Protein AF-0000000065812603 (afdb_homodimer)

Organism: Streptomyces sp. (NCBI:txid1931)

Secondary structure (DSSP, 8-state):
---------B-TTT-PBPP-GGGGT---BEEES-SBGGGTB-PPPHHHHHHHHHHHTSB--HHHHHHHHHHHHHHHHT-SEEEEES-HHHHHHHHHHHHHHTT-HHHHHHTT--TTS--EEEEEGGG--EETTEEHHHHHHHTT-EEEEES-SS---HHHHHHH--TTEEEEEEE--TTTS--TTS--HHHHHHHHHHHT--EEEE-TT---TTHHHHTT-SEEEEETTTTT--SS-EEEEE-HHHHHHHHHGGGTTTGGG---HHHHHHHHHHHHHHHHS-HHHHHHHHHHHHHHHHHHHTTSTTEEEEEEE-TTS-S-EEEEEEE-HHHHSS-HHHHHHHHHHSSS-EEEB-TTGGGTEEEE-STT--HHHHHHHHHHHHHHHH-------------/---------B-TTT-PBPP-GGGGT---BEEES--BGGGTB-PPPHHHHHHHHHHHTSB--HHHHHHHHHHHHHHHHT-SEEEEES-HHHHHHHHHHHHHHTT-HHHHHHTT--TTS--EEEEEGGG--EETTEEHHHHHHHTT-EEEEESBTTB--HHHHHHH--TTEEEEEEE--TTTS--TTS--HHHHHHHHHHHT--EEEE-TT---TTHHHHTT-SEEEEEIIIII--SS-EEEEE-HHHHHHHHHGGGTTTGGG---HHHHHHHHHHHHHHHHS-HHHHHHHHHHHHHHHHHHHTTSTTEEEEEEE-TTS-S-EEEEEEE-HHHHSS-HHHHHHHHHHSSS-EEEB-TTGGGTEEEE-STT--HHHHHHHHHHHHHHHH-------------

Nearest PDB structures (foldseek):
  8t7j-assembly1_A-2  TM=9.972E-01  e=2.054E-66  Streptomyces sp. SANK 62799
  8t7j-assembly1_B-2  TM=9.960E-01  e=4.508E-65  Streptomyces sp. SANK 62799
  8t7j-assembly1_D-2  TM=9.961E-01  e=3.421E-65  Streptomyces sp. SANK 62799
  8t7j-assembly1_C-2  TM=9.946E-01  e=1.321E-62  Streptomyces sp. SANK 62799
  7lc0-assembly1_F  TM=9.512E-01  e=5.623E-41  Salmonella enterica subsp. enterica serovar Typhimurium str. LT2

Foldseek 3Di:
DPPPPPPQDQDPPVSDTDDDCVVVVHAQFFEQAAADVVNQQFAADPLLQVLLVVLVVDDDDVVVVQQVLQVLLCVLQVAPTKGKWLALLLVLLLLLLCLQQFQDLVCLAPPLASPPTQAEEEEEPQQQFADVNHTSQVSSSRSNHGYDYWDDNQAGDLVRRLVPDDRSYSAYEAEPDVLTGRPHNYDDPLSRLVSCVVRVHAYEYEQAQDDPSHVVLVSNHQKYKYAQSGLLRAHRMIMIGHHPSSNSSSVSSCSHSRVVTDDDSSRSSSSSSSSVVNSVADQVRVLVVQQVVQQVLQVLQCPFWQWHWDWDADPVPRSFIKIKIAGRCVGQVHFLVVLQVQCCPDVNGYHWNCSCSVVSITIGGCNRGDPVSSVSVSVSSCCSRVPPPDPPPDDDPPD/DPPPPPPQPQDPPVSDTPDDCVVVVHAQFFEQAAADVVNQQFAADPLLQVLLVVLVVDDDDVVVVQQVLQVLLCVLQVAPTKGKWLALLLVLLLLLLCLQQFQDLVCLAPPLASPPTQAEEEEEPQQQFADVNHTSQVSSSRSNHGYDYWDDNQAGDLVRRLVPDDRSYRAYEAEPDPLTGRPHNYDDPLSRLVSCVVRVHAYEYEQAQDDPSHVVLVSNHQKYKYAQSGLLRAHRMIMIGHHPSSNSSSVSSCSHSRVVTDDDSSRSSSSSSSSVVNSVADQVRVLVVQQVVQQVLQVLQCPFWQWHWDWDADPVPGSFIKIKIAGRCVGQVHFLVVLQVQCCPDVNGYHWNCSCSVVSITIGGCNRGDPVSSVSVSVSSCCSRVVPPDDPDDPDPPD

Structure (mmCIF, N/CA/C/O backbone):
data_AF-0000000065812603-model_v1
#
loop_
_entity.id
_entity.type
_entity.pdbx_description
1 polymer "5'-C-glycyluridine monooxygenase-decarboxylase"
#
loop_
_atom_site.group_PDB
_atom_site.id
_atom_site.type_symbol
_atom_site.label_atom_id
_atom_site.label_alt_id
_atom_site.label_comp_id
_atom_site.label_asym_id
_atom_site.label_entity_id
_atom_site.label_seq_id
_atom_site.pdbx_PDB_ins_code
_atom_site.Cartn_x
_atom_site.Cartn_y
_atom_site.Cartn_z
_atom_site.occupancy
_atom_site.B_iso_or_equiv
_atom_site.auth_seq_id
_atom_site.auth_comp_id
_atom_site.auth_asym_id
_atom_site.auth_atom_id
_atom_site.pdbx_PDB_model_num
ATOM 1 N N . MET A 1 1 ? -11.492 -34.25 18.234 1 21.81 1 MET A N 1
ATOM 2 C CA . MET A 1 1 ? -12.133 -32.938 18.094 1 21.81 1 MET A CA 1
ATOM 3 C C . MET A 1 1 ? -11.25 -31.828 18.672 1 21.81 1 MET A C 1
ATOM 5 O O . MET A 1 1 ? -11.281 -31.562 19.875 1 21.81 1 MET A O 1
ATOM 9 N N . ASN A 1 2 ? -10.016 -31.812 18.375 1 23.2 2 ASN A N 1
ATOM 10 C CA . ASN A 1 2 ? -8.922 -31.031 18.938 1 23.2 2 ASN A CA 1
ATOM 11 C C . ASN A 1 2 ? -9.195 -29.531 18.828 1 23.2 2 ASN A C 1
ATOM 13 O O . ASN A 1 2 ? -9.281 -28.984 17.734 1 23.2 2 ASN A O 1
ATOM 17 N N . GLU A 1 3 ? -9.875 -29 19.844 1 25.81 3 GLU A N 1
ATOM 18 C CA . GLU A 1 3 ? -10.234 -27.625 20.156 1 25.81 3 GLU A CA 1
ATOM 19 C C . GLU A 1 3 ? -9.016 -26.719 20.141 1 25.81 3 GLU A C 1
ATOM 21 O O . GLU A 1 3 ? -8.086 -26.891 20.938 1 25.81 3 GLU A O 1
ATOM 26 N N . LEU A 1 4 ? -8.555 -26.406 19.016 1 30.19 4 LEU A N 1
ATOM 27 C CA . LEU A 1 4 ? -7.598 -25.297 19.016 1 30.19 4 LEU A CA 1
ATOM 28 C C . LEU A 1 4 ? -8.047 -24.188 19.953 1 30.19 4 LEU A C 1
ATOM 30 O O . LEU A 1 4 ? -9.07 -23.547 19.719 1 30.19 4 LEU A O 1
ATOM 34 N N . GLU A 1 5 ? -7.855 -24.422 21.203 1 29.09 5 GLU A N 1
ATOM 35 C CA . GLU A 1 5 ? -8.164 -23.5 22.312 1 29.09 5 GLU A CA 1
ATOM 36 C C . GLU A 1 5 ? -7.621 -22.109 22.016 1 29.09 5 GLU A C 1
ATOM 38 O O . GLU A 1 5 ? -6.406 -21.891 22 1 29.09 5 GLU A O 1
ATOM 43 N N . PHE A 1 6 ? -8.328 -21.453 21.203 1 32.44 6 PHE A N 1
ATOM 44 C CA . PHE A 1 6 ? -8.141 -20.031 20.953 1 32.44 6 PHE A CA 1
ATOM 45 C C . PHE A 1 6 ? -8.312 -19.219 22.234 1 32.44 6 PHE A C 1
ATOM 47 O O . PHE A 1 6 ? -9.398 -19.188 22.812 1 32.44 6 PHE A O 1
ATOM 54 N N . HIS A 1 7 ? -7.32 -19.156 23.031 1 31.78 7 HIS A N 1
ATOM 55 C CA . HIS A 1 7 ? -7.441 -18.328 24.219 1 31.78 7 HIS A CA 1
ATOM 56 C C . HIS A 1 7 ? -7.52 -16.844 23.859 1 31.78 7 HIS A C 1
ATOM 58 O O . HIS A 1 7 ? -6.617 -16.312 23.203 1 31.78 7 HIS A O 1
ATOM 64 N N . PRO A 1 8 ? -8.664 -16.328 23.875 1 35.25 8 PRO A N 1
ATOM 65 C CA . PRO A 1 8 ? -8.844 -14.898 23.656 1 35.25 8 PRO A CA 1
ATOM 66 C C . PRO A 1 8 ? -7.992 -14.047 24.594 1 35.25 8 PRO A C 1
ATOM 68 O O . PRO A 1 8 ? -8.008 -14.258 25.812 1 35.25 8 PRO A O 1
ATOM 71 N N . HIS A 1 9 ? -6.91 -13.648 24.281 1 34.62 9 HIS A N 1
ATOM 72 C CA . HIS A 1 9 ? -6.145 -12.773 25.156 1 34.62 9 HIS A CA 1
ATOM 73 C C . HIS A 1 9 ? -6.785 -11.391 25.25 1 34.62 9 HIS A C 1
ATOM 75 O O . HIS A 1 9 ? -6.992 -10.727 24.234 1 34.62 9 HIS A O 1
ATOM 81 N N . ALA A 1 10 ? -7.559 -11.117 26.297 1 35.88 10 ALA A N 1
ATOM 82 C CA . ALA A 1 10 ? -8.156 -9.828 26.625 1 35.88 10 ALA A CA 1
ATOM 83 C C . ALA A 1 10 ? -7.09 -8.797 26.953 1 35.88 10 ALA A C 1
ATOM 85 O O . ALA A 1 10 ? -6.164 -9.078 27.719 1 35.88 10 ALA A O 1
ATOM 86 N N . ASP A 1 11 ? -6.941 -7.801 26.188 1 38.25 11 ASP A N 1
ATOM 87 C CA . ASP A 1 11 ? -6.078 -6.695 26.594 1 38.25 11 ASP A CA 1
ATOM 88 C C . ASP A 1 11 ? -6.605 -6.012 27.844 1 38.25 11 ASP A C 1
ATOM 90 O O . ASP A 1 11 ? -7.793 -5.691 27.938 1 38.25 11 ASP A O 1
ATOM 94 N N . ARG A 1 12 ? -5.949 -5.973 28.984 1 39.25 12 ARG A N 1
ATOM 95 C CA . ARG A 1 12 ? -6.332 -5.508 30.312 1 39.25 12 ARG A CA 1
ATOM 96 C C . ARG A 1 12 ? -6.832 -4.066 30.266 1 39.25 12 ARG A C 1
ATOM 98 O O . ARG A 1 12 ? -7.672 -3.668 31.078 1 39.25 12 ARG A O 1
ATOM 105 N N . ARG A 1 13 ? -6.176 -3.219 29.562 1 39.88 13 ARG A N 1
ATOM 106 C CA . ARG A 1 13 ? -6.523 -1.814 29.75 1 39.88 13 ARG A CA 1
ATOM 107 C C . ARG A 1 13 ? -7.895 -1.503 29.172 1 39.88 13 ARG A C 1
ATOM 109 O O . ARG A 1 13 ? -8.648 -0.702 29.719 1 39.88 13 ARG A O 1
ATOM 116 N N . THR A 1 14 ? -8.133 -1.879 27.906 1 44.84 14 THR A N 1
ATOM 117 C CA . THR A 1 14 ? -9.414 -1.521 27.312 1 44.84 14 THR A CA 1
ATOM 118 C C . THR A 1 14 ? -10.406 -2.68 27.422 1 44.84 14 THR A C 1
ATOM 120 O O . THR A 1 14 ? -11.586 -2.523 27.109 1 44.84 14 THR A O 1
ATOM 123 N N . GLY A 1 15 ? -10.055 -3.82 28.047 1 47.97 15 GLY A N 1
ATOM 124 C CA . GLY A 1 15 ? -10.898 -5.004 28.047 1 47.97 15 GLY A CA 1
ATOM 125 C C . GLY A 1 15 ? -11.195 -5.539 26.672 1 47.97 15 GLY A C 1
ATOM 126 O O . GLY A 1 15 ? -12.008 -6.449 26.5 1 47.97 15 GLY A O 1
ATOM 127 N N . SER A 1 16 ? -10.852 -4.773 25.656 1 55.03 16 SER A N 1
ATOM 128 C CA . SER A 1 16 ? -11.336 -5.16 24.328 1 55.03 16 SER A CA 1
ATOM 129 C C . SER A 1 16 ? -10.5 -6.289 23.75 1 55.03 16 SER A C 1
ATOM 131 O O . SER A 1 16 ? -9.289 -6.363 23.984 1 55.03 16 SER A O 1
ATOM 133 N N . HIS A 1 17 ? -11.055 -7.309 23.281 1 73.12 17 HIS A N 1
ATOM 134 C CA . HIS A 1 17 ? -10.523 -8.5 22.641 1 73.12 17 HIS A CA 1
ATOM 135 C C . HIS A 1 17 ? -9.812 -8.148 21.328 1 73.12 17 HIS A C 1
ATOM 137 O O . HIS A 1 17 ? -10.258 -7.262 20.609 1 73.12 17 HIS A O 1
ATOM 143 N N . THR A 1 18 ? -8.5 -8.508 21.234 1 85.38 18 THR A N 1
ATOM 144 C CA . THR A 1 18 ? -7.723 -8.367 20.016 1 85.38 18 THR A CA 1
ATOM 145 C C . THR A 1 18 ? -8.469 -8.969 18.828 1 85.38 18 THR A C 1
ATOM 147 O O . THR A 1 18 ? -9.07 -10.047 18.953 1 85.38 18 THR A O 1
ATOM 150 N N . MET A 1 19 ? -8.578 -8.18 17.797 1 82.94 19 MET A N 1
ATOM 151 C CA . MET A 1 19 ? -9.234 -8.641 16.578 1 82.94 19 MET A CA 1
ATOM 152 C C . MET A 1 19 ? -8.531 -9.875 16.016 1 82.94 19 MET A C 1
ATOM 154 O O . MET A 1 19 ? -7.305 -9.883 15.859 1 82.94 19 MET A O 1
ATOM 158 N N . GLU A 1 20 ? -9.273 -10.953 15.883 1 86.44 20 GLU A N 1
ATOM 159 C CA . GLU A 1 20 ? -8.789 -12.195 15.289 1 86.44 20 GLU A CA 1
ATOM 160 C C . GLU A 1 20 ? -9.672 -12.633 14.125 1 86.44 20 GLU A C 1
ATOM 162 O O . GLU A 1 20 ? -10.812 -12.18 14 1 86.44 20 GLU A O 1
ATOM 167 N N . TYR A 1 21 ? -9.141 -13.453 13.227 1 87.19 21 TYR A N 1
ATOM 168 C CA . TYR A 1 21 ? -9.883 -13.969 12.078 1 87.19 21 TYR A CA 1
ATOM 169 C C . TYR A 1 21 ? -11.203 -14.586 12.523 1 87.19 21 TYR A C 1
ATOM 171 O O . TYR A 1 21 ? -12.219 -14.453 11.828 1 87.19 21 TYR A O 1
ATOM 179 N N . GLN A 1 22 ? -11.188 -15.195 13.617 1 85.56 22 GLN A N 1
ATOM 180 C CA . GLN A 1 22 ? -12.391 -15.852 14.133 1 85.56 22 GLN A CA 1
ATOM 181 C C . GLN A 1 22 ? -13.516 -14.844 14.359 1 85.56 22 GLN A C 1
ATOM 183 O O . GLN A 1 22 ? -14.688 -15.172 14.18 1 85.56 22 GLN A O 1
ATOM 188 N N . HIS A 1 23 ? -13.195 -13.641 14.805 1 86.94 23 HIS A N 1
ATOM 189 C CA . HIS A 1 23 ? -14.18 -12.586 15.031 1 86.94 23 HIS A CA 1
ATOM 190 C C . HIS A 1 23 ? -14.844 -12.164 13.727 1 86.94 23 HIS A C 1
ATOM 192 O O . HIS A 1 23 ? -15.953 -11.617 13.742 1 86.94 23 HIS A O 1
ATOM 198 N N . LEU A 1 24 ? -14.203 -12.445 12.617 1 91.12 24 LEU A N 1
ATOM 199 C CA . LEU A 1 24 ? -14.688 -12.023 11.305 1 91.12 24 LEU A CA 1
ATOM 200 C C . LEU A 1 24 ? -15.312 -13.195 10.562 1 91.12 24 LEU A C 1
ATOM 202 O O . LEU A 1 24 ? -15.742 -13.047 9.414 1 91.12 24 LEU A O 1
ATOM 206 N N . GLY A 1 25 ? -15.328 -14.383 11.148 1 87.81 25 GLY A N 1
ATOM 207 C CA . GLY A 1 25 ? -15.828 -15.578 10.484 1 87.81 25 GLY A CA 1
ATOM 208 C C . GLY A 1 25 ? -14.891 -16.094 9.406 1 87.81 25 GLY A C 1
ATOM 209 O O . GLY A 1 25 ? -15.312 -16.828 8.508 1 87.81 25 GLY A O 1
ATOM 210 N N . VAL A 1 26 ? -13.68 -15.648 9.461 1 91.25 26 VAL A N 1
ATOM 211 C CA . VAL A 1 26 ? -12.68 -16.094 8.508 1 91.25 26 VAL A CA 1
ATOM 212 C C . VAL A 1 26 ? -11.844 -17.219 9.125 1 91.25 26 VAL A C 1
ATOM 214 O O . VAL A 1 26 ? -11.352 -17.094 10.25 1 91.25 26 VAL A O 1
ATOM 217 N N . VAL A 1 27 ? -11.734 -18.344 8.406 1 88.06 27 VAL A N 1
ATOM 218 C CA . VAL A 1 27 ? -10.992 -19.5 8.906 1 88.06 27 VAL A CA 1
ATOM 219 C C . VAL A 1 27 ? -9.656 -19.609 8.18 1 88.06 27 VAL A C 1
ATOM 221 O O . VAL A 1 27 ? -9.602 -19.578 6.949 1 88.06 27 VAL A O 1
ATOM 224 N N . PRO A 1 28 ? -8.586 -19.719 9.008 1 90.69 28 PRO A N 1
ATOM 225 C CA . PRO A 1 28 ? -7.281 -19.922 8.383 1 90.69 28 PRO A CA 1
ATOM 226 C C . PRO A 1 28 ? -7.238 -21.172 7.5 1 90.69 28 PRO A C 1
ATOM 228 O O . PRO A 1 28 ? -7.98 -22.125 7.742 1 90.69 28 PRO A O 1
ATOM 231 N N . VAL A 1 29 ? -6.344 -21.094 6.523 1 93.5 29 VAL A N 1
ATOM 232 C CA . VAL A 1 29 ? -6.246 -22.188 5.57 1 93.5 29 VAL A CA 1
ATOM 233 C C . VAL A 1 29 ? -4.832 -22.766 5.586 1 93.5 29 VAL A C 1
ATOM 235 O O . VAL A 1 29 ? -3.936 -22.203 6.223 1 93.5 29 VAL A O 1
ATOM 238 N N . VAL A 1 30 ? -4.68 -23.969 5.047 1 94.06 30 VAL A N 1
ATOM 239 C CA . VAL A 1 30 ? -3.373 -24.594 4.855 1 94.06 30 VAL A CA 1
ATOM 240 C C . VAL A 1 30 ? -2.93 -24.422 3.404 1 94.06 30 VAL A C 1
ATOM 242 O O . VAL A 1 30 ? -3.602 -24.906 2.486 1 94.06 30 VAL A O 1
ATOM 245 N N . SER A 1 31 ? -1.814 -23.672 3.268 1 93.75 31 SER A N 1
ATOM 246 C CA . SER A 1 31 ? -1.283 -23.516 1.919 1 93.75 31 SER A CA 1
ATOM 247 C C . SER A 1 31 ? -0.172 -24.516 1.635 1 93.75 31 SER A C 1
ATOM 249 O O . SER A 1 31 ? 0.917 -24.422 2.207 1 93.75 31 SER A O 1
ATOM 251 N N . ALA A 1 32 ? -0.485 -25.438 0.745 1 94.19 32 ALA A N 1
ATOM 252 C CA . ALA A 1 32 ? 0.516 -26.359 0.214 1 94.19 32 ALA A CA 1
ATOM 253 C C . ALA A 1 32 ? 0.829 -26.047 -1.246 1 94.19 32 ALA A C 1
ATOM 255 O O . ALA A 1 32 ? 1.266 -26.938 -1.995 1 94.19 32 ALA A O 1
ATOM 256 N N . GLN A 1 33 ? 0.506 -24.922 -1.693 1 90.25 33 GLN A N 1
ATOM 257 C CA . GLN A 1 33 ? 0.686 -24.516 -3.086 1 90.25 33 GLN A CA 1
ATOM 258 C C . GLN A 1 33 ? 1.688 -23.375 -3.211 1 90.25 33 GLN A C 1
ATOM 260 O O . GLN A 1 33 ? 1.717 -22.672 -4.227 1 90.25 33 GLN A O 1
ATOM 265 N N . ALA A 1 34 ? 2.475 -23.062 -2.295 1 82.5 34 ALA A N 1
ATOM 266 C CA . ALA A 1 34 ? 3.443 -21.984 -2.227 1 82.5 34 ALA A CA 1
ATOM 267 C C . ALA A 1 34 ? 2.785 -20.688 -1.746 1 82.5 34 ALA A C 1
ATOM 269 O O . ALA A 1 34 ? 1.6 -20.672 -1.406 1 82.5 34 ALA A O 1
ATOM 270 N N . ASN A 1 35 ? 3.584 -19.719 -1.536 1 83.94 35 ASN A N 1
ATOM 271 C CA . ASN A 1 35 ? 3.084 -18.391 -1.184 1 83.94 35 ASN A CA 1
ATOM 272 C C . ASN A 1 35 ? 2.355 -17.75 -2.354 1 83.94 35 ASN A C 1
ATOM 274 O O . ASN A 1 35 ? 2.824 -17.797 -3.492 1 83.94 35 ASN A O 1
ATOM 278 N N . SER A 1 36 ? 1.14 -17.266 -2.012 1 82.12 36 SER A N 1
ATOM 279 C CA . SER A 1 36 ? 0.335 -16.656 -3.066 1 82.12 36 SER A CA 1
ATOM 280 C C . SER A 1 36 ? -0.521 -15.516 -2.521 1 82.12 36 SER A C 1
ATOM 282 O O . SER A 1 36 ? -0.999 -15.586 -1.386 1 82.12 36 SER A O 1
ATOM 284 N N . THR A 1 37 ? -0.737 -14.586 -3.357 1 80.06 37 THR A N 1
ATOM 285 C CA . THR A 1 37 ? -1.464 -13.383 -2.969 1 80.06 37 THR A CA 1
ATOM 286 C C . THR A 1 37 ? -2.9 -13.719 -2.582 1 80.06 37 THR A C 1
ATOM 288 O O . T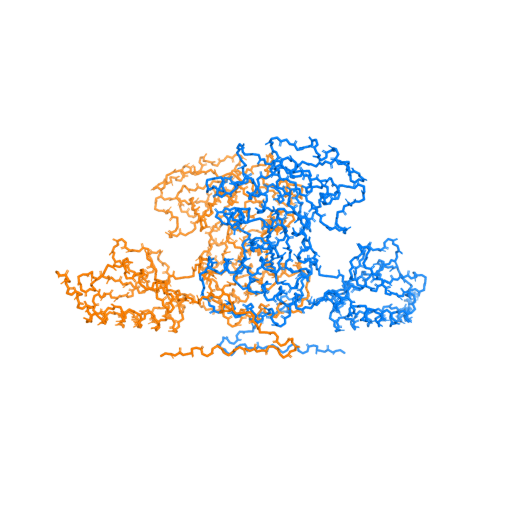HR A 1 37 ? -3.424 -13.195 -1.598 1 80.06 37 THR A O 1
ATOM 291 N N . PRO A 1 38 ? -3.572 -14.633 -3.25 1 83.62 38 PRO A N 1
ATOM 292 C CA . PRO A 1 38 ? -4.969 -14.898 -2.896 1 83.62 38 PRO A CA 1
ATOM 293 C C . PRO A 1 38 ? -5.117 -15.492 -1.498 1 83.62 38 PRO A C 1
ATOM 295 O O . PRO A 1 38 ? -6.191 -15.414 -0.9 1 83.62 38 PRO A O 1
ATOM 298 N N . LEU A 1 39 ? -4.012 -16.109 -0.966 1 89.06 39 LEU A N 1
ATOM 299 C CA . LEU A 1 39 ? -4.078 -16.688 0.367 1 89.06 39 LEU A CA 1
ATOM 300 C C . LEU A 1 39 ? -3.342 -15.828 1.382 1 89.06 39 LEU A C 1
ATOM 302 O O . LEU A 1 39 ? -2.955 -16.297 2.449 1 89.06 39 LEU A O 1
ATOM 306 N N . GLY A 1 40 ? -3.037 -14.594 0.977 1 88.38 40 GLY A N 1
ATOM 307 C CA . GLY A 1 40 ? -2.463 -13.633 1.912 1 88.38 40 GLY A CA 1
ATOM 308 C C . GLY A 1 40 ? -0.951 -13.555 1.828 1 88.38 40 GLY A C 1
ATOM 309 O O . GLY A 1 40 ? -0.293 -13.133 2.781 1 88.38 40 GLY A O 1
ATOM 310 N N . GLY A 1 41 ? -0.467 -14 0.726 1 89.19 41 GLY A N 1
ATOM 311 C CA . GLY A 1 41 ? 0.977 -13.945 0.562 1 89.19 41 GLY A CA 1
ATOM 312 C C . GLY A 1 41 ? 1.706 -15.055 1.304 1 89.19 41 GLY A C 1
ATOM 313 O O . GLY A 1 41 ? 1.678 -16.203 0.885 1 89.19 41 GLY A O 1
ATOM 314 N N . CYS A 1 42 ? 2.35 -14.672 2.389 1 90.88 42 CYS A N 1
ATOM 315 C CA . CYS A 1 42 ? 3.082 -15.633 3.209 1 90.88 42 CYS A CA 1
ATOM 316 C C . CYS A 1 42 ? 2.744 -15.461 4.684 1 90.88 42 CYS A C 1
ATOM 318 O O . CYS A 1 42 ? 1.926 -14.609 5.043 1 90.88 42 CYS A O 1
ATOM 320 N N . THR A 1 43 ? 3.223 -16.438 5.473 1 92.69 43 THR A N 1
ATOM 321 C CA . THR A 1 43 ? 3.219 -16.219 6.918 1 92.69 43 THR A CA 1
ATOM 322 C C . THR A 1 43 ? 4.547 -15.633 7.379 1 92.69 43 THR A C 1
ATOM 324 O O . THR A 1 43 ? 5.586 -15.867 6.758 1 92.69 43 THR A O 1
ATOM 327 N N . LEU A 1 44 ? 4.457 -14.867 8.398 1 94.75 44 LEU A N 1
ATOM 328 C CA . LEU A 1 44 ? 5.645 -14.125 8.805 1 94.75 44 LEU A CA 1
ATOM 329 C C . LEU A 1 44 ? 6.324 -14.812 9.992 1 94.75 44 LEU A C 1
ATOM 331 O O . LEU A 1 44 ? 5.652 -15.383 10.852 1 94.75 44 LEU A O 1
ATOM 335 N N . SER A 1 45 ? 7.648 -14.773 10.039 1 94.31 45 SER A N 1
ATOM 336 C CA . SER A 1 45 ? 8.414 -15.258 11.188 1 94.31 45 SER A CA 1
ATOM 337 C C . SER A 1 45 ? 8.172 -14.398 12.414 1 94.31 45 SER A C 1
ATOM 339 O O . SER A 1 45 ? 7.715 -13.258 12.305 1 94.31 45 SER A O 1
ATOM 341 N N . ASP A 1 46 ? 8.516 -14.938 13.555 1 94.56 46 ASP A N 1
ATOM 342 C CA . ASP A 1 46 ? 8.422 -14.172 14.797 1 94.56 46 ASP A CA 1
ATOM 343 C C . ASP A 1 46 ? 9.32 -12.938 14.75 1 94.56 46 ASP A C 1
ATOM 345 O O . ASP A 1 46 ? 8.969 -11.883 15.289 1 94.56 46 ASP A O 1
ATOM 349 N N . GLY A 1 47 ? 10.508 -13.102 14.156 1 95.62 47 GLY A N 1
ATOM 350 C CA . GLY A 1 47 ? 11.406 -11.977 14.016 1 95.62 47 GLY A CA 1
ATOM 351 C C . GLY A 1 47 ? 10.82 -10.836 13.195 1 95.62 47 GLY A C 1
ATOM 352 O O . GLY A 1 47 ? 10.945 -9.672 13.57 1 95.62 47 GLY A O 1
ATOM 353 N N . VAL A 1 48 ? 10.172 -11.156 12.102 1 97.12 48 VAL A N 1
ATOM 354 C CA . VAL A 1 48 ? 9.555 -10.156 11.234 1 97.12 48 VAL A CA 1
ATOM 355 C C . VAL A 1 48 ? 8.398 -9.477 11.977 1 97.12 48 VAL A C 1
ATOM 357 O O . VAL A 1 48 ? 8.258 -8.258 11.938 1 97.12 48 VAL A O 1
ATOM 360 N N . ILE A 1 49 ? 7.582 -10.258 12.68 1 96.81 49 ILE A N 1
ATOM 361 C CA . ILE A 1 49 ? 6.449 -9.734 13.438 1 96.81 49 ILE A CA 1
ATOM 362 C C . ILE A 1 49 ? 6.945 -8.781 14.516 1 96.81 49 ILE A C 1
ATOM 364 O O . ILE A 1 49 ? 6.379 -7.699 14.703 1 96.81 49 ILE A O 1
ATOM 368 N N . ARG A 1 50 ? 7.977 -9.133 15.172 1 96.19 50 ARG A N 1
ATOM 369 C CA . ARG A 1 50 ? 8.555 -8.289 16.219 1 96.19 50 ARG A CA 1
ATOM 370 C C . ARG A 1 50 ? 9.086 -6.988 15.625 1 96.19 50 ARG A C 1
ATOM 372 O O . ARG A 1 50 ? 8.906 -5.914 16.203 1 96.19 50 ARG A O 1
ATOM 379 N N . ALA A 1 51 ? 9.797 -7.082 14.508 1 96.56 51 ALA A N 1
ATOM 380 C CA . ALA A 1 51 ? 10.32 -5.887 13.852 1 96.56 51 ALA A CA 1
ATOM 381 C C . ALA A 1 51 ? 9.203 -4.918 13.484 1 96.56 51 ALA A C 1
ATOM 383 O O . ALA A 1 51 ? 9.344 -3.705 13.656 1 96.56 51 ALA A O 1
ATOM 384 N N . MET A 1 52 ? 8.125 -5.461 12.977 1 97.12 52 MET A N 1
ATOM 385 C CA . MET A 1 52 ? 6.973 -4.633 12.633 1 97.12 52 MET A CA 1
ATOM 386 C C . MET A 1 52 ? 6.414 -3.938 13.867 1 97.12 52 MET A C 1
ATOM 388 O O . MET A 1 52 ? 6.105 -2.744 13.828 1 97.12 52 MET A O 1
ATOM 392 N N . GLY A 1 53 ? 6.219 -4.684 14.906 1 95.44 53 GLY A N 1
ATOM 393 C CA . GLY A 1 53 ? 5.703 -4.117 16.141 1 95.44 53 GLY A CA 1
ATOM 394 C C . GLY A 1 53 ? 6.59 -3.031 16.719 1 95.44 53 GLY A C 1
ATOM 395 O O . GLY A 1 53 ? 6.098 -1.998 17.172 1 95.44 53 GLY A O 1
ATOM 396 N N . ASP A 1 54 ? 7.875 -3.273 16.703 1 92.5 54 ASP A N 1
ATOM 397 C CA . ASP A 1 54 ? 8.828 -2.297 17.219 1 92.5 54 ASP A CA 1
ATOM 398 C C . ASP A 1 54 ? 8.797 -1.011 16.391 1 92.5 54 ASP A C 1
ATOM 400 O O . ASP A 1 54 ? 8.867 0.089 16.953 1 92.5 54 ASP A O 1
ATOM 404 N N . ALA A 1 55 ? 8.695 -1.158 15.141 1 94.38 55 ALA A N 1
ATOM 405 C CA . ALA A 1 55 ? 8.617 -0.003 14.25 1 94.38 55 ALA A CA 1
ATOM 406 C C . ALA A 1 55 ? 7.367 0.825 14.531 1 94.38 55 ALA A C 1
ATOM 408 O O . ALA A 1 55 ? 7.398 2.055 14.445 1 94.38 55 ALA A O 1
ATOM 409 N N . ALA A 1 56 ? 6.336 0.185 14.891 1 94.5 56 ALA A N 1
ATOM 410 C CA . ALA A 1 56 ? 5.012 0.784 15.023 1 94.5 56 ALA A CA 1
ATOM 411 C C . ALA A 1 56 ? 4.945 1.711 16.234 1 94.5 56 ALA A C 1
ATOM 413 O O . ALA A 1 56 ? 4.086 2.59 16.312 1 94.5 56 ALA A O 1
ATOM 414 N N . ARG A 1 57 ? 5.859 1.634 17.141 1 91.75 57 ARG A N 1
ATOM 415 C CA . ARG A 1 57 ? 5.742 2.277 18.453 1 91.75 57 ARG A CA 1
ATOM 416 C C . ARG A 1 57 ? 6.355 3.674 18.422 1 91.75 57 ARG A C 1
ATOM 418 O O . ARG A 1 57 ? 6.211 4.434 19.391 1 91.75 57 ARG A O 1
ATOM 425 N N . PHE A 1 58 ? 6.945 4.035 17.297 1 90.69 58 PHE A N 1
ATOM 426 C CA . PHE A 1 58 ? 7.684 5.293 17.281 1 90.69 58 PHE A CA 1
ATOM 427 C C . PHE A 1 58 ? 7.371 6.09 16.016 1 90.69 58 PHE A C 1
ATOM 429 O O . PHE A 1 58 ? 7 5.516 14.992 1 90.69 58 PHE A O 1
ATOM 436 N N . HIS A 1 59 ? 7.449 7.41 16.172 1 92.81 59 HIS A N 1
ATOM 437 C CA . HIS A 1 59 ? 7.555 8.281 15.016 1 92.81 59 HIS A CA 1
ATOM 438 C C . HIS A 1 59 ? 9 8.391 14.531 1 92.81 59 HIS A C 1
ATOM 440 O O . HIS A 1 59 ? 9.93 8.398 15.344 1 92.81 59 HIS A O 1
ATOM 446 N N . VAL A 1 60 ? 9.125 8.406 13.258 1 92.81 60 VAL A N 1
ATOM 447 C CA . VAL A 1 60 ? 10.445 8.578 12.672 1 92.81 60 VAL A CA 1
ATOM 448 C C . VAL A 1 60 ? 10.359 9.516 11.469 1 92.81 60 VAL A C 1
ATOM 450 O O . VAL A 1 60 ? 9.273 9.742 10.93 1 92.81 60 VAL A O 1
ATOM 453 N N . ASP A 1 61 ? 11.523 10.109 11.172 1 92 61 ASP A N 1
ATOM 454 C CA . ASP A 1 61 ? 11.633 10.781 9.883 1 92 61 ASP A CA 1
ATOM 455 C C . ASP A 1 61 ? 11.633 9.781 8.734 1 92 61 ASP A C 1
ATOM 457 O O . ASP A 1 61 ? 12.617 9.07 8.523 1 92 61 ASP A O 1
ATOM 461 N N . MET A 1 62 ? 10.578 9.766 7.969 1 92.56 62 MET A N 1
ATOM 462 C CA . MET A 1 62 ? 10.398 8.742 6.945 1 92.56 62 MET A CA 1
ATOM 463 C C . MET A 1 62 ? 11.438 8.891 5.84 1 92.56 62 MET A C 1
ATOM 465 O O . MET A 1 62 ? 11.844 7.898 5.23 1 92.56 62 MET A O 1
ATOM 469 N N . GLU A 1 63 ? 11.844 10.094 5.555 1 90.62 63 GLU A N 1
ATOM 470 C CA . GLU A 1 63 ? 12.883 10.281 4.551 1 90.62 63 GLU A CA 1
ATOM 471 C C . GLU A 1 63 ? 14.188 9.594 4.969 1 90.62 63 GLU A C 1
ATOM 473 O O . GLU A 1 63 ? 14.828 8.93 4.16 1 90.62 63 GLU A O 1
ATOM 478 N N . GLN A 1 64 ? 14.5 9.797 6.238 1 91.75 64 GLN A N 1
ATOM 479 C CA . GLN A 1 64 ? 15.695 9.141 6.766 1 91.75 64 GLN A CA 1
ATOM 480 C C . GLN A 1 64 ? 15.547 7.621 6.746 1 91.75 64 GLN A C 1
ATOM 482 O O . GLN A 1 64 ? 16.484 6.902 6.414 1 91.75 64 GLN A O 1
ATOM 487 N N . LEU A 1 65 ? 14.391 7.172 7.109 1 94.25 65 LEU A N 1
ATOM 488 C CA . LEU A 1 65 ? 14.141 5.734 7.129 1 94.25 65 LEU A CA 1
ATOM 489 C C . LEU A 1 65 ? 14.227 5.148 5.727 1 94.25 65 LEU A C 1
ATOM 491 O O . LEU A 1 65 ? 14.789 4.07 5.531 1 94.25 65 LEU A O 1
ATOM 495 N N . TRP A 1 66 ? 13.656 5.824 4.75 1 94.12 66 TRP A N 1
ATOM 496 C CA . TRP A 1 66 ? 13.656 5.352 3.369 1 94.12 66 TRP A CA 1
ATOM 497 C C . TRP A 1 66 ? 15.078 5.258 2.824 1 94.12 66 TRP A C 1
ATOM 499 O O . TRP A 1 66 ? 15.414 4.309 2.113 1 94.12 66 TRP A O 1
ATOM 509 N N . GLN A 1 67 ? 15.859 6.246 3.156 1 94.5 67 GLN A N 1
ATOM 510 C CA . GLN A 1 67 ? 17.25 6.246 2.701 1 94.5 67 GLN A CA 1
ATOM 511 C C . GLN A 1 67 ? 18.031 5.098 3.332 1 94.5 67 GLN A C 1
ATOM 513 O O . GLN A 1 67 ? 18.781 4.402 2.646 1 94.5 67 GLN A O 1
ATOM 518 N N . ALA A 1 68 ? 17.828 4.922 4.613 1 96.06 68 ALA A N 1
ATOM 519 C CA . ALA A 1 68 ? 18.516 3.846 5.32 1 96.06 68 ALA A CA 1
ATOM 520 C C . ALA A 1 68 ? 18.078 2.479 4.801 1 96.06 68 ALA A C 1
ATOM 522 O O . ALA A 1 68 ? 18.906 1.577 4.633 1 96.06 68 ALA A O 1
ATOM 523 N N . ALA A 1 69 ? 16.828 2.344 4.578 1 97.25 69 ALA A N 1
ATOM 524 C CA . ALA A 1 69 ? 16.297 1.102 4.027 1 97.25 69 ALA A CA 1
ATOM 525 C C . ALA A 1 69 ? 16.875 0.826 2.641 1 97.25 69 ALA A C 1
ATOM 527 O O . ALA A 1 69 ? 17.203 -0.315 2.316 1 97.25 69 ALA A O 1
ATOM 528 N N . GLY A 1 70 ? 16.906 1.912 1.806 1 97.88 70 GLY A N 1
ATOM 529 C CA . GLY A 1 70 ? 17.5 1.776 0.483 1 97.88 70 GLY A CA 1
ATOM 530 C C . GLY A 1 70 ? 18.938 1.281 0.517 1 97.88 70 GLY A C 1
ATOM 531 O O . GLY A 1 70 ? 19.312 0.402 -0.261 1 97.88 70 GLY A O 1
ATOM 532 N N . SER A 1 71 ? 19.703 1.814 1.442 1 97.56 71 SER A N 1
ATOM 533 C CA . SER A 1 71 ? 21.109 1.42 1.583 1 97.56 71 SER A CA 1
ATOM 534 C C . SER A 1 71 ? 21.234 -0.039 2.012 1 97.56 71 SER A C 1
ATOM 536 O O . SER A 1 71 ? 22.078 -0.774 1.493 1 97.56 71 SER A O 1
ATOM 538 N N . PHE A 1 72 ? 20.453 -0.447 2.953 1 97.94 72 PHE A N 1
ATOM 539 C CA . PHE A 1 72 ? 20.453 -1.825 3.43 1 97.94 72 PHE A CA 1
ATOM 540 C C . PHE A 1 72 ? 20.125 -2.789 2.297 1 97.94 72 PHE A C 1
ATOM 542 O O . PHE A 1 72 ? 20.812 -3.787 2.102 1 97.94 72 PHE A O 1
ATOM 549 N N . LEU A 1 73 ? 19.047 -2.496 1.532 1 98.5 73 LEU A N 1
ATOM 550 C CA . LEU A 1 73 ? 18.594 -3.355 0.444 1 98.5 73 LEU A CA 1
ATOM 551 C C . LEU A 1 73 ? 19.609 -3.381 -0.691 1 98.5 73 LEU A C 1
ATOM 553 O O . LEU A 1 73 ? 19.781 -4.41 -1.345 1 98.5 73 LEU A O 1
ATOM 557 N N . ALA A 1 74 ? 20.219 -2.197 -0.935 1 98.44 74 ALA A N 1
ATOM 558 C CA . ALA A 1 74 ? 21.25 -2.123 -1.958 1 98.44 74 ALA A CA 1
ATOM 559 C C . ALA A 1 74 ? 22.422 -3.041 -1.62 1 98.44 74 ALA A C 1
ATOM 561 O O . ALA A 1 74 ? 22.969 -3.709 -2.502 1 98.44 74 ALA A O 1
ATOM 562 N N . GLU A 1 75 ? 22.766 -3.072 -0.39 1 97.56 75 GLU A N 1
ATOM 563 C CA . GLU A 1 75 ? 23.844 -3.963 0.041 1 97.56 75 GLU A CA 1
ATOM 564 C C . GLU A 1 75 ? 23.469 -5.426 -0.162 1 97.56 75 GLU A C 1
ATOM 566 O O . GLU A 1 75 ? 24.266 -6.223 -0.642 1 97.56 75 GLU A O 1
ATOM 571 N N . ALA A 1 76 ? 22.266 -5.773 0.158 1 96.75 76 ALA A N 1
ATOM 572 C CA . ALA A 1 76 ? 21.797 -7.152 0.062 1 96.75 76 ALA A CA 1
ATOM 573 C C . ALA A 1 76 ? 21.75 -7.617 -1.392 1 96.75 76 ALA A C 1
ATOM 575 O O . ALA A 1 76 ? 21.906 -8.805 -1.673 1 96.75 76 ALA A O 1
ATOM 576 N N . THR A 1 77 ? 21.547 -6.688 -2.369 1 97.81 77 THR A N 1
ATOM 577 C CA . THR A 1 77 ? 21.328 -7.066 -3.76 1 97.81 77 THR A CA 1
ATOM 578 C C . THR A 1 77 ? 22.578 -6.801 -4.598 1 97.81 77 THR A C 1
ATOM 580 O O . THR A 1 77 ? 22.672 -7.266 -5.734 1 97.81 77 THR A O 1
ATOM 583 N N . GLY A 1 78 ? 23.516 -6.035 -4.055 1 98.06 78 GLY A N 1
ATOM 584 C CA . GLY A 1 78 ? 24.688 -5.625 -4.824 1 98.06 78 GLY A CA 1
ATOM 585 C C . GLY A 1 78 ? 24.391 -4.48 -5.777 1 98.06 78 GLY A C 1
ATOM 586 O O . GLY A 1 78 ? 25.172 -4.234 -6.707 1 98.06 78 GLY A O 1
ATOM 587 N N . SER A 1 79 ? 23.281 -3.76 -5.617 1 98.56 79 SER A N 1
ATOM 588 C CA . SER A 1 79 ? 22.906 -2.629 -6.465 1 98.56 79 SER A CA 1
ATOM 589 C C . SER A 1 79 ? 23.469 -1.322 -5.922 1 98.56 79 SER A C 1
ATOM 591 O O . SER A 1 79 ? 24.016 -1.288 -4.812 1 98.56 79 SER A O 1
ATOM 593 N N . GLU A 1 80 ? 23.422 -0.234 -6.738 1 98.62 80 GLU A N 1
ATOM 594 C CA . GLU A 1 80 ? 23.891 1.079 -6.297 1 98.62 80 GLU A CA 1
ATOM 595 C C . GLU A 1 80 ? 22.938 1.673 -5.258 1 98.62 80 GLU A C 1
ATOM 597 O O . GLU A 1 80 ? 23.375 2.367 -4.336 1 98.62 80 GLU A O 1
ATOM 602 N N . ASP A 1 81 ? 21.672 1.429 -5.371 1 98.62 81 ASP A N 1
ATOM 603 C CA . ASP A 1 81 ? 20.625 1.93 -4.48 1 98.62 81 ASP A CA 1
ATOM 604 C C . ASP A 1 81 ? 19.359 1.099 -4.609 1 98.62 81 ASP A C 1
ATOM 606 O O . ASP A 1 81 ? 19.297 0.17 -5.418 1 98.62 81 ASP A O 1
ATOM 610 N N . ALA A 1 82 ? 18.406 1.339 -3.736 1 98.81 82 ALA A N 1
ATOM 611 C CA . ALA A 1 82 ? 17.125 0.631 -3.781 1 98.81 82 ALA A CA 1
ATOM 612 C C . ALA A 1 82 ? 15.992 1.503 -3.242 1 98.81 82 ALA A C 1
ATOM 614 O O . ALA A 1 82 ? 16.234 2.42 -2.453 1 98.81 82 ALA A O 1
ATOM 615 N N . CYS A 1 83 ? 14.797 1.269 -3.689 1 98.5 83 CYS A N 1
ATOM 616 C CA . CYS A 1 83 ? 13.594 2.002 -3.322 1 98.5 83 CYS A CA 1
ATOM 617 C C . CYS A 1 83 ? 12.484 1.048 -2.885 1 98.5 83 CYS A C 1
ATOM 619 O O . CYS A 1 83 ? 11.969 0.276 -3.695 1 98.5 83 CYS A O 1
ATOM 621 N N . PRO A 1 84 ? 12.102 1.106 -1.593 1 97.44 84 PRO A N 1
ATOM 622 C CA . PRO A 1 84 ? 11 0.262 -1.133 1 97.44 84 PRO A CA 1
ATOM 623 C C . PRO A 1 84 ? 9.664 0.635 -1.774 1 97.44 84 PRO A C 1
ATOM 625 O O . PRO A 1 84 ? 9.391 1.817 -1.999 1 97.44 84 PRO A O 1
ATOM 628 N N . VAL A 1 85 ? 8.828 -0.362 -2.088 1 97.31 85 VAL A N 1
ATOM 629 C CA . VAL A 1 85 ? 7.5 -0.193 -2.678 1 97.31 85 VAL A CA 1
ATOM 630 C C . VAL A 1 85 ? 6.523 -1.181 -2.045 1 97.31 85 VAL A C 1
ATOM 632 O O . VAL A 1 85 ? 6.898 -1.947 -1.152 1 97.31 85 VAL A O 1
ATOM 635 N N . THR A 1 86 ? 5.285 -1.153 -2.488 1 96.31 86 THR A N 1
ATOM 636 C CA . THR A 1 86 ? 4.25 -1.953 -1.845 1 96.31 86 THR A CA 1
ATOM 637 C C . THR A 1 86 ? 4.195 -3.354 -2.447 1 96.31 86 THR A C 1
ATOM 639 O O . THR A 1 86 ? 3.613 -4.266 -1.858 1 96.31 86 THR A O 1
ATOM 642 N N . GLY A 1 87 ? 4.805 -3.59 -3.566 1 96 87 GLY A N 1
ATOM 643 C CA . GLY A 1 87 ? 4.809 -4.867 -4.262 1 96 87 GLY A CA 1
ATOM 644 C C . GLY A 1 87 ? 5.359 -4.773 -5.676 1 96 87 GLY A C 1
ATOM 645 O O . GLY A 1 87 ? 5.754 -3.695 -6.121 1 96 87 GLY A O 1
ATOM 646 N N . ALA A 1 88 ? 5.328 -5.91 -6.328 1 96.94 88 ALA A N 1
ATOM 647 C CA . ALA A 1 88 ? 5.922 -5.945 -7.664 1 96.94 88 ALA A CA 1
ATOM 648 C C . ALA A 1 88 ? 5.09 -5.145 -8.656 1 96.94 88 ALA A C 1
ATOM 650 O O . ALA A 1 88 ? 5.637 -4.527 -9.578 1 96.94 88 ALA A O 1
ATOM 651 N N . ALA A 1 89 ? 3.766 -5.176 -8.531 1 97.75 89 ALA A N 1
ATOM 652 C CA . ALA A 1 89 ? 2.926 -4.367 -9.406 1 97.75 89 ALA A CA 1
ATOM 653 C C . ALA A 1 89 ? 3.24 -2.883 -9.258 1 97.75 89 ALA A C 1
ATOM 655 O O . ALA A 1 89 ? 3.367 -2.162 -10.25 1 97.75 89 ALA A O 1
ATOM 656 N N . ALA A 1 90 ? 3.336 -2.436 -8.008 1 98.5 90 ALA A N 1
ATOM 657 C CA . ALA A 1 90 ? 3.748 -1.061 -7.738 1 98.5 90 ALA A CA 1
ATOM 658 C C . ALA A 1 90 ? 5.145 -0.789 -8.289 1 98.5 90 ALA A C 1
ATOM 660 O O . ALA A 1 90 ? 5.398 0.274 -8.859 1 98.5 90 ALA A O 1
ATOM 661 N N . GLY A 1 91 ? 6.031 -1.775 -8.07 1 98.75 91 GLY A N 1
ATOM 662 C CA . GLY A 1 91 ? 7.387 -1.641 -8.578 1 98.75 91 GLY A CA 1
ATOM 663 C C . GLY A 1 91 ? 7.441 -1.407 -10.078 1 98.75 91 GLY A C 1
ATOM 664 O O . GLY A 1 91 ? 8.219 -0.581 -10.555 1 98.75 91 GLY A O 1
ATOM 665 N N . MET A 1 92 ? 6.637 -2.127 -10.828 1 98.81 92 MET A N 1
ATOM 666 C CA . MET A 1 92 ? 6.605 -1.979 -12.281 1 98.81 92 MET A CA 1
ATOM 667 C C . MET A 1 92 ? 6.117 -0.589 -12.672 1 98.81 92 MET A C 1
ATOM 669 O O . MET A 1 92 ? 6.746 0.082 -13.5 1 98.81 92 MET A O 1
ATOM 673 N N . ALA A 1 93 ? 5.031 -0.119 -12.062 1 98.88 93 ALA A N 1
ATOM 674 C CA . ALA A 1 93 ? 4.496 1.207 -12.367 1 98.88 93 ALA A CA 1
ATOM 675 C C . ALA A 1 93 ? 5.52 2.295 -12.047 1 98.88 93 ALA A C 1
ATOM 677 O O . ALA A 1 93 ? 5.754 3.195 -12.852 1 98.88 93 ALA A O 1
ATOM 678 N N . ILE A 1 94 ? 6.16 2.178 -10.922 1 98.88 94 ILE A N 1
ATOM 679 C CA . ILE A 1 94 ? 7.082 3.197 -10.438 1 98.88 94 ILE A CA 1
ATOM 680 C C . ILE A 1 94 ? 8.367 3.176 -11.266 1 98.88 94 ILE A C 1
ATOM 682 O O . ILE A 1 94 ? 8.922 4.227 -11.586 1 98.88 94 ILE A O 1
ATOM 686 N N . ALA A 1 95 ? 8.852 1.955 -11.586 1 98.94 95 ALA A N 1
ATOM 687 C CA . ALA A 1 95 ? 10.047 1.839 -12.422 1 98.94 95 ALA A CA 1
ATOM 688 C C . ALA A 1 95 ? 9.82 2.461 -13.797 1 98.94 95 ALA A C 1
ATOM 690 O O . ALA A 1 95 ? 10.68 3.17 -14.32 1 98.94 95 ALA A O 1
ATOM 691 N N . VAL A 1 96 ? 8.68 2.229 -14.391 1 98.94 96 VAL A N 1
ATOM 692 C CA . VAL A 1 96 ? 8.336 2.818 -15.68 1 98.94 96 VAL A CA 1
ATOM 693 C C . VAL A 1 96 ? 8.258 4.336 -15.547 1 98.94 96 VAL A C 1
ATOM 695 O O . VAL A 1 96 ? 8.805 5.07 -16.375 1 98.94 96 VAL A O 1
ATOM 698 N N . ALA A 1 97 ? 7.594 4.797 -14.5 1 98.94 97 ALA A N 1
ATOM 699 C CA . ALA A 1 97 ? 7.48 6.234 -14.258 1 98.94 97 ALA A CA 1
ATOM 700 C C . ALA A 1 97 ? 8.852 6.883 -14.148 1 98.94 97 ALA A C 1
ATOM 702 O O . ALA A 1 97 ? 9.062 8 -14.641 1 98.94 97 ALA A O 1
ATOM 703 N N . ALA A 1 98 ? 9.734 6.18 -13.484 1 98.88 98 ALA A N 1
ATOM 704 C CA . ALA A 1 98 ? 11.102 6.668 -13.336 1 98.88 98 ALA A CA 1
ATOM 705 C C . ALA A 1 98 ? 11.773 6.855 -14.695 1 98.88 98 ALA A C 1
ATOM 707 O O . ALA A 1 98 ? 12.477 7.844 -14.922 1 98.88 98 ALA A O 1
ATOM 708 N N . CYS A 1 99 ? 11.555 5.934 -15.594 1 98.88 99 CYS A N 1
ATOM 709 C CA . CYS A 1 99 ? 12.164 5.98 -16.922 1 98.88 99 CYS A CA 1
ATOM 710 C C . CYS A 1 99 ? 11.516 7.055 -17.781 1 98.88 99 CYS A C 1
ATOM 712 O O . CYS A 1 99 ? 12.172 7.645 -18.641 1 98.88 99 CYS A O 1
ATOM 714 N N . VAL A 1 100 ? 10.258 7.363 -17.5 1 98.81 100 VAL A N 1
ATOM 715 C CA . VAL A 1 100 ? 9.5 8.281 -18.344 1 98.81 100 VAL A CA 1
ATOM 716 C C . VAL A 1 100 ? 9.688 9.711 -17.844 1 98.81 100 VAL A C 1
ATOM 718 O O . VAL A 1 100 ? 9.953 10.625 -18.625 1 98.81 100 VAL A O 1
ATOM 721 N N . ALA A 1 101 ? 9.641 9.93 -16.484 1 98.56 101 ALA A N 1
ATOM 722 C CA . ALA A 1 101 ? 9.547 11.281 -15.953 1 98.56 101 ALA A CA 1
ATOM 723 C C . ALA A 1 101 ? 10.852 11.695 -15.273 1 98.56 101 ALA A C 1
ATOM 725 O O . ALA A 1 101 ? 11.086 12.883 -15.039 1 98.56 101 ALA A O 1
ATOM 726 N N . GLY A 1 102 ? 11.695 10.695 -14.953 1 98.38 102 GLY A N 1
ATOM 727 C CA . GLY A 1 102 ? 12.906 11.031 -14.211 1 98.38 102 GLY A CA 1
ATOM 728 C C . GLY A 1 102 ? 12.617 11.672 -12.867 1 98.38 102 GLY A C 1
ATOM 729 O O . GLY A 1 102 ? 11.773 11.18 -12.109 1 98.38 102 GLY A O 1
ATOM 730 N N . THR A 1 103 ? 13.383 12.711 -12.547 1 98.25 103 THR A N 1
ATOM 731 C CA . THR A 1 103 ? 13.273 13.344 -11.242 1 98.25 103 THR A CA 1
ATOM 732 C C . THR A 1 103 ? 12.656 14.727 -11.352 1 98.25 103 THR A C 1
ATOM 734 O O . THR A 1 103 ? 12.523 15.438 -10.352 1 98.25 103 THR A O 1
ATOM 737 N N . ASP A 1 104 ? 12.227 15.117 -12.562 1 97.81 104 ASP A N 1
ATOM 738 C CA . ASP A 1 104 ? 11.625 16.438 -12.758 1 97.81 104 ASP A CA 1
ATOM 739 C C . ASP A 1 104 ? 10.242 16.5 -12.125 1 97.81 104 ASP A C 1
ATOM 741 O O . ASP A 1 104 ? 9.328 15.773 -12.531 1 97.81 104 ASP A O 1
ATOM 745 N N . GLY A 1 105 ? 10.086 17.422 -11.227 1 97 105 GLY A N 1
ATOM 746 C CA . GLY A 1 105 ? 8.875 17.5 -10.43 1 97 105 GLY A CA 1
ATOM 747 C C . GLY A 1 105 ? 7.613 17.672 -11.258 1 97 105 GLY A C 1
ATOM 748 O O . GLY A 1 105 ? 6.586 17.062 -10.977 1 97 105 GLY A O 1
ATOM 749 N N . LEU A 1 106 ? 7.668 18.531 -12.242 1 96.69 106 LEU A N 1
ATOM 750 C CA . LEU A 1 106 ? 6.492 18.797 -13.062 1 96.69 106 LEU A CA 1
ATOM 751 C C . LEU A 1 106 ? 6.137 17.578 -13.906 1 96.69 106 LEU A C 1
ATOM 753 O O . LEU A 1 106 ? 4.957 17.266 -14.078 1 96.69 106 LEU A O 1
ATOM 757 N N . ARG A 1 107 ? 7.16 16.875 -14.445 1 97.88 107 ARG A N 1
ATOM 758 C CA . ARG A 1 107 ? 6.914 15.656 -15.211 1 97.88 107 ARG A CA 1
ATOM 759 C C . ARG A 1 107 ? 6.363 14.555 -14.32 1 97.88 107 ARG A C 1
ATOM 761 O O . ARG A 1 107 ? 5.477 13.805 -14.727 1 97.88 107 ARG A O 1
ATOM 768 N N . VAL A 1 108 ? 6.898 14.469 -13.109 1 98.38 108 VAL A N 1
ATOM 769 C CA . VAL A 1 108 ? 6.461 13.477 -12.133 1 98.38 108 VAL A CA 1
ATOM 770 C C . VAL A 1 108 ? 4.973 13.672 -11.836 1 98.38 108 VAL A C 1
ATOM 772 O O . VAL A 1 108 ? 4.207 12.703 -11.828 1 98.38 108 VAL A O 1
ATOM 775 N N . GLN A 1 109 ? 4.547 14.875 -11.688 1 97.69 109 GLN A N 1
ATOM 776 C CA . GLN A 1 109 ? 3.188 15.172 -11.25 1 97.69 109 GLN A CA 1
ATOM 777 C C . GLN A 1 109 ? 2.211 15.133 -12.422 1 97.69 109 GLN A C 1
ATOM 779 O O . GLN A 1 109 ? 0.995 15.102 -12.219 1 97.69 109 GLN A O 1
ATOM 784 N N . ARG A 1 110 ? 2.756 15.031 -13.68 1 97.25 110 ARG A N 1
ATOM 785 C CA . ARG A 1 110 ? 1.926 15 -14.875 1 97.25 110 ARG A CA 1
ATOM 786 C C . ARG A 1 110 ? 1.497 13.57 -15.203 1 97.25 110 ARG A C 1
ATOM 788 O O . ARG A 1 110 ? 0.508 13.359 -15.906 1 97.25 110 ARG A O 1
ATOM 795 N N . LEU A 1 111 ? 2.275 12.633 -14.688 1 98.19 111 LEU A N 1
ATOM 796 C CA . LEU A 1 111 ? 1.942 11.234 -14.961 1 98.19 111 LEU A CA 1
ATOM 797 C C . LEU A 1 111 ? 0.549 10.898 -14.438 1 98.19 111 LEU A C 1
ATOM 799 O O . LEU A 1 111 ? 0.084 11.5 -13.469 1 98.19 111 LEU A O 1
ATOM 803 N N . PRO A 1 112 ? -0.221 9.984 -15.203 1 98.25 112 PRO A N 1
ATOM 804 C CA . PRO A 1 112 ? 0.231 8.992 -16.172 1 98.25 112 PRO A CA 1
ATOM 805 C C . PRO A 1 112 ? 0.321 9.555 -17.594 1 98.25 112 PRO A C 1
ATOM 807 O O . PRO A 1 112 ? 0.587 8.812 -18.547 1 98.25 112 PRO A O 1
ATOM 810 N N . ASP A 1 113 ? 0.075 10.883 -17.781 1 98.06 113 ASP A N 1
ATOM 811 C CA . ASP A 1 113 ? 0.319 11.516 -19.078 1 98.06 113 ASP A CA 1
ATOM 812 C C . ASP A 1 113 ? 1.811 11.766 -19.297 1 98.06 113 ASP A C 1
ATOM 814 O O . ASP A 1 113 ? 2.404 12.633 -18.641 1 98.06 113 ASP A O 1
ATOM 818 N N . PRO A 1 114 ? 2.385 11.07 -20.266 1 97.81 114 PRO A N 1
ATOM 819 C CA . PRO A 1 114 ? 3.83 11.211 -20.453 1 97.81 114 PRO A CA 1
ATOM 820 C C . PRO A 1 114 ? 4.215 12.523 -21.125 1 97.81 114 PRO A C 1
ATOM 822 O O . PRO A 1 114 ? 5.395 12.883 -21.172 1 97.81 114 PRO A O 1
ATOM 825 N N . GLY A 1 115 ? 3.219 13.266 -21.672 1 96.56 115 GLY A N 1
ATOM 826 C CA . GLY A 1 115 ? 3.537 14.438 -22.484 1 96.56 115 GLY A CA 1
ATOM 827 C C . GLY A 1 115 ? 4.344 14.109 -23.719 1 96.56 115 GLY A C 1
ATOM 828 O O . GLY A 1 115 ? 3.959 13.234 -24.5 1 96.56 115 GLY A O 1
ATOM 829 N N . ASP A 1 116 ? 5.512 14.789 -23.875 1 95.88 116 ASP A N 1
ATOM 830 C CA . ASP A 1 116 ? 6.324 14.625 -25.078 1 95.88 116 ASP A CA 1
ATOM 831 C C . ASP A 1 116 ? 7.504 13.688 -24.812 1 95.88 116 ASP A C 1
ATOM 833 O O . ASP A 1 116 ? 8.359 13.5 -25.688 1 95.88 116 ASP A O 1
ATOM 837 N N . GLN A 1 117 ? 7.488 13.07 -23.656 1 96.81 117 GLN A N 1
ATOM 838 C CA . GLN A 1 117 ? 8.609 12.211 -23.297 1 96.81 117 GLN A CA 1
ATOM 839 C C . GLN A 1 117 ? 8.5 10.844 -23.969 1 96.81 117 GLN A C 1
ATOM 841 O O . GLN A 1 117 ? 7.391 10.359 -24.219 1 96.81 117 GLN A O 1
ATOM 846 N N . PRO A 1 118 ? 9.711 10.242 -24.328 1 98.25 118 PRO A N 1
ATOM 847 C CA . PRO A 1 118 ? 9.641 8.828 -24.703 1 98.25 118 PRO A CA 1
ATOM 848 C C . PRO A 1 118 ? 8.93 7.973 -23.656 1 98.25 118 PRO A C 1
ATOM 850 O O . PRO A 1 118 ? 9.148 8.156 -22.453 1 98.25 118 PRO A O 1
ATOM 853 N N . ASN A 1 119 ? 7.992 7.125 -24.109 1 98.81 119 ASN A N 1
ATOM 854 C CA . ASN A 1 119 ? 7.215 6.387 -23.125 1 98.81 119 ASN A CA 1
ATOM 855 C C . ASN A 1 119 ? 6.906 4.969 -23.594 1 98.81 119 ASN A C 1
ATOM 857 O O . ASN A 1 119 ? 6.117 4.262 -22.969 1 98.81 119 ASN A O 1
ATOM 861 N N . GLU A 1 120 ? 7.52 4.52 -24.75 1 98.88 120 GLU A N 1
ATOM 862 C CA . GLU A 1 120 ? 7.301 3.152 -25.219 1 98.88 120 GLU A CA 1
ATOM 863 C C . GLU A 1 120 ? 8.109 2.15 -24.391 1 98.88 120 GLU A C 1
ATOM 865 O O . GLU A 1 120 ? 9.312 2.33 -24.188 1 98.88 120 GLU A O 1
ATOM 870 N N . ILE A 1 121 ? 7.402 1.165 -23.891 1 98.94 121 ILE A N 1
ATOM 871 C CA . ILE A 1 121 ? 8.016 0.084 -23.125 1 98.94 121 ILE A CA 1
ATOM 872 C C . ILE A 1 121 ? 7.961 -1.212 -23.938 1 98.94 121 ILE A C 1
ATOM 874 O O . ILE A 1 121 ? 6.891 -1.795 -24.109 1 98.94 121 ILE A O 1
ATOM 878 N N . VAL A 1 122 ? 9.094 -1.696 -24.391 1 98.81 122 VAL A N 1
ATOM 879 C CA . VAL A 1 122 ? 9.148 -2.887 -25.234 1 98.81 122 VAL A CA 1
ATOM 880 C C . VAL A 1 122 ? 9.094 -4.141 -24.359 1 98.81 122 VAL A C 1
ATOM 882 O O . VAL A 1 122 ? 9.844 -4.262 -23.391 1 98.81 122 VAL A O 1
ATOM 885 N N . LEU A 1 123 ? 8.211 -5.027 -24.719 1 97.31 123 LEU A N 1
ATOM 886 C CA . LEU A 1 123 ? 7.906 -6.23 -23.953 1 97.31 123 LEU A CA 1
ATOM 887 C C . LEU A 1 123 ? 7.684 -7.422 -24.891 1 97.31 123 LEU A C 1
ATOM 889 O O . LEU A 1 123 ? 6.887 -7.344 -25.828 1 97.31 123 LEU A O 1
ATOM 893 N N . GLN A 1 124 ? 8.477 -8.516 -24.609 1 97.62 124 GLN A N 1
ATOM 894 C CA . GLN A 1 124 ? 8.188 -9.727 -25.375 1 97.62 124 GLN A CA 1
ATOM 895 C C . GLN A 1 124 ? 6.754 -10.188 -25.141 1 97.62 124 GLN A C 1
ATOM 897 O O . GLN A 1 124 ? 6.266 -10.188 -24 1 97.62 124 GLN A O 1
ATOM 902 N N . LYS A 1 125 ? 6.105 -10.602 -26.188 1 97.38 125 LYS A N 1
ATOM 903 C CA . LYS A 1 125 ? 4.707 -11 -26.078 1 97.38 125 LYS A CA 1
ATOM 904 C C . LYS A 1 125 ? 4.523 -12.094 -25.031 1 97.38 125 LYS A C 1
ATOM 906 O O . LYS A 1 125 ? 3.545 -12.086 -24.281 1 97.38 125 LYS A O 1
ATOM 911 N N . GLY A 1 126 ? 5.43 -13.016 -24.953 1 96.38 126 GLY A N 1
ATOM 912 C CA . GLY A 1 126 ? 5.375 -14.094 -23.984 1 96.38 126 GLY A CA 1
ATOM 913 C C . GLY A 1 126 ? 5.547 -13.609 -22.547 1 96.38 126 GLY A C 1
ATOM 914 O O . GLY A 1 126 ? 5.297 -14.359 -21.609 1 96.38 126 GLY A O 1
ATOM 915 N N . HIS A 1 127 ? 5.926 -12.297 -22.391 1 97.12 127 HIS A N 1
ATOM 916 C CA . HIS A 1 127 ? 6.156 -11.734 -21.062 1 97.12 127 HIS A CA 1
ATOM 917 C C . HIS A 1 127 ? 4.996 -10.852 -20.641 1 97.12 127 HIS A C 1
ATOM 919 O O . HIS A 1 127 ? 5.027 -10.258 -19.547 1 97.12 127 HIS A O 1
ATOM 925 N N . SER A 1 128 ? 3.977 -10.766 -21.531 1 96.94 128 SER A N 1
ATOM 926 C CA . SER A 1 128 ? 2.779 -9.992 -21.203 1 96.94 128 SER A CA 1
ATOM 927 C C . SER A 1 128 ? 1.877 -10.75 -20.234 1 96.94 128 SER A C 1
ATOM 929 O O . SER A 1 128 ? 0.831 -11.266 -20.625 1 96.94 128 SER A O 1
ATOM 931 N N . ILE A 1 129 ? 2.219 -10.68 -18.969 1 95.38 129 ILE A N 1
ATOM 932 C CA . ILE A 1 129 ? 1.546 -11.477 -17.953 1 95.38 129 ILE A CA 1
ATOM 933 C C . ILE A 1 129 ? 0.579 -10.594 -17.172 1 95.38 129 ILE A C 1
ATOM 935 O O . ILE A 1 129 ? 0.41 -9.414 -17.484 1 95.38 129 ILE A O 1
ATOM 939 N N . SER A 1 130 ? -0.133 -11.219 -16.281 1 92.75 130 SER A N 1
ATOM 940 C CA . SER A 1 130 ? -1 -10.516 -15.336 1 92.75 130 SER A CA 1
ATOM 941 C C . SER A 1 130 ? -0.558 -10.75 -13.891 1 92.75 130 SER A C 1
ATOM 943 O O . SER A 1 130 ? -0.102 -11.844 -13.547 1 92.75 130 SER A O 1
ATOM 945 N N . TYR A 1 131 ? -0.625 -9.68 -13.141 1 87.94 131 TYR A N 1
ATOM 946 C CA . TYR A 1 131 ? -0.464 -9.789 -11.695 1 87.94 131 TYR A CA 1
ATOM 947 C C . TYR A 1 131 ? -1.781 -10.164 -11.023 1 87.94 131 TYR A C 1
ATOM 949 O O . TYR A 1 131 ? -2.486 -9.289 -10.508 1 87.94 131 TYR A O 1
ATOM 957 N N . GLY A 1 132 ? -2.092 -11.359 -10.898 1 83.12 132 GLY A N 1
ATOM 958 C CA . GLY A 1 132 ? -3.314 -11.773 -10.234 1 83.12 132 GLY A CA 1
ATOM 959 C C . GLY A 1 132 ? -4.559 -11.133 -10.812 1 83.12 132 GLY A C 1
ATOM 960 O O . GLY A 1 132 ? -5.445 -10.703 -10.078 1 83.12 132 GLY A O 1
ATOM 961 N N . GLY A 1 133 ? -4.578 -10.867 -12.047 1 87.38 133 GLY A N 1
ATOM 962 C CA . GLY A 1 133 ? -5.738 -10.297 -12.711 1 87.38 133 GLY A CA 1
ATOM 963 C C . GLY A 1 133 ? -5.488 -8.906 -13.258 1 87.38 133 GLY A C 1
ATOM 964 O O . GLY A 1 133 ? -6.246 -8.422 -14.102 1 87.38 133 GLY A O 1
ATOM 965 N N . ALA A 1 134 ? -4.504 -8.273 -12.82 1 94.12 134 ALA A N 1
ATOM 966 C CA . ALA A 1 134 ? -4.133 -6.949 -13.312 1 94.12 134 ALA A CA 1
ATOM 967 C C . ALA A 1 134 ? -3.004 -7.043 -14.336 1 94.12 134 ALA A C 1
ATOM 969 O O . ALA A 1 134 ? -1.887 -7.449 -14.008 1 94.12 134 ALA A O 1
ATOM 970 N N . PRO A 1 135 ? -3.24 -6.625 -15.547 1 97.44 135 PRO A N 1
ATOM 971 C CA . PRO A 1 135 ? -2.242 -6.785 -16.609 1 97.44 135 PRO A CA 1
ATOM 972 C C . PRO A 1 135 ? -0.969 -5.984 -16.344 1 97.44 135 PRO A C 1
ATOM 974 O O . PRO A 1 135 ? -1.036 -4.852 -15.867 1 97.44 135 PRO A O 1
ATOM 977 N N . LEU A 1 136 ? 0.114 -6.633 -16.672 1 98.12 136 LEU A N 1
ATOM 978 C CA . LEU A 1 136 ? 1.391 -5.93 -16.609 1 98.12 136 LEU A CA 1
ATOM 979 C C . LEU A 1 136 ? 1.348 -4.656 -17.453 1 98.12 136 LEU A C 1
ATOM 981 O O . LEU A 1 136 ? 1.901 -3.629 -17.047 1 98.12 136 LEU A O 1
ATOM 985 N N . ALA A 1 137 ? 0.675 -4.684 -18.578 1 98.25 137 ALA A N 1
ATOM 986 C CA . ALA A 1 137 ? 0.541 -3.527 -19.469 1 98.25 137 ALA A CA 1
ATOM 987 C C . ALA A 1 137 ? -0.164 -2.375 -18.766 1 98.25 137 ALA A C 1
ATOM 989 O O . ALA A 1 137 ? 0.14 -1.205 -19 1 98.25 137 ALA A O 1
ATOM 990 N N . GLN A 1 138 ? -1.072 -2.67 -17.875 1 98.44 138 GLN A N 1
ATOM 991 C CA . GLN A 1 138 ? -1.762 -1.624 -17.125 1 98.44 138 GLN A CA 1
ATOM 992 C C . GLN A 1 138 ? -0.833 -0.978 -16.094 1 98.44 138 GLN A C 1
ATOM 994 O O . GLN A 1 138 ? -0.911 0.228 -15.859 1 98.44 138 GLN A O 1
ATOM 999 N N . MET A 1 139 ? 0.015 -1.789 -15.477 1 98.62 139 MET A N 1
ATOM 1000 C CA . MET A 1 139 ? 1.021 -1.221 -14.578 1 98.62 139 MET A CA 1
ATOM 1001 C C . MET A 1 139 ? 1.954 -0.283 -15.336 1 98.62 139 MET A C 1
ATOM 1003 O O . MET A 1 139 ? 2.316 0.782 -14.836 1 98.62 139 MET A O 1
ATOM 1007 N N . ILE A 1 140 ? 2.35 -0.704 -16.562 1 98.88 140 ILE A N 1
ATOM 1008 C CA . ILE A 1 140 ? 3.164 0.135 -17.438 1 98.88 140 ILE A CA 1
ATOM 1009 C C . ILE A 1 140 ? 2.434 1.446 -17.719 1 98.88 140 ILE A C 1
ATOM 1011 O O . ILE A 1 140 ? 3.025 2.525 -17.625 1 98.88 140 ILE A O 1
ATOM 1015 N N . ALA A 1 141 ? 1.145 1.372 -17.969 1 98.75 141 ALA A N 1
ATOM 1016 C CA . ALA A 1 141 ? 0.343 2.549 -18.297 1 98.75 141 ALA A CA 1
ATOM 1017 C C . ALA A 1 141 ? 0.232 3.488 -17.109 1 98.75 141 ALA A C 1
ATOM 1019 O O . ALA A 1 141 ? 0.244 4.711 -17.266 1 98.75 141 ALA A O 1
ATOM 1020 N N . LEU A 1 142 ? 0.115 2.996 -15.93 1 98.69 142 LEU A N 1
ATOM 1021 C CA . LEU A 1 142 ? 0.053 3.816 -14.727 1 98.69 142 LEU A CA 1
ATOM 1022 C C . LEU A 1 142 ? 1.313 4.66 -14.578 1 98.69 142 LEU A C 1
ATOM 1024 O O . LEU A 1 142 ? 1.259 5.781 -14.07 1 98.69 142 LEU A O 1
ATOM 1028 N N . GLY A 1 143 ? 2.398 4.078 -15.039 1 98.81 143 GLY A N 1
ATOM 1029 C CA . GLY A 1 143 ? 3.664 4.793 -14.984 1 98.81 143 GLY A CA 1
ATOM 1030 C C . GLY A 1 143 ? 3.861 5.754 -16.141 1 98.81 143 GLY A C 1
ATOM 1031 O O . GLY A 1 143 ? 4.914 6.387 -16.25 1 98.81 143 GLY A O 1
ATOM 1032 N N . GLY A 1 144 ? 2.867 5.855 -17 1 98.75 144 GLY A N 1
ATOM 1033 C CA . GLY A 1 144 ? 2.957 6.758 -18.125 1 98.75 144 GLY A CA 1
ATOM 1034 C C . GLY A 1 144 ? 3.543 6.102 -19.359 1 98.75 144 GLY A C 1
ATOM 1035 O O . GLY A 1 144 ? 3.801 6.77 -20.375 1 98.75 144 GLY A O 1
ATOM 1036 N N . GLY A 1 145 ? 3.801 4.789 -19.312 1 98.81 145 GLY A N 1
ATOM 1037 C CA . GLY A 1 145 ? 4.344 4.051 -20.438 1 98.81 145 GLY A CA 1
ATOM 1038 C C . GLY A 1 145 ? 3.273 3.465 -21.344 1 98.81 145 GLY A C 1
ATOM 1039 O O . GLY A 1 145 ? 2.104 3.389 -20.953 1 98.81 145 GLY A O 1
ATOM 1040 N N . ARG A 1 146 ? 3.66 3.127 -22.484 1 98.5 146 ARG A N 1
ATOM 1041 C CA . ARG A 1 146 ? 2.863 2.352 -23.422 1 98.5 146 ARG A CA 1
ATOM 1042 C C . ARG A 1 146 ? 3.566 1.05 -23.797 1 98.5 146 ARG A C 1
ATOM 1044 O O . ARG A 1 146 ? 4.676 1.07 -24.328 1 98.5 146 ARG A O 1
ATOM 1051 N N . ALA A 1 147 ? 2.908 -0.08 -23.531 1 98.5 147 ALA A N 1
ATOM 1052 C CA . ALA A 1 147 ? 3.51 -1.374 -23.844 1 98.5 147 ALA A CA 1
ATOM 1053 C C . ALA A 1 147 ? 3.568 -1.603 -25.359 1 98.5 147 ALA A C 1
ATOM 1055 O O . ALA A 1 147 ? 2.572 -1.413 -26.047 1 98.5 147 ALA A O 1
ATOM 1056 N N . VAL A 1 148 ? 4.691 -1.864 -25.859 1 98.62 148 VAL A N 1
ATOM 1057 C CA . VAL A 1 148 ? 4.918 -2.312 -27.234 1 98.62 148 VAL A CA 1
ATOM 1058 C C . VAL A 1 148 ? 5.312 -3.787 -27.234 1 98.62 148 VAL A C 1
ATOM 1060 O O . VAL A 1 148 ? 6.492 -4.117 -27.078 1 98.62 148 VAL A O 1
ATOM 1063 N N . GLU A 1 149 ? 4.352 -4.652 -27.484 1 98.19 149 GLU A N 1
ATOM 1064 C CA . GLU A 1 149 ? 4.605 -6.09 -27.484 1 98.19 149 GLU A CA 1
ATOM 1065 C C . GLU A 1 149 ? 5.277 -6.523 -28.781 1 98.19 149 GLU A C 1
ATOM 1067 O O . GLU A 1 149 ? 4.906 -6.062 -29.859 1 98.19 149 GLU A O 1
ATOM 1072 N N . VAL A 1 150 ? 6.223 -7.375 -28.641 1 98.06 150 VAL A N 1
ATOM 1073 C CA . VAL A 1 150 ? 6.996 -7.785 -29.797 1 98.06 150 VAL A CA 1
ATOM 1074 C C . VAL A 1 150 ? 7.02 -9.312 -29.891 1 98.06 150 VAL A C 1
ATOM 1076 O O . VAL A 1 150 ? 7.043 -10 -28.875 1 98.06 150 VAL A O 1
ATOM 1079 N N . GLY A 1 151 ? 7.031 -9.781 -31.141 1 96.88 151 GLY A N 1
ATOM 1080 C CA . GLY A 1 151 ? 7.078 -11.219 -31.375 1 96.88 151 GLY A CA 1
ATOM 1081 C C . GLY A 1 151 ? 5.738 -11.898 -31.188 1 96.88 151 GLY A C 1
ATOM 1082 O O . GLY A 1 151 ? 4.688 -11.266 -31.312 1 96.88 151 GLY A O 1
ATOM 1083 N N . ALA A 1 152 ? 5.832 -13.211 -31.031 1 95.69 152 ALA A N 1
ATOM 1084 C CA . ALA A 1 152 ? 4.691 -14.062 -30.703 1 95.69 152 ALA A CA 1
ATOM 1085 C C . ALA A 1 152 ? 4.902 -14.773 -29.375 1 95.69 152 ALA A C 1
ATOM 1087 O O . ALA A 1 152 ? 5.984 -14.711 -28.797 1 95.69 152 ALA A O 1
ATOM 1088 N N . VAL A 1 153 ? 3.848 -15.312 -28.891 1 91.69 153 VAL A N 1
ATOM 1089 C CA . VAL A 1 153 ? 3.918 -15.969 -27.594 1 91.69 153 VAL A CA 1
ATOM 1090 C C . VAL A 1 153 ? 4.949 -17.094 -27.641 1 91.69 153 VAL A C 1
ATOM 1092 O O . VAL A 1 153 ? 5.699 -17.297 -26.688 1 91.69 153 VAL A O 1
ATOM 1095 N N . ASN A 1 154 ? 4.996 -17.75 -28.812 1 90.88 154 ASN A N 1
ATOM 1096 C CA . ASN A 1 154 ? 5.84 -18.938 -28.906 1 90.88 154 ASN A CA 1
ATOM 1097 C C . ASN A 1 154 ? 7.195 -18.625 -29.516 1 90.88 154 ASN A C 1
ATOM 1099 O O . ASN A 1 154 ? 8.047 -19.5 -29.656 1 90.88 154 ASN A O 1
ATOM 1103 N N . GLU A 1 155 ? 7.348 -17.406 -29.859 1 94.12 155 GLU A N 1
ATOM 1104 C CA . GLU A 1 155 ? 8.641 -17.047 -30.438 1 94.12 155 GLU A CA 1
ATOM 1105 C C . GLU A 1 155 ? 8.805 -15.539 -30.531 1 94.12 155 GLU A C 1
ATOM 1107 O O . GLU A 1 155 ? 7.91 -14.836 -31 1 94.12 155 GLU A O 1
ATOM 1112 N N . THR A 1 156 ? 9.969 -15.008 -30.078 1 96.5 156 THR A N 1
ATOM 1113 C CA . THR A 1 156 ? 10.359 -13.617 -30.234 1 96.5 156 THR A CA 1
ATOM 1114 C C . THR A 1 156 ? 11.82 -13.508 -30.672 1 96.5 156 THR A C 1
ATOM 1116 O O . THR A 1 156 ? 12.727 -13.57 -29.844 1 96.5 156 THR A O 1
ATOM 1119 N N . PRO A 1 157 ? 12.07 -13.305 -32 1 96 157 PRO A N 1
ATOM 1120 C CA . PRO A 1 157 ? 13.445 -13.109 -32.438 1 96 157 PRO A CA 1
ATOM 1121 C C . PRO A 1 157 ? 14.086 -11.852 -31.859 1 96 157 PRO A C 1
ATOM 1123 O O . PRO A 1 157 ? 13.422 -10.828 -31.703 1 96 157 PRO A O 1
ATOM 1126 N N . ARG A 1 158 ? 15.383 -12.023 -31.641 1 96.94 158 ARG A N 1
ATOM 1127 C CA . ARG A 1 158 ? 16.141 -10.883 -31.141 1 96.94 158 ARG A CA 1
ATOM 1128 C C . ARG A 1 158 ? 15.938 -9.656 -32.031 1 96.94 158 ARG A C 1
ATOM 1130 O O . ARG A 1 158 ? 15.859 -8.531 -31.531 1 96.94 158 ARG A O 1
ATOM 1137 N N . SER A 1 159 ? 15.852 -9.82 -33.344 1 96.88 159 SER A N 1
ATOM 1138 C CA . SER A 1 159 ? 15.719 -8.727 -34.312 1 96.88 159 SER A CA 1
ATOM 1139 C C . SER A 1 159 ? 14.414 -7.973 -34.125 1 96.88 159 SER A C 1
ATOM 1141 O O . SER A 1 159 ? 14.352 -6.762 -34.344 1 96.88 159 SER A O 1
ATOM 1143 N N . HIS A 1 160 ? 13.367 -8.656 -33.688 1 97.44 160 HIS A N 1
ATOM 1144 C CA . HIS A 1 160 ? 12.094 -7.996 -33.438 1 97.44 160 HIS A CA 1
ATOM 1145 C C . HIS A 1 160 ? 12.195 -7.008 -32.281 1 97.44 160 HIS A C 1
ATOM 1147 O O . HIS A 1 160 ? 11.664 -5.898 -32.344 1 97.44 160 HIS A O 1
ATOM 1153 N N . VAL A 1 161 ? 12.883 -7.414 -31.266 1 98 161 VAL A N 1
ATOM 1154 C CA . VAL A 1 161 ? 13.062 -6.543 -30.109 1 98 161 VAL A CA 1
ATOM 1155 C C . VAL A 1 161 ? 13.93 -5.344 -30.5 1 98 161 VAL A C 1
ATOM 1157 O O . VAL A 1 161 ? 13.578 -4.199 -30.188 1 98 161 VAL A O 1
ATOM 1160 N N . ALA A 1 162 ? 15.008 -5.625 -31.172 1 97.81 162 ALA A N 1
ATOM 1161 C CA . ALA A 1 162 ? 15.922 -4.562 -31.578 1 97.81 162 ALA A CA 1
ATOM 1162 C C . ALA A 1 162 ? 15.227 -3.561 -32.5 1 97.81 162 ALA A C 1
ATOM 1164 O O . ALA A 1 162 ? 15.422 -2.35 -32.375 1 97.81 162 ALA A O 1
ATOM 1165 N N . SER A 1 163 ? 14.406 -4.027 -33.406 1 97.62 163 SER A N 1
ATOM 1166 C CA . SER A 1 163 ? 13.727 -3.178 -34.375 1 97.62 163 SER A CA 1
ATOM 1167 C C . SER A 1 163 ? 12.617 -2.359 -33.719 1 97.62 163 SER A C 1
ATOM 1169 O O . SER A 1 163 ? 12.227 -1.307 -34.219 1 97.62 163 SER A O 1
ATOM 1171 N N . ALA A 1 164 ? 12.141 -2.85 -32.594 1 98.19 164 ALA A N 1
ATOM 1172 C CA . ALA A 1 164 ? 11.055 -2.162 -31.891 1 98.19 164 ALA A CA 1
ATOM 1173 C C . ALA A 1 164 ? 11.586 -0.973 -31.094 1 98.19 164 ALA A C 1
ATOM 1175 O O . ALA A 1 164 ? 10.82 -0.097 -30.688 1 98.19 164 ALA A O 1
ATOM 1176 N N . VAL A 1 165 ? 12.891 -0.947 -30.859 1 98.31 165 VAL A N 1
ATOM 1177 C CA . VAL A 1 165 ? 13.492 0.168 -30.125 1 98.31 165 VAL A CA 1
ATOM 1178 C C . VAL A 1 165 ? 13.578 1.391 -31.031 1 98.31 165 VAL A C 1
ATOM 1180 O O . VAL A 1 165 ? 14.18 1.33 -32.125 1 98.31 165 VAL A O 1
ATOM 1183 N N . THR A 1 166 ? 12.938 2.508 -30.672 1 97.75 166 THR A N 1
ATOM 1184 C CA . THR A 1 166 ? 12.938 3.779 -31.391 1 97.75 166 THR A CA 1
ATOM 1185 C C . THR A 1 166 ? 13.312 4.926 -30.453 1 97.75 166 THR A C 1
ATOM 1187 O O . THR A 1 166 ? 13.688 4.691 -29.297 1 97.75 166 THR A O 1
ATOM 1190 N N . ARG A 1 167 ? 13.18 6.168 -30.953 1 97.5 167 ARG A N 1
ATOM 1191 C CA . ARG A 1 167 ? 13.445 7.348 -30.125 1 97.5 167 ARG A CA 1
ATOM 1192 C C . ARG A 1 167 ? 12.367 7.523 -29.062 1 97.5 167 ARG A C 1
ATOM 1194 O O . ARG A 1 167 ? 12.555 8.273 -28.109 1 97.5 167 ARG A O 1
ATOM 1201 N N . ARG A 1 168 ? 11.281 6.77 -29.172 1 98.31 168 ARG A N 1
ATOM 1202 C CA . ARG A 1 168 ? 10.164 6.891 -28.25 1 98.31 168 ARG A CA 1
ATOM 1203 C C . ARG A 1 168 ? 10.242 5.824 -27.156 1 98.31 168 ARG A C 1
ATOM 1205 O O . ARG A 1 168 ? 9.43 5.809 -26.234 1 98.31 168 ARG A O 1
ATOM 1212 N N . THR A 1 169 ? 11.297 4.934 -27.25 1 98.81 169 THR A N 1
ATOM 1213 C CA . THR A 1 169 ? 11.414 3.854 -26.266 1 98.81 169 THR A CA 1
ATOM 1214 C C . THR A 1 169 ? 12.008 4.367 -24.953 1 98.81 169 THR A C 1
ATOM 1216 O O . THR A 1 169 ? 13.055 5.016 -24.969 1 98.81 169 THR A O 1
ATOM 1219 N N . ALA A 1 170 ? 11.289 4.094 -23.891 1 98.81 170 ALA A N 1
ATOM 1220 C CA . ALA A 1 170 ? 11.734 4.551 -22.578 1 98.81 170 ALA A CA 1
ATOM 1221 C C . ALA A 1 170 ? 12.453 3.432 -21.828 1 98.81 170 ALA A C 1
ATOM 1223 O O . ALA A 1 170 ? 13.312 3.693 -20.984 1 98.81 170 ALA A O 1
ATOM 1224 N N . ALA A 1 171 ? 12.07 2.154 -22.125 1 98.88 171 ALA A N 1
ATOM 1225 C CA . ALA A 1 171 ? 12.68 1.03 -21.422 1 98.88 171 ALA A CA 1
ATOM 1226 C C . ALA A 1 171 ? 12.328 -0.294 -22.094 1 98.88 171 ALA A C 1
ATOM 1228 O O . ALA A 1 171 ? 11.422 -0.354 -22.938 1 98.88 171 ALA A O 1
ATOM 1229 N N . LEU A 1 172 ? 13.125 -1.328 -21.797 1 98.88 172 LEU A N 1
ATOM 1230 C CA . LEU A 1 172 ? 12.82 -2.73 -22.062 1 98.88 172 LEU A CA 1
ATOM 1231 C C . LEU A 1 172 ? 12.445 -3.455 -20.781 1 98.88 172 LEU A C 1
ATOM 1233 O O . LEU A 1 172 ? 13.016 -3.186 -19.719 1 98.88 172 LEU A O 1
ATOM 1237 N N . VAL A 1 173 ? 11.453 -4.371 -20.875 1 98.81 173 VAL A N 1
ATOM 1238 C CA . VAL A 1 173 ? 11.016 -5.098 -19.688 1 98.81 173 VAL A CA 1
ATOM 1239 C C . VAL A 1 173 ? 11.242 -6.594 -19.891 1 98.81 173 VAL A C 1
ATOM 1241 O O . VAL A 1 173 ? 11.016 -7.121 -20.984 1 98.81 173 VAL A O 1
ATOM 1244 N N . TYR A 1 174 ? 11.766 -7.285 -18.875 1 98.56 174 TYR A N 1
ATOM 1245 C CA . TYR A 1 174 ? 11.953 -8.727 -18.828 1 98.56 174 TYR A CA 1
ATOM 1246 C C . TYR A 1 174 ? 11.281 -9.328 -17.594 1 98.56 174 TYR A C 1
ATOM 1248 O O . TYR A 1 174 ? 11.516 -8.883 -16.469 1 98.56 174 TYR A O 1
ATOM 1256 N N . VAL A 1 175 ? 10.43 -10.281 -17.797 1 97.75 175 VAL A N 1
ATOM 1257 C CA . VAL A 1 175 ? 9.781 -11 -16.703 1 97.75 175 VAL A CA 1
ATOM 1258 C C . VAL A 1 175 ? 10.484 -12.344 -16.484 1 97.75 175 VAL A C 1
ATOM 1260 O O . VAL A 1 175 ? 10.555 -13.164 -17.391 1 97.75 175 VAL A O 1
ATOM 1263 N N . THR A 1 176 ? 10.883 -12.625 -15.234 1 95.19 176 THR A N 1
ATOM 1264 C CA . THR A 1 176 ? 11.719 -13.789 -14.953 1 95.19 176 THR A CA 1
ATOM 1265 C C . THR A 1 176 ? 10.859 -15.031 -14.742 1 95.19 176 THR A C 1
ATOM 1267 O O . THR A 1 176 ? 11.336 -16.156 -14.898 1 95.19 176 THR A O 1
ATOM 1270 N N . SER A 1 177 ? 9.641 -14.836 -14.43 1 90.5 177 SER A N 1
ATOM 1271 C CA . SER A 1 177 ? 8.797 -15.953 -14.016 1 90.5 177 SER A CA 1
ATOM 1272 C C . SER A 1 177 ? 8.664 -16.984 -15.133 1 90.5 177 SER A C 1
ATOM 1274 O O . SER A 1 177 ? 8.297 -16.641 -16.25 1 90.5 177 SER A O 1
ATOM 1276 N N . ARG A 1 178 ? 8.891 -18.234 -14.789 1 85.56 178 ARG A N 1
ATOM 1277 C CA . ARG A 1 178 ? 8.742 -19.312 -15.758 1 85.56 178 ARG A CA 1
ATOM 1278 C C . ARG A 1 178 ? 7.352 -19.938 -15.656 1 85.56 178 ARG A C 1
ATOM 1280 O O . ARG A 1 178 ? 6.934 -20.672 -16.562 1 85.56 178 ARG A O 1
ATOM 1287 N N . THR A 1 179 ? 6.699 -19.578 -14.586 1 80.81 179 THR A N 1
ATOM 1288 C CA . THR A 1 179 ? 5.348 -20.094 -14.391 1 80.81 179 THR A CA 1
ATOM 1289 C C . THR A 1 179 ? 4.328 -19.203 -15.094 1 80.81 179 THR A C 1
ATOM 1291 O O . THR A 1 179 ? 3.312 -19.688 -15.594 1 80.81 179 THR A O 1
ATOM 1294 N N . HIS A 1 180 ? 4.668 -17.938 -15.188 1 85.75 180 HIS A N 1
ATOM 1295 C CA . HIS A 1 180 ? 3.668 -17 -15.695 1 85.75 180 HIS A CA 1
ATOM 1296 C C . HIS A 1 180 ? 4.027 -16.516 -17.094 1 85.75 180 HIS A C 1
ATOM 1298 O O . HIS A 1 180 ? 3.148 -16.141 -17.875 1 85.75 180 HIS A O 1
ATOM 1304 N N . ALA A 1 181 ? 5.289 -16.531 -17.438 1 91.62 181 ALA A N 1
ATOM 1305 C CA . ALA 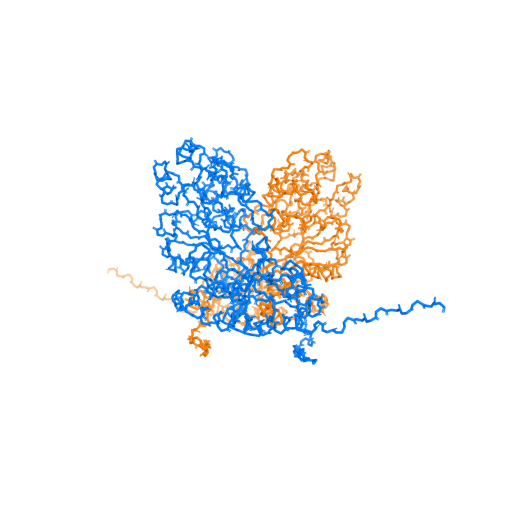A 1 181 ? 5.758 -16.047 -18.734 1 91.62 181 ALA A CA 1
ATOM 1306 C C . ALA A 1 181 ? 6.238 -17.203 -19.609 1 91.62 181 ALA A C 1
ATOM 1308 O O . ALA A 1 181 ? 6.617 -18.25 -19.094 1 91.62 181 ALA A O 1
ATOM 1309 N N . VAL A 1 182 ? 6.23 -16.984 -20.922 1 91.38 182 VAL A N 1
ATOM 1310 C CA . VAL A 1 182 ? 6.746 -17.969 -21.891 1 91.38 182 VAL A CA 1
ATOM 1311 C C . VAL A 1 182 ? 8.141 -17.547 -22.344 1 91.38 182 VAL A C 1
ATOM 1313 O O . VAL A 1 182 ? 8.32 -16.469 -22.922 1 91.38 182 VAL A O 1
ATOM 1316 N N . HIS A 1 183 ? 9.047 -18.406 -22.078 1 92.06 183 HIS A N 1
ATOM 1317 C CA . HIS A 1 183 ? 10.438 -18.047 -22.359 1 92.06 183 HIS A CA 1
ATOM 1318 C C . HIS A 1 183 ? 10.969 -18.828 -23.562 1 92.06 183 HIS A C 1
ATOM 1320 O O . HIS A 1 183 ? 12 -18.484 -24.125 1 92.06 183 HIS A O 1
ATOM 1326 N N . ARG A 1 184 ? 10.25 -19.891 -23.891 1 89.31 184 ARG A N 1
ATOM 1327 C CA . ARG A 1 184 ? 10.742 -20.75 -24.969 1 89.31 184 ARG A CA 1
ATOM 1328 C C . ARG A 1 184 ? 10.906 -19.953 -26.266 1 89.31 184 ARG A C 1
ATOM 1330 O O . ARG A 1 184 ? 9.961 -19.312 -26.719 1 89.31 184 ARG A O 1
ATOM 1337 N N . LYS A 1 185 ? 12.055 -19.953 -26.891 1 92.19 185 LYS A N 1
ATOM 1338 C CA . LYS A 1 185 ? 12.406 -19.281 -28.141 1 92.19 185 LYS A CA 1
ATOM 1339 C C . LYS A 1 185 ? 12.258 -17.766 -28.016 1 92.19 185 LYS A C 1
ATOM 1341 O O . LYS A 1 185 ? 11.938 -17.094 -29 1 92.19 185 LYS A O 1
ATOM 1346 N N . GLY A 1 186 ? 12.281 -17.266 -26.812 1 95.19 186 GLY A N 1
ATOM 1347 C CA . GLY A 1 186 ? 12.32 -15.828 -26.578 1 95.19 186 GLY A CA 1
ATOM 1348 C C . GLY A 1 186 ? 13.727 -15.273 -26.484 1 95.19 186 GLY A C 1
ATOM 1349 O O . GLY A 1 186 ? 14.703 -16.016 -26.641 1 95.19 186 GLY A O 1
ATOM 1350 N N . VAL A 1 187 ? 13.852 -13.969 -26.281 1 97.19 187 VAL A N 1
ATOM 1351 C CA . VAL A 1 187 ? 15.133 -13.305 -26.109 1 97.19 187 VAL A CA 1
ATOM 1352 C C . VAL A 1 187 ? 15.57 -13.406 -24.641 1 97.19 187 VAL A C 1
ATOM 1354 O O . VAL A 1 187 ? 14.883 -12.914 -23.75 1 97.19 187 VAL A O 1
ATOM 1357 N N . PRO A 1 188 ? 16.672 -14.078 -24.406 1 97.12 188 PRO A N 1
ATOM 1358 C CA . PRO A 1 188 ? 17.141 -14.195 -23.016 1 97.12 188 PRO A CA 1
ATOM 1359 C C . PRO A 1 188 ? 17.594 -12.859 -22.422 1 97.12 188 PRO A C 1
ATOM 1361 O O . PRO A 1 188 ? 17.812 -11.898 -23.172 1 97.12 188 PRO A O 1
ATOM 1364 N N . LEU A 1 189 ? 17.703 -12.789 -21.125 1 97.69 189 LEU A N 1
ATOM 1365 C CA . LEU A 1 189 ? 17.969 -11.547 -20.406 1 97.69 189 LEU A CA 1
ATOM 1366 C C . LEU A 1 189 ? 19.297 -10.93 -20.859 1 97.69 189 LEU A C 1
ATOM 1368 O O . LEU A 1 189 ? 19.391 -9.719 -21.031 1 97.69 189 LEU A O 1
ATOM 1372 N N . ASP A 1 190 ? 20.328 -11.773 -21 1 97.81 190 ASP A N 1
ATOM 1373 C CA . ASP A 1 190 ? 21.641 -11.25 -21.375 1 97.81 190 ASP A CA 1
ATOM 1374 C C . ASP A 1 190 ? 21.578 -10.539 -22.734 1 97.81 190 ASP A C 1
ATOM 1376 O O . ASP A 1 190 ? 22.203 -9.492 -22.906 1 97.81 190 ASP A O 1
ATOM 1380 N N . GLU A 1 191 ? 20.828 -11.094 -23.641 1 98.19 191 GLU A N 1
ATOM 1381 C CA . GLU A 1 191 ? 20.656 -10.469 -24.953 1 98.19 191 GLU A CA 1
ATOM 1382 C C . GLU A 1 191 ? 19.812 -9.195 -24.859 1 98.19 191 GLU A C 1
ATOM 1384 O O . GLU A 1 191 ? 20.078 -8.219 -25.547 1 98.19 191 GLU A O 1
ATOM 1389 N N . LEU A 1 192 ? 18.781 -9.234 -24.016 1 98.56 192 LEU A N 1
ATOM 1390 C CA . LEU A 1 192 ? 17.969 -8.039 -23.828 1 98.56 192 LEU A CA 1
ATOM 1391 C C . LEU A 1 192 ? 18.781 -6.898 -23.25 1 98.56 192 LEU A C 1
ATOM 1393 O O . LEU A 1 192 ? 18.641 -5.746 -23.656 1 98.56 192 LEU A O 1
ATOM 1397 N N . VAL A 1 193 ? 19.625 -7.176 -22.281 1 98.62 193 VAL A N 1
ATOM 1398 C CA . VAL A 1 193 ? 20.516 -6.191 -21.672 1 98.62 193 VAL A CA 1
ATOM 1399 C C . VAL A 1 193 ? 21.453 -5.621 -22.719 1 98.62 193 VAL A C 1
ATOM 1401 O O . VAL A 1 193 ? 21.719 -4.418 -22.75 1 98.62 193 VAL A O 1
ATOM 1404 N N . ALA A 1 194 ? 21.953 -6.508 -23.562 1 98.44 194 ALA A N 1
ATOM 1405 C CA . ALA A 1 194 ? 22.844 -6.066 -24.641 1 98.44 194 ALA A CA 1
ATOM 1406 C C . ALA A 1 194 ? 22.125 -5.098 -25.578 1 98.44 194 ALA A C 1
ATOM 1408 O O . ALA A 1 194 ? 22.688 -4.082 -25.984 1 98.44 194 ALA A O 1
ATOM 1409 N N . ILE A 1 195 ? 20.891 -5.441 -25.953 1 98.38 195 ILE A N 1
ATOM 1410 C CA . ILE A 1 195 ? 20.109 -4.562 -26.812 1 98.38 195 ILE A CA 1
ATOM 1411 C C . ILE A 1 195 ? 19.906 -3.211 -26.125 1 98.38 195 ILE A C 1
ATOM 1413 O O . ILE A 1 195 ? 20.062 -2.162 -26.75 1 98.38 195 ILE A O 1
ATOM 1417 N N . GLY A 1 196 ? 19.516 -3.207 -24.812 1 98.44 196 GLY A N 1
ATOM 1418 C CA . GLY A 1 196 ? 19.375 -1.976 -24.062 1 98.44 196 GLY A CA 1
ATOM 1419 C C . GLY A 1 196 ? 20.625 -1.109 -24.078 1 98.44 196 GLY A C 1
ATOM 1420 O O . GLY A 1 196 ? 20.531 0.099 -24.312 1 98.44 196 GLY A O 1
ATOM 1421 N N . ARG A 1 197 ? 21.766 -1.712 -23.875 1 97.88 197 ARG A N 1
ATOM 1422 C CA . ARG A 1 197 ? 23.047 -1.008 -23.859 1 97.88 197 ARG A CA 1
ATOM 1423 C C . ARG A 1 197 ? 23.344 -0.407 -25.234 1 97.88 197 ARG A C 1
ATOM 1425 O O . ARG A 1 197 ? 23.797 0.74 -25.328 1 97.88 197 ARG A O 1
ATOM 1432 N N . GLU A 1 198 ? 23.125 -1.188 -26.234 1 97.44 198 GLU A N 1
ATOM 1433 C CA . GLU A 1 198 ? 23.391 -0.763 -27.594 1 97.44 198 GLU A CA 1
ATOM 1434 C C . GLU A 1 198 ? 22.578 0.469 -27.969 1 97.44 198 GLU A C 1
ATOM 1436 O O . GLU A 1 198 ? 23.047 1.34 -28.703 1 97.44 198 GLU A O 1
ATOM 1441 N N . HIS A 1 199 ? 21.391 0.572 -27.469 1 97.62 199 HIS A N 1
ATOM 1442 C CA . HIS A 1 199 ? 20.484 1.632 -27.875 1 97.62 199 HIS A CA 1
ATOM 1443 C C . HIS A 1 199 ? 20.344 2.688 -26.781 1 97.62 199 HIS A C 1
ATOM 1445 O O . HIS A 1 199 ? 19.594 3.658 -26.953 1 97.62 199 HIS A O 1
ATOM 1451 N N . GLY A 1 200 ? 20.953 2.521 -25.656 1 97.44 200 GLY A N 1
ATOM 1452 C CA . GLY A 1 200 ? 20.891 3.475 -24.547 1 97.44 200 GLY A CA 1
ATOM 1453 C C . GLY A 1 200 ? 19.547 3.494 -23.844 1 97.44 200 GLY A C 1
ATOM 1454 O O . GLY A 1 200 ? 19.078 4.555 -23.438 1 97.44 200 GLY A O 1
ATOM 1455 N N . VAL A 1 201 ? 18.875 2.404 -23.766 1 98.31 201 VAL A N 1
ATOM 1456 C CA . VAL A 1 201 ? 17.578 2.281 -23.125 1 98.31 201 VAL A CA 1
ATOM 1457 C C . VAL A 1 201 ? 17.672 1.352 -21.922 1 98.31 201 VAL A C 1
ATOM 1459 O O . VAL A 1 201 ? 18.25 0.267 -22.016 1 98.31 201 VAL A O 1
ATOM 1462 N N . PRO A 1 202 ? 17.141 1.769 -20.75 1 98.81 202 PRO A N 1
ATOM 1463 C CA . PRO A 1 202 ? 17.234 0.931 -19.562 1 98.81 202 PRO A CA 1
ATOM 1464 C C . PRO A 1 202 ? 16.438 -0.365 -19.672 1 98.81 202 PRO A C 1
ATOM 1466 O O . PRO A 1 202 ? 15.422 -0.406 -20.375 1 98.81 202 PRO A O 1
ATOM 1469 N N . VAL A 1 203 ? 16.922 -1.404 -18.969 1 98.94 203 VAL A N 1
ATOM 1470 C CA . VAL A 1 203 ? 16.234 -2.689 -18.875 1 98.94 203 VAL A CA 1
ATOM 1471 C C . VAL A 1 203 ? 15.68 -2.871 -17.469 1 98.94 203 VAL A C 1
ATOM 1473 O O . VAL A 1 203 ? 16.422 -2.795 -16.484 1 98.94 203 VAL A O 1
ATOM 1476 N N . ILE A 1 204 ? 14.352 -3.062 -17.344 1 98.94 204 ILE A N 1
ATOM 1477 C CA . ILE A 1 204 ? 13.656 -3.354 -16.094 1 98.94 204 ILE A CA 1
ATOM 1478 C C . ILE A 1 204 ? 13.375 -4.852 -16 1 98.94 204 ILE A C 1
ATOM 1480 O O . ILE A 1 204 ? 12.781 -5.438 -16.922 1 98.94 204 ILE A O 1
ATOM 1484 N N . VAL A 1 205 ? 13.773 -5.496 -14.906 1 98.88 205 VAL A N 1
ATOM 1485 C CA . VAL A 1 205 ? 13.531 -6.918 -14.695 1 98.88 205 VAL A CA 1
ATOM 1486 C C . VAL A 1 205 ? 12.508 -7.117 -13.586 1 98.88 205 VAL A C 1
ATOM 1488 O O . VAL A 1 205 ? 12.672 -6.598 -12.477 1 98.88 205 VAL A O 1
ATOM 1491 N N . ASP A 1 206 ? 11.438 -7.773 -13.93 1 98.44 206 ASP A N 1
ATOM 1492 C CA . ASP A 1 206 ? 10.492 -8.242 -12.922 1 98.44 206 ASP A CA 1
ATOM 1493 C C . ASP A 1 206 ? 10.938 -9.578 -12.336 1 98.44 206 ASP A C 1
ATOM 1495 O O . ASP A 1 206 ? 10.695 -10.641 -12.914 1 98.44 206 ASP A O 1
ATOM 1499 N N . ALA A 1 207 ? 11.5 -9.492 -11.156 1 97.19 207 ALA A N 1
ATOM 1500 C CA . ALA A 1 207 ? 11.953 -10.664 -10.422 1 97.19 207 ALA A CA 1
ATOM 1501 C C . ALA A 1 207 ? 11.125 -10.883 -9.156 1 97.19 207 ALA A C 1
ATOM 1503 O O . ALA A 1 207 ? 11.664 -11.25 -8.109 1 97.19 207 ALA A O 1
ATOM 1504 N N . ALA A 1 208 ? 9.805 -10.648 -9.203 1 93.94 208 ALA A N 1
ATOM 1505 C CA . ALA A 1 208 ? 8.891 -10.602 -8.062 1 93.94 208 ALA A CA 1
ATOM 1506 C C . ALA A 1 208 ? 9.008 -11.859 -7.215 1 93.94 208 ALA A C 1
ATOM 1508 O O . ALA A 1 208 ? 8.977 -11.797 -5.984 1 93.94 208 ALA A O 1
ATOM 1509 N N . GLY A 1 209 ? 9.07 -13.008 -7.75 1 89.25 209 GLY A N 1
ATOM 1510 C CA . GLY A 1 209 ? 9.039 -14.25 -6.996 1 89.25 209 GLY A CA 1
ATOM 1511 C C . GLY A 1 209 ? 10.383 -14.953 -6.953 1 89.25 209 GLY A C 1
ATOM 1512 O O . GLY A 1 209 ? 10.453 -16.141 -6.648 1 89.25 209 GLY A O 1
ATOM 1513 N N . GLU A 1 210 ? 11.492 -14.242 -7.254 1 88.44 210 GLU A N 1
ATOM 1514 C CA . GLU A 1 210 ? 12.797 -14.883 -7.402 1 88.44 210 GLU A CA 1
ATOM 1515 C C . GLU A 1 210 ? 13.625 -14.75 -6.129 1 88.44 210 GLU A C 1
ATOM 1517 O O . GLU A 1 210 ? 13.438 -13.812 -5.355 1 88.44 210 GLU A O 1
ATOM 1522 N N . GLY A 1 211 ? 14.43 -15.797 -5.988 1 87.06 211 GLY A N 1
ATOM 1523 C CA . GLY A 1 211 ? 15.531 -15.672 -5.055 1 87.06 211 GLY A CA 1
ATOM 1524 C C . GLY A 1 211 ? 16.812 -15.156 -5.699 1 87.06 211 GLY A C 1
ATOM 1525 O O . GLY A 1 211 ? 16.75 -14.406 -6.676 1 87.06 211 GLY A O 1
ATOM 1526 N N . GLY A 1 212 ? 17.938 -15.438 -5.125 1 87.69 212 GLY A N 1
ATOM 1527 C CA . GLY A 1 212 ? 19.203 -14.961 -5.688 1 87.69 212 GLY A CA 1
ATOM 1528 C C . GLY A 1 212 ? 19.25 -13.453 -5.824 1 87.69 212 GLY A C 1
ATOM 1529 O O . GLY A 1 212 ? 19.344 -12.93 -6.938 1 87.69 212 GLY A O 1
ATOM 1530 N N . LEU A 1 213 ? 19.234 -12.766 -4.758 1 93.38 213 LEU A N 1
ATOM 1531 C CA . LEU A 1 213 ? 19.047 -11.32 -4.684 1 93.38 213 LEU A CA 1
ATOM 1532 C C . LEU A 1 213 ? 20.141 -10.586 -5.438 1 93.38 213 LEU A C 1
ATOM 1534 O O . LEU A 1 213 ? 19.969 -9.438 -5.844 1 93.38 213 LEU A O 1
ATOM 1538 N N . ARG A 1 214 ? 21.266 -11.195 -5.727 1 94.88 214 ARG A N 1
ATOM 1539 C CA . ARG A 1 214 ? 22.375 -10.492 -6.379 1 94.88 214 ARG A CA 1
ATOM 1540 C C . ARG A 1 214 ? 22.453 -10.844 -7.859 1 94.88 214 ARG A C 1
ATOM 1542 O O . ARG A 1 214 ? 23.078 -10.133 -8.641 1 94.88 214 ARG A O 1
ATOM 1549 N N . ARG A 1 215 ? 21.812 -11.945 -8.242 1 93.5 215 ARG A N 1
ATOM 1550 C CA . ARG A 1 215 ? 21.922 -12.5 -9.586 1 93.5 215 ARG A CA 1
ATOM 1551 C C . ARG A 1 215 ? 21.391 -11.531 -10.633 1 93.5 215 ARG A C 1
ATOM 1553 O O . ARG A 1 215 ? 22 -11.328 -11.68 1 93.5 215 ARG A O 1
ATOM 1560 N N . TRP A 1 216 ? 20.266 -10.945 -10.352 1 95.56 216 TRP A N 1
ATOM 1561 C CA . TRP A 1 216 ? 19.547 -10.188 -11.367 1 95.56 216 TRP A CA 1
ATOM 1562 C C . TRP A 1 216 ? 20.188 -8.828 -11.594 1 95.56 216 TRP A C 1
ATOM 1564 O O . TRP A 1 216 ? 20.281 -8.352 -12.727 1 95.56 216 TRP A O 1
ATOM 1574 N N . VAL A 1 217 ? 20.641 -8.211 -10.516 1 96.94 217 VAL A N 1
ATOM 1575 C CA . VAL A 1 217 ? 21.391 -6.973 -10.664 1 96.94 217 VAL A CA 1
ATOM 1576 C C . VAL A 1 217 ? 22.688 -7.25 -11.414 1 96.94 217 VAL A C 1
ATOM 1578 O O . VAL A 1 217 ? 23.094 -6.473 -12.281 1 96.94 217 VAL A O 1
ATOM 1581 N N . ALA A 1 218 ? 23.344 -8.375 -11.18 1 97.25 218 ALA A N 1
ATOM 1582 C CA . ALA A 1 218 ? 24.609 -8.75 -11.781 1 97.25 218 ALA A CA 1
ATOM 1583 C C . ALA A 1 218 ? 24.469 -9.016 -13.273 1 97.25 218 ALA A C 1
ATOM 1585 O O . ALA A 1 218 ? 25.438 -8.969 -14.023 1 97.25 218 ALA A O 1
ATOM 1586 N N . SER A 1 219 ? 23.281 -9.289 -13.711 1 97.06 219 SER A N 1
ATOM 1587 C CA . SER A 1 219 ? 23.016 -9.555 -15.125 1 97.06 219 SER A CA 1
ATOM 1588 C C . SER A 1 219 ? 23.219 -8.297 -15.961 1 97.06 219 SER A C 1
ATOM 1590 O O . SER A 1 219 ? 23.312 -8.375 -17.188 1 97.06 219 SER A O 1
ATOM 1592 N N . GLY A 1 220 ? 23.234 -7.152 -15.312 1 98 220 GLY A N 1
ATOM 1593 C CA . GLY A 1 220 ? 23.375 -5.891 -16.016 1 98 220 GLY A CA 1
ATOM 1594 C C . GLY A 1 220 ? 22.062 -5.137 -16.141 1 98 220 GLY A C 1
ATOM 1595 O O . GLY A 1 220 ? 22.016 -4.051 -16.734 1 98 220 GLY A O 1
ATOM 1596 N N . ALA A 1 221 ? 20.984 -5.66 -15.609 1 98.5 221 ALA A N 1
ATOM 1597 C CA . ALA A 1 221 ? 19.719 -4.941 -15.578 1 98.5 221 ALA A CA 1
ATOM 1598 C C . ALA A 1 221 ? 19.859 -3.6 -14.875 1 98.5 221 ALA A C 1
ATOM 1600 O O . ALA A 1 221 ? 20.641 -3.471 -13.922 1 98.5 221 ALA A O 1
ATOM 1601 N N . ASP A 1 222 ? 19.125 -2.582 -15.328 1 98.88 222 ASP A N 1
ATOM 1602 C CA . ASP A 1 222 ? 19.219 -1.246 -14.75 1 98.88 222 ASP A CA 1
ATOM 1603 C C . ASP A 1 222 ? 18.328 -1.124 -13.508 1 98.88 222 ASP A C 1
ATOM 1605 O O . ASP A 1 222 ? 18.656 -0.379 -12.578 1 98.88 222 ASP A O 1
ATOM 1609 N N . LEU A 1 223 ? 17.172 -1.77 -13.523 1 98.94 223 LEU A N 1
ATOM 1610 C CA . LEU A 1 223 ? 16.266 -1.866 -12.391 1 98.94 223 LEU A CA 1
ATOM 1611 C C . LEU A 1 223 ? 15.75 -3.291 -12.227 1 98.94 223 LEU A C 1
ATOM 1613 O O . LEU A 1 223 ? 15.445 -3.961 -13.211 1 98.94 223 LEU A O 1
ATOM 1617 N N . VAL A 1 224 ? 15.727 -3.779 -11.016 1 98.88 224 VAL A N 1
ATOM 1618 C CA . VAL A 1 224 ? 15.188 -5.094 -10.664 1 98.88 224 VAL A CA 1
ATOM 1619 C C . VAL A 1 224 ? 14.109 -4.945 -9.594 1 98.88 224 VAL A C 1
ATOM 1621 O O . VAL A 1 224 ? 14.312 -4.258 -8.594 1 98.88 224 VAL A O 1
ATOM 1624 N N . ILE A 1 225 ? 12.977 -5.566 -9.82 1 98.75 225 ILE A N 1
ATOM 1625 C CA . ILE A 1 225 ? 11.828 -5.465 -8.93 1 98.75 225 ILE A CA 1
ATOM 1626 C C . ILE A 1 225 ? 11.648 -6.773 -8.164 1 98.75 225 ILE A C 1
ATOM 1628 O O . ILE A 1 225 ? 11.609 -7.852 -8.758 1 98.75 225 ILE A O 1
ATOM 1632 N N . TYR A 1 226 ? 11.531 -6.68 -6.84 1 97.94 226 TYR A N 1
ATOM 1633 C CA . TYR A 1 226 ? 11.273 -7.832 -5.984 1 97.94 226 TYR A CA 1
ATOM 1634 C C . TYR A 1 226 ? 9.984 -7.637 -5.188 1 97.94 226 TYR A C 1
ATOM 1636 O O . TYR A 1 226 ? 9.648 -6.516 -4.805 1 97.94 226 TYR A O 1
ATOM 1644 N N . SER A 1 227 ? 9.289 -8.734 -4.977 1 96.25 227 SER A N 1
ATOM 1645 C CA . SER A 1 227 ? 8.148 -8.75 -4.062 1 96.25 227 SER A CA 1
ATOM 1646 C C . SER A 1 227 ? 8.547 -9.289 -2.693 1 96.25 227 SER A C 1
ATOM 1648 O O . SER A 1 227 ? 9.344 -10.227 -2.598 1 96.25 227 SER A O 1
ATOM 1650 N N . GLY A 1 228 ? 7.953 -8.742 -1.633 1 95.19 228 GLY A N 1
ATOM 1651 C CA . GLY A 1 228 ? 8.266 -9.148 -0.271 1 95.19 228 GLY A CA 1
ATOM 1652 C C . GLY A 1 228 ? 7.574 -10.438 0.142 1 95.19 228 GLY A C 1
ATOM 1653 O O . GLY A 1 228 ? 8.227 -11.383 0.571 1 95.19 228 GLY A O 1
ATOM 1654 N N . PRO A 1 229 ? 6.281 -10.539 -0.088 1 92.88 229 PRO A N 1
ATOM 1655 C CA . PRO A 1 229 ? 5.516 -11.625 0.525 1 92.88 229 PRO A CA 1
ATOM 1656 C C . PRO A 1 229 ? 5.559 -12.914 -0.298 1 92.88 229 PRO A C 1
ATOM 1658 O O . PRO A 1 229 ? 4.582 -13.672 -0.318 1 92.88 229 PRO A O 1
ATOM 1661 N N . LYS A 1 230 ? 6.512 -13.18 -1.059 1 90.62 230 LYS A N 1
ATOM 1662 C CA . LYS A 1 230 ? 6.715 -14.414 -1.815 1 90.62 230 LYS A CA 1
ATOM 1663 C C . LYS A 1 230 ? 7.93 -15.18 -1.299 1 90.62 230 LYS A C 1
ATOM 1665 O O . LYS A 1 230 ? 7.902 -15.727 -0.195 1 90.62 230 LYS A O 1
ATOM 1670 N N . MET A 1 231 ? 9.031 -15.055 -1.998 1 88.75 231 MET A N 1
ATOM 1671 C CA . MET A 1 231 ? 10.227 -15.805 -1.636 1 88.75 231 MET A CA 1
ATOM 1672 C C . MET A 1 231 ? 10.852 -15.258 -0.355 1 88.75 231 MET A C 1
ATOM 1674 O O . MET A 1 231 ? 11.406 -16.016 0.441 1 88.75 231 MET A O 1
ATOM 1678 N N . LEU A 1 232 ? 10.648 -13.984 -0.02 1 93.5 232 LEU A N 1
ATOM 1679 C CA . LEU A 1 232 ? 11.398 -13.312 1.03 1 93.5 232 LEU A CA 1
ATOM 1680 C C . LEU A 1 232 ? 10.703 -13.461 2.379 1 93.5 232 LEU A C 1
ATOM 1682 O O . LEU A 1 232 ? 11.312 -13.203 3.424 1 93.5 232 LEU A O 1
ATOM 1686 N N . GLY A 1 233 ? 9.438 -13.797 2.361 1 94.19 233 GLY A N 1
ATOM 1687 C CA . GLY A 1 233 ? 8.727 -13.984 3.613 1 94.19 233 GLY A CA 1
ATOM 1688 C C . GLY A 1 233 ? 8.43 -12.68 4.328 1 94.19 233 GLY A C 1
ATOM 1689 O O . GLY A 1 233 ? 8.43 -12.625 5.562 1 94.19 233 GLY A O 1
ATOM 1690 N N . ALA A 1 234 ? 8.289 -11.633 3.6 1 96.62 234 ALA A N 1
ATOM 1691 C CA . ALA A 1 234 ? 8.031 -10.305 4.141 1 96.62 234 ALA A CA 1
ATOM 1692 C C . ALA A 1 234 ? 6.543 -9.969 4.098 1 96.62 234 ALA A C 1
ATOM 1694 O O . ALA A 1 234 ? 5.773 -10.633 3.396 1 96.62 234 ALA A O 1
ATOM 1695 N N . PRO A 1 235 ? 6.082 -8.992 4.934 1 96.62 235 PRO A N 1
ATOM 1696 C CA . PRO A 1 235 ? 4.723 -8.484 4.73 1 96.62 235 PRO A CA 1
ATOM 1697 C C . PRO A 1 235 ? 4.539 -7.809 3.377 1 96.62 235 PRO A C 1
ATOM 1699 O O . PRO A 1 235 ? 5.48 -7.742 2.582 1 96.62 235 PRO A O 1
ATOM 1702 N N . THR A 1 236 ? 3.244 -7.445 3.092 1 95.56 236 THR A N 1
ATOM 1703 C CA . THR A 1 236 ? 2.98 -6.742 1.84 1 95.56 236 THR A CA 1
ATOM 1704 C C . THR A 1 236 ? 3.963 -5.59 1.648 1 95.56 236 THR A C 1
ATOM 1706 O O . THR A 1 236 ? 3.918 -4.602 2.383 1 95.56 236 THR A O 1
ATOM 1709 N N . SER A 1 237 ? 4.848 -5.773 0.73 1 97 237 SER A N 1
ATOM 1710 C CA . SER A 1 237 ? 5.949 -4.871 0.409 1 97 237 SER A CA 1
ATOM 1711 C C . SER A 1 237 ? 6.703 -5.336 -0.833 1 97 237 SER A C 1
ATOM 1713 O O . SER A 1 237 ? 6.32 -6.324 -1.461 1 97 237 SER A O 1
ATOM 1715 N N . GLY A 1 238 ? 7.742 -4.715 -1.158 1 97.44 238 GLY A N 1
ATOM 1716 C CA . GLY A 1 238 ? 8.703 -4.98 -2.215 1 97.44 238 GLY A CA 1
ATOM 1717 C C . GLY A 1 238 ? 9.766 -3.906 -2.342 1 97.44 238 GLY A C 1
ATOM 1718 O O . GLY A 1 238 ? 9.898 -3.051 -1.463 1 97.44 238 GLY A O 1
ATOM 1719 N N . PHE A 1 239 ? 10.531 -3.996 -3.371 1 98.38 239 PHE A N 1
ATOM 1720 C CA . PHE A 1 239 ? 11.492 -2.928 -3.617 1 98.38 239 PHE A CA 1
ATOM 1721 C C . PHE A 1 239 ? 12.016 -2.988 -5.047 1 98.38 239 PHE A C 1
ATOM 1723 O O . PHE A 1 239 ? 11.93 -4.027 -5.703 1 98.38 239 PHE A O 1
ATOM 1730 N N . ILE A 1 240 ? 12.414 -1.862 -5.52 1 98.81 240 ILE A N 1
ATOM 1731 C CA . ILE A 1 240 ? 13.148 -1.691 -6.773 1 98.81 240 ILE A CA 1
ATOM 1732 C C . ILE A 1 240 ? 14.617 -1.424 -6.48 1 98.81 240 ILE A C 1
ATOM 1734 O O . ILE A 1 240 ? 14.953 -0.561 -5.66 1 98.81 240 ILE A O 1
ATOM 1738 N N . CYS A 1 241 ? 15.523 -2.135 -7.062 1 98.81 241 CYS A N 1
ATOM 1739 C CA . CYS A 1 241 ? 16.938 -1.884 -6.867 1 98.81 241 CYS A CA 1
ATOM 1740 C C . CYS A 1 241 ? 17.672 -1.825 -8.203 1 98.81 241 CYS A C 1
ATOM 1742 O O . CYS A 1 241 ? 17.188 -2.334 -9.211 1 98.81 241 CYS A O 1
ATOM 1744 N N . GLY A 1 242 ? 18.844 -1.173 -8.281 1 98.75 242 GLY A N 1
ATOM 1745 C CA . GLY A 1 242 ? 19.609 -1.036 -9.5 1 98.75 242 GLY A CA 1
ATOM 1746 C C . GLY A 1 242 ? 20.453 0.227 -9.539 1 98.75 242 GLY A C 1
ATOM 1747 O O . GLY A 1 242 ? 21.125 0.561 -8.562 1 98.75 242 GLY A O 1
ATOM 1748 N N . ARG A 1 243 ? 20.5 0.852 -10.711 1 98.62 243 ARG A N 1
ATOM 1749 C CA . ARG A 1 243 ? 21.266 2.07 -10.938 1 98.62 243 ARG A CA 1
ATOM 1750 C C . ARG A 1 243 ? 20.781 3.199 -10.031 1 98.62 243 ARG A C 1
ATOM 1752 O O . ARG A 1 243 ? 19.578 3.439 -9.914 1 98.62 243 ARG A O 1
ATOM 1759 N N . GLY A 1 244 ? 21.75 3.977 -9.484 1 98.56 244 GLY A N 1
ATOM 1760 C CA . GLY A 1 244 ? 21.469 5 -8.492 1 98.56 244 GLY A CA 1
ATOM 1761 C C . GLY A 1 244 ? 20.594 6.117 -9.031 1 98.56 244 GLY A C 1
ATOM 1762 O O . GLY A 1 244 ? 19.672 6.578 -8.344 1 98.56 244 GLY A O 1
ATOM 1763 N N . ASP A 1 245 ? 20.828 6.57 -10.227 1 98.69 245 ASP A N 1
ATOM 1764 C CA . ASP A 1 245 ? 20.062 7.672 -10.805 1 98.69 245 ASP A CA 1
ATOM 1765 C C . ASP A 1 245 ? 18.625 7.262 -11.062 1 98.69 245 ASP A C 1
ATOM 1767 O O . ASP A 1 245 ? 17.703 8.047 -10.836 1 98.69 245 ASP A O 1
ATOM 1771 N N . LEU A 1 246 ? 18.406 6.031 -11.492 1 98.81 246 LEU A N 1
ATOM 1772 C CA . LEU A 1 246 ? 17.047 5.543 -11.758 1 98.81 246 LEU A CA 1
ATOM 1773 C C . LEU A 1 246 ? 16.312 5.285 -10.453 1 98.81 246 LEU A C 1
ATOM 1775 O O . LEU A 1 246 ? 15.094 5.5 -10.367 1 98.81 246 LEU A O 1
ATOM 1779 N N . VAL A 1 247 ? 17.047 4.812 -9.445 1 98.81 247 VAL A N 1
ATOM 1780 C CA . VAL A 1 247 ? 16.422 4.605 -8.148 1 98.81 247 VAL A CA 1
ATOM 1781 C C . VAL A 1 247 ? 16.016 5.953 -7.551 1 98.81 247 VAL A C 1
ATOM 1783 O O . VAL A 1 247 ? 14.969 6.07 -6.918 1 98.81 247 VAL A O 1
ATOM 1786 N N . ALA A 1 248 ? 16.844 6.996 -7.742 1 98.62 248 ALA A N 1
ATOM 1787 C CA . ALA A 1 248 ? 16.453 8.344 -7.328 1 98.62 248 ALA A CA 1
ATOM 1788 C C . ALA A 1 248 ? 15.18 8.797 -8.039 1 98.62 248 ALA A C 1
ATOM 1790 O O . ALA A 1 248 ? 14.32 9.438 -7.43 1 98.62 248 ALA A O 1
ATOM 1791 N N . ALA A 1 249 ? 15.102 8.461 -9.273 1 98.88 249 ALA A N 1
ATOM 1792 C CA . ALA A 1 249 ? 13.898 8.781 -10.039 1 98.88 249 ALA A CA 1
ATOM 1793 C C . ALA A 1 249 ? 12.688 8.016 -9.5 1 98.88 249 ALA A C 1
ATOM 1795 O O . ALA A 1 249 ? 11.57 8.531 -9.484 1 98.88 249 ALA A O 1
ATOM 1796 N N . CYS A 1 250 ? 12.906 6.719 -9.133 1 98.81 250 CYS A N 1
ATOM 1797 C CA . CYS A 1 250 ? 11.836 5.957 -8.5 1 98.81 250 CYS A CA 1
ATOM 1798 C C . CYS A 1 250 ? 11.344 6.656 -7.234 1 98.81 250 CYS A C 1
ATOM 1800 O O . CYS A 1 250 ? 10.133 6.805 -7.031 1 98.81 250 CYS A O 1
ATOM 1802 N N . ARG A 1 251 ? 12.25 7.141 -6.414 1 97.81 251 ARG A N 1
ATOM 1803 C CA . ARG A 1 251 ? 11.898 7.824 -5.176 1 97.81 251 ARG A CA 1
ATOM 1804 C C . ARG A 1 251 ? 11.125 9.109 -5.457 1 97.81 251 ARG A C 1
ATOM 1806 O O . ARG A 1 251 ? 10.203 9.461 -4.715 1 97.81 251 ARG A O 1
ATOM 1813 N N . ALA A 1 252 ? 11.484 9.766 -6.512 1 98 252 ALA A N 1
ATOM 1814 C CA . ALA A 1 252 ? 10.828 11.023 -6.871 1 98 252 ALA A CA 1
ATOM 1815 C C . ALA A 1 252 ? 9.352 10.797 -7.16 1 98 252 ALA A C 1
ATOM 1817 O O . ALA A 1 252 ? 8.539 11.711 -6.992 1 98 252 ALA A O 1
ATOM 1818 N N . GLN A 1 253 ? 9 9.594 -7.547 1 98.31 253 GLN A N 1
ATOM 1819 C CA . GLN A 1 253 ? 7.617 9.312 -7.926 1 98.31 253 GLN A CA 1
ATOM 1820 C C . GLN A 1 253 ? 6.703 9.297 -6.703 1 98.31 253 GLN A C 1
ATOM 1822 O O . GLN A 1 253 ? 5.477 9.344 -6.836 1 98.31 253 GLN A O 1
ATOM 1827 N N . TYR A 1 254 ? 7.246 9.297 -5.512 1 96.19 254 TYR A N 1
ATOM 1828 C CA . TYR A 1 254 ? 6.426 9.328 -4.305 1 96.19 254 TYR A CA 1
ATOM 1829 C C . TYR A 1 254 ? 5.762 10.688 -4.133 1 96.19 254 TYR A C 1
ATOM 1831 O O . TYR A 1 254 ? 4.816 10.828 -3.354 1 96.19 254 TYR A O 1
ATOM 1839 N N . SER A 1 255 ? 6.207 11.68 -4.801 1 96.5 255 SER A N 1
ATOM 1840 C CA . SER A 1 255 ? 5.504 12.953 -4.902 1 96.5 255 SER A CA 1
ATOM 1841 C C . SER A 1 255 ? 4.531 12.961 -6.078 1 96.5 255 SER A C 1
ATOM 1843 O O . SER A 1 255 ? 4.121 14.023 -6.547 1 96.5 255 SER A O 1
ATOM 1845 N N . GLY A 1 256 ? 4.262 11.82 -6.582 1 97.62 256 GLY A N 1
ATOM 1846 C CA . GLY A 1 256 ? 3.354 11.625 -7.703 1 97.62 256 GLY A CA 1
ATOM 1847 C C . GLY A 1 256 ? 2.631 10.289 -7.664 1 97.62 256 GLY A C 1
ATOM 1848 O O . GLY A 1 256 ? 1.939 9.984 -6.691 1 97.62 256 GLY A O 1
ATOM 1849 N N . ILE A 1 257 ? 2.848 9.438 -8.648 1 98.38 257 ILE A N 1
ATOM 1850 C CA . ILE A 1 257 ? 2.018 8.258 -8.867 1 98.38 257 ILE A CA 1
ATOM 1851 C C . ILE A 1 257 ? 2.305 7.211 -7.793 1 98.38 257 ILE A C 1
ATOM 1853 O O . ILE A 1 257 ? 1.524 6.277 -7.602 1 98.38 257 ILE A O 1
ATOM 1857 N N . ALA A 1 258 ? 3.445 7.309 -7.105 1 97.75 258 ALA A N 1
ATOM 1858 C CA . ALA A 1 258 ? 3.807 6.305 -6.109 1 97.75 258 ALA A CA 1
ATOM 1859 C C . ALA A 1 258 ? 3.135 6.59 -4.77 1 97.75 258 ALA A C 1
ATOM 1861 O O . ALA A 1 258 ? 3.129 5.742 -3.875 1 97.75 258 ALA A O 1
ATOM 1862 N N . ARG A 1 259 ? 2.471 7.738 -4.625 1 97 259 ARG A N 1
ATOM 1863 C CA . ARG A 1 259 ? 1.83 8.117 -3.371 1 97 259 ARG A CA 1
ATOM 1864 C C . ARG A 1 259 ? 0.791 7.086 -2.951 1 97 259 ARG A C 1
ATOM 1866 O O . ARG A 1 259 ? 0.743 6.68 -1.788 1 97 259 ARG A O 1
ATOM 1873 N N . PRO A 1 260 ? -0.072 6.641 -3.855 1 97.25 260 PRO A N 1
ATOM 1874 C CA . PRO A 1 260 ? -1.056 5.629 -3.463 1 97.25 260 PRO A CA 1
ATOM 1875 C C . PRO A 1 260 ? -0.447 4.234 -3.328 1 97.25 260 PRO A C 1
ATOM 1877 O O . PRO A 1 260 ? -1.152 3.277 -2.998 1 97.25 260 PRO A O 1
ATOM 1880 N N . MET A 1 261 ? 0.876 4.094 -3.572 1 96.69 261 MET A N 1
ATOM 1881 C CA . MET A 1 261 ? 1.573 2.811 -3.586 1 96.69 261 MET A CA 1
ATOM 1882 C C . MET A 1 261 ? 2.625 2.752 -2.482 1 96.69 261 MET A C 1
ATOM 1884 O O . MET A 1 261 ? 3.619 2.035 -2.605 1 96.69 261 MET A O 1
ATOM 1888 N N . LYS A 1 262 ? 2.422 3.461 -1.44 1 91.19 262 LYS A N 1
ATOM 1889 C CA . LYS A 1 262 ? 3.453 3.629 -0.421 1 91.19 262 LYS A CA 1
ATOM 1890 C C . LYS A 1 262 ? 3.447 2.465 0.564 1 91.19 262 LYS A C 1
ATOM 1892 O O . LYS A 1 262 ? 2.426 1.797 0.738 1 91.19 262 LYS A O 1
ATOM 1897 N N . VAL A 1 263 ? 4.613 2.297 1.165 1 93.62 263 VAL A N 1
ATOM 1898 C CA . VAL A 1 263 ? 4.793 1.308 2.223 1 93.62 263 VAL A CA 1
ATOM 1899 C C . VAL A 1 263 ? 4.98 2.014 3.564 1 93.62 263 VAL A C 1
ATOM 1901 O O . VAL A 1 263 ? 5.723 2.992 3.658 1 93.62 263 VAL A O 1
ATOM 1904 N N . GLY A 1 264 ? 4.258 1.598 4.547 1 94.19 264 GLY A N 1
ATOM 1905 C CA . GLY A 1 264 ? 4.391 2.172 5.879 1 94.19 264 GLY A CA 1
ATOM 1906 C C . GLY A 1 264 ? 5.633 1.697 6.609 1 94.19 264 GLY A C 1
ATOM 1907 O O . GLY A 1 264 ? 6.277 0.734 6.191 1 94.19 264 GLY A O 1
ATOM 1908 N N . LYS A 1 265 ? 5.949 2.359 7.711 1 95.62 265 LYS A N 1
ATOM 1909 C CA . LYS A 1 265 ? 7.172 2.072 8.453 1 95.62 265 LYS A CA 1
ATOM 1910 C C . LYS A 1 265 ? 7.148 0.655 9.023 1 95.62 265 LYS A C 1
ATOM 1912 O O . LYS A 1 265 ? 8.188 -0.005 9.102 1 95.62 265 LYS A O 1
ATOM 1917 N N . GLU A 1 266 ? 5.969 0.116 9.422 1 96.31 266 GLU A N 1
ATOM 1918 C CA . GLU A 1 266 ? 5.867 -1.232 9.977 1 96.31 266 GLU A CA 1
ATOM 1919 C C . GLU A 1 266 ? 6.266 -2.281 8.938 1 96.31 266 GLU A C 1
ATOM 1921 O O . GLU A 1 266 ? 7.113 -3.135 9.211 1 96.31 266 GLU A O 1
ATOM 1926 N N . ASN A 1 267 ? 5.656 -2.16 7.758 1 97.38 267 ASN A N 1
ATOM 1927 C CA . ASN A 1 267 ? 5.941 -3.117 6.695 1 97.38 267 ASN A CA 1
ATOM 1928 C C . ASN A 1 267 ? 7.367 -2.971 6.172 1 97.38 267 ASN A C 1
ATOM 1930 O O . ASN A 1 267 ? 7.988 -3.953 5.766 1 97.38 267 ASN A O 1
ATOM 1934 N N . LEU A 1 268 ? 7.828 -1.739 6.203 1 97.12 268 LEU A N 1
ATOM 1935 C CA . LEU A 1 268 ? 9.188 -1.501 5.738 1 97.12 268 LEU A CA 1
ATOM 1936 C C . LEU A 1 268 ? 10.203 -2.191 6.648 1 97.12 268 LEU A C 1
ATOM 1938 O O . LEU A 1 268 ? 11.117 -2.867 6.164 1 97.12 268 LEU A O 1
ATOM 1942 N N . LEU A 1 269 ? 10.086 -2.02 7.953 1 97.31 269 LEU A N 1
ATOM 1943 C CA . LEU A 1 269 ? 11.008 -2.699 8.859 1 97.31 269 LEU A CA 1
ATOM 1944 C C . LEU A 1 269 ? 10.812 -4.211 8.789 1 97.31 269 LEU A C 1
ATOM 1946 O O . LEU A 1 269 ? 11.773 -4.969 8.945 1 97.31 269 LEU A O 1
ATOM 1950 N N . GLY A 1 270 ? 9.555 -4.637 8.633 1 97.81 270 GLY A N 1
ATOM 1951 C CA . GLY A 1 270 ? 9.312 -6.051 8.391 1 97.81 270 GLY A CA 1
ATOM 1952 C C . GLY A 1 270 ? 10.047 -6.582 7.176 1 97.81 270 GLY A C 1
ATOM 1953 O O . GLY A 1 270 ? 10.617 -7.676 7.215 1 97.81 270 GLY A O 1
ATOM 1954 N N . LEU A 1 271 ? 10.023 -5.82 6.102 1 98.19 271 LEU A N 1
ATOM 1955 C CA . LEU A 1 271 ? 10.734 -6.184 4.879 1 98.19 271 LEU A CA 1
ATOM 1956 C C . LEU A 1 271 ? 12.227 -6.332 5.141 1 98.19 271 LEU A C 1
ATOM 1958 O O . LEU A 1 271 ? 12.852 -7.297 4.695 1 98.19 271 LEU A O 1
ATOM 1962 N N . LEU A 1 272 ? 12.805 -5.359 5.855 1 98.06 272 LEU A N 1
ATOM 1963 C CA . LEU A 1 272 ? 14.234 -5.395 6.117 1 98.06 272 LEU A CA 1
ATOM 1964 C C . LEU A 1 272 ? 14.602 -6.609 6.965 1 98.06 272 LEU A C 1
ATOM 1966 O O . LEU A 1 272 ? 15.602 -7.281 6.691 1 98.06 272 LEU A O 1
ATOM 1970 N N . GLN A 1 273 ? 13.773 -6.895 7.984 1 97.81 273 GLN A N 1
ATOM 1971 C CA . GLN A 1 273 ? 14.016 -8.078 8.805 1 97.81 273 GLN A CA 1
ATOM 1972 C C . GLN A 1 273 ? 13.906 -9.352 7.984 1 97.81 273 GLN A C 1
ATOM 1974 O O . GLN A 1 273 ? 14.695 -10.281 8.156 1 97.81 273 GLN A O 1
ATOM 1979 N N . ALA A 1 274 ? 12.938 -9.43 7.141 1 97.31 274 ALA A N 1
ATOM 1980 C CA . ALA A 1 274 ? 12.734 -10.602 6.293 1 97.31 274 ALA A CA 1
ATOM 1981 C C . ALA A 1 274 ? 13.93 -10.828 5.375 1 97.31 274 ALA A C 1
ATOM 1983 O O . ALA A 1 274 ? 14.375 -11.961 5.195 1 97.31 274 ALA A O 1
ATOM 1984 N N . VAL A 1 275 ? 14.414 -9.734 4.75 1 97.19 275 VAL A N 1
ATOM 1985 C CA . VAL A 1 275 ? 15.57 -9.828 3.863 1 97.19 275 VAL A CA 1
ATOM 1986 C C . VAL A 1 275 ? 16.781 -10.305 4.648 1 97.19 275 VAL A C 1
ATOM 1988 O O . VAL A 1 275 ? 17.562 -11.133 4.168 1 97.19 275 VAL A O 1
ATOM 1991 N N . ARG A 1 276 ? 16.969 -9.75 5.867 1 96.25 276 ARG A N 1
ATOM 1992 C CA . ARG A 1 276 ? 18.062 -10.188 6.734 1 96.25 276 ARG A CA 1
ATOM 1993 C C . ARG A 1 276 ? 17.969 -11.68 7.016 1 96.25 276 ARG A C 1
ATOM 1995 O O . ARG A 1 276 ? 18.969 -12.398 6.898 1 96.25 276 ARG A O 1
ATOM 2002 N N . GLU A 1 277 ? 16.797 -12.172 7.367 1 94.56 277 GLU A N 1
ATOM 2003 C CA . GLU A 1 277 ? 16.594 -13.586 7.664 1 94.56 277 GLU A CA 1
ATOM 2004 C C . GLU A 1 277 ? 16.797 -14.445 6.422 1 94.56 277 GLU A C 1
ATOM 2006 O O . GLU A 1 277 ? 17.391 -15.523 6.5 1 94.56 277 GLU A O 1
ATOM 2011 N N . TYR A 1 278 ? 16.344 -13.977 5.328 1 94.44 278 TYR A N 1
ATOM 2012 C CA . TYR A 1 278 ? 16.469 -14.719 4.074 1 94.44 278 TYR A CA 1
ATOM 2013 C C . TYR A 1 278 ? 17.922 -14.883 3.676 1 94.44 278 TYR A C 1
ATOM 2015 O O . TYR A 1 278 ? 18.344 -15.969 3.273 1 94.44 278 TYR A O 1
ATOM 2023 N N . THR A 1 279 ? 18.672 -13.805 3.746 1 93.94 279 THR A N 1
ATOM 2024 C CA . THR A 1 279 ? 20.062 -13.812 3.289 1 93.94 279 THR A CA 1
ATOM 2025 C C . THR A 1 279 ? 20.953 -14.562 4.273 1 93.94 279 THR A C 1
ATOM 2027 O O . THR A 1 279 ? 22.062 -14.977 3.922 1 93.94 279 THR A O 1
ATOM 2030 N N . ALA A 1 280 ? 20.516 -14.766 5.496 1 92.56 280 ALA A N 1
ATOM 2031 C CA . ALA A 1 280 ? 21.297 -15.445 6.523 1 92.56 280 ALA A CA 1
ATOM 2032 C C . ALA A 1 280 ? 21.359 -16.953 6.262 1 92.56 280 ALA A C 1
ATOM 2034 O O . ALA A 1 280 ? 22.25 -17.641 6.77 1 92.56 280 ALA A O 1
ATOM 2035 N N . VAL A 1 281 ? 20.453 -17.516 5.477 1 91.94 281 VAL A N 1
ATOM 2036 C CA . VAL A 1 281 ? 20.406 -18.938 5.168 1 91.94 281 VAL A CA 1
ATOM 2037 C C . VAL A 1 281 ? 20.844 -19.156 3.719 1 91.94 281 VAL A C 1
ATOM 2039 O O . VAL A 1 281 ? 20.141 -18.766 2.787 1 91.94 281 VAL A O 1
ATOM 2042 N N . PRO A 1 282 ? 21.922 -19.859 3.561 1 90.5 282 PRO A N 1
ATOM 2043 C CA . PRO A 1 282 ? 22.359 -20.141 2.193 1 90.5 282 PRO A CA 1
ATOM 2044 C C . PRO A 1 282 ? 21.328 -20.938 1.395 1 90.5 282 PRO A C 1
ATOM 2046 O O . PRO A 1 282 ? 20.656 -21.812 1.949 1 90.5 282 PRO A O 1
ATOM 2049 N N . GLU A 1 283 ? 21.281 -20.641 0.107 1 88 283 GLU A N 1
ATOM 2050 C CA . GLU A 1 283 ? 20.328 -21.297 -0.786 1 88 283 GLU A CA 1
ATOM 2051 C C . GLU A 1 283 ? 20.469 -22.812 -0.721 1 88 283 GLU A C 1
ATOM 2053 O O . GLU A 1 283 ? 19.453 -23.531 -0.751 1 88 283 GLU A O 1
ATOM 2058 N N . GLU A 1 284 ? 21.641 -23.297 -0.656 1 90.25 284 GLU A N 1
ATOM 2059 C CA . GLU A 1 284 ? 21.891 -24.734 -0.615 1 90.25 284 GLU A CA 1
ATOM 2060 C C . GLU A 1 284 ? 21.297 -25.359 0.64 1 90.25 284 GLU A C 1
ATOM 2062 O O . GLU A 1 284 ? 20.781 -26.484 0.594 1 90.25 284 GLU A O 1
ATOM 2067 N N . GLN A 1 285 ? 21.453 -24.641 1.698 1 92.81 285 GLN A N 1
ATOM 2068 C CA . GLN A 1 285 ? 20.891 -25.141 2.953 1 92.81 285 GLN A CA 1
ATOM 2069 C C . GLN A 1 285 ? 19.359 -25.172 2.9 1 92.81 285 GLN A C 1
ATOM 2071 O O . GLN A 1 285 ? 18.734 -26.125 3.355 1 92.81 285 GLN A O 1
ATOM 2076 N N . ARG A 1 286 ? 18.766 -24.141 2.377 1 89.81 286 ARG A N 1
ATOM 2077 C CA . ARG A 1 286 ? 17.312 -24.094 2.215 1 89.81 286 ARG A CA 1
ATOM 2078 C C . ARG A 1 286 ? 16.828 -25.234 1.333 1 89.81 286 ARG A C 1
ATOM 2080 O O . ARG A 1 286 ? 15.805 -25.859 1.624 1 89.81 286 ARG A O 1
ATOM 2087 N N . ALA A 1 287 ? 17.5 -25.516 0.276 1 91.25 287 ALA A N 1
ATOM 2088 C CA . ALA A 1 287 ? 17.156 -26.594 -0.654 1 91.25 287 ALA A CA 1
ATOM 2089 C C . ALA A 1 287 ? 17.266 -27.953 0.02 1 91.25 287 ALA A C 1
ATOM 2091 O O . ALA A 1 287 ? 16.406 -28.828 -0.173 1 91.25 287 ALA A O 1
ATOM 2092 N N . ALA A 1 288 ? 18.328 -28.109 0.728 1 94.12 288 ALA A N 1
ATOM 2093 C CA . ALA A 1 288 ? 18.547 -29.375 1.407 1 94.12 288 ALA A CA 1
ATOM 2094 C C . ALA A 1 288 ? 17.438 -29.656 2.422 1 94.12 288 ALA A C 1
ATOM 2096 O O . ALA A 1 288 ? 16.984 -30.797 2.559 1 94.12 288 ALA A O 1
ATOM 2097 N N . GLU A 1 289 ? 17.062 -28.672 3.139 1 93.38 289 GLU A N 1
ATOM 2098 C CA . GLU A 1 289 ? 15.992 -28.812 4.121 1 93.38 289 GLU A CA 1
ATOM 2099 C C . GLU A 1 289 ? 14.672 -29.156 3.449 1 93.38 289 GLU A C 1
ATOM 2101 O O . GLU A 1 289 ? 13.914 -30 3.947 1 93.38 289 GLU A O 1
ATOM 2106 N N . GLN A 1 290 ? 14.344 -28.516 2.389 1 93.19 290 GLN A N 1
ATOM 2107 C CA . GLN A 1 290 ? 13.133 -28.812 1.629 1 93.19 290 GLN A CA 1
ATOM 2108 C C . GLN A 1 290 ? 13.148 -30.25 1.117 1 93.19 290 GLN A C 1
ATOM 2110 O O . GLN A 1 290 ? 12.141 -30.969 1.208 1 93.19 290 GLN A O 1
ATOM 2115 N N . LEU A 1 291 ? 14.297 -30.625 0.559 1 95.69 291 LEU A N 1
ATOM 2116 C CA . LEU A 1 291 ? 14.438 -31.969 0.009 1 95.69 291 LEU A CA 1
ATOM 2117 C C . LEU A 1 291 ? 14.203 -33.031 1.084 1 95.69 291 LEU A C 1
ATOM 2119 O O . LEU A 1 291 ? 13.492 -34 0.849 1 95.69 291 LEU A O 1
ATOM 2123 N N . GLU A 1 292 ? 14.797 -32.812 2.203 1 96.69 292 GLU A N 1
ATOM 2124 C CA . GLU A 1 292 ? 14.625 -33.75 3.311 1 96.69 292 GLU A CA 1
ATOM 2125 C C . GLU A 1 292 ? 13.164 -33.844 3.727 1 96.69 292 GLU A C 1
ATOM 2127 O O . GLU A 1 292 ? 12.617 -34.938 3.863 1 96.69 292 GLU A O 1
ATOM 2132 N N . ARG A 1 293 ? 12.531 -32.719 3.945 1 96.06 293 ARG A N 1
ATOM 2133 C CA . ARG A 1 293 ? 11.141 -32.656 4.375 1 96.06 293 ARG A CA 1
ATOM 2134 C C . ARG A 1 293 ? 10.219 -33.281 3.342 1 96.06 293 ARG A C 1
ATOM 2136 O O . ARG A 1 293 ? 9.336 -34.094 3.691 1 96.06 293 ARG A O 1
ATOM 2143 N N . MET A 1 294 ? 10.414 -32.969 2.123 1 96.94 294 MET A N 1
ATOM 2144 C CA . MET A 1 294 ? 9.539 -33.438 1.057 1 96.94 294 MET A CA 1
ATOM 2145 C C . MET A 1 294 ? 9.773 -34.906 0.784 1 96.94 294 MET A C 1
ATOM 2147 O O . MET A 1 294 ? 8.844 -35.656 0.415 1 96.94 294 MET A O 1
ATOM 2151 N N . THR A 1 295 ? 11.008 -35.375 0.969 1 97.81 295 THR A N 1
ATOM 2152 C CA . THR A 1 295 ? 11.281 -36.812 0.826 1 97.81 295 THR A CA 1
ATOM 2153 C C . THR A 1 295 ? 10.523 -37.594 1.877 1 97.81 295 THR A C 1
ATOM 2155 O O . THR A 1 295 ? 9.914 -38.625 1.562 1 97.81 295 THR A O 1
ATOM 2158 N N . LYS A 1 296 ? 10.57 -37.125 3.104 1 97.69 296 LYS A N 1
ATOM 2159 C CA . LYS A 1 296 ? 9.844 -37.781 4.184 1 97.69 296 LYS A CA 1
ATOM 2160 C C . LYS A 1 296 ? 8.336 -37.75 3.918 1 97.69 296 LYS A C 1
ATOM 2162 O O . LYS A 1 296 ? 7.656 -38.75 4.133 1 97.69 296 LYS A O 1
ATOM 2167 N N . LEU A 1 297 ? 7.816 -36.656 3.5 1 97.81 297 LEU A N 1
ATOM 2168 C CA . LEU A 1 297 ? 6.391 -36.5 3.225 1 97.81 297 LEU A CA 1
ATOM 2169 C C . LEU A 1 297 ? 5.973 -37.406 2.064 1 97.81 297 LEU A C 1
ATOM 2171 O O . LEU A 1 297 ? 4.922 -38.062 2.115 1 97.81 297 LEU A O 1
ATOM 2175 N N . ALA A 1 298 ? 6.781 -37.438 1.024 1 98.25 298 ALA A N 1
ATOM 2176 C CA . ALA A 1 298 ? 6.496 -38.281 -0.132 1 98.25 298 ALA A CA 1
ATOM 2177 C C . ALA A 1 298 ? 6.395 -39.75 0.273 1 98.25 298 ALA A C 1
ATOM 2179 O O . ALA A 1 298 ? 5.523 -40.469 -0.214 1 98.25 298 ALA A O 1
ATOM 2180 N N . ALA A 1 299 ? 7.277 -40.156 1.121 1 98.06 299 ALA A N 1
ATOM 2181 C CA . ALA A 1 299 ? 7.281 -41.531 1.585 1 98.06 299 ALA A CA 1
ATOM 2182 C C . ALA A 1 299 ? 5.98 -41.875 2.307 1 98.06 299 ALA A C 1
ATOM 2184 O O . ALA A 1 299 ? 5.457 -42.969 2.164 1 98.06 299 ALA A O 1
ATOM 2185 N N . ARG A 1 300 ? 5.484 -40.969 3.072 1 97.62 300 ARG A N 1
ATOM 2186 C CA . ARG A 1 300 ? 4.234 -41.156 3.797 1 97.62 300 ARG A CA 1
ATOM 2187 C C . ARG A 1 300 ? 3.047 -41.188 2.84 1 97.62 300 ARG A C 1
ATOM 2189 O O . ARG A 1 300 ? 2.178 -42.062 2.951 1 97.62 300 ARG A O 1
ATOM 2196 N N . LEU A 1 301 ? 3.023 -40.312 1.954 1 97.94 301 LEU A N 1
ATOM 2197 C CA . LEU A 1 301 ? 1.884 -40.188 1.055 1 97.94 301 LEU A CA 1
ATOM 2198 C C . LEU A 1 301 ? 1.841 -41.312 0.046 1 97.94 301 LEU A C 1
ATOM 2200 O O . LEU A 1 301 ? 0.763 -41.719 -0.406 1 97.94 301 LEU A O 1
ATOM 2204 N N . ASP A 1 302 ? 3.037 -41.812 -0.256 1 97.62 302 ASP A N 1
ATOM 2205 C CA . ASP A 1 302 ? 3.15 -42.906 -1.221 1 97.62 302 ASP A CA 1
ATOM 2206 C C . ASP A 1 302 ? 2.514 -44.188 -0.683 1 97.62 302 ASP A C 1
ATOM 2208 O O . ASP A 1 302 ? 2.242 -45.125 -1.442 1 97.62 302 ASP A O 1
ATOM 2212 N N . LYS A 1 303 ? 2.236 -44.188 0.574 1 96.62 303 LYS A N 1
ATOM 2213 C CA . LYS A 1 303 ? 1.635 -45.375 1.203 1 96.62 303 LYS A CA 1
ATOM 2214 C C . LYS A 1 303 ? 0.113 -45.344 1.093 1 96.62 303 LYS A C 1
ATOM 2216 O O . LYS A 1 303 ? -0.556 -46.344 1.323 1 96.62 303 LYS A O 1
ATOM 2221 N N . ILE A 1 304 ? -0.411 -44.25 0.724 1 96.44 304 ILE A N 1
ATOM 2222 C CA . ILE A 1 304 ? -1.86 -44.125 0.626 1 96.44 304 ILE A CA 1
ATOM 2223 C C . ILE A 1 304 ? -2.348 -44.719 -0.69 1 96.44 304 ILE A C 1
ATOM 2225 O O . ILE A 1 304 ? -1.899 -44.312 -1.767 1 96.44 304 ILE A O 1
ATOM 2229 N N . PRO A 1 305 ? -3.277 -45.688 -0.642 1 95.06 305 PRO A N 1
ATOM 2230 C CA . PRO A 1 305 ? -3.789 -46.25 -1.883 1 95.06 305 PRO A CA 1
ATOM 2231 C C . PRO A 1 305 ? -4.367 -45.219 -2.834 1 95.06 305 PRO A C 1
ATOM 2233 O O . PRO A 1 305 ? -5.051 -44.281 -2.393 1 95.06 305 PRO A O 1
ATOM 2236 N N . GLY A 1 306 ? -3.973 -45.375 -4.137 1 96.44 306 GLY A N 1
ATOM 2237 C CA . GLY A 1 306 ? -4.496 -44.469 -5.141 1 96.44 306 GLY A CA 1
ATOM 2238 C C . GLY A 1 306 ? -3.576 -43.312 -5.426 1 96.44 306 GLY A C 1
ATOM 2239 O O . GLY A 1 306 ? -3.785 -42.562 -6.387 1 96.44 306 GLY A O 1
ATOM 2240 N N . LEU A 1 307 ? -2.543 -43.188 -4.57 1 97.38 307 LEU A N 1
ATOM 2241 C CA . LEU A 1 307 ? -1.57 -42.125 -4.766 1 97.38 307 LEU A CA 1
ATOM 2242 C C . LEU A 1 307 ? -0.186 -42.688 -5.055 1 97.38 307 LEU A C 1
ATOM 2244 O O . LEU A 1 307 ? 0.197 -43.719 -4.492 1 97.38 307 LEU A O 1
ATOM 2248 N N . SER A 1 308 ? 0.494 -42.125 -5.973 1 98.25 308 SER A N 1
ATOM 2249 C CA . SER A 1 308 ? 1.942 -42.25 -6.098 1 98.25 308 SER A CA 1
ATOM 2250 C C . SER A 1 308 ? 2.637 -40.906 -5.789 1 98.25 308 SER A C 1
ATOM 2252 O O . SER A 1 308 ? 2.287 -39.875 -6.352 1 98.25 308 SER A O 1
ATOM 2254 N N . ALA A 1 309 ? 3.514 -41 -4.844 1 98.25 309 ALA A N 1
ATOM 2255 C CA . ALA A 1 309 ? 4.156 -39.75 -4.395 1 98.25 309 ALA A CA 1
ATOM 2256 C C . ALA A 1 309 ? 5.676 -39.844 -4.523 1 98.25 309 ALA A C 1
ATOM 2258 O O . ALA A 1 309 ? 6.27 -40.875 -4.195 1 98.25 309 ALA A O 1
ATOM 2259 N N . ARG A 1 310 ? 6.289 -38.844 -5.051 1 97.94 310 ARG A N 1
ATOM 2260 C CA . ARG A 1 310 ? 7.742 -38.75 -5.125 1 97.94 310 ARG A CA 1
ATOM 2261 C C . ARG A 1 310 ? 8.203 -37.312 -4.984 1 97.94 310 ARG A C 1
ATOM 2263 O O . ARG A 1 310 ? 7.418 -36.375 -5.191 1 97.94 310 ARG A O 1
ATOM 2270 N N . THR A 1 311 ? 9.422 -37.156 -4.586 1 97.44 311 THR A N 1
ATOM 2271 C CA . THR A 1 311 ? 10.016 -35.844 -4.535 1 97.44 311 THR A CA 1
ATOM 2272 C C . THR A 1 311 ? 10.391 -35.344 -5.934 1 97.44 311 THR A C 1
ATOM 2274 O O . THR A 1 311 ? 10.906 -36.125 -6.742 1 97.44 311 THR A O 1
ATOM 2277 N N . ALA A 1 312 ? 10.062 -34.156 -6.262 1 95 312 ALA A N 1
ATOM 2278 C CA . ALA A 1 312 ? 10.391 -33.562 -7.559 1 95 312 ALA A CA 1
ATOM 2279 C C . ALA A 1 312 ? 10.922 -32.125 -7.395 1 95 312 ALA A C 1
ATOM 2281 O O . ALA A 1 312 ? 10.422 -31.375 -6.57 1 95 312 ALA A O 1
ATOM 2282 N N . GLN A 1 313 ? 11.93 -31.844 -8.188 1 91.69 313 GLN A N 1
ATOM 2283 C CA . GLN A 1 313 ? 12.438 -30.469 -8.227 1 91.69 313 GLN A CA 1
ATOM 2284 C C . GLN A 1 313 ? 11.562 -29.594 -9.117 1 91.69 313 GLN A C 1
ATOM 2286 O O . GLN A 1 313 ? 10.922 -30.078 -10.047 1 91.69 313 GLN A O 1
ATOM 2291 N N . ASP A 1 314 ? 11.523 -28.281 -8.805 1 86.75 314 ASP A N 1
ATOM 2292 C CA . ASP A 1 314 ? 10.812 -27.281 -9.602 1 86.75 314 ASP A CA 1
ATOM 2293 C C . ASP A 1 314 ? 11.195 -27.391 -11.078 1 86.75 314 ASP A C 1
ATOM 2295 O O . ASP A 1 314 ? 12.367 -27.594 -11.406 1 86.75 314 ASP A O 1
ATOM 2299 N N . ASP A 1 315 ? 10.211 -27.219 -11.953 1 79 315 ASP A N 1
ATOM 2300 C CA . ASP A 1 315 ? 10.375 -27.422 -13.391 1 79 315 ASP A CA 1
ATOM 2301 C C . ASP A 1 315 ? 11.305 -26.375 -13.992 1 79 315 ASP A C 1
ATOM 2303 O O . ASP A 1 315 ? 11.875 -26.578 -15.062 1 79 315 ASP A O 1
ATOM 2307 N N . SER A 1 316 ? 11.391 -25.234 -13.32 1 74.69 316 SER A N 1
ATOM 2308 C CA . SER A 1 316 ? 12.195 -24.125 -13.844 1 74.69 316 SER A CA 1
ATOM 2309 C C . SER A 1 316 ? 13.664 -24.312 -13.508 1 74.69 316 SER A C 1
ATOM 2311 O O . SER A 1 316 ? 14.508 -23.516 -13.938 1 74.69 316 SER A O 1
ATOM 2313 N N . GLY A 1 317 ? 14.023 -25.312 -12.773 1 77.31 317 GLY A N 1
ATOM 2314 C CA . GLY A 1 317 ? 15.406 -25.578 -12.391 1 77.31 317 GLY A CA 1
ATOM 2315 C C . GLY A 1 317 ? 15.781 -24.953 -11.055 1 77.31 317 GLY A C 1
ATOM 2316 O O . GLY A 1 317 ? 16.891 -25.172 -10.555 1 77.31 317 GLY A O 1
ATOM 2317 N N . ARG A 1 318 ? 14.836 -24.297 -10.484 1 80.19 318 ARG A N 1
ATOM 2318 C CA . ARG A 1 318 ? 15.109 -23.734 -9.164 1 80.19 318 ARG A CA 1
ATOM 2319 C C . ARG A 1 318 ? 15.25 -24.844 -8.117 1 80.19 318 ARG A C 1
ATOM 2321 O O . ARG A 1 318 ? 14.703 -25.938 -8.281 1 80.19 318 ARG A O 1
ATOM 2328 N N . THR A 1 319 ? 16.047 -24.438 -7.137 1 85.5 319 THR A N 1
ATOM 2329 C CA . THR A 1 319 ? 16.312 -25.422 -6.094 1 85.5 319 THR A CA 1
ATOM 2330 C C . THR A 1 319 ? 15.148 -25.469 -5.102 1 85.5 319 THR A C 1
ATOM 2332 O O . THR A 1 319 ? 15.344 -25.266 -3.9 1 85.5 319 THR A O 1
ATOM 2335 N N . ILE A 1 320 ? 13.984 -25.672 -5.629 1 89.5 320 ILE A N 1
ATOM 2336 C CA . ILE A 1 320 ? 12.75 -25.906 -4.887 1 89.5 320 ILE A CA 1
ATOM 2337 C C . ILE A 1 320 ? 12.297 -27.344 -5.086 1 89.5 320 ILE A C 1
ATOM 2339 O O . ILE A 1 320 ? 12.203 -27.828 -6.219 1 89.5 320 ILE A O 1
ATOM 2343 N N . TYR A 1 321 ? 12.062 -28.047 -3.99 1 94.69 321 TYR A N 1
ATOM 2344 C CA . TYR A 1 321 ? 11.664 -29.438 -4.051 1 94.69 321 TYR A CA 1
ATOM 2345 C C . TYR A 1 321 ? 10.25 -29.641 -3.512 1 94.69 321 TYR A C 1
ATOM 2347 O O . TYR A 1 321 ? 9.922 -29.141 -2.432 1 94.69 321 TYR A O 1
ATOM 2355 N N . ARG A 1 322 ? 9.461 -30.281 -4.277 1 96.69 322 ARG A N 1
ATOM 2356 C CA . ARG A 1 322 ? 8.055 -30.516 -3.965 1 96.69 322 ARG A CA 1
ATOM 2357 C C . ARG A 1 322 ? 7.746 -32 -3.949 1 96.69 322 ARG A C 1
ATOM 2359 O O . ARG A 1 322 ? 8.562 -32.812 -4.391 1 96.69 322 ARG A O 1
ATOM 2366 N N . VAL A 1 323 ? 6.621 -32.375 -3.342 1 97.88 323 VAL A N 1
ATOM 2367 C CA . VAL A 1 323 ? 6.066 -33.719 -3.564 1 97.88 323 VAL A CA 1
ATOM 2368 C C . VAL A 1 323 ? 5.148 -33.688 -4.785 1 97.88 323 VAL A C 1
ATOM 2370 O O . VAL A 1 323 ? 4.234 -32.875 -4.871 1 97.88 323 VAL A O 1
ATOM 2373 N N . LEU A 1 324 ? 5.449 -34.5 -5.715 1 97.75 324 LEU A N 1
ATOM 2374 C CA . LEU A 1 324 ? 4.555 -34.75 -6.84 1 97.75 324 LEU A CA 1
ATOM 2375 C C . LEU A 1 324 ? 3.613 -35.906 -6.547 1 97.75 324 LEU A C 1
ATOM 2377 O O . LEU A 1 324 ? 4.066 -37.031 -6.277 1 97.75 324 LEU A O 1
ATOM 2381 N N . LEU A 1 325 ? 2.326 -35.656 -6.543 1 97.88 325 LEU A N 1
ATOM 2382 C CA . LEU A 1 325 ? 1.29 -36.656 -6.301 1 97.88 325 LEU A CA 1
ATOM 2383 C C . LEU A 1 325 ? 0.586 -37.031 -7.598 1 97.88 325 LEU A C 1
ATOM 2385 O O . LEU A 1 325 ? -0.037 -36.188 -8.242 1 97.88 325 LEU A O 1
ATOM 2389 N N . THR A 1 326 ? 0.745 -38.219 -7.953 1 98.19 326 THR A N 1
ATOM 2390 C CA . THR A 1 326 ? -0.04 -38.719 -9.062 1 98.19 326 THR A CA 1
ATOM 2391 C C . THR A 1 326 ? -1.247 -39.5 -8.555 1 98.19 326 THR A C 1
ATOM 2393 O O . THR A 1 326 ? -1.1 -40.438 -7.754 1 98.19 326 THR A O 1
ATOM 2396 N N . VAL A 1 327 ? -2.412 -39.156 -9.008 1 97.81 327 VAL A N 1
ATOM 2397 C CA . VAL A 1 327 ? -3.652 -39.781 -8.547 1 97.81 327 VAL A CA 1
ATOM 2398 C C . VAL A 1 327 ? -4.121 -40.812 -9.578 1 97.81 327 VAL A C 1
ATOM 2400 O O . VAL A 1 327 ? -4.273 -40.5 -10.758 1 97.81 327 VAL A O 1
ATOM 2403 N N . ASP A 1 328 ? -4.258 -41.969 -9.141 1 96.69 328 ASP A N 1
ATOM 2404 C CA . ASP A 1 328 ? -4.922 -43 -9.922 1 96.69 328 ASP A CA 1
ATOM 2405 C C . ASP A 1 328 ? -6.43 -43 -9.672 1 96.69 328 ASP A C 1
ATOM 2407 O O . ASP A 1 328 ? -6.895 -43.562 -8.672 1 96.69 328 ASP A O 1
ATOM 2411 N N . PRO A 1 329 ? -7.125 -42.562 -10.602 1 95.56 329 PRO A N 1
ATOM 2412 C CA . PRO A 1 329 ? -8.555 -42.375 -10.336 1 95.56 329 PRO A CA 1
ATOM 2413 C C . PRO A 1 329 ? -9.266 -43.688 -9.992 1 95.56 329 PRO A C 1
ATOM 2415 O O . PRO A 1 329 ? -10.195 -43.688 -9.188 1 95.56 329 PRO A O 1
ATOM 2418 N N . ALA A 1 330 ? -8.875 -44.781 -10.617 1 95.12 330 ALA A N 1
ATOM 2419 C CA . ALA A 1 330 ? -9.516 -46.062 -10.359 1 95.12 330 ALA A CA 1
ATOM 2420 C C . ALA A 1 330 ? -9.258 -46.531 -8.938 1 95.12 330 ALA A C 1
ATOM 2422 O O . ALA A 1 330 ? -10.18 -46.969 -8.242 1 95.12 330 ALA A O 1
ATOM 2423 N N . ALA A 1 331 ? -8.07 -46.375 -8.539 1 94.88 331 ALA A N 1
ATOM 2424 C CA . ALA A 1 331 ? -7.688 -46.844 -7.215 1 94.88 331 ALA A CA 1
ATOM 2425 C C . ALA A 1 331 ? -8.125 -45.875 -6.129 1 94.88 331 ALA A C 1
ATOM 2427 O O . ALA A 1 331 ? -8.5 -46.2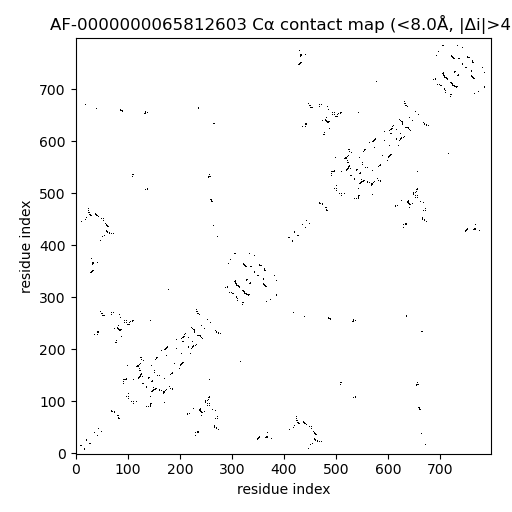81 -5.027 1 94.88 331 ALA A O 1
ATOM 2428 N N . ALA A 1 332 ? -8.117 -44.594 -6.434 1 94.88 332 ALA A N 1
ATOM 2429 C CA . ALA A 1 332 ? -8.445 -43.562 -5.461 1 94.88 332 ALA A CA 1
ATOM 2430 C C . ALA A 1 332 ? -9.953 -43.344 -5.371 1 94.88 332 ALA A C 1
ATOM 2432 O O . ALA A 1 332 ? -10.453 -42.781 -4.391 1 94.88 332 ALA A O 1
ATOM 2433 N N . GLY A 1 333 ? -10.664 -43.719 -6.457 1 94.38 333 GLY A N 1
ATOM 2434 C CA . GLY A 1 333 ? -12.094 -43.5 -6.531 1 94.38 333 GLY A CA 1
ATOM 2435 C C . GLY A 1 333 ? -12.453 -42.062 -6.879 1 94.38 333 GLY A C 1
ATOM 2436 O O . GLY A 1 333 ? -13.617 -41.688 -6.762 1 94.38 333 GLY A O 1
ATOM 2437 N N . ARG A 1 334 ? -11.57 -41.25 -7.18 1 94.69 334 ARG A N 1
ATOM 2438 C CA . ARG A 1 334 ? -11.766 -39.844 -7.582 1 94.69 334 ARG A CA 1
ATOM 2439 C C . ARG A 1 334 ? -10.586 -39.344 -8.406 1 94.69 334 ARG A C 1
ATOM 2441 O O . ARG A 1 334 ? -9.492 -39.906 -8.336 1 94.69 334 ARG A O 1
ATOM 2448 N N . SER A 1 335 ? -10.828 -38.375 -9.211 1 96.75 335 SER A N 1
ATOM 2449 C CA . SER A 1 335 ? -9.781 -37.75 -10.008 1 96.75 335 SER A CA 1
ATOM 2450 C C . SER A 1 335 ? -8.945 -36.812 -9.164 1 96.75 335 SER A C 1
ATOM 2452 O O . SER A 1 335 ? -9.336 -36.438 -8.047 1 96.75 335 SER A O 1
ATOM 2454 N N . ALA A 1 336 ? -7.762 -36.344 -9.734 1 97.38 336 ALA A N 1
ATOM 2455 C CA . ALA A 1 336 ? -6.934 -35.344 -9.086 1 97.38 336 ALA A CA 1
ATOM 2456 C C . ALA A 1 336 ? -7.723 -34.062 -8.852 1 97.38 336 ALA A C 1
ATOM 2458 O O . ALA A 1 336 ? -7.578 -33.406 -7.816 1 97.38 336 ALA A O 1
ATOM 2459 N N . ALA A 1 337 ? -8.547 -33.688 -9.812 1 97.19 337 ALA A N 1
ATOM 2460 C CA . ALA A 1 337 ? -9.344 -32.5 -9.719 1 97.19 337 ALA A CA 1
ATOM 2461 C C . ALA A 1 337 ? -10.344 -32.562 -8.57 1 97.19 337 ALA A C 1
ATOM 2463 O O . ALA A 1 337 ? -10.492 -31.609 -7.801 1 97.19 337 ALA A O 1
ATOM 2464 N N . THR A 1 338 ? -11.008 -33.688 -8.516 1 96.69 338 THR A N 1
ATOM 2465 C CA . THR A 1 338 ? -11.977 -33.875 -7.445 1 96.69 338 THR A CA 1
ATOM 2466 C C . THR A 1 338 ? -11.289 -33.906 -6.086 1 96.69 338 THR A C 1
ATOM 2468 O O . THR A 1 338 ? -11.797 -33.344 -5.113 1 96.69 338 THR A O 1
ATOM 2471 N N . LEU A 1 339 ? -10.172 -34.562 -6.07 1 96.75 339 LEU A N 1
ATOM 2472 C CA . LEU A 1 339 ? -9.406 -34.625 -4.828 1 96.75 339 LEU A CA 1
ATOM 2473 C C . LEU A 1 339 ? -9.008 -33.219 -4.371 1 96.75 339 LEU A C 1
ATOM 2475 O O . LEU A 1 339 ? -9.133 -32.875 -3.191 1 96.75 339 LEU A O 1
ATOM 2479 N N . ALA A 1 340 ? -8.484 -32.375 -5.285 1 97.12 340 ALA A N 1
ATOM 2480 C CA . ALA A 1 340 ? -8.109 -30.984 -4.969 1 97.12 340 ALA A CA 1
ATOM 2481 C C . ALA A 1 340 ? -9.305 -30.203 -4.43 1 97.12 340 ALA A C 1
ATOM 2483 O O . ALA A 1 340 ? -9.164 -29.438 -3.473 1 97.12 340 ALA A O 1
ATOM 2484 N N . GLU A 1 341 ? -10.461 -30.391 -5.039 1 96.94 341 GLU A N 1
ATOM 2485 C CA . GLU A 1 341 ? -11.68 -29.719 -4.617 1 96.94 341 GLU A CA 1
ATOM 2486 C C . GLU A 1 341 ? -12.086 -30.141 -3.207 1 96.94 341 GLU A C 1
ATOM 2488 O O . GLU A 1 341 ? -12.5 -29.297 -2.398 1 96.94 341 GLU A O 1
ATOM 2493 N N . GLU A 1 342 ? -12.008 -31.406 -2.99 1 96.12 342 GLU A N 1
ATOM 2494 C CA . GLU A 1 342 ? -12.398 -31.938 -1.685 1 96.12 342 GLU A CA 1
ATOM 2495 C C . GLU A 1 342 ? -11.422 -31.484 -0.598 1 96.12 342 GLU A C 1
ATOM 2497 O O . GLU A 1 342 ? -11.828 -31.234 0.537 1 96.12 342 GLU A O 1
ATOM 2502 N N . MET A 1 343 ? -10.156 -31.422 -0.934 1 96.5 343 MET A N 1
ATOM 2503 C CA . MET A 1 343 ? -9.156 -30.891 -0.011 1 96.5 343 MET A CA 1
ATOM 2504 C C . MET A 1 343 ? -9.477 -29.438 0.361 1 96.5 343 MET A C 1
ATOM 2506 O O . MET A 1 343 ? -9.406 -29.078 1.533 1 96.5 343 MET A O 1
ATOM 2510 N N . ARG A 1 344 ? -9.891 -28.656 -0.614 1 94.69 344 ARG A N 1
ATOM 2511 C CA . ARG A 1 344 ? -10.188 -27.234 -0.431 1 94.69 344 ARG A CA 1
ATOM 2512 C C . ARG A 1 344 ? -11.484 -27.047 0.348 1 94.69 344 ARG A C 1
ATOM 2514 O O . ARG A 1 344 ? -11.609 -26.109 1.128 1 94.69 344 ARG A O 1
ATOM 2521 N N . ALA A 1 345 ? -12.391 -27.953 0.182 1 93.94 345 ALA A N 1
ATOM 2522 C CA . ALA A 1 345 ? -13.719 -27.828 0.775 1 93.94 345 ALA A CA 1
ATOM 2523 C C . ALA A 1 345 ? -13.695 -28.219 2.252 1 93.94 345 ALA A C 1
ATOM 2525 O O . ALA A 1 345 ? -14.633 -27.906 2.992 1 93.94 345 ALA A O 1
ATOM 2526 N N . GLY A 1 346 ? -12.648 -28.844 2.701 1 91.88 346 GLY A N 1
ATOM 2527 C CA . GLY A 1 346 ? -12.57 -29.297 4.082 1 91.88 346 GLY A CA 1
ATOM 2528 C C . GLY A 1 346 ? -12.258 -28.172 5.059 1 91.88 346 GLY A C 1
ATOM 2529 O O . GLY A 1 346 ? -12.102 -27.016 4.66 1 91.88 346 GLY A O 1
ATOM 2530 N N . ILE A 1 347 ? -12.266 -28.562 6.348 1 87.88 347 ILE A N 1
ATOM 2531 C CA . ILE A 1 347 ? -11.914 -27.656 7.434 1 87.88 347 ILE A CA 1
ATOM 2532 C C . ILE A 1 347 ? -10.711 -28.203 8.195 1 87.88 347 ILE A C 1
ATOM 2534 O O . ILE A 1 347 ? -10.82 -29.219 8.883 1 87.88 347 ILE A O 1
ATOM 2538 N N . PRO A 1 348 ? -9.633 -27.531 8.148 1 91.44 348 PRO A N 1
ATOM 2539 C CA . PRO A 1 348 ? -9.328 -26.328 7.355 1 91.44 348 PRO A CA 1
ATOM 2540 C C . PRO A 1 348 ? -9.281 -26.609 5.855 1 91.44 348 PRO A C 1
ATOM 2542 O O . PRO A 1 348 ? -9.047 -27.75 5.441 1 91.44 348 PRO A O 1
ATOM 2545 N N . SER A 1 349 ? -9.57 -25.516 5.152 1 94.75 349 SER A N 1
ATOM 2546 C CA . SER A 1 349 ? -9.312 -25.609 3.721 1 94.75 349 SER A CA 1
ATOM 2547 C C . SER A 1 349 ? -7.836 -25.859 3.436 1 94.75 349 SER A C 1
ATOM 2549 O O . SER A 1 349 ? -6.973 -25.25 4.066 1 94.75 349 SER A O 1
ATOM 2551 N N . ILE A 1 350 ? -7.539 -26.828 2.564 1 96.25 350 ILE A N 1
ATOM 2552 C CA . ILE A 1 350 ? -6.176 -27.156 2.174 1 96.25 350 ILE A CA 1
ATOM 2553 C C . ILE A 1 350 ? -6 -26.953 0.672 1 96.25 350 ILE A C 1
ATOM 2555 O O . ILE A 1 350 ? -6.73 -27.531 -0.132 1 96.25 350 ILE A O 1
ATOM 2559 N N . TYR A 1 351 ? -5.02 -26.094 0.356 1 95.69 351 TYR A N 1
ATOM 2560 C CA . TYR A 1 351 ? -4.77 -25.781 -1.046 1 95.69 351 TYR A CA 1
ATOM 2561 C C . TYR A 1 351 ? -3.525 -26.5 -1.554 1 95.69 351 TYR A C 1
ATOM 2563 O O . TYR A 1 351 ? -2.406 -26.172 -1.149 1 95.69 351 TYR A O 1
ATOM 2571 N N . LEU A 1 352 ? -3.74 -27.484 -2.42 1 96.25 352 LEU A N 1
ATOM 2572 C CA . LEU A 1 352 ? -2.635 -28.125 -3.121 1 96.25 352 LEU A CA 1
ATOM 2573 C C . LEU A 1 352 ? -2.311 -27.391 -4.418 1 96.25 352 LEU A C 1
ATOM 2575 O O . LEU A 1 352 ? -3.17 -26.703 -4.977 1 96.25 352 LEU A O 1
ATOM 2579 N N . ARG A 1 353 ? -1.083 -27.453 -4.805 1 94.38 353 ARG A N 1
ATOM 2580 C CA . ARG A 1 353 ? -0.693 -26.875 -6.09 1 94.38 353 ARG A CA 1
ATOM 2581 C C . ARG A 1 353 ? -1.269 -27.688 -7.246 1 94.38 353 ARG A C 1
ATOM 2583 O O . ARG A 1 353 ? -1.071 -28.906 -7.324 1 94.38 353 ARG A O 1
ATOM 2590 N N . ASP A 1 354 ? -1.979 -27.047 -8.156 1 92.75 354 ASP A N 1
ATOM 2591 C CA . ASP A 1 354 ? -2.775 -27.781 -9.133 1 92.75 354 ASP A CA 1
ATOM 2592 C C . ASP A 1 354 ? -2.35 -27.422 -10.562 1 92.75 354 ASP A C 1
ATOM 2594 O O . ASP A 1 354 ? -3.146 -27.531 -11.492 1 92.75 354 ASP A O 1
ATOM 2598 N N . PHE A 1 355 ? -1.153 -27.047 -10.742 1 87.38 355 PHE A N 1
ATOM 2599 C CA . PHE A 1 355 ? -0.671 -26.625 -12.047 1 87.38 355 PHE A CA 1
ATOM 2600 C C . PHE A 1 355 ? -0.572 -27.797 -13.008 1 87.38 355 PHE A C 1
ATOM 2602 O O . PHE A 1 355 ? -0.578 -27.625 -14.227 1 87.38 355 PHE A O 1
ATOM 2609 N N . LYS A 1 356 ? -0.576 -29.094 -12.516 1 91.69 356 LYS A N 1
ATOM 2610 C CA . LYS A 1 356 ? -0.444 -30.281 -13.344 1 91.69 356 LYS A CA 1
ATOM 2611 C C . LYS A 1 356 ? -1.701 -31.156 -13.266 1 91.69 356 LYS A C 1
ATOM 2613 O O . LYS A 1 356 ? -1.637 -32.375 -13.445 1 91.69 356 LYS A O 1
ATOM 2618 N N . LEU A 1 357 ? -2.766 -30.531 -12.961 1 93.38 357 LEU A N 1
ATOM 2619 C CA . LEU A 1 357 ? -4.035 -31.234 -12.828 1 93.38 357 LEU A CA 1
ATOM 2620 C C . LEU A 1 357 ? -4.383 -31.984 -14.109 1 93.38 357 LEU A C 1
ATOM 2622 O O . LEU A 1 357 ? -4.977 -33.062 -14.062 1 93.38 357 LEU A O 1
ATOM 2626 N N . HIS A 1 358 ? -4.07 -31.391 -15.227 1 92.06 358 HIS A N 1
ATOM 2627 C CA . HIS A 1 358 ? -4.387 -31.984 -16.516 1 92.06 358 HIS A CA 1
ATOM 2628 C C . HIS A 1 358 ? -3.648 -33.312 -16.719 1 92.06 358 HIS A C 1
ATOM 2630 O O . HIS A 1 358 ? -4.062 -34.125 -17.516 1 92.06 358 HIS A O 1
ATOM 2636 N N . LEU A 1 359 ? -2.6 -33.531 -15.977 1 93.94 359 LEU A N 1
ATOM 2637 C CA . LEU A 1 359 ? -1.839 -34.781 -16.016 1 93.94 359 LEU A CA 1
ATOM 2638 C C . LEU A 1 359 ? -2.27 -35.719 -14.891 1 93.94 359 LEU A C 1
ATOM 2640 O O . LEU A 1 359 ? -1.636 -36.75 -14.664 1 93.94 359 LEU A O 1
ATOM 2644 N N . GLY A 1 360 ? -3.326 -35.281 -14.172 1 96.06 360 GLY A N 1
ATOM 2645 C CA . GLY A 1 360 ? -3.773 -36.062 -13.031 1 96.06 360 GLY A CA 1
ATOM 2646 C C . GLY A 1 360 ? -2.859 -35.938 -11.828 1 96.06 360 GLY A C 1
ATOM 2647 O O . GLY A 1 360 ? -2.797 -36.844 -10.992 1 96.06 360 GLY A O 1
ATOM 2648 N N . GLN A 1 361 ? -2.117 -34.812 -11.82 1 97.19 361 GLN A N 1
ATOM 2649 C CA . GLN A 1 361 ? -1.111 -34.656 -10.773 1 97.19 361 GLN A CA 1
ATOM 2650 C C . GLN A 1 361 ? -1.38 -33.438 -9.922 1 97.19 361 GLN A C 1
ATOM 2652 O O . GLN A 1 361 ? -1.975 -32.469 -10.398 1 97.19 361 GLN A O 1
ATOM 2657 N N . LEU A 1 362 ? -1.076 -33.531 -8.648 1 97.38 362 LEU A N 1
ATOM 2658 C CA . LEU A 1 362 ? -1.047 -32.469 -7.676 1 97.38 362 LEU A CA 1
ATOM 2659 C C . LEU A 1 362 ? 0.336 -32.312 -7.043 1 97.38 362 LEU A C 1
ATOM 2661 O O . LEU A 1 362 ? 1.155 -33.25 -7.145 1 97.38 362 LEU A O 1
ATOM 2665 N N . GLU A 1 363 ? 0.606 -31.172 -6.512 1 97 363 GLU A N 1
ATOM 2666 C CA . GLU A 1 363 ? 1.89 -30.984 -5.84 1 97 363 GLU A CA 1
ATOM 2667 C C . GLU A 1 363 ? 1.702 -30.422 -4.434 1 97 363 GLU A C 1
ATOM 2669 O O . GLU A 1 363 ? 0.748 -29.688 -4.172 1 97 363 GLU A O 1
ATOM 2674 N N . VAL A 1 364 ? 2.521 -30.859 -3.564 1 96.94 364 VAL A N 1
ATOM 2675 C CA . VAL A 1 364 ? 2.643 -30.266 -2.24 1 96.94 364 VAL A CA 1
ATOM 2676 C C . VAL A 1 364 ? 3.912 -29.422 -2.17 1 96.94 364 VAL A C 1
ATOM 2678 O O . VAL A 1 364 ? 5.023 -29.938 -2.275 1 96.94 364 VAL A O 1
ATOM 2681 N N . ASP A 1 365 ? 3.74 -28.125 -2.043 1 94.88 365 ASP A N 1
ATOM 2682 C CA . ASP A 1 365 ? 4.84 -27.172 -1.97 1 94.88 365 ASP A CA 1
ATOM 2683 C C . ASP A 1 365 ? 5.176 -26.828 -0.52 1 94.88 365 ASP A C 1
ATOM 2685 O O . ASP A 1 365 ? 4.305 -26.422 0.245 1 94.88 365 ASP A O 1
ATOM 2689 N N . PRO A 1 366 ? 6.441 -26.969 -0.101 1 92.5 366 PRO A N 1
ATOM 2690 C CA . PRO A 1 366 ? 6.801 -26.828 1.311 1 92.5 366 PRO A CA 1
ATOM 2691 C C . PRO A 1 366 ? 6.957 -25.359 1.732 1 92.5 366 PRO A C 1
ATOM 2693 O O . PRO A 1 366 ? 7.008 -25.062 2.928 1 92.5 366 PRO A O 1
ATOM 2696 N N . ARG A 1 367 ? 7.043 -24.484 0.883 1 87.5 367 ARG A N 1
ATOM 2697 C CA . ARG A 1 367 ? 7.512 -23.141 1.179 1 87.5 367 ARG A CA 1
ATOM 2698 C C . ARG A 1 367 ? 6.539 -22.422 2.1 1 87.5 367 ARG A C 1
ATOM 2700 O O . ARG A 1 367 ? 6.953 -21.641 2.971 1 87.5 367 ARG A O 1
ATOM 2707 N N . ALA A 1 368 ? 5.293 -22.641 1.928 1 88.25 368 ALA A N 1
ATOM 2708 C CA . ALA A 1 368 ? 4.285 -22 2.771 1 88.25 368 ALA A CA 1
ATOM 2709 C C . ALA A 1 368 ? 3.676 -23 3.75 1 88.25 368 ALA A C 1
ATOM 2711 O O . ALA A 1 368 ? 2.652 -22.719 4.379 1 88.25 368 ALA A O 1
ATOM 2712 N N . LEU A 1 369 ? 4.258 -24.094 3.848 1 91.81 369 LEU A N 1
ATOM 2713 C CA . LEU A 1 369 ? 3.639 -25.203 4.566 1 91.81 369 LEU A CA 1
ATOM 2714 C C . LEU A 1 369 ? 4.344 -25.453 5.895 1 91.81 369 LEU A C 1
ATOM 2716 O O . LEU A 1 369 ? 5.523 -25.812 5.918 1 91.81 369 LEU A O 1
ATOM 2720 N N . SER A 1 370 ? 3.605 -25.281 6.992 1 88.5 370 SER A N 1
ATOM 2721 C CA . SER A 1 370 ? 4.141 -25.562 8.32 1 88.5 370 SER A CA 1
ATOM 2722 C C . SER A 1 370 ? 4.152 -27.062 8.602 1 88.5 370 SER A C 1
ATOM 2724 O O . SER A 1 370 ? 3.494 -27.828 7.898 1 88.5 370 SER A O 1
ATOM 2726 N N . PRO A 1 371 ? 4.945 -27.406 9.633 1 90.38 371 PRO A N 1
ATOM 2727 C CA . PRO A 1 371 ? 4.891 -28.828 10.008 1 90.38 371 PRO A CA 1
ATOM 2728 C C . PRO A 1 371 ? 3.479 -29.297 10.352 1 90.38 371 PRO A C 1
ATOM 2730 O O . PRO A 1 371 ? 3.072 -30.391 9.961 1 90.38 371 PRO A O 1
ATOM 2733 N N . ASP A 1 372 ? 2.764 -28.406 11.039 1 91.44 372 ASP A N 1
ATOM 2734 C CA . ASP A 1 372 ? 1.375 -28.75 11.344 1 91.44 372 ASP A CA 1
ATOM 2735 C C . ASP A 1 372 ? 0.547 -28.844 10.062 1 91.44 372 ASP A C 1
ATOM 2737 O O . ASP A 1 372 ? -0.361 -29.672 9.961 1 91.44 372 ASP A O 1
ATOM 2741 N N . GLY A 1 373 ? 0.841 -28 9.172 1 93.44 373 GLY A N 1
ATOM 2742 C CA . GLY A 1 373 ? 0.175 -28.062 7.883 1 93.44 373 GLY A CA 1
ATOM 2743 C C . GLY A 1 373 ? 0.44 -29.344 7.129 1 93.44 373 GLY A C 1
ATOM 2744 O O . GLY A 1 373 ? -0.462 -29.906 6.492 1 93.44 373 GLY A O 1
ATOM 2745 N N . GLU A 1 374 ? 1.649 -29.844 7.191 1 95.81 374 GLU A N 1
ATOM 2746 C CA . GLU A 1 374 ? 2 -31.125 6.566 1 95.81 374 GLU A CA 1
ATOM 2747 C C . GLU A 1 374 ? 1.162 -32.25 7.133 1 95.81 374 GLU A C 1
ATOM 2749 O O . GLU A 1 374 ? 0.664 -33.094 6.383 1 95.81 374 GLU A O 1
ATOM 2754 N N . GLU A 1 375 ? 1.021 -32.188 8.422 1 96.44 375 GLU A N 1
ATOM 2755 C CA . GLU A 1 375 ? 0.208 -33.188 9.07 1 96.44 375 GLU A CA 1
ATOM 2756 C C . GLU A 1 375 ? -1.25 -33.125 8.625 1 96.44 375 GLU A C 1
ATOM 2758 O O . GLU A 1 375 ? -1.918 -34.125 8.453 1 96.44 375 GLU A O 1
ATOM 2763 N N . SER A 1 376 ? -1.711 -31.906 8.5 1 96.12 376 SER A N 1
ATOM 2764 C CA . SER A 1 376 ? -3.08 -31.703 8.039 1 96.12 376 SER A CA 1
ATOM 2765 C C . SER A 1 376 ? -3.281 -32.281 6.641 1 96.12 376 SER A C 1
ATOM 2767 O O . SER A 1 376 ? -4.332 -32.844 6.344 1 96.12 376 SER A O 1
ATOM 2769 N N . VAL A 1 377 ? -2.316 -32.094 5.773 1 96.88 377 VAL A N 1
ATOM 2770 C CA . VAL A 1 377 ? -2.379 -32.625 4.41 1 96.88 377 VAL A CA 1
ATOM 2771 C C . VAL A 1 377 ? -2.48 -34.125 4.438 1 96.88 377 VAL A C 1
ATOM 2773 O O . VAL A 1 377 ? -3.352 -34.719 3.787 1 96.88 377 VAL A O 1
ATOM 2776 N N . VAL A 1 378 ? -1.616 -34.75 5.227 1 97.25 378 VAL A N 1
ATOM 2777 C CA . VAL A 1 378 ? -1.582 -36.219 5.309 1 97.25 378 VAL A CA 1
ATOM 2778 C C . VAL A 1 378 ? -2.906 -36.75 5.863 1 97.25 378 VAL A C 1
ATOM 2780 O O . VAL A 1 378 ? -3.52 -37.625 5.289 1 97.25 378 VAL A O 1
ATOM 2783 N N . ARG A 1 379 ? -3.338 -36.156 6.938 1 96.44 379 ARG A N 1
ATOM 2784 C CA . ARG A 1 379 ? -4.559 -36.594 7.605 1 96.44 379 ARG A CA 1
ATOM 2785 C C . ARG A 1 379 ? -5.758 -36.5 6.668 1 96.44 379 ARG A C 1
ATOM 2787 O O . ARG A 1 379 ? -6.566 -37.406 6.59 1 96.44 379 ARG A O 1
ATOM 2794 N N . ARG A 1 380 ? -5.914 -35.375 5.98 1 96.88 380 ARG A N 1
ATOM 2795 C CA . ARG A 1 380 ? -7.055 -35.188 5.094 1 96.88 380 ARG A CA 1
ATOM 2796 C C . ARG A 1 380 ? -7.016 -36.156 3.918 1 96.88 380 ARG A C 1
ATOM 2798 O O . ARG A 1 380 ? -8.055 -36.656 3.498 1 96.88 380 ARG A O 1
ATOM 2805 N N . LEU A 1 381 ? -5.852 -36.406 3.365 1 97.12 381 LEU A N 1
ATOM 2806 C CA . LEU A 1 381 ? -5.727 -37.344 2.26 1 97.12 381 LEU A CA 1
ATOM 2807 C C . LEU A 1 381 ? -6.078 -38.75 2.711 1 97.12 381 LEU A C 1
ATOM 2809 O O . LEU A 1 381 ? -6.738 -39.5 1.982 1 97.12 381 LEU A O 1
ATOM 2813 N N . GLU A 1 382 ? -5.637 -39.094 3.918 1 96.19 382 GLU A N 1
ATOM 2814 C CA . GLU A 1 382 ? -5.992 -40.406 4.473 1 96.19 382 GLU A CA 1
ATOM 2815 C C . GLU A 1 382 ? -7.496 -40.531 4.68 1 96.19 382 GLU A C 1
ATOM 2817 O O . GLU A 1 382 ? -8.094 -41.562 4.355 1 96.19 382 GLU A O 1
ATOM 2822 N N . GLU A 1 383 ? -8.102 -39.531 5.215 1 95.12 383 GLU A N 1
ATOM 2823 C CA . GLU A 1 383 ? -9.539 -39.5 5.445 1 95.12 383 GLU A CA 1
ATOM 2824 C C . GLU A 1 383 ? -10.312 -39.656 4.137 1 95.12 383 GLU A C 1
ATOM 2826 O O . GLU A 1 383 ? -11.312 -40.375 4.086 1 95.12 383 GLU A O 1
ATOM 2831 N N . LEU A 1 384 ? -9.867 -39 3.143 1 95.12 384 LEU A N 1
ATOM 2832 C CA . LEU A 1 384 ? -10.586 -38.969 1.873 1 95.12 384 LEU A CA 1
ATOM 2833 C C . LEU A 1 384 ? -10.375 -40.281 1.102 1 95.12 384 LEU A C 1
ATOM 2835 O O . LEU A 1 384 ? -11.258 -40.719 0.368 1 95.12 384 LEU A O 1
ATOM 2839 N N . LEU A 1 385 ? -9.211 -40.969 1.311 1 95 385 LEU A N 1
ATOM 2840 C CA . LEU A 1 385 ? -8.867 -42.031 0.398 1 95 385 LEU A CA 1
ATOM 2841 C C . LEU A 1 385 ? -8.906 -43.406 1.115 1 95 385 LEU A C 1
ATOM 2843 O O . LEU A 1 385 ? -8.969 -44.438 0.471 1 95 385 LEU A O 1
ATOM 2847 N N . LEU A 1 386 ? -8.789 -43.406 2.41 1 88.44 386 LEU A N 1
ATOM 2848 C CA . LEU A 1 386 ? -8.844 -44.688 3.139 1 88.44 386 LEU A CA 1
ATOM 2849 C C . LEU A 1 386 ? -10.25 -44.938 3.662 1 88.44 386 LEU A C 1
ATOM 2851 O O . LEU A 1 386 ? -10.648 -46.094 3.84 1 88.44 386 LEU A O 1
ATOM 2855 N N . ASP A 1 387 ? -11.023 -43.938 4.098 1 68.06 387 ASP A N 1
ATOM 2856 C CA . ASP A 1 387 ? -12.336 -44.156 4.699 1 68.06 387 ASP A CA 1
ATOM 2857 C C . ASP A 1 387 ? -13.391 -44.438 3.635 1 68.06 387 ASP A C 1
ATOM 2859 O O . ASP A 1 387 ? -14.211 -43.562 3.314 1 68.06 387 ASP A O 1
ATOM 2863 N N . HIS A 1 388 ? -13.117 -45 2.459 1 54.97 388 HIS A N 1
ATOM 2864 C CA . HIS A 1 388 ? -14.164 -45.312 1.493 1 54.97 388 HIS A CA 1
ATOM 2865 C C . HIS A 1 388 ? -15.133 -46.344 2.049 1 54.97 388 HIS A C 1
ATOM 2867 O O . HIS A 1 388 ? -15.992 -46.844 1.322 1 54.97 388 HIS A O 1
ATOM 2873 N N . GLY A 1 389 ? -14.977 -47 3.115 1 43.84 389 GLY A N 1
ATOM 2874 C CA . GLY A 1 389 ? -15.953 -48.062 3.217 1 43.84 389 GLY A CA 1
ATOM 2875 C C . GLY A 1 389 ? -17.391 -47.562 3.135 1 43.84 389 GLY A C 1
ATOM 2876 O O . GLY A 1 389 ? -18.234 -48.188 2.492 1 43.84 389 GLY A O 1
ATOM 2877 N N . GLY A 1 390 ? -18.047 -46.938 4.156 1 39.97 390 GLY A N 1
ATOM 2878 C CA . GLY A 1 390 ? -19.484 -47.094 4.293 1 39.97 390 GLY A CA 1
ATOM 2879 C C . GLY A 1 390 ? -20.266 -46.25 3.307 1 39.97 390 GLY A C 1
ATOM 2880 O O . GLY A 1 390 ? -20.359 -45.031 3.465 1 39.97 390 GLY A O 1
ATOM 2881 N N . ALA A 1 391 ? -20.219 -46.531 2.055 1 38.59 391 ALA A N 1
ATOM 2882 C CA . ALA A 1 391 ? -21.281 -46 1.234 1 38.59 391 ALA A CA 1
ATOM 2883 C C . ALA A 1 391 ? -22.609 -46 1.991 1 38.59 391 ALA A C 1
ATOM 2885 O O . ALA A 1 391 ? -23 -47 2.58 1 38.59 391 ALA A O 1
ATOM 2886 N N . PRO A 1 392 ? -23.266 -44.875 2.398 1 37.53 392 PRO A N 1
ATOM 2887 C CA . PRO A 1 392 ? -24.641 -45.125 2.842 1 37.53 392 PRO A CA 1
ATOM 2888 C C . PRO A 1 392 ? -25.422 -46.031 1.897 1 37.53 392 PRO A C 1
ATOM 2890 O O . PRO A 1 392 ? -25.234 -45.969 0.679 1 37.53 392 PRO A O 1
ATOM 2893 N N . THR A 1 393 ? -25.609 -47.344 2.217 1 36.94 393 THR A N 1
ATOM 2894 C CA . THR A 1 393 ? -26.625 -48.188 1.64 1 36.94 393 THR A CA 1
ATOM 2895 C C . THR A 1 393 ? -27.922 -47.406 1.401 1 36.94 393 THR A C 1
ATOM 2897 O O . THR A 1 393 ? -28.453 -46.781 2.318 1 36.94 393 THR A O 1
ATOM 2900 N N . GLY A 1 394 ? -28.141 -46.844 0.232 1 33.06 394 GLY A N 1
ATOM 2901 C CA . GLY A 1 394 ? -29.359 -46.219 -0.221 1 33.06 394 GLY A CA 1
ATOM 2902 C C . GLY A 1 394 ? -30.625 -46.844 0.348 1 33.06 394 GLY A C 1
ATOM 2903 O O . GLY A 1 394 ? -30.578 -47.969 0.842 1 33.06 394 GLY A O 1
ATOM 2904 N N . MET A 1 395 ? -31.781 -46 0.637 1 32.31 395 MET A N 1
ATOM 2905 C CA . MET A 1 395 ? -33.188 -46.156 0.95 1 32.31 395 MET A CA 1
ATOM 2906 C C . MET A 1 395 ? -33.812 -47.281 0.134 1 32.31 395 MET A C 1
ATOM 2908 O O . MET A 1 395 ? -33.688 -47.312 -1.093 1 32.31 395 MET A O 1
ATOM 2912 N N . GLU A 1 396 ? -34.062 -48.438 0.745 1 31.02 396 GLU A N 1
ATOM 2913 C CA . GLU A 1 396 ? -35.125 -49.375 0.384 1 31.02 396 GLU A CA 1
ATOM 2914 C C . GLU A 1 396 ? -36.375 -48.656 -0.081 1 31.02 396 GLU A C 1
ATOM 2916 O O . GLU A 1 396 ? -36.781 -47.656 0.515 1 31.02 396 GLU A O 1
ATOM 2921 N N . ASP A 1 397 ? -36.812 -48.844 -1.294 1 26.5 397 ASP A N 1
ATOM 2922 C CA . ASP A 1 397 ? -38.062 -48.438 -1.906 1 26.5 397 ASP A CA 1
ATOM 2923 C C . ASP A 1 397 ? -39.25 -48.781 -0.994 1 26.5 397 ASP A C 1
ATOM 2925 O O . ASP A 1 397 ? -39.406 -49.906 -0.541 1 26.5 397 ASP A O 1
ATOM 2929 N N . ALA A 1 398 ? -39.812 -47.844 -0.216 1 30.45 398 ALA A N 1
ATOM 2930 C CA . ALA A 1 398 ? -41.188 -48.031 0.177 1 30.45 398 ALA A CA 1
ATOM 2931 C C . ALA A 1 398 ? -42.031 -48.438 -1.014 1 30.45 398 ALA A C 1
ATOM 2933 O O . ALA A 1 398 ? -42.312 -47.656 -1.918 1 30.45 398 ALA A O 1
ATOM 2934 N N . ARG A 1 399 ? -41.781 -49.812 -1.236 1 21.11 399 ARG A N 1
ATOM 2935 C CA . ARG A 1 399 ? -43.031 -50.438 -1.623 1 21.11 399 ARG A CA 1
ATOM 2936 C C . ARG A 1 399 ? -44 -50.5 -0.446 1 21.11 399 ARG A C 1
ATOM 2938 O O . ARG A 1 399 ? -43.625 -50.812 0.679 1 21.11 399 ARG A O 1
ATOM 2945 N N . MET B 1 1 ? 21.906 11.516 31.672 1 21.67 1 MET B N 1
ATOM 2946 C CA . MET B 1 1 ? 22.359 10.75 30.516 1 21.67 1 MET B CA 1
ATOM 2947 C C . MET B 1 1 ? 21.562 9.453 30.375 1 21.67 1 MET B C 1
ATOM 2949 O O . MET B 1 1 ? 21.953 8.43 30.938 1 21.67 1 MET B O 1
ATOM 2953 N N . ASN B 1 2 ? 20.297 9.453 30.594 1 23.22 2 ASN B N 1
ATOM 2954 C CA . ASN B 1 2 ? 19.344 8.344 30.734 1 23.22 2 ASN B CA 1
ATOM 2955 C C . ASN B 1 2 ? 19.375 7.441 29.5 1 23.22 2 ASN B C 1
ATOM 2957 O O . ASN B 1 2 ? 19.031 7.875 28.406 1 23.22 2 ASN B O 1
ATOM 2961 N N . GLU B 1 3 ? 20.281 6.43 29.531 1 25.23 3 GLU B N 1
ATOM 2962 C CA . GLU B 1 3 ? 20.547 5.293 28.656 1 25.23 3 GLU B CA 1
ATOM 2963 C C . GLU B 1 3 ? 19.266 4.508 28.375 1 25.23 3 GLU B C 1
ATOM 2965 O O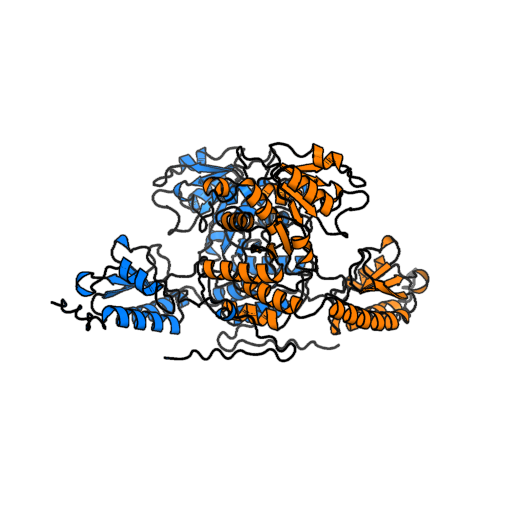 . GLU B 1 3 ? 18.656 3.943 29.281 1 25.23 3 GLU B O 1
ATOM 2970 N N . LEU B 1 4 ? 18.438 5.012 27.594 1 29.39 4 LEU B N 1
ATOM 2971 C CA . LEU B 1 4 ? 17.406 4.102 27.078 1 29.39 4 LEU B CA 1
ATOM 2972 C C . LEU B 1 4 ? 18.016 2.744 26.734 1 29.39 4 LEU B C 1
ATOM 2974 O O . LEU B 1 4 ? 18.797 2.631 25.781 1 29.39 4 LEU B O 1
ATOM 2978 N N . GLU B 1 5 ? 18.312 1.979 27.734 1 29.11 5 GLU B N 1
ATOM 2979 C CA . GLU B 1 5 ? 18.797 0.609 27.656 1 29.11 5 GLU B CA 1
ATOM 2980 C C . GLU B 1 5 ? 18 -0.213 26.656 1 29.11 5 GLU B C 1
ATOM 2982 O O . GLU B 1 5 ? 16.812 -0.502 26.891 1 29.11 5 GLU B O 1
ATOM 2987 N N . PHE B 1 6 ? 18.219 0.071 25.453 1 32.81 6 PHE B N 1
ATOM 2988 C CA . PHE B 1 6 ? 17.766 -0.761 24.344 1 32.81 6 PHE B CA 1
ATOM 2989 C C . PHE B 1 6 ? 18.234 -2.201 24.516 1 32.81 6 PHE B C 1
ATOM 2991 O O . PHE B 1 6 ? 19.438 -2.475 24.516 1 32.81 6 PHE B O 1
ATOM 2998 N N . HIS B 1 7 ? 17.609 -2.977 25.328 1 31.52 7 HIS B N 1
ATOM 2999 C CA . HIS B 1 7 ? 17.969 -4.387 25.422 1 31.52 7 HIS B CA 1
ATOM 3000 C C . HIS B 1 7 ? 17.688 -5.117 24.109 1 31.52 7 HIS B C 1
ATOM 3002 O O . HIS B 1 7 ? 16.562 -5.121 23.625 1 31.52 7 HIS B O 1
ATOM 3008 N N . PRO B 1 8 ? 18.719 -5.344 23.359 1 37.09 8 PRO B N 1
ATOM 3009 C CA . PRO B 1 8 ? 18.594 -6.168 22.156 1 37.09 8 PRO B CA 1
ATOM 3010 C C . PRO B 1 8 ? 17.953 -7.523 22.422 1 37.09 8 PRO B C 1
ATOM 3012 O O . PRO B 1 8 ? 18.375 -8.234 23.344 1 37.09 8 PRO B O 1
ATOM 3015 N N . HIS B 1 9 ? 16.781 -7.68 22.375 1 35.5 9 HIS B N 1
ATOM 3016 C CA . HIS B 1 9 ? 16.203 -9.008 22.547 1 35.5 9 HIS B CA 1
ATOM 3017 C C . HIS B 1 9 ? 16.656 -9.953 21.438 1 35.5 9 HIS B C 1
ATOM 3019 O O . HIS B 1 9 ? 16.438 -9.688 20.25 1 35.5 9 HIS B O 1
ATOM 3025 N N . ALA B 1 10 ? 17.703 -10.742 21.625 1 37.28 10 ALA B N 1
ATOM 3026 C CA . ALA B 1 10 ? 18.172 -11.812 20.75 1 37.28 10 ALA B CA 1
ATOM 3027 C C . ALA B 1 10 ? 17.125 -12.906 20.594 1 37.28 10 ALA B C 1
ATOM 3029 O O . ALA B 1 10 ? 16.547 -13.375 21.594 1 37.28 10 ALA B O 1
ATOM 3030 N N . ASP B 1 11 ? 16.594 -13.086 19.375 1 40.09 11 ASP B N 1
ATOM 3031 C CA . ASP B 1 11 ? 15.711 -14.219 19.094 1 40.09 11 ASP B CA 1
ATOM 3032 C C . ASP B 1 11 ? 16.469 -15.539 19.188 1 40.09 11 ASP B C 1
ATOM 3034 O O . ASP B 1 11 ? 17.547 -15.695 18.609 1 40.09 11 ASP B O 1
ATOM 3038 N N . ARG B 1 12 ? 16.219 -16.5 20.125 1 40.25 12 ARG B N 1
ATOM 3039 C CA . ARG B 1 12 ? 16.953 -17.703 20.5 1 40.25 12 ARG B CA 1
ATOM 3040 C C . ARG B 1 12 ? 17.219 -18.578 19.281 1 40.25 12 ARG B C 1
ATOM 3042 O O . ARG B 1 12 ? 18.078 -19.469 19.344 1 40.25 12 ARG B O 1
ATOM 3049 N N . ARG B 1 13 ? 16.25 -18.734 18.5 1 39.25 13 ARG B N 1
ATOM 3050 C CA . ARG B 1 13 ? 16.406 -19.797 17.516 1 39.25 13 ARG B CA 1
ATOM 3051 C C . ARG B 1 13 ? 17.469 -19.438 16.484 1 39.25 13 ARG B C 1
ATOM 3053 O O . ARG B 1 13 ? 18.172 -20.328 15.984 1 39.25 13 ARG B O 1
ATOM 3060 N N . THR B 1 14 ? 17.297 -18.141 15.82 1 43.22 14 THR B N 1
ATOM 3061 C CA . THR B 1 14 ? 18.25 -17.797 14.773 1 43.22 14 THR B CA 1
ATOM 3062 C C . THR B 1 14 ? 19.406 -16.969 15.328 1 43.22 14 THR B C 1
ATOM 3064 O O . THR B 1 14 ? 20.391 -16.719 14.633 1 43.22 14 THR B O 1
ATOM 3067 N N . GLY B 1 15 ? 19.438 -16.609 16.609 1 47.56 15 GLY B N 1
ATOM 3068 C CA . GLY B 1 15 ? 20.422 -15.703 17.203 1 47.56 15 GLY B CA 1
ATOM 3069 C C . GLY B 1 15 ? 20.344 -14.297 16.641 1 47.56 15 GLY B C 1
ATOM 3070 O O . GLY B 1 15 ? 21.188 -13.453 16.938 1 47.56 15 GLY B O 1
ATOM 3071 N N . SER B 1 16 ? 19.594 -14.109 15.578 1 54.59 16 SER B N 1
ATOM 3072 C CA . SER B 1 16 ? 19.703 -12.828 14.883 1 54.59 16 SER B CA 1
ATOM 3073 C C . SER B 1 16 ? 18.891 -11.75 15.594 1 54.59 16 SER B C 1
ATOM 3075 O O . SER B 1 16 ? 17.828 -12.039 16.156 1 54.59 16 SER B O 1
ATOM 3077 N N . HIS B 1 17 ? 19.406 -10.633 15.828 1 72.88 17 HIS B N 1
ATOM 3078 C CA . HIS B 1 17 ? 18.875 -9.43 16.453 1 72.88 17 HIS B CA 1
ATOM 3079 C C . HIS B 1 17 ? 17.75 -8.836 15.609 1 72.88 17 HIS B C 1
ATOM 3081 O O . HIS B 1 17 ? 17.797 -8.875 14.375 1 72.88 17 HIS B O 1
ATOM 3087 N N . THR B 1 18 ? 16.531 -8.695 16.203 1 85.38 18 THR B N 1
ATOM 3088 C CA . THR B 1 18 ? 15.391 -8.023 15.586 1 85.38 18 THR B CA 1
ATOM 3089 C C . THR B 1 18 ? 15.797 -6.656 15.047 1 85.38 18 THR B C 1
ATOM 3091 O O . THR B 1 18 ? 16.531 -5.918 15.695 1 85.38 18 THR B O 1
ATOM 3094 N N . MET B 1 19 ? 15.469 -6.449 13.797 1 82.88 19 MET B N 1
ATOM 3095 C CA . MET B 1 19 ? 15.75 -5.164 13.172 1 82.88 19 MET B CA 1
ATOM 3096 C C . MET B 1 19 ? 15.094 -4.023 13.938 1 82.88 19 MET B C 1
ATOM 3098 O O . MET B 1 19 ? 13.898 -4.078 14.234 1 82.88 19 MET B O 1
ATOM 3102 N N . GLU B 1 20 ? 15.898 -3.082 14.359 1 86.31 20 GLU B N 1
ATOM 3103 C CA . GLU B 1 20 ? 15.422 -1.875 15.039 1 86.31 20 GLU B CA 1
ATOM 3104 C C . GLU B 1 20 ? 15.938 -0.618 14.344 1 86.31 20 GLU B C 1
ATOM 3106 O O . GLU B 1 20 ? 16.906 -0.677 13.57 1 86.31 20 GLU B O 1
ATOM 3111 N N . TYR B 1 21 ? 15.25 0.51 14.539 1 86.88 21 TYR B N 1
ATOM 3112 C CA . TYR B 1 21 ? 15.648 1.789 13.961 1 86.88 21 TYR B CA 1
ATOM 3113 C C . TYR B 1 21 ? 17.109 2.084 14.242 1 86.88 21 TYR B C 1
ATOM 3115 O O . TYR B 1 21 ? 17.828 2.629 13.391 1 86.88 21 TYR B O 1
ATOM 3123 N N . GLN B 1 22 ? 17.547 1.708 15.359 1 85.25 22 GLN B N 1
ATOM 3124 C CA . GLN B 1 22 ? 18.922 1.969 15.758 1 85.25 22 GLN B CA 1
ATOM 3125 C C . GLN B 1 22 ? 19.906 1.278 14.82 1 85.25 22 GLN B C 1
ATOM 3127 O O . GLN B 1 22 ? 21 1.798 14.562 1 85.25 22 GLN B O 1
ATOM 3132 N N . HIS B 1 23 ? 19.578 0.086 14.344 1 87.19 23 HIS B N 1
ATOM 3133 C CA . HIS B 1 23 ? 20.438 -0.657 13.414 1 87.19 23 HIS B CA 1
ATOM 3134 C C . HIS B 1 23 ? 20.578 0.076 12.086 1 87.19 23 HIS B C 1
ATOM 3136 O O . HIS B 1 23 ? 21.531 -0.154 11.344 1 87.19 23 HIS B O 1
ATOM 3142 N N . LEU B 1 24 ? 19.656 0.985 11.805 1 91.19 24 LEU B N 1
ATOM 3143 C CA . LEU B 1 24 ? 19.641 1.704 10.539 1 91.19 24 LEU B CA 1
ATOM 3144 C C . LEU B 1 24 ? 20.141 3.131 10.711 1 91.19 24 LEU B C 1
ATOM 3146 O O . LEU B 1 24 ? 20.156 3.91 9.758 1 91.19 24 LEU B O 1
ATOM 3150 N N . GLY B 1 25 ? 20.531 3.523 11.914 1 87.81 25 GLY B N 1
ATOM 3151 C CA . GLY B 1 25 ? 20.938 4.887 12.195 1 87.81 25 GLY B CA 1
ATOM 3152 C C . GLY B 1 25 ? 19.797 5.875 12.195 1 87.81 25 GLY B C 1
ATOM 3153 O O . GLY B 1 25 ? 20 7.078 12.023 1 87.81 25 GLY B O 1
ATOM 3154 N N . VAL B 1 26 ? 18.609 5.348 12.297 1 91.25 26 VAL B N 1
ATOM 3155 C CA . VAL B 1 26 ? 17.422 6.199 12.352 1 91.25 26 VAL B CA 1
ATOM 3156 C C . VAL B 1 26 ? 17 6.406 13.805 1 91.25 26 VAL B C 1
ATOM 3158 O O . VAL B 1 26 ? 16.891 5.445 14.562 1 91.25 26 VAL B O 1
ATOM 3161 N N . VAL B 1 27 ? 16.828 7.676 14.188 1 87.88 27 VAL B N 1
ATOM 3162 C CA . VAL B 1 27 ? 16.469 8.008 15.562 1 87.88 27 VAL B CA 1
ATOM 3163 C C . VAL B 1 27 ? 14.992 8.406 15.625 1 87.88 27 VAL B C 1
ATOM 3165 O O . VAL B 1 27 ? 14.547 9.266 14.859 1 87.88 27 VAL B O 1
ATOM 3168 N N . PRO B 1 28 ? 14.273 7.742 16.562 1 90.56 28 PRO B N 1
ATOM 3169 C CA . PRO B 1 28 ? 12.875 8.148 16.75 1 90.56 28 PRO B CA 1
ATOM 3170 C C . PRO B 1 28 ? 12.727 9.625 17.094 1 90.56 28 PRO B C 1
ATOM 3172 O O . PRO B 1 28 ? 13.633 10.211 17.688 1 90.56 28 PRO B O 1
ATOM 3175 N N . VAL B 1 29 ? 11.57 10.164 16.719 1 93.44 29 VAL B N 1
ATOM 3176 C CA . VAL B 1 29 ? 11.328 11.586 16.953 1 93.44 29 VAL B CA 1
ATOM 3177 C C . VAL B 1 29 ? 10.086 11.766 17.828 1 93.44 29 VAL B C 1
ATOM 3179 O O . VAL B 1 29 ? 9.375 10.797 18.109 1 93.44 29 VAL B O 1
ATOM 3182 N N . VAL B 1 30 ? 9.945 12.945 18.391 1 93.94 30 VAL B N 1
ATOM 3183 C CA . VAL B 1 30 ? 8.75 13.32 19.141 1 93.94 30 VAL B CA 1
ATOM 3184 C C . VAL B 1 30 ? 7.84 14.18 18.266 1 93.94 30 VAL B C 1
ATOM 3186 O O . VAL B 1 30 ? 8.242 15.258 17.828 1 93.94 30 VAL B O 1
ATOM 3189 N N . SER B 1 31 ? 6.641 13.609 18 1 93.62 31 SER B N 1
ATOM 3190 C CA . SER B 1 31 ? 5.684 14.383 17.219 1 93.62 31 SER B CA 1
ATOM 3191 C C . SER B 1 31 ? 4.699 15.117 18.109 1 93.62 31 SER B C 1
ATOM 3193 O O . SER B 1 31 ? 3.85 14.492 18.75 1 93.62 31 SER B O 1
ATOM 3195 N N . ALA B 1 32 ? 4.848 16.438 18.125 1 94.06 32 ALA B N 1
ATOM 3196 C CA . ALA B 1 32 ? 3.873 17.312 18.781 1 94.06 32 ALA B CA 1
ATOM 3197 C C . ALA B 1 32 ? 3.064 18.094 17.75 1 94.06 32 ALA B C 1
ATOM 3199 O O . ALA B 1 32 ? 2.535 19.172 18.062 1 94.06 32 ALA B O 1
ATOM 3200 N N . GLN B 1 33 ? 3.068 17.672 16.562 1 90.12 33 GLN B N 1
ATOM 3201 C CA . GLN B 1 33 ? 2.391 18.375 15.469 1 90.12 33 GLN B CA 1
ATOM 3202 C C . GLN B 1 33 ? 1.253 17.531 14.898 1 90.12 33 GLN B C 1
ATOM 3204 O O . GLN B 1 33 ? 0.798 17.766 13.773 1 90.12 33 GLN B O 1
ATOM 3209 N N . ALA B 1 34 ? 0.765 16.562 15.508 1 82.12 34 ALA B N 1
ATOM 3210 C CA . ALA B 1 34 ? -0.275 15.625 15.086 1 82.12 34 ALA B CA 1
ATOM 3211 C C . ALA B 1 34 ? 0.313 14.492 14.25 1 82.12 34 ALA B C 1
ATOM 3213 O O . ALA B 1 34 ? 1.531 14.406 14.078 1 82.12 34 ALA B O 1
ATOM 3214 N N . ASN B 1 35 ? -0.506 13.555 13.938 1 83.94 35 ASN B N 1
ATOM 3215 C CA . ASN B 1 35 ? -0.113 12.469 13.055 1 83.94 35 ASN B CA 1
ATOM 3216 C C . ASN B 1 35 ? 0.099 12.961 11.625 1 83.94 35 ASN B C 1
ATOM 3218 O O . ASN B 1 35 ? -0.7 13.742 11.102 1 83.94 35 ASN B O 1
ATOM 3222 N N . SER B 1 36 ? 1.282 12.555 11.109 1 81.88 36 SER B N 1
ATOM 3223 C CA . SER B 1 36 ? 1.608 13 9.758 1 81.88 36 SER B CA 1
ATOM 3224 C C . SER B 1 36 ? 2.422 11.953 9.008 1 81.88 36 SER B C 1
ATOM 3226 O O . SER B 1 36 ? 3.24 11.25 9.609 1 81.88 36 SER B O 1
ATOM 3228 N N . THR B 1 37 ? 2.219 11.938 7.754 1 79.75 37 THR B N 1
ATOM 3229 C CA . THR B 1 37 ? 2.85 10.938 6.902 1 79.75 37 THR B CA 1
ATOM 3230 C C . THR B 1 37 ? 4.367 11.094 6.914 1 79.75 37 THR B C 1
ATOM 3232 O O . THR B 1 37 ? 5.102 10.109 6.984 1 79.75 37 THR B O 1
ATOM 3235 N N . PRO B 1 38 ? 4.91 12.305 6.926 1 83.56 38 PRO B N 1
ATOM 3236 C CA . PRO B 1 38 ? 6.371 12.43 6.887 1 83.56 38 PRO B CA 1
ATOM 3237 C C . PRO B 1 38 ? 7.043 11.867 8.133 1 83.56 38 PRO B C 1
ATOM 3239 O O . PRO B 1 38 ? 8.234 11.539 8.102 1 83.56 38 PRO B O 1
ATOM 3242 N N . LEU B 1 39 ? 6.273 11.75 9.258 1 88.88 39 LEU B N 1
ATOM 3243 C CA . LEU B 1 39 ? 6.852 11.211 10.484 1 88.88 39 LEU B CA 1
ATOM 3244 C C . LEU B 1 39 ? 6.367 9.789 10.734 1 88.88 39 LEU B C 1
ATOM 3246 O O . LEU B 1 39 ? 6.422 9.297 11.867 1 88.88 39 LEU B O 1
ATOM 3250 N N . GLY B 1 40 ? 5.77 9.188 9.703 1 88.31 40 GLY B N 1
ATOM 3251 C CA . GLY B 1 40 ? 5.402 7.785 9.789 1 88.31 40 GLY B CA 1
ATOM 3252 C C . GLY B 1 40 ? 3.947 7.57 10.156 1 88.31 40 GLY B C 1
ATOM 3253 O O . GLY B 1 40 ? 3.578 6.508 10.664 1 88.31 40 GLY B O 1
ATOM 3254 N N . GLY B 1 41 ? 3.195 8.586 9.953 1 89.06 41 GLY B N 1
ATOM 3255 C CA . GLY B 1 41 ? 1.784 8.461 10.281 1 89.06 41 GLY B CA 1
ATOM 3256 C C . GLY B 1 41 ? 1.5 8.578 11.766 1 89.06 41 GLY B C 1
ATOM 3257 O O . GLY B 1 41 ? 1.574 9.672 12.328 1 89.06 41 GLY B O 1
ATOM 3258 N N . CYS B 1 42 ? 1.184 7.469 12.383 1 90.69 42 CYS B N 1
ATOM 3259 C CA . CYS B 1 42 ? 0.901 7.441 13.812 1 90.69 42 CYS B CA 1
ATOM 3260 C C . CYS B 1 42 ? 1.665 6.312 14.492 1 90.69 42 CYS B C 1
ATOM 3262 O O . CYS B 1 42 ? 2.428 5.594 13.852 1 90.69 42 CYS B O 1
ATOM 3264 N N . THR B 1 43 ? 1.611 6.352 15.836 1 92.56 43 THR B N 1
ATOM 3265 C CA . THR B 1 43 ? 2.047 5.176 16.578 1 92.56 43 THR B CA 1
ATOM 3266 C C . THR B 1 43 ? 0.868 4.254 16.875 1 92.56 43 THR B C 1
ATOM 3268 O O . THR B 1 43 ? -0.271 4.711 16.984 1 92.56 43 THR B O 1
ATOM 3271 N N . LEU B 1 44 ? 1.173 3.02 16.922 1 94.62 44 LEU B N 1
ATOM 3272 C CA . LEU B 1 44 ? 0.089 2.049 17.031 1 94.62 44 LEU B CA 1
ATOM 3273 C C . LEU B 1 44 ? -0.069 1.571 18.484 1 94.62 44 LEU B C 1
ATOM 3275 O O . LEU B 1 44 ? 0.918 1.444 19.203 1 94.62 44 LEU B O 1
ATOM 3279 N N . SER B 1 45 ? -1.297 1.325 18.922 1 94.31 45 SER B N 1
ATOM 3280 C CA . SER B 1 45 ? -1.576 0.726 20.219 1 94.31 45 SER B CA 1
ATOM 3281 C C . SER B 1 45 ? -1.075 -0.713 20.281 1 94.31 45 SER B C 1
ATOM 3283 O O . SER B 1 45 ? -0.856 -1.347 19.25 1 94.31 45 SER B O 1
ATOM 3285 N N . ASP B 1 46 ? -0.951 -1.206 21.5 1 94.62 46 ASP B N 1
ATOM 3286 C CA . ASP B 1 46 ? -0.571 -2.604 21.688 1 94.62 46 ASP B CA 1
ATOM 3287 C C . ASP B 1 46 ? -1.606 -3.539 21.062 1 94.62 46 ASP B C 1
ATOM 3289 O O . ASP B 1 46 ? -1.257 -4.594 20.531 1 94.62 46 ASP B O 1
ATOM 3293 N N . GLY B 1 47 ? -2.883 -3.162 21.203 1 95.69 47 GLY B N 1
ATOM 3294 C CA . GLY B 1 47 ? -3.938 -3.957 20.594 1 95.69 47 GLY B CA 1
ATOM 3295 C C . GLY B 1 47 ? -3.809 -4.07 19.094 1 95.69 47 GLY B C 1
ATOM 3296 O O . GLY B 1 47 ? -3.971 -5.152 18.516 1 95.69 47 GLY B O 1
ATOM 3297 N N . VAL B 1 48 ? -3.516 -2.99 18.422 1 97.12 48 VAL B N 1
ATOM 3298 C CA . VAL B 1 48 ? -3.355 -2.973 16.969 1 97.12 48 VAL B CA 1
ATOM 3299 C C . VAL B 1 48 ? -2.133 -3.797 16.578 1 97.12 48 VAL B C 1
ATOM 3301 O O . VAL B 1 48 ? -2.188 -4.586 15.633 1 97.12 48 VAL B O 1
ATOM 3304 N N . ILE B 1 49 ? -1.024 -3.65 17.312 1 96.88 49 ILE B N 1
ATOM 3305 C CA . ILE B 1 49 ? 0.205 -4.387 17.047 1 96.88 49 ILE B CA 1
ATOM 3306 C C . ILE B 1 49 ? -0.051 -5.887 17.188 1 96.88 49 ILE B C 1
ATOM 3308 O O . ILE B 1 49 ? 0.389 -6.68 16.344 1 96.88 49 ILE B O 1
ATOM 3312 N N . ARG B 1 50 ? -0.754 -6.254 18.188 1 96.31 50 ARG B N 1
ATOM 3313 C CA . ARG B 1 50 ? -1.074 -7.66 18.406 1 96.31 50 ARG B CA 1
ATOM 3314 C C . ARG B 1 50 ? -1.95 -8.211 17.281 1 96.31 50 ARG B C 1
ATOM 3316 O O . ARG B 1 50 ? -1.745 -9.328 16.812 1 96.31 50 ARG B O 1
ATOM 3323 N N . ALA B 1 51 ? -2.969 -7.445 16.875 1 96.69 51 ALA B N 1
ATOM 3324 C CA . ALA B 1 51 ? -3.842 -7.871 15.789 1 96.69 51 ALA B CA 1
ATOM 3325 C C . ALA B 1 51 ? -3.045 -8.117 14.508 1 96.69 51 ALA B C 1
ATOM 3327 O O . ALA B 1 51 ? -3.293 -9.086 13.789 1 96.69 51 ALA B O 1
ATOM 3328 N N . MET B 1 52 ? -2.127 -7.23 14.234 1 97.19 52 MET B N 1
ATOM 3329 C CA . MET B 1 52 ? -1.273 -7.383 13.055 1 97.19 52 MET B CA 1
ATOM 3330 C C . MET B 1 52 ? -0.452 -8.664 13.148 1 97.19 52 MET B C 1
ATOM 3332 O O . MET B 1 52 ? -0.348 -9.406 12.172 1 97.19 52 MET B O 1
ATOM 3336 N N . GLY B 1 53 ? 0.177 -8.867 14.266 1 95.62 53 GLY B N 1
ATOM 3337 C CA . GLY B 1 53 ? 0.978 -10.062 14.469 1 95.62 53 GLY B CA 1
ATOM 3338 C C . GLY B 1 53 ? 0.178 -11.344 14.328 1 95.62 53 GLY B C 1
ATOM 3339 O O . GLY B 1 53 ? 0.64 -12.312 13.719 1 95.62 53 GLY B O 1
ATOM 3340 N N . ASP B 1 54 ? -1.004 -11.352 14.906 1 92.81 54 ASP B N 1
ATOM 3341 C CA . ASP B 1 54 ? -1.87 -12.523 14.836 1 92.81 54 ASP B CA 1
ATOM 3342 C C . ASP B 1 54 ? -2.287 -12.812 13.391 1 92.81 54 ASP B C 1
ATOM 3344 O O . ASP B 1 54 ? -2.33 -13.969 12.977 1 92.81 54 ASP B O 1
ATOM 3348 N N . ALA B 1 55 ? -2.572 -11.805 12.688 1 94.5 55 ALA B N 1
ATOM 3349 C CA . ALA B 1 55 ? -2.953 -11.945 11.289 1 94.5 55 ALA B CA 1
ATOM 3350 C C . ALA B 1 55 ? -1.81 -12.531 10.469 1 94.5 55 ALA B C 1
ATOM 3352 O O . ALA B 1 55 ? -2.039 -13.32 9.547 1 94.5 55 ALA B O 1
ATOM 3353 N N . ALA B 1 56 ? -0.637 -12.203 10.812 1 94.69 56 ALA B N 1
ATOM 3354 C CA . ALA B 1 56 ? 0.562 -12.523 10.039 1 94.69 56 ALA B CA 1
ATOM 3355 C C . ALA B 1 56 ? 0.879 -14.016 10.109 1 94.69 56 ALA B C 1
ATOM 3357 O O . ALA B 1 56 ? 1.587 -14.547 9.25 1 94.69 56 ALA B O 1
ATOM 3358 N N . ARG B 1 57 ? 0.334 -14.742 11.031 1 91.88 57 ARG B N 1
ATOM 3359 C CA . ARG B 1 57 ? 0.776 -16.094 11.344 1 91.88 57 ARG B CA 1
ATOM 3360 C C . ARG B 1 57 ? 0.002 -17.125 10.523 1 91.88 57 ARG B C 1
ATOM 3362 O O . ARG B 1 57 ? 0.337 -18.312 10.539 1 91.88 57 ARG B O 1
ATOM 3369 N N . PHE B 1 58 ? -0.971 -16.641 9.75 1 90.81 58 PHE B N 1
ATOM 3370 C CA . PHE B 1 58 ? -1.843 -17.609 9.078 1 90.81 58 PHE B CA 1
ATOM 3371 C C . PHE B 1 58 ? -2.066 -17.203 7.621 1 90.81 58 PHE B C 1
ATOM 3373 O O . PHE B 1 58 ? -1.966 -16.031 7.273 1 90.81 58 PHE B O 1
ATOM 3380 N N . HIS B 1 59 ? -2.273 -18.25 6.801 1 93 59 HIS B N 1
ATOM 3381 C CA . HIS B 1 59 ? -2.871 -18.016 5.488 1 93 59 HIS B CA 1
ATOM 3382 C C . HIS B 1 59 ? -4.391 -17.953 5.582 1 93 59 HIS B C 1
ATOM 3384 O O . HIS B 1 59 ? -5 -18.672 6.375 1 93 59 HIS B O 1
ATOM 3390 N N . VAL B 1 60 ? -4.922 -17.078 4.828 1 92.94 60 VAL B N 1
ATOM 3391 C CA . VAL B 1 60 ? -6.375 -16.969 4.766 1 92.94 60 VAL B CA 1
ATOM 3392 C C . VAL B 1 60 ? -6.816 -16.734 3.324 1 92.94 60 VAL B C 1
ATOM 3394 O O . VAL B 1 60 ? -6.008 -16.359 2.475 1 92.94 60 VAL B O 1
ATOM 3397 N N . ASP B 1 61 ? -8.078 -17.094 3.086 1 92.06 61 ASP B N 1
ATOM 3398 C CA . ASP B 1 61 ? -8.695 -16.656 1.84 1 92.06 61 ASP B CA 1
ATOM 3399 C C . ASP B 1 61 ? -8.922 -15.141 1.845 1 92.06 61 ASP B C 1
ATOM 3401 O O . ASP B 1 61 ? -9.82 -14.648 2.533 1 92.06 61 ASP B O 1
ATOM 3405 N N . MET B 1 62 ? -8.18 -14.438 1.037 1 92.62 62 MET B N 1
ATOM 3406 C CA . MET B 1 62 ? -8.203 -12.977 1.076 1 92.62 62 MET B CA 1
ATOM 3407 C C . MET B 1 62 ? -9.547 -12.438 0.621 1 92.62 62 MET B C 1
ATOM 3409 O O . MET B 1 62 ? -9.992 -11.383 1.085 1 92.62 62 MET B O 1
ATOM 3413 N N . GLU B 1 63 ? -10.188 -13.109 -0.287 1 90.56 63 GLU B N 1
ATOM 3414 C CA . GLU B 1 63 ? -11.516 -12.672 -0.71 1 90.56 63 GLU B CA 1
ATOM 3415 C C . GLU B 1 63 ? -12.5 -12.688 0.455 1 90.56 63 GLU B C 1
ATOM 3417 O O . GLU B 1 63 ? -13.273 -11.75 0.635 1 90.56 63 GLU B O 1
ATOM 3422 N N . GLN B 1 64 ? -12.406 -13.766 1.205 1 91.75 64 GLN B N 1
ATOM 3423 C CA . GLN B 1 64 ? -13.266 -13.867 2.383 1 91.75 64 GLN B CA 1
ATOM 3424 C C . GLN B 1 64 ? -12.914 -12.797 3.41 1 91.75 64 GLN B C 1
ATOM 3426 O O . GLN B 1 64 ? -13.805 -12.203 4.02 1 91.75 64 GLN B O 1
ATOM 3431 N N . LEU B 1 65 ? -11.664 -12.578 3.58 1 94.25 65 LEU B N 1
ATOM 3432 C CA . LEU B 1 65 ? -11.219 -11.578 4.539 1 94.25 65 LEU B CA 1
ATOM 3433 C C . LEU B 1 65 ? -11.664 -10.18 4.113 1 94.25 65 LEU B C 1
ATOM 3435 O O . LEU B 1 65 ? -12.109 -9.383 4.945 1 94.25 65 LEU B O 1
ATOM 3439 N N . TRP B 1 66 ? -11.555 -9.859 2.84 1 94.12 66 TRP B N 1
ATOM 3440 C CA . TRP B 1 66 ? -11.93 -8.555 2.316 1 94.12 66 TRP B CA 1
ATOM 3441 C C . TRP B 1 66 ? -13.422 -8.305 2.508 1 94.12 66 TRP B C 1
ATOM 3443 O O . TRP B 1 66 ? -13.828 -7.191 2.857 1 94.12 66 TRP B O 1
ATOM 3453 N N . GLN B 1 67 ? -14.18 -9.32 2.256 1 94.31 67 GLN B N 1
ATOM 3454 C CA . GLN B 1 67 ? -15.625 -9.195 2.426 1 94.31 67 GLN B CA 1
ATOM 3455 C C . GLN B 1 67 ? -15.992 -8.969 3.891 1 94.31 67 GLN B C 1
ATOM 3457 O O . GLN B 1 67 ? -16.812 -8.109 4.203 1 94.31 67 GLN B O 1
ATOM 3462 N N . ALA B 1 68 ? -15.367 -9.734 4.746 1 96 68 ALA B N 1
ATOM 3463 C CA . ALA B 1 68 ? -15.633 -9.602 6.176 1 96 68 ALA B CA 1
ATOM 3464 C C . ALA B 1 68 ? -15.195 -8.234 6.688 1 96 68 ALA B C 1
ATOM 3466 O O . ALA B 1 68 ? -15.891 -7.613 7.496 1 96 68 ALA B O 1
ATOM 3467 N N . ALA B 1 69 ? -14.078 -7.805 6.242 1 97.19 69 ALA B N 1
ATOM 3468 C CA . ALA B 1 69 ? -13.578 -6.484 6.617 1 97.19 69 ALA B CA 1
ATOM 3469 C C . ALA B 1 69 ? -14.523 -5.383 6.137 1 97.19 69 ALA B C 1
ATOM 3471 O O . ALA B 1 69 ? -14.781 -4.422 6.859 1 97.19 69 ALA B O 1
ATOM 3472 N N . GLY B 1 70 ? -14.984 -5.535 4.859 1 97.81 70 GLY B N 1
ATOM 3473 C CA . GLY B 1 70 ? -15.938 -4.582 4.324 1 97.81 70 GLY B CA 1
ATOM 3474 C C . GLY B 1 70 ? -17.203 -4.469 5.16 1 97.81 70 GLY B C 1
ATOM 3475 O O . GLY B 1 70 ? -17.672 -3.363 5.426 1 97.81 70 GLY B O 1
ATOM 3476 N N . SER B 1 71 ? -17.703 -5.602 5.605 1 97.44 71 SER B N 1
ATOM 3477 C CA . SER B 1 71 ? -18.906 -5.633 6.422 1 97.44 71 SER B CA 1
ATOM 3478 C C . SER B 1 71 ? -18.672 -4.957 7.77 1 97.44 71 SER B C 1
ATOM 3480 O O . SER B 1 71 ? -19.531 -4.199 8.242 1 97.44 71 SER B O 1
ATOM 3482 N N . PHE B 1 72 ? -17.609 -5.242 8.398 1 98 72 PHE B N 1
ATOM 3483 C CA . PHE B 1 72 ? -17.25 -4.637 9.68 1 98 72 PHE B CA 1
ATOM 3484 C C . PHE B 1 72 ? -17.172 -3.121 9.555 1 98 72 PHE B C 1
ATOM 3486 O O . PHE B 1 72 ? -17.734 -2.395 10.367 1 98 72 PHE B O 1
ATOM 3493 N N . LEU B 1 73 ? -16.438 -2.621 8.523 1 98.5 73 LEU B N 1
ATOM 3494 C CA . LEU B 1 73 ? -16.234 -1.19 8.312 1 98.5 73 LEU B CA 1
ATOM 3495 C C . LEU B 1 73 ? -17.547 -0.505 7.953 1 98.5 73 LEU B C 1
ATOM 3497 O O . LEU B 1 73 ? -17.781 0.641 8.344 1 98.5 73 LEU B O 1
ATOM 3501 N N . ALA B 1 74 ? -18.375 -1.227 7.156 1 98.44 74 ALA B N 1
ATOM 3502 C CA . ALA B 1 74 ? -19.688 -0.692 6.801 1 98.44 74 ALA B CA 1
ATOM 3503 C C . ALA B 1 74 ? -20.547 -0.469 8.047 1 98.44 74 ALA B C 1
ATOM 3505 O O . ALA B 1 74 ? -21.25 0.541 8.148 1 98.44 74 ALA B O 1
ATOM 3506 N N . GLU B 1 75 ? -20.469 -1.378 8.938 1 97.56 75 GLU B N 1
ATOM 3507 C CA . GLU B 1 75 ? -21.203 -1.227 10.188 1 97.56 75 GLU B CA 1
ATOM 3508 C C . GLU B 1 75 ? -20.703 -0.027 10.984 1 97.56 75 GLU B C 1
ATOM 3510 O O . GLU B 1 75 ? -21.5 0.744 11.523 1 97.56 75 GLU B O 1
ATOM 3515 N N . ALA B 1 76 ? -19.438 0.149 11.047 1 96.75 76 ALA B N 1
ATOM 3516 C CA . ALA B 1 76 ? -18.828 1.228 11.812 1 96.75 76 ALA B CA 1
ATOM 3517 C C . ALA B 1 76 ? -19.188 2.592 11.234 1 96.75 76 ALA B C 1
ATOM 3519 O O . ALA B 1 76 ? -19.25 3.586 11.961 1 96.75 76 ALA B O 1
ATOM 3520 N N . THR B 1 77 ? -19.453 2.693 9.898 1 97.81 77 THR B N 1
ATOM 3521 C CA . THR B 1 77 ? -19.625 3.979 9.234 1 97.81 77 THR B CA 1
ATOM 3522 C C . THR B 1 77 ? -21.109 4.219 8.93 1 97.81 77 THR B C 1
ATOM 3524 O O . THR B 1 77 ? -21.5 5.336 8.586 1 97.81 77 THR B O 1
ATOM 3527 N N . GLY B 1 78 ? -21.922 3.176 9.016 1 98 78 GLY B N 1
ATOM 3528 C CA . GLY B 1 78 ? -23.328 3.281 8.617 1 98 78 GLY B CA 1
ATOM 3529 C C . GLY B 1 78 ? -23.516 3.221 7.117 1 98 78 GLY B C 1
ATOM 3530 O O . GLY B 1 78 ? -24.578 3.607 6.605 1 98 78 GLY B O 1
ATOM 3531 N N . SER B 1 79 ? -22.531 2.76 6.34 1 98.56 79 SER B N 1
ATOM 3532 C CA . SER B 1 79 ? -22.609 2.643 4.887 1 98.56 79 SER B CA 1
ATOM 3533 C C . SER B 1 79 ? -23.156 1.277 4.473 1 98.56 79 SER B C 1
ATOM 3535 O O . SER B 1 79 ? -23.312 0.386 5.312 1 98.56 79 SER B O 1
ATOM 3537 N N . GLU B 1 80 ? -23.531 1.121 3.178 1 98.62 80 GLU B N 1
ATOM 3538 C CA . GLU B 1 80 ? -24 -0.161 2.662 1 98.62 80 GLU B CA 1
ATOM 3539 C C . GLU B 1 80 ? -22.859 -1.175 2.578 1 98.62 80 GLU B C 1
ATOM 3541 O O . GLU B 1 80 ? -23.078 -2.371 2.793 1 98.62 80 GLU B O 1
ATOM 3546 N N . ASP B 1 81 ? -21.672 -0.752 2.275 1 98.69 81 ASP B N 1
ATOM 3547 C CA . ASP B 1 81 ? -20.484 -1.582 2.129 1 98.69 81 ASP B CA 1
ATOM 3548 C C . ASP B 1 81 ? -19.219 -0.742 2.234 1 98.69 81 ASP B C 1
ATOM 3550 O O . ASP B 1 81 ? -19.281 0.481 2.373 1 98.69 81 ASP B O 1
ATOM 3554 N N . ALA B 1 82 ? -18.078 -1.387 2.305 1 98.81 82 ALA B N 1
ATOM 3555 C CA . ALA B 1 82 ? -16.797 -0.69 2.371 1 98.81 82 ALA B CA 1
ATOM 3556 C C . ALA B 1 82 ? -15.688 -1.516 1.72 1 98.81 82 ALA B C 1
ATOM 3558 O O . ALA B 1 82 ? -15.789 -2.742 1.639 1 98.81 82 ALA B O 1
ATOM 3559 N N . CYS B 1 83 ? -14.672 -0.87 1.216 1 98.5 83 CYS B N 1
ATOM 3560 C CA . CYS B 1 83 ? -13.531 -1.465 0.533 1 98.5 83 CYS B CA 1
ATOM 3561 C C . CYS B 1 83 ? -12.219 -0.967 1.129 1 98.5 83 CYS B C 1
ATOM 3563 O O . CYS B 1 83 ? -11.891 0.214 1.012 1 98.5 83 CYS B O 1
ATOM 3565 N N . PRO B 1 84 ? -11.445 -1.883 1.768 1 97.44 84 PRO B N 1
ATOM 3566 C CA . PRO B 1 84 ? -10.148 -1.476 2.301 1 97.44 84 PRO B CA 1
ATOM 3567 C C . PRO B 1 84 ? -9.156 -1.08 1.205 1 97.44 84 PRO B C 1
ATOM 3569 O O . PRO B 1 84 ? -9.148 -1.686 0.13 1 97.44 84 PRO B O 1
ATOM 3572 N N . VAL B 1 85 ? -8.336 -0.058 1.447 1 97.31 85 VAL B N 1
ATOM 3573 C CA . VAL B 1 85 ? -7.312 0.439 0.536 1 97.31 85 VAL B CA 1
ATOM 3574 C C . VAL B 1 85 ? -6.055 0.8 1.322 1 97.31 85 VAL B C 1
ATOM 3576 O O . VAL B 1 85 ? -6.008 0.637 2.543 1 97.31 85 VAL B O 1
ATOM 3579 N N . THR B 1 86 ? -5.035 1.283 0.634 1 96.31 86 THR B N 1
ATOM 3580 C CA . THR B 1 86 ? -3.746 1.516 1.274 1 96.31 86 THR B CA 1
ATOM 3581 C C . THR B 1 86 ? -3.691 2.91 1.891 1 96.31 86 THR B C 1
ATOM 3583 O O . THR B 1 86 ? -2.832 3.191 2.729 1 96.31 86 THR B O 1
ATOM 3586 N N . GLY B 1 87 ? -4.59 3.785 1.55 1 96 87 GLY B N 1
ATOM 3587 C CA . GLY B 1 87 ? -4.645 5.156 2.035 1 96 87 GLY B CA 1
ATOM 3588 C C . GLY B 1 87 ? -5.625 6.023 1.271 1 96 87 GLY B C 1
ATOM 3589 O O . GLY B 1 87 ? -6.297 5.547 0.352 1 96 87 GLY B O 1
ATOM 3590 N N . ALA B 1 88 ? -5.645 7.277 1.666 1 96.94 88 ALA B N 1
ATOM 3591 C CA . ALA B 1 88 ? -6.625 8.172 1.057 1 96.94 88 ALA B CA 1
ATOM 3592 C C . ALA B 1 88 ? -6.277 8.453 -0.404 1 96.94 88 ALA B C 1
ATOM 3594 O O . ALA B 1 88 ? -7.172 8.602 -1.242 1 96.94 88 ALA B O 1
ATOM 3595 N N . ALA B 1 89 ? -4.988 8.562 -0.726 1 97.75 89 ALA B N 1
ATOM 3596 C CA . ALA B 1 89 ? -4.598 8.758 -2.119 1 97.75 89 ALA B CA 1
ATOM 3597 C C . ALA B 1 89 ? -5.051 7.586 -2.986 1 97.75 89 ALA B C 1
ATOM 3599 O O . ALA B 1 89 ? -5.594 7.785 -4.074 1 97.75 89 ALA B O 1
ATOM 3600 N N . ALA B 1 90 ? -4.809 6.375 -2.502 1 98.5 90 ALA B N 1
ATOM 3601 C CA . ALA B 1 90 ? -5.301 5.188 -3.191 1 98.5 90 ALA B CA 1
ATOM 3602 C C . ALA B 1 90 ? -6.824 5.195 -3.279 1 98.5 90 ALA B C 1
ATOM 3604 O O . ALA B 1 90 ? -7.398 4.84 -4.312 1 98.5 90 ALA B O 1
ATOM 3605 N N . GLY B 1 91 ? -7.449 5.586 -2.15 1 98.75 91 GLY B N 1
ATOM 3606 C CA . GLY B 1 91 ? -8.898 5.664 -2.129 1 98.75 91 GLY B CA 1
ATOM 3607 C C . GLY B 1 91 ? -9.469 6.566 -3.209 1 98.75 91 GLY B C 1
ATOM 3608 O O . GLY B 1 91 ? -10.469 6.23 -3.844 1 98.75 91 GLY B O 1
ATOM 3609 N N . MET B 1 92 ? -8.852 7.715 -3.414 1 98.81 92 MET B N 1
ATOM 3610 C CA . MET B 1 92 ? -9.312 8.656 -4.434 1 98.81 92 MET B CA 1
ATOM 3611 C C . MET B 1 92 ? -9.18 8.055 -5.828 1 98.81 92 MET B C 1
ATOM 3613 O O . MET B 1 92 ? -10.125 8.094 -6.617 1 98.81 92 MET B O 1
ATOM 3617 N N . ALA B 1 93 ? -8.023 7.453 -6.137 1 98.88 93 ALA B N 1
ATOM 3618 C CA . ALA B 1 93 ? -7.809 6.836 -7.441 1 98.88 93 ALA B CA 1
ATOM 3619 C C . ALA B 1 93 ? -8.812 5.715 -7.691 1 98.88 93 ALA B C 1
ATOM 3621 O O . ALA B 1 93 ? -9.422 5.645 -8.766 1 98.88 93 ALA B O 1
ATOM 3622 N N . ILE B 1 94 ? -9.039 4.902 -6.707 1 98.88 94 ILE B N 1
ATOM 3623 C CA . ILE B 1 94 ? -9.891 3.723 -6.84 1 98.88 94 ILE B CA 1
ATOM 3624 C C . ILE B 1 94 ? -11.352 4.152 -6.926 1 98.88 94 ILE B C 1
ATOM 3626 O O . ILE B 1 94 ? -12.125 3.584 -7.703 1 98.88 94 ILE B O 1
ATOM 3630 N N . ALA B 1 95 ? -11.75 5.148 -6.094 1 98.94 95 ALA B N 1
ATOM 3631 C CA . ALA B 1 95 ? -13.117 5.652 -6.145 1 98.94 95 ALA B CA 1
ATOM 3632 C C . ALA B 1 95 ? -13.438 6.238 -7.52 1 98.94 95 ALA B C 1
ATOM 3634 O O . ALA B 1 95 ? -14.516 6 -8.07 1 98.94 95 ALA B O 1
ATOM 3635 N N . VAL B 1 96 ? -12.523 6.984 -8.086 1 98.94 96 VAL B N 1
ATOM 3636 C CA . VAL B 1 96 ? -12.703 7.551 -9.422 1 98.94 96 VAL B CA 1
ATOM 3637 C C . VAL B 1 96 ? -12.805 6.43 -10.453 1 98.94 96 VAL B C 1
ATOM 3639 O O . VAL B 1 96 ? -13.688 6.441 -11.312 1 98.94 96 VAL B O 1
ATOM 3642 N N . ALA B 1 97 ? -11.914 5.453 -10.344 1 98.94 97 ALA B N 1
ATOM 3643 C CA . ALA B 1 97 ? -11.93 4.312 -11.258 1 98.94 97 ALA B CA 1
ATOM 3644 C C . ALA B 1 97 ? -13.273 3.594 -11.211 1 98.94 97 ALA B C 1
ATOM 3646 O O . ALA B 1 97 ? -13.781 3.15 -12.242 1 98.94 97 ALA B O 1
ATOM 3647 N N . ALA B 1 98 ? -13.789 3.477 -10.008 1 98.88 98 ALA B N 1
ATOM 3648 C CA . ALA B 1 98 ? -15.086 2.838 -9.82 1 98.88 98 ALA B CA 1
ATOM 3649 C C . ALA B 1 98 ? -16.172 3.586 -10.586 1 98.88 98 ALA B C 1
ATOM 3651 O O . ALA B 1 98 ? -17.047 2.969 -11.211 1 98.88 98 ALA B O 1
ATOM 3652 N N . CYS B 1 99 ? -16.141 4.898 -10.555 1 98.88 99 CYS B N 1
ATOM 3653 C CA . CYS B 1 99 ? -17.141 5.723 -11.211 1 98.88 99 CYS B CA 1
ATOM 3654 C C . CYS B 1 99 ? -16.969 5.695 -12.727 1 98.88 99 CYS B C 1
ATOM 3656 O O . CYS B 1 99 ? -17.938 5.812 -13.469 1 98.88 99 CYS B O 1
ATOM 3658 N N . VAL B 1 100 ? -15.734 5.461 -13.188 1 98.81 100 VAL B N 1
ATOM 3659 C CA . VAL B 1 100 ? -15.422 5.539 -14.609 1 98.81 100 VAL B CA 1
ATOM 3660 C C . VAL B 1 100 ? -15.633 4.172 -15.258 1 98.81 100 VAL B C 1
ATOM 3662 O O . VAL B 1 100 ? -16.266 4.074 -16.312 1 98.81 100 VAL B O 1
ATOM 3665 N N . ALA B 1 101 ? -15.188 3.068 -14.586 1 98.56 101 ALA B N 1
ATOM 3666 C CA . ALA B 1 101 ? -15.125 1.77 -15.25 1 98.56 101 ALA B CA 1
ATOM 3667 C C . ALA B 1 101 ? -16.188 0.819 -14.703 1 98.56 101 ALA B C 1
ATOM 3669 O O . ALA B 1 101 ? -16.5 -0.194 -15.336 1 98.56 101 ALA B O 1
ATOM 3670 N N . GLY B 1 102 ? -16.734 1.162 -13.516 1 98.38 102 GLY B N 1
ATOM 3671 C CA . GLY B 1 102 ? -17.672 0.23 -12.914 1 98.38 102 GLY B CA 1
ATOM 3672 C C . GLY B 1 102 ? -17.062 -1.127 -12.617 1 98.38 102 GLY B C 1
ATOM 3673 O O . GLY B 1 102 ? -15.969 -1.211 -12.07 1 98.38 102 GLY B O 1
ATOM 3674 N N . THR B 1 103 ? -17.812 -2.188 -12.922 1 98.25 103 THR B N 1
ATOM 3675 C CA . THR B 1 103 ? -17.391 -3.539 -12.578 1 98.25 103 THR B CA 1
ATOM 3676 C C . THR B 1 103 ? -17.031 -4.324 -13.844 1 98.25 103 THR B C 1
ATOM 3678 O O . THR B 1 103 ? -16.688 -5.504 -13.766 1 98.25 103 THR B O 1
ATOM 3681 N N . ASP B 1 104 ? -17.094 -3.66 -15.008 1 97.81 104 ASP B N 1
ATOM 3682 C CA . ASP B 1 104 ? -16.766 -4.336 -16.266 1 97.81 104 ASP B CA 1
ATOM 3683 C C . ASP B 1 104 ? -15.281 -4.641 -16.359 1 97.81 104 ASP B C 1
ATOM 3685 O O . ASP B 1 104 ? -14.453 -3.725 -16.391 1 97.81 104 ASP B O 1
ATOM 3689 N N . GLY B 1 105 ? -14.969 -5.895 -16.516 1 97.06 105 GLY B N 1
ATOM 3690 C CA . GLY B 1 105 ? -13.594 -6.344 -16.469 1 97.06 105 GLY B CA 1
ATOM 3691 C C . GLY B 1 105 ? -12.711 -5.691 -17.516 1 97.06 105 GLY B C 1
ATOM 3692 O O . GLY B 1 105 ? -11.57 -5.32 -17.234 1 97.06 105 GLY B O 1
ATOM 3693 N N . LEU B 1 106 ? -13.195 -5.578 -18.719 1 96.75 106 LEU B N 1
ATOM 3694 C CA . LEU B 1 106 ? -12.398 -5 -19.797 1 96.75 106 LEU B CA 1
ATOM 3695 C C . LEU B 1 106 ? -12.164 -3.512 -19.562 1 96.75 106 LEU B C 1
ATOM 3697 O O . LEU B 1 106 ? -11.07 -3 -19.828 1 96.75 106 LEU B O 1
ATOM 3701 N N . ARG B 1 107 ? -13.195 -2.791 -19.062 1 97.88 107 ARG B N 1
ATOM 3702 C CA . ARG B 1 107 ? -13.047 -1.375 -18.75 1 97.88 107 ARG B CA 1
ATOM 3703 C C . ARG B 1 107 ? -12.086 -1.179 -17.578 1 97.88 107 ARG B C 1
ATOM 3705 O O . ARG B 1 107 ? -11.281 -0.244 -17.578 1 97.88 107 ARG B O 1
ATOM 3712 N N . VAL B 1 108 ? -12.195 -2.062 -16.594 1 98.38 108 VAL B N 1
ATOM 3713 C CA . VAL B 1 108 ? -11.328 -2.025 -15.43 1 98.38 108 VAL B CA 1
ATOM 3714 C C . VAL B 1 108 ? -9.867 -2.152 -15.852 1 98.38 108 VAL B C 1
ATOM 3716 O O . VAL B 1 108 ? -9.008 -1.39 -15.398 1 98.38 108 VAL B O 1
ATOM 3719 N N . GLN B 1 109 ? -9.586 -3.016 -16.766 1 97.75 109 GLN B N 1
ATOM 3720 C CA . GLN B 1 109 ? -8.211 -3.336 -17.141 1 97.75 109 GLN B CA 1
ATOM 3721 C C . GLN B 1 109 ? -7.668 -2.334 -18.156 1 97.75 109 GLN B C 1
ATOM 3723 O O . GLN B 1 109 ? -6.461 -2.283 -18.391 1 97.75 109 GLN B O 1
ATOM 3728 N N . ARG B 1 110 ? -8.57 -1.452 -18.703 1 97.25 110 ARG B N 1
ATOM 3729 C CA . ARG B 1 110 ? -8.172 -0.452 -19.688 1 97.25 110 ARG B CA 1
ATOM 3730 C C . ARG B 1 110 ? -7.672 0.818 -19 1 97.25 110 ARG B C 1
ATOM 3732 O O . ARG B 1 110 ? -6.938 1.604 -19.609 1 97.25 110 ARG B O 1
ATOM 3739 N N . LEU B 1 111 ? -8.102 0.978 -17.766 1 98.19 111 LEU B N 1
ATOM 3740 C CA . LEU B 1 111 ? -7.676 2.176 -17.047 1 98.19 111 LEU B CA 1
ATOM 3741 C C . LEU B 1 111 ? -6.156 2.229 -16.922 1 98.19 111 LEU B C 1
ATOM 3743 O O . LEU B 1 111 ? -5.496 1.189 -16.891 1 98.19 111 LEU B O 1
ATOM 3747 N N . PRO B 1 112 ? -5.539 3.518 -16.984 1 98.19 112 PRO B N 1
ATOM 3748 C CA . PRO B 1 112 ? -6.141 4.832 -16.734 1 98.19 112 PRO B CA 1
ATOM 3749 C C . PRO B 1 112 ? -6.762 5.441 -17.984 1 98.19 112 PRO B C 1
ATOM 3751 O O . PRO B 1 112 ? -7.215 6.59 -17.969 1 98.19 112 PRO B O 1
ATOM 3754 N N . ASP B 1 113 ? -6.777 4.703 -19.141 1 98.06 113 ASP B N 1
ATOM 3755 C CA . ASP B 1 113 ? -7.512 5.156 -20.328 1 98.06 113 ASP B CA 1
ATOM 3756 C C . ASP B 1 113 ? -9.016 4.93 -20.156 1 98.06 113 ASP B C 1
ATOM 3758 O O . ASP B 1 113 ? -9.484 3.791 -20.172 1 98.06 113 ASP B O 1
ATOM 3762 N N . PRO B 1 114 ? -9.766 6.02 -20.078 1 97.81 114 PRO B N 1
ATOM 3763 C CA . PRO B 1 114 ? -11.195 5.848 -19.828 1 97.81 114 PRO B CA 1
ATOM 3764 C C . PRO B 1 114 ? -11.969 5.383 -21.062 1 97.81 114 PRO B C 1
ATOM 3766 O O . PRO B 1 114 ? -13.133 5 -20.953 1 97.81 114 PRO B O 1
ATOM 3769 N N . GLY B 1 115 ? -11.328 5.395 -22.25 1 96.69 115 GLY B N 1
ATOM 3770 C CA . GLY B 1 115 ? -12.055 5.121 -23.469 1 96.69 115 GLY B CA 1
ATOM 3771 C C . GLY B 1 115 ? -13.164 6.121 -23.75 1 96.69 115 GLY B C 1
ATOM 3772 O O . GLY B 1 115 ? -12.93 7.332 -23.734 1 96.69 115 GLY B O 1
ATOM 3773 N N . ASP B 1 116 ? -14.391 5.602 -23.969 1 95.88 116 ASP B N 1
ATOM 3774 C CA . ASP B 1 116 ? -15.516 6.461 -24.328 1 95.88 116 ASP B CA 1
ATOM 3775 C C . ASP B 1 116 ? -16.406 6.746 -23.125 1 95.88 116 ASP B C 1
ATOM 3777 O O . ASP B 1 116 ? -17.453 7.375 -23.25 1 95.88 116 ASP B O 1
ATOM 3781 N N . GLN B 1 117 ? -15.93 6.348 -21.969 1 96.94 117 GLN B N 1
ATOM 3782 C CA . GLN B 1 117 ? -16.75 6.516 -20.766 1 96.94 117 GLN B CA 1
ATOM 3783 C C . GLN B 1 117 ? -16.656 7.945 -20.234 1 96.94 117 GLN B C 1
ATOM 3785 O O . GLN B 1 117 ? -15.633 8.609 -20.406 1 96.94 117 GLN B O 1
ATOM 3790 N N . PRO B 1 118 ? -17.828 8.453 -19.641 1 98.25 118 PRO B N 1
ATOM 3791 C CA . PRO B 1 118 ? -17.672 9.695 -18.891 1 98.25 118 PRO B CA 1
ATOM 3792 C C . PRO B 1 118 ? -16.547 9.633 -17.859 1 98.25 118 PRO B C 1
ATOM 3794 O O . PRO B 1 118 ? -16.391 8.625 -17.172 1 98.25 118 PRO B O 1
ATOM 3797 N N . ASN B 1 119 ? -15.703 10.68 -17.844 1 98.81 119 ASN B N 1
ATOM 3798 C CA . ASN B 1 119 ? -14.555 10.586 -16.953 1 98.81 119 ASN B CA 1
ATOM 3799 C C . ASN B 1 119 ? -14.219 11.938 -16.328 1 98.81 119 ASN B C 1
ATOM 3801 O O . ASN B 1 119 ? -13.18 12.086 -15.68 1 98.81 119 ASN B O 1
ATOM 3805 N N . GLU B 1 120 ? -15.094 12.984 -16.516 1 98.88 120 GLU B N 1
ATOM 3806 C CA . GLU B 1 120 ? -14.852 14.289 -15.906 1 98.88 120 GLU B CA 1
ATOM 3807 C C . GLU B 1 120 ? -15.203 14.273 -14.422 1 98.88 120 GLU B C 1
ATOM 3809 O O . GLU B 1 120 ? -16.281 13.828 -14.039 1 98.88 120 GLU B O 1
ATOM 3814 N N . ILE B 1 121 ? -14.242 14.688 -13.633 1 98.94 121 ILE B N 1
ATOM 3815 C CA . ILE B 1 121 ? -14.422 14.789 -12.188 1 98.94 121 ILE B CA 1
ATOM 3816 C C . ILE B 1 121 ? -14.445 16.266 -11.781 1 98.94 121 ILE B C 1
ATOM 3818 O O . ILE B 1 121 ? -13.414 16.938 -11.82 1 98.94 121 ILE B O 1
ATOM 3822 N N . VAL B 1 122 ? -15.578 16.766 -11.344 1 98.81 122 VAL B N 1
ATOM 3823 C CA . VAL B 1 122 ? -15.734 18.172 -11 1 98.81 122 VAL B CA 1
ATOM 3824 C C . VAL B 1 122 ? -15.219 18.422 -9.578 1 98.81 122 VAL B C 1
ATOM 3826 O O . VAL B 1 122 ? -15.586 17.703 -8.648 1 98.81 122 VAL B O 1
ATOM 3829 N N . LEU B 1 123 ? -14.383 19.406 -9.469 1 97.25 123 LEU B N 1
ATOM 3830 C CA . LEU B 1 123 ? -13.672 19.734 -8.227 1 97.25 123 LEU B CA 1
ATOM 3831 C C . LEU B 1 123 ? -13.594 21.234 -8.023 1 97.25 123 LEU B C 1
ATOM 3833 O O . LEU B 1 123 ? -13.156 21.969 -8.914 1 97.25 123 LEU B O 1
ATOM 3837 N N . GLN B 1 124 ? -14.102 21.688 -6.812 1 97.56 124 GLN B N 1
ATOM 3838 C CA . GLN B 1 124 ? -13.906 23.109 -6.508 1 97.56 124 GLN B CA 1
ATOM 3839 C C . GLN B 1 124 ? -12.422 23.453 -6.496 1 97.56 124 GLN B C 1
ATOM 3841 O O . GLN B 1 124 ? -11.602 22.719 -5.949 1 97.56 124 GLN B O 1
ATOM 3846 N N . LYS B 1 125 ? -12.094 24.578 -7.066 1 97.31 125 LYS B N 1
ATOM 3847 C CA . LYS B 1 125 ? -10.695 24.984 -7.164 1 97.31 125 LYS B CA 1
ATOM 3848 C C . LYS B 1 125 ? -10.031 25 -5.789 1 97.31 125 LYS B C 1
ATOM 3850 O O . LYS B 1 125 ? -8.875 24.594 -5.645 1 97.31 125 LYS B O 1
ATOM 3855 N N . GLY B 1 126 ? -10.719 25.453 -4.781 1 96.25 126 GLY B N 1
ATOM 3856 C CA . GLY B 1 126 ? -10.203 25.484 -3.426 1 96.25 126 GLY B CA 1
ATOM 3857 C C . GLY B 1 126 ? -9.977 24.109 -2.828 1 96.25 126 GLY B C 1
ATOM 3858 O O . GLY B 1 126 ? -9.328 23.984 -1.785 1 96.25 126 GLY B O 1
ATOM 3859 N N . HIS B 1 127 ? -10.469 23.047 -3.557 1 97.06 127 HIS B N 1
ATOM 3860 C CA . HIS B 1 127 ? -10.336 21.688 -3.062 1 97.06 127 HIS B CA 1
ATOM 3861 C C . HIS B 1 127 ? -9.242 20.938 -3.807 1 97.06 127 HIS B C 1
ATOM 3863 O O . HIS B 1 127 ? -9 19.75 -3.545 1 97.06 127 HIS B O 1
ATOM 3869 N N . SER B 1 128 ? -8.586 21.656 -4.75 1 96.94 128 SER B N 1
ATOM 3870 C CA . SER B 1 128 ? -7.477 21.062 -5.488 1 96.94 128 SER B CA 1
ATOM 3871 C C . SER B 1 128 ? -6.211 21.016 -4.641 1 96.94 128 SER B C 1
ATOM 3873 O O . SER B 1 128 ? -5.281 21.797 -4.855 1 96.94 128 SER B O 1
ATOM 3875 N N . ILE B 1 129 ? -6.133 20.031 -3.783 1 95.25 129 ILE B N 1
ATOM 3876 C CA . ILE B 1 129 ? -5.059 19.953 -2.799 1 95.25 12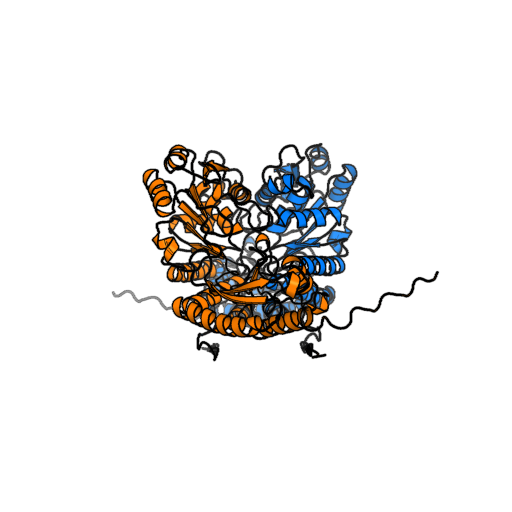9 ILE B CA 1
ATOM 3877 C C . ILE B 1 129 ? -4.023 18.922 -3.252 1 95.25 129 ILE B C 1
ATOM 3879 O O . ILE B 1 129 ? -4.133 18.359 -4.344 1 95.25 129 ILE B O 1
ATOM 3883 N N . SER B 1 130 ? -2.967 18.812 -2.48 1 92.75 130 SER B N 1
ATOM 3884 C CA . SER B 1 130 ? -1.955 17.781 -2.682 1 92.75 130 SER B CA 1
ATOM 3885 C C . SER B 1 130 ? -1.874 16.844 -1.48 1 92.75 130 SER B C 1
ATOM 3887 O O . SER B 1 130 ? -2.031 17.281 -0.337 1 92.75 130 SER B O 1
ATOM 3889 N N . TYR B 1 131 ? -1.723 15.578 -1.803 1 87.94 131 TYR B N 1
ATOM 3890 C CA . TYR B 1 131 ? -1.393 14.594 -0.777 1 87.94 131 TYR B CA 1
ATOM 3891 C C . TYR B 1 131 ? 0.11 14.555 -0.524 1 87.94 131 TYR B C 1
ATOM 3893 O O . TYR B 1 131 ? 0.813 13.695 -1.06 1 87.94 131 TYR B O 1
ATOM 3901 N N . GLY B 1 132 ? 0.618 15.312 0.325 1 82.81 132 GLY B N 1
ATOM 3902 C CA . GLY B 1 132 ? 2.037 15.297 0.639 1 82.81 132 GLY B CA 1
ATOM 3903 C C . GLY B 1 132 ? 2.92 15.461 -0.584 1 82.81 132 GLY B C 1
ATOM 3904 O O . GLY B 1 132 ? 3.924 14.758 -0.729 1 82.81 132 GLY B O 1
ATOM 3905 N N . GLY B 1 133 ? 2.5 16.172 -1.535 1 87.31 133 GLY B N 1
ATOM 3906 C CA . GLY B 1 133 ? 3.287 16.422 -2.73 1 87.31 133 GLY B CA 1
ATOM 3907 C C . GLY B 1 133 ? 2.678 15.828 -3.984 1 87.31 133 GLY B C 1
ATOM 3908 O O . GLY B 1 133 ? 3.037 16.219 -5.102 1 87.31 133 GLY B O 1
ATOM 3909 N N . ALA B 1 134 ? 1.813 14.93 -3.855 1 94.31 134 ALA B N 1
ATOM 3910 C CA . ALA B 1 134 ? 1.119 14.328 -4.988 1 94.31 134 ALA B CA 1
ATOM 3911 C C . ALA B 1 134 ? -0.254 14.961 -5.191 1 94.31 134 ALA B C 1
ATOM 3913 O O . ALA B 1 134 ? -1.137 14.828 -4.34 1 94.31 134 ALA B O 1
ATOM 3914 N N . PRO B 1 135 ? -0.476 15.57 -6.316 1 97.38 135 PRO B N 1
ATOM 3915 C CA . PRO B 1 135 ? -1.729 16.297 -6.535 1 97.38 135 PRO B CA 1
ATOM 3916 C C . PRO B 1 135 ? -2.951 15.383 -6.535 1 97.38 135 PRO B C 1
ATOM 3918 O O . PRO B 1 135 ? -2.895 14.273 -7.074 1 97.38 135 PRO B O 1
ATOM 3921 N N . LEU B 1 136 ? -3.984 15.906 -5.926 1 98.12 136 LEU B N 1
ATOM 3922 C CA . LEU B 1 136 ? -5.262 15.195 -5.98 1 98.12 136 LEU B CA 1
ATOM 3923 C C . LEU B 1 136 ? -5.668 14.93 -7.426 1 98.12 136 LEU B C 1
ATOM 3925 O O . LEU B 1 136 ? -6.203 13.859 -7.734 1 98.12 136 LEU B O 1
ATOM 3929 N N . ALA B 1 137 ? -5.402 15.852 -8.32 1 98.25 137 ALA B N 1
ATOM 3930 C CA . ALA B 1 137 ? -5.727 15.711 -9.734 1 98.25 137 ALA B CA 1
ATOM 3931 C C . ALA B 1 137 ? -5.004 14.516 -10.352 1 98.25 137 ALA B C 1
ATOM 3933 O O . ALA B 1 137 ? -5.535 13.852 -11.242 1 98.25 137 ALA B O 1
ATOM 3934 N N . GLN B 1 138 ? -3.82 14.219 -9.891 1 98.44 138 GLN B N 1
ATOM 3935 C CA . GLN B 1 138 ? -3.082 13.07 -10.391 1 98.44 138 GLN B CA 1
ATOM 3936 C C . GLN B 1 138 ? -3.711 11.758 -9.922 1 98.44 138 GLN B C 1
ATOM 3938 O O . GLN B 1 138 ? -3.732 10.773 -10.656 1 98.44 138 GLN B O 1
ATOM 3943 N N . MET B 1 139 ? -4.188 11.734 -8.68 1 98.62 139 MET B N 1
ATOM 3944 C CA . MET B 1 139 ? -4.922 10.57 -8.203 1 98.62 139 MET B CA 1
ATOM 3945 C C . MET B 1 139 ? -6.172 10.336 -9.047 1 98.62 139 MET B C 1
ATOM 3947 O O . MET B 1 139 ? -6.5 9.195 -9.383 1 98.62 139 MET B O 1
ATOM 3951 N N . ILE B 1 140 ? -6.883 11.445 -9.367 1 98.81 140 ILE B N 1
ATOM 3952 C CA . ILE B 1 140 ? -8.047 11.375 -10.25 1 98.81 140 ILE B CA 1
ATOM 3953 C C . ILE B 1 140 ? -7.641 10.789 -11.594 1 98.81 140 ILE B C 1
ATOM 3955 O O . ILE B 1 140 ? -8.32 9.898 -12.117 1 98.81 140 ILE B O 1
ATOM 3959 N N . ALA B 1 141 ? -6.5 11.211 -12.117 1 98.75 141 ALA B N 1
ATOM 3960 C CA . ALA B 1 141 ? -6.023 10.75 -13.422 1 98.75 141 ALA B CA 1
ATOM 3961 C C . ALA B 1 141 ? -5.668 9.266 -13.391 1 98.75 141 ALA B C 1
ATOM 3963 O O . ALA B 1 141 ? -5.902 8.547 -14.359 1 98.75 141 ALA B O 1
ATOM 3964 N N . LEU B 1 142 ? -5.113 8.773 -12.344 1 98.69 142 LEU B N 1
ATOM 3965 C CA . LEU B 1 142 ? -4.785 7.363 -12.203 1 98.69 142 LEU B CA 1
ATOM 3966 C C . LEU B 1 142 ? -6.039 6.5 -12.312 1 98.69 142 LEU B C 1
ATOM 3968 O O . LEU B 1 142 ? -5.98 5.375 -12.812 1 98.69 142 LEU B O 1
ATOM 3972 N N . GLY B 1 143 ? -7.113 7.074 -11.828 1 98.81 143 GLY B N 1
ATOM 3973 C CA . GLY B 1 143 ? -8.383 6.359 -11.891 1 98.81 143 GLY B CA 1
ATOM 3974 C C . GLY B 1 143 ? -9.078 6.5 -13.234 1 98.81 143 GLY B C 1
ATOM 3975 O O . GLY B 1 143 ? -10.188 6.008 -13.414 1 98.81 143 GLY B O 1
ATOM 3976 N N . GLY B 1 144 ? -8.438 7.188 -14.164 1 98.75 144 GLY B N 1
ATOM 3977 C CA . GLY B 1 144 ? -9.023 7.371 -15.484 1 98.75 144 GLY B CA 1
ATOM 3978 C C . GLY B 1 144 ? -9.875 8.617 -15.594 1 98.75 144 GLY B C 1
ATOM 3979 O O . GLY B 1 144 ? -10.531 8.844 -16.609 1 98.75 144 GLY B O 1
ATOM 3980 N N . GLY B 1 145 ? -9.906 9.445 -14.539 1 98.81 145 GLY B N 1
ATOM 3981 C CA . GLY B 1 145 ? -10.672 10.68 -14.531 1 98.81 145 GLY B CA 1
ATOM 3982 C C . GLY B 1 145 ? -9.883 11.875 -15.016 1 98.81 145 GLY B C 1
ATOM 3983 O O . GLY B 1 145 ? -8.648 11.82 -15.102 1 98.81 145 GLY B O 1
ATOM 3984 N N . ARG B 1 146 ? -10.562 12.867 -15.359 1 98.5 146 ARG B N 1
ATOM 3985 C CA . ARG B 1 146 ? -10.016 14.188 -15.648 1 98.5 146 ARG B CA 1
ATOM 3986 C C . ARG B 1 146 ? -10.609 15.242 -14.727 1 98.5 146 ARG B C 1
ATOM 3988 O O . ARG B 1 146 ? -11.82 15.453 -14.719 1 98.5 146 ARG B O 1
ATOM 3995 N N . ALA B 1 147 ? -9.75 15.922 -13.969 1 98.5 147 ALA B N 1
ATOM 3996 C CA . ALA B 1 147 ? -10.234 16.938 -13.039 1 98.5 147 ALA B CA 1
ATOM 3997 C C . ALA B 1 147 ? -10.734 18.172 -13.797 1 98.5 147 ALA B C 1
ATOM 3999 O O . ALA B 1 147 ? -10.055 18.688 -14.688 1 98.5 147 ALA B O 1
ATOM 4000 N N . VAL B 1 148 ? -11.906 18.562 -13.547 1 98.62 148 VAL B N 1
ATOM 4001 C CA . VAL B 1 148 ? -12.492 19.812 -14.008 1 98.62 148 VAL B CA 1
ATOM 4002 C C . VAL B 1 148 ? -12.656 20.766 -12.828 1 98.62 148 VAL B C 1
ATOM 4004 O O . VAL B 1 148 ? -13.656 20.719 -12.109 1 98.62 148 VAL B O 1
ATOM 4007 N N . GLU B 1 149 ? -11.719 21.672 -12.688 1 98.19 149 GLU B N 1
ATOM 4008 C CA . GLU B 1 149 ? -11.758 22.625 -11.578 1 98.19 149 GLU B CA 1
ATOM 4009 C C . GLU B 1 149 ? -12.742 23.75 -11.859 1 98.19 149 GLU B C 1
ATOM 4011 O O . GLU B 1 149 ? -12.805 24.266 -12.977 1 98.19 149 GLU B O 1
ATOM 4016 N N . VAL B 1 150 ? -13.453 24.109 -10.852 1 98 150 VAL B N 1
ATOM 4017 C CA . VAL B 1 150 ? -14.492 25.125 -11.031 1 98 150 VAL B CA 1
ATOM 4018 C C . VAL B 1 150 ? -14.32 26.234 -10 1 98 150 VAL B C 1
ATOM 4020 O O . VAL B 1 150 ? -13.922 25.969 -8.859 1 98 150 VAL B O 1
ATOM 4023 N N . GLY B 1 151 ? -14.656 27.438 -10.422 1 96.75 151 GLY B N 1
ATOM 4024 C CA . GLY B 1 151 ? -14.578 28.578 -9.539 1 96.75 151 GLY B CA 1
ATOM 4025 C C . GLY B 1 151 ? -13.164 29.094 -9.352 1 96.75 151 GLY B C 1
ATOM 4026 O O . GLY B 1 151 ? -12.312 28.906 -10.227 1 96.75 151 GLY B O 1
ATOM 4027 N N . ALA B 1 152 ? -13.008 29.875 -8.297 1 95.44 152 ALA B N 1
ATOM 4028 C CA . ALA B 1 152 ? -11.711 30.391 -7.852 1 95.44 152 ALA B CA 1
ATOM 4029 C C . ALA B 1 152 ? -11.383 29.906 -6.449 1 95.44 152 ALA B C 1
ATOM 4031 O O . ALA B 1 152 ? -12.219 29.281 -5.781 1 95.44 152 ALA B O 1
ATOM 4032 N N . VAL B 1 153 ? -10.164 30.047 -6.105 1 91.5 153 VAL B N 1
ATOM 4033 C CA . VAL B 1 153 ? -9.719 29.562 -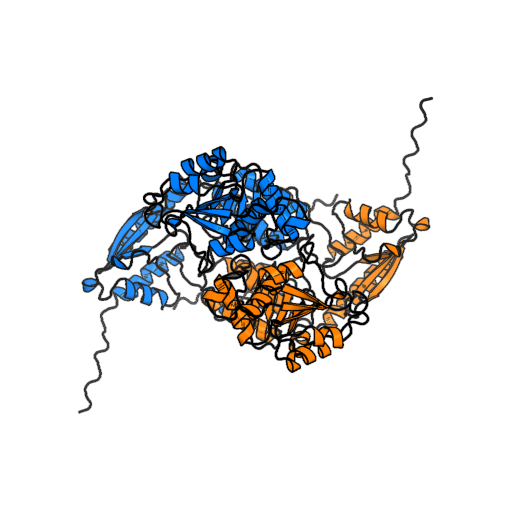4.805 1 91.5 153 VAL B CA 1
ATOM 4034 C C . VAL B 1 153 ? -10.539 30.234 -3.699 1 91.5 153 VAL B C 1
ATOM 4036 O O . VAL B 1 153 ? -10.906 29.578 -2.717 1 91.5 153 VAL B O 1
ATOM 4039 N N . ASN B 1 154 ? -10.875 31.516 -3.951 1 90.62 154 ASN B N 1
ATOM 4040 C CA . ASN B 1 154 ? -11.516 32.281 -2.883 1 90.62 154 ASN B CA 1
ATOM 4041 C C . ASN B 1 154 ? -13.031 32.312 -3.055 1 90.62 154 ASN B C 1
ATOM 4043 O O . ASN B 1 154 ? -13.742 32.906 -2.232 1 90.62 154 ASN B O 1
ATOM 4047 N N . GLU B 1 155 ? -13.469 31.703 -4.078 1 93.94 155 GLU B N 1
ATOM 4048 C CA . GLU B 1 155 ? -14.914 31.688 -4.27 1 93.94 155 GLU B CA 1
ATOM 4049 C C . GLU B 1 155 ? -15.312 30.688 -5.359 1 93.94 155 GLU B C 1
ATOM 4051 O O . GLU B 1 155 ? -14.727 30.688 -6.441 1 93.94 155 GLU B O 1
ATOM 4056 N N . THR B 1 156 ? -16.328 29.844 -5.074 1 96.38 156 THR B N 1
ATOM 4057 C CA . THR B 1 156 ? -16.938 28.953 -6.047 1 96.38 156 THR B CA 1
ATOM 4058 C C . THR B 1 156 ? -18.453 28.984 -5.934 1 96.38 156 THR B C 1
ATOM 4060 O O . THR B 1 156 ? -19.047 28.297 -5.086 1 96.38 156 THR B O 1
ATOM 4063 N N . PRO B 1 157 ? -19.141 29.75 -6.82 1 95.88 157 PRO B N 1
ATOM 4064 C CA . PRO B 1 157 ? -20.609 29.75 -6.801 1 95.88 157 PRO B CA 1
ATOM 4065 C C . PRO B 1 157 ? -21.203 28.375 -7.125 1 95.88 157 PRO B C 1
ATOM 4067 O O . PRO B 1 157 ? -20.672 27.656 -7.973 1 95.88 157 PRO B O 1
ATOM 4070 N N . ARG B 1 158 ? -22.328 28.156 -6.465 1 96.88 158 ARG B N 1
ATOM 4071 C CA . ARG B 1 158 ? -23.031 26.906 -6.723 1 96.88 158 ARG B CA 1
ATOM 4072 C C . ARG B 1 158 ? -23.312 26.734 -8.211 1 96.88 158 ARG B C 1
ATOM 4074 O O . ARG B 1 158 ? -23.234 25.609 -8.734 1 96.88 158 ARG B O 1
ATOM 4081 N N . SER B 1 159 ? -23.609 27.797 -8.938 1 96.75 159 SER B N 1
ATOM 4082 C CA . SER B 1 159 ? -23.953 27.75 -10.359 1 96.75 159 SER B CA 1
ATOM 4083 C C . SER B 1 159 ? -22.781 27.281 -11.203 1 96.75 159 SER B C 1
ATOM 4085 O O . SER B 1 159 ? -22.969 26.625 -12.227 1 96.75 159 SER B O 1
ATOM 4087 N N . HIS B 1 160 ? -21.562 27.578 -10.773 1 97.38 160 HIS B N 1
ATOM 4088 C CA . HIS B 1 160 ? -20.375 27.125 -11.5 1 97.38 160 HIS B CA 1
ATOM 4089 C C . HIS B 1 160 ? -20.25 25.609 -11.453 1 97.38 160 HIS B C 1
ATOM 4091 O O . HIS B 1 160 ? -19.938 24.984 -12.469 1 97.38 160 HIS B O 1
ATOM 4097 N N . VAL B 1 161 ? -20.516 25.062 -10.32 1 98 161 VAL B N 1
ATOM 4098 C CA . VAL B 1 161 ? -20.438 23.609 -10.172 1 98 161 VAL B CA 1
ATOM 4099 C C . VAL B 1 161 ? -21.547 22.953 -10.992 1 98 161 VAL B C 1
ATOM 4101 O O . VAL B 1 161 ? -21.281 22 -11.734 1 98 161 VAL B O 1
ATOM 4104 N N . ALA B 1 162 ? -22.734 23.469 -10.859 1 97.75 162 ALA B N 1
ATOM 4105 C CA . ALA B 1 162 ? -23.875 22.906 -11.578 1 97.75 162 ALA B CA 1
ATOM 4106 C C . ALA B 1 162 ? -23.672 22.969 -13.086 1 97.75 162 ALA B C 1
ATOM 4108 O O . ALA B 1 162 ? -23.984 22.016 -13.805 1 97.75 162 ALA B O 1
ATOM 4109 N N . SER B 1 163 ? -23.125 24.047 -13.57 1 97.56 163 SER B N 1
ATOM 4110 C CA . SER B 1 163 ? -22.922 24.266 -15 1 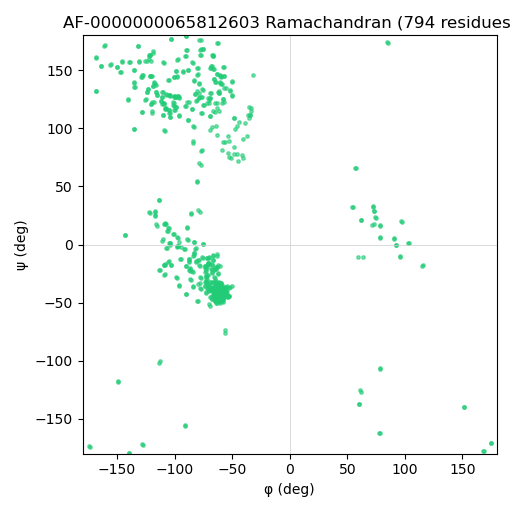97.56 163 SER B CA 1
ATOM 4111 C C . SER B 1 163 ? -21.781 23.391 -15.531 1 97.56 163 SER B C 1
ATOM 4113 O O . SER B 1 163 ? -21.734 23.094 -16.734 1 97.56 163 SER B O 1
ATOM 4115 N N . ALA B 1 164 ? -20.906 23 -14.648 1 98.12 164 ALA B N 1
ATOM 4116 C CA . ALA B 1 164 ? -19.766 22.172 -15.047 1 98.12 164 ALA B CA 1
ATOM 4117 C C . ALA B 1 164 ? -20.172 20.719 -15.234 1 98.12 164 ALA B C 1
ATOM 4119 O O . ALA B 1 164 ? -19.453 19.938 -15.852 1 98.12 164 ALA B O 1
ATOM 4120 N N . VAL B 1 165 ? -21.312 20.344 -14.68 1 98.25 165 VAL B N 1
ATOM 4121 C CA . VAL B 1 165 ? -21.797 18.969 -14.836 1 98.25 165 VAL B CA 1
ATOM 4122 C C . VAL B 1 165 ? -22.344 18.766 -16.25 1 98.25 165 VAL B C 1
ATOM 4124 O O . VAL B 1 165 ? -23.25 19.5 -16.688 1 98.25 165 VAL B O 1
ATOM 4127 N N . THR B 1 166 ? -21.781 17.844 -17.016 1 97.75 166 THR B N 1
ATOM 4128 C CA . THR B 1 166 ? -22.188 17.469 -18.375 1 97.75 166 THR B CA 1
ATOM 4129 C C . THR B 1 166 ? -22.406 15.969 -18.484 1 97.75 166 THR B C 1
ATOM 4131 O O . THR B 1 166 ? -22.359 15.25 -17.484 1 97.75 166 THR B O 1
ATOM 4134 N N . ARG B 1 167 ? -22.625 15.484 -19.719 1 97.5 167 ARG B N 1
ATOM 4135 C CA . ARG B 1 167 ? -22.781 14.055 -19.969 1 97.5 167 ARG B CA 1
ATOM 4136 C C . ARG B 1 167 ? -21.453 13.32 -19.781 1 97.5 167 ARG B C 1
ATOM 4138 O O . ARG B 1 167 ? -21.422 12.094 -19.656 1 97.5 167 ARG B O 1
ATOM 4145 N N . ARG B 1 168 ? -20.359 14.07 -19.672 1 98.31 168 ARG B N 1
ATOM 4146 C CA . ARG B 1 168 ? -19.031 13.477 -19.531 1 98.31 168 ARG B CA 1
ATOM 4147 C C . ARG B 1 168 ? -18.609 13.422 -18.062 1 98.31 168 ARG B C 1
ATOM 4149 O O . ARG B 1 168 ? -17.547 12.883 -17.75 1 98.31 168 ARG B O 1
ATOM 4156 N N . THR B 1 169 ? -19.5 13.953 -17.156 1 98.81 169 THR B N 1
ATOM 4157 C CA . THR B 1 169 ? -19.141 13.984 -15.742 1 98.81 169 THR B CA 1
ATOM 4158 C C . THR B 1 169 ? -19.344 12.609 -15.102 1 98.81 169 THR B C 1
ATOM 4160 O O . THR B 1 169 ? -20.422 12.023 -15.227 1 98.81 169 THR B O 1
ATOM 4163 N N . ALA B 1 170 ? -18.297 12.133 -14.469 1 98.81 170 ALA B N 1
ATOM 4164 C CA . ALA B 1 170 ? -18.359 10.82 -13.836 1 98.81 170 ALA B CA 1
ATOM 4165 C C . ALA B 1 170 ? -18.625 10.945 -12.336 1 98.81 170 ALA B C 1
ATOM 4167 O O . ALA B 1 170 ? -19.188 10.039 -11.719 1 98.81 170 ALA B O 1
ATOM 4168 N N . ALA B 1 171 ? -18.188 12.086 -11.742 1 98.88 171 ALA B N 1
ATOM 4169 C CA . ALA B 1 171 ? -18.359 12.266 -10.297 1 98.88 171 ALA B CA 1
ATOM 4170 C C . ALA B 1 171 ? -18.062 13.703 -9.883 1 98.88 171 ALA B C 1
ATOM 4172 O O . ALA B 1 171 ? -17.484 14.469 -10.648 1 98.88 171 ALA B O 1
ATOM 4173 N N . LEU B 1 172 ? -18.562 14.094 -8.711 1 98.88 172 LEU B N 1
ATOM 4174 C CA . LEU B 1 172 ? -18.172 15.281 -7.969 1 98.88 172 LEU B CA 1
ATOM 4175 C C . LEU B 1 172 ? -17.297 14.914 -6.773 1 98.88 172 LEU B C 1
ATOM 4177 O O . LEU B 1 172 ? -17.531 13.891 -6.125 1 98.88 172 LEU B O 1
ATOM 4181 N N . VAL B 1 173 ? -16.281 15.75 -6.504 1 98.81 173 VAL B N 1
ATOM 4182 C CA . VAL B 1 173 ? -15.391 15.461 -5.391 1 98.81 173 VAL B CA 1
ATOM 4183 C C . VAL B 1 173 ? -15.453 16.594 -4.371 1 98.81 173 VAL B C 1
ATOM 4185 O O . VAL B 1 173 ? -15.516 17.766 -4.746 1 98.81 173 VAL B O 1
ATOM 4188 N N . TYR B 1 174 ? -15.508 16.281 -3.076 1 98.5 174 TYR B N 1
ATOM 4189 C CA . TYR B 1 174 ? -15.469 17.203 -1.951 1 98.5 174 TYR B CA 1
ATOM 4190 C C . TYR B 1 174 ? -14.359 16.828 -0.976 1 98.5 174 TYR B C 1
ATOM 4192 O O . TYR B 1 174 ? -14.273 15.688 -0.524 1 98.5 174 TYR B O 1
ATOM 4200 N N . VAL B 1 175 ? -13.492 17.734 -0.695 1 97.69 175 VAL B N 1
ATOM 4201 C CA . VAL B 1 175 ? -12.43 17.547 0.288 1 97.69 175 VAL B CA 1
ATOM 4202 C C . VAL B 1 175 ? -12.82 18.203 1.609 1 97.69 175 VAL B C 1
ATOM 4204 O O . VAL B 1 175 ? -13.078 19.406 1.659 1 97.69 175 VAL B O 1
ATOM 4207 N N . THR B 1 176 ? -12.75 17.453 2.711 1 95.06 176 THR B N 1
ATOM 4208 C CA . THR B 1 176 ? -13.273 17.938 3.986 1 95.06 176 THR B CA 1
ATOM 4209 C C . THR B 1 176 ? -12.227 18.75 4.73 1 95.06 176 THR B C 1
ATOM 4211 O O . THR B 1 176 ? -12.562 19.562 5.594 1 95.06 176 THR B O 1
ATOM 4214 N N . SER B 1 177 ? -11.008 18.562 4.391 1 90.25 177 SER B N 1
ATOM 4215 C CA . SER B 1 177 ? -9.93 19.156 5.18 1 90.25 177 SER B CA 1
ATOM 4216 C C . SER B 1 177 ? -10.016 20.672 5.184 1 90.25 177 SER B C 1
ATOM 4218 O O . SER B 1 177 ? -10.078 21.297 4.125 1 90.25 177 SER B O 1
ATOM 4220 N N . ARG B 1 178 ? -9.945 21.25 6.359 1 85.19 178 ARG B N 1
ATOM 4221 C CA . ARG B 1 178 ? -9.961 22.703 6.488 1 85.19 178 ARG B CA 1
ATOM 4222 C C . ARG B 1 178 ? -8.547 23.266 6.555 1 85.19 178 ARG B C 1
ATOM 4224 O O . ARG B 1 178 ? -8.336 24.469 6.391 1 85.19 178 ARG B O 1
ATOM 4231 N N . THR B 1 179 ? -7.648 22.344 6.746 1 80.06 179 THR B N 1
ATOM 4232 C CA . THR B 1 179 ? -6.246 22.734 6.801 1 80.06 179 THR B CA 1
ATOM 4233 C C . THR B 1 179 ? -5.645 22.781 5.398 1 80.06 179 THR B C 1
ATOM 4235 O O . THR B 1 179 ? -4.781 23.609 5.113 1 80.06 179 THR B O 1
ATOM 4238 N N . HIS B 1 180 ? -6.176 21.938 4.543 1 85.31 180 HIS B N 1
ATOM 4239 C CA . HIS B 1 180 ? -5.531 21.797 3.238 1 85.31 180 HIS B CA 1
ATOM 4240 C C . HIS B 1 180 ? -6.387 22.422 2.137 1 85.31 180 HIS B C 1
ATOM 4242 O O . HIS B 1 180 ? -5.863 22.844 1.107 1 85.31 180 HIS B O 1
ATOM 4248 N N . ALA B 1 181 ? -7.68 22.484 2.344 1 91.38 181 ALA B N 1
ATOM 4249 C CA . ALA B 1 181 ? -8.602 23.016 1.343 1 91.38 181 ALA B CA 1
ATOM 4250 C C . ALA B 1 181 ? -9.172 24.359 1.779 1 91.38 181 ALA B C 1
ATOM 4252 O O . ALA B 1 181 ? -9.203 24.672 2.973 1 91.38 181 ALA B O 1
ATOM 4253 N N . VAL B 1 182 ? -9.609 25.172 0.802 1 91.06 182 VAL B N 1
ATOM 4254 C CA . VAL B 1 182 ? -10.258 26.453 1.069 1 91.06 182 VAL B CA 1
ATOM 4255 C C . VAL B 1 182 ? -11.773 26.297 0.939 1 91.06 182 VAL B C 1
ATOM 4257 O O . VAL B 1 182 ? -12.281 25.969 -0.134 1 91.06 182 VAL B O 1
ATOM 4260 N N . HIS B 1 183 ? -12.414 26.562 2.006 1 92 183 HIS B N 1
ATOM 4261 C CA . HIS B 1 183 ? -13.852 26.328 2.027 1 92 183 HIS B CA 1
ATOM 4262 C C . HIS B 1 183 ? -14.625 27.656 2.012 1 92 183 HIS B C 1
ATOM 4264 O O . HIS B 1 183 ? -15.828 27.672 1.743 1 92 183 HIS B O 1
ATOM 4270 N N . ARG B 1 184 ? -13.906 28.719 2.34 1 89.12 184 ARG B N 1
ATOM 4271 C CA . ARG B 1 184 ? -14.594 30 2.436 1 89.12 184 ARG B CA 1
ATOM 4272 C C . ARG B 1 184 ? -15.273 30.359 1.118 1 89.12 184 ARG B C 1
ATOM 4274 O O . ARG B 1 184 ? -14.625 30.375 0.067 1 89.12 184 ARG B O 1
ATOM 4281 N N . LYS B 1 185 ? -16.547 30.641 1.093 1 92 185 LYS B N 1
ATOM 4282 C CA . LYS B 1 185 ? -17.375 31.031 -0.046 1 92 185 LYS B CA 1
ATOM 4283 C C . LYS B 1 185 ? -17.422 29.938 -1.101 1 92 185 LYS B C 1
ATOM 4285 O O . LYS B 1 185 ? -17.531 30.203 -2.295 1 92 185 LYS B O 1
ATOM 4290 N N . GLY B 1 186 ? -17.125 28.719 -0.704 1 95.06 186 GLY B N 1
ATOM 4291 C CA . GLY B 1 186 ? -17.297 27.562 -1.575 1 95.06 186 GLY B CA 1
ATOM 4292 C C . GLY B 1 186 ? -18.656 26.922 -1.459 1 95.06 186 GLY B C 1
ATOM 4293 O O . GLY B 1 186 ? -19.516 27.406 -0.732 1 95.06 186 GLY B O 1
ATOM 4294 N N . VAL B 1 187 ? -18.891 25.859 -2.227 1 97.12 187 VAL B N 1
ATOM 4295 C CA . VAL B 1 187 ? -20.141 25.094 -2.182 1 97.12 187 VAL B CA 1
ATOM 4296 C C . VAL B 1 187 ? -20.062 24.062 -1.062 1 97.12 187 VAL B C 1
ATOM 4298 O O . VAL B 1 187 ? -19.203 23.172 -1.081 1 97.12 187 VAL B O 1
ATOM 4301 N N . PRO B 1 188 ? -20.922 24.188 -0.073 1 97.06 188 PRO B N 1
ATOM 4302 C CA . PRO B 1 188 ? -20.891 23.203 1.021 1 97.06 188 PRO B CA 1
ATOM 4303 C C . PRO B 1 188 ? -21.328 21.812 0.576 1 97.06 188 PRO B C 1
ATOM 4305 O O . PRO B 1 188 ? -21.906 21.656 -0.499 1 97.06 188 PRO B O 1
ATOM 4308 N N . LEU B 1 189 ? -21.016 20.812 1.374 1 97.69 189 LEU B N 1
ATOM 4309 C CA . LEU B 1 189 ? -21.219 19.406 1.014 1 97.69 189 LEU B CA 1
ATOM 4310 C C . LEU B 1 189 ? -22.688 19.125 0.721 1 97.69 189 LEU B C 1
ATOM 4312 O O . LEU B 1 189 ? -23 18.406 -0.229 1 97.69 189 LEU B O 1
ATOM 4316 N N . ASP B 1 190 ? -23.578 19.656 1.564 1 97.75 190 ASP B N 1
ATOM 4317 C CA . ASP B 1 190 ? -25 19.391 1.376 1 97.75 190 ASP B CA 1
ATOM 4318 C C . ASP B 1 190 ? -25.484 19.875 0.009 1 97.75 190 ASP B C 1
ATOM 4320 O O . ASP B 1 190 ? -26.266 19.203 -0.655 1 97.75 190 ASP B O 1
ATOM 4324 N N . GLU B 1 191 ? -24.984 21.016 -0.402 1 98.19 191 GLU B N 1
ATOM 4325 C CA . GLU B 1 191 ? -25.328 21.547 -1.716 1 98.19 191 GLU B CA 1
ATOM 4326 C C . GLU B 1 191 ? -24.688 20.719 -2.832 1 98.19 191 GLU B C 1
ATOM 4328 O O . GLU B 1 191 ? -25.297 20.516 -3.885 1 98.19 191 GLU B O 1
ATOM 4333 N N . LEU B 1 192 ? -23.453 20.297 -2.619 1 98.56 192 LEU B N 1
ATOM 4334 C CA . LEU B 1 192 ? -22.797 19.469 -3.621 1 98.56 192 LEU B CA 1
ATOM 4335 C C . LEU B 1 192 ? -23.531 18.141 -3.812 1 98.56 192 LEU B C 1
ATOM 4337 O O . LEU B 1 192 ? -23.703 17.672 -4.941 1 98.56 192 LEU B O 1
ATOM 4341 N N . VAL B 1 193 ? -23.969 17.531 -2.744 1 98.62 193 VAL B N 1
ATOM 4342 C CA . VAL B 1 193 ? -24.75 16.281 -2.779 1 98.62 193 VAL B CA 1
ATOM 4343 C C . VAL B 1 193 ? -26.047 16.516 -3.531 1 98.62 193 VAL B C 1
ATOM 4345 O O . VAL B 1 193 ? -26.484 15.672 -4.324 1 98.62 193 VAL B O 1
ATOM 4348 N N . ALA B 1 194 ? -26.672 17.656 -3.26 1 98.44 194 ALA B N 1
ATOM 4349 C CA . ALA B 1 194 ? -27.906 18 -3.957 1 98.44 194 ALA B CA 1
ATOM 4350 C C . ALA B 1 194 ? -27.672 18.109 -5.461 1 98.44 194 ALA B C 1
ATOM 4352 O O . ALA B 1 194 ? -28.484 17.625 -6.254 1 98.44 194 ALA B O 1
ATOM 4353 N N . ILE B 1 195 ? -26.609 18.781 -5.859 1 98.38 195 ILE B N 1
ATOM 4354 C CA . ILE B 1 195 ? -26.266 18.906 -7.27 1 98.38 195 ILE B CA 1
ATOM 4355 C C . ILE B 1 195 ? -26.062 17.516 -7.871 1 98.38 195 ILE B C 1
ATOM 4357 O O . ILE B 1 195 ? -26.547 17.234 -8.961 1 98.38 195 ILE B O 1
ATOM 4361 N N . GLY B 1 196 ? -25.266 16.641 -7.184 1 98.44 196 GLY B N 1
ATOM 4362 C CA . GLY B 1 196 ? -25.062 15.273 -7.641 1 98.44 196 GLY B CA 1
ATOM 4363 C C . GLY B 1 196 ? -26.359 14.516 -7.867 1 98.44 196 GLY B C 1
ATOM 4364 O O . GLY B 1 196 ? -26.531 13.859 -8.898 1 98.44 196 GLY B O 1
ATOM 4365 N N . ARG B 1 197 ? -27.281 14.617 -6.941 1 97.81 197 ARG B N 1
ATOM 4366 C CA . ARG B 1 197 ? -28.578 13.953 -7.027 1 97.81 197 ARG B CA 1
ATOM 4367 C C . ARG B 1 197 ? -29.391 14.477 -8.211 1 97.81 197 ARG B C 1
ATOM 4369 O O . ARG B 1 197 ? -30 13.695 -8.945 1 97.81 197 ARG B O 1
ATOM 4376 N N . GLU B 1 198 ? -29.375 15.75 -8.336 1 97.38 198 GLU B N 1
ATOM 4377 C CA . GLU B 1 198 ? -30.141 16.406 -9.406 1 97.38 198 GLU B CA 1
ATOM 4378 C C . GLU B 1 198 ? -29.656 15.938 -10.781 1 97.38 198 GLU B C 1
ATOM 4380 O O . GLU B 1 198 ? -30.469 15.789 -11.703 1 97.38 198 GLU B O 1
ATOM 4385 N N . HIS B 1 199 ? -28.422 15.672 -10.93 1 97.62 199 HIS B N 1
ATOM 4386 C CA . HIS B 1 199 ? -27.844 15.367 -12.234 1 97.62 199 HIS B CA 1
ATOM 4387 C C . HIS B 1 199 ? -27.5 13.891 -12.359 1 97.62 199 HIS B C 1
ATOM 4389 O O . HIS B 1 199 ? -27 13.445 -13.398 1 97.62 199 HIS B O 1
ATOM 4395 N N . GLY B 1 200 ? -27.688 13.094 -11.328 1 97.44 200 GLY B N 1
ATOM 4396 C CA . GLY B 1 200 ? -27.422 11.664 -11.352 1 97.44 200 GLY B CA 1
ATOM 4397 C C . GLY B 1 200 ? -25.938 11.336 -11.359 1 97.44 200 GLY B C 1
ATOM 4398 O O . GLY B 1 200 ? -25.516 10.391 -12.016 1 97.44 200 GLY B O 1
ATOM 4399 N N . VAL B 1 201 ? -25.125 12.125 -10.742 1 98.31 201 VAL B N 1
ATOM 4400 C CA . VAL B 1 201 ? -23.672 11.938 -10.688 1 98.31 201 VAL B CA 1
ATOM 4401 C C . VAL B 1 201 ? -23.25 11.695 -9.242 1 98.31 201 VAL B C 1
ATOM 4403 O O . VAL B 1 201 ? -23.656 12.422 -8.336 1 98.31 201 VAL B O 1
ATOM 4406 N N . PRO B 1 202 ? -22.438 10.648 -8.984 1 98.81 202 PRO B N 1
ATOM 4407 C CA . PRO B 1 202 ? -22.031 10.352 -7.609 1 98.81 202 PRO B CA 1
ATOM 4408 C C . PRO B 1 202 ? -21.125 11.438 -7.012 1 98.81 202 PRO B C 1
ATOM 4410 O O . PRO B 1 202 ? -20.391 12.109 -7.742 1 98.81 202 PRO B O 1
ATOM 4413 N N . VAL B 1 203 ? -21.203 11.578 -5.672 1 98.94 203 VAL B N 1
ATOM 4414 C CA . VAL B 1 203 ? -20.359 12.484 -4.914 1 98.94 203 VAL B CA 1
ATOM 4415 C C . VAL B 1 203 ? -19.344 11.68 -4.09 1 98.94 203 VAL B C 1
ATOM 4417 O O . VAL B 1 203 ? -19.734 10.82 -3.295 1 98.94 203 VAL B O 1
ATOM 4420 N N . ILE B 1 204 ? -18.047 11.914 -4.305 1 98.94 204 ILE B N 1
ATOM 4421 C CA . ILE B 1 204 ? -16.953 11.32 -3.549 1 98.94 204 ILE B CA 1
ATOM 4422 C C . ILE B 1 204 ? -16.438 12.32 -2.51 1 98.94 204 ILE B C 1
ATOM 4424 O O . ILE B 1 204 ? -16.094 13.453 -2.848 1 98.94 204 ILE B O 1
ATOM 4428 N N . VAL B 1 205 ? -16.359 11.93 -1.243 1 98.81 205 VAL B N 1
ATOM 4429 C CA . VAL B 1 205 ? -15.875 12.789 -0.171 1 98.81 205 VAL B CA 1
ATOM 4430 C C . VAL B 1 205 ? -14.523 12.273 0.327 1 98.81 205 VAL B C 1
ATOM 4432 O O . VAL B 1 205 ? -14.398 11.102 0.698 1 98.81 205 VAL B O 1
ATOM 4435 N N . ASP B 1 206 ? -13.539 13.109 0.237 1 98.44 206 ASP B N 1
ATOM 4436 C CA . ASP B 1 206 ? -12.266 12.852 0.894 1 98.44 206 ASP B CA 1
ATOM 4437 C C . ASP B 1 206 ? -12.305 13.273 2.359 1 98.44 206 ASP B C 1
ATOM 4439 O O . ASP B 1 206 ? -12.109 14.453 2.678 1 98.44 206 ASP B O 1
ATOM 4443 N N . ALA B 1 207 ? -12.461 12.305 3.205 1 97.12 207 ALA B N 1
ATOM 4444 C CA . ALA B 1 207 ? -12.484 12.516 4.648 1 97.12 207 ALA B CA 1
ATOM 4445 C C . ALA B 1 207 ? -11.273 11.875 5.32 1 97.12 207 ALA B C 1
ATOM 4447 O O . ALA B 1 207 ? -11.391 11.289 6.398 1 97.12 207 ALA B O 1
ATOM 4448 N N . ALA B 1 208 ? -10.094 11.93 4.699 1 93.88 208 ALA B N 1
ATOM 4449 C CA . ALA B 1 208 ? -8.875 11.219 5.074 1 93.88 208 ALA B CA 1
ATOM 4450 C C . ALA B 1 208 ? -8.523 11.453 6.539 1 93.88 208 ALA B C 1
ATOM 4452 O O . ALA B 1 208 ? -8.109 10.531 7.242 1 93.88 208 ALA B O 1
ATOM 4453 N N . GLY B 1 209 ? -8.594 12.617 7.047 1 89.06 209 GLY B N 1
ATOM 4454 C CA . GLY B 1 209 ? -8.148 12.93 8.398 1 89.06 209 GLY B CA 1
ATOM 4455 C C . GLY B 1 209 ? -9.289 13.195 9.359 1 89.06 209 GLY B C 1
ATOM 4456 O O . GLY B 1 209 ? -9.094 13.789 10.422 1 89.06 209 GLY B O 1
ATOM 4457 N N . GLU B 1 210 ? -10.531 12.766 9.023 1 88.25 210 GLU B N 1
ATOM 4458 C CA . GLU B 1 210 ? -11.703 13.125 9.805 1 88.25 210 GLU B CA 1
ATOM 4459 C C . GLU B 1 210 ? -12.094 12.008 10.773 1 88.25 210 GLU B C 1
ATOM 4461 O O . GLU B 1 210 ? -11.797 10.836 10.523 1 88.25 210 GLU B O 1
ATOM 4466 N N . GLY B 1 211 ? -12.656 12.5 11.859 1 86.94 211 GLY B N 1
ATOM 4467 C CA . GLY B 1 211 ? -13.406 11.594 12.703 1 86.94 211 GLY B CA 1
ATOM 4468 C C . GLY B 1 211 ? -14.875 11.523 12.352 1 86.94 211 GLY B C 1
ATOM 4469 O O . GLY B 1 211 ? -15.25 11.695 11.188 1 86.94 211 GLY B O 1
ATOM 4470 N N . GLY B 1 212 ? -15.719 11.156 13.289 1 87.62 212 GLY B N 1
ATOM 4471 C CA . GLY B 1 212 ? -17.141 11.055 13 1 87.62 212 GLY B CA 1
ATOM 4472 C C . GLY B 1 212 ? -17.453 10.117 11.852 1 87.62 212 GLY B C 1
ATOM 4473 O O . GLY B 1 212 ? -17.984 10.539 10.828 1 87.62 212 GLY B O 1
ATOM 4474 N N . LEU B 1 213 ? -17.203 8.883 12.016 1 93.25 213 LEU B N 1
ATOM 4475 C CA . LEU B 1 213 ? -17.188 7.879 10.961 1 93.25 213 LEU B CA 1
ATOM 4476 C C . LEU B 1 213 ? -18.578 7.754 10.32 1 93.25 213 LEU B C 1
ATOM 4478 O O . LEU B 1 213 ? -18.703 7.289 9.188 1 93.25 213 LEU B O 1
ATOM 4482 N N . ARG B 1 214 ? -19.625 8.219 10.938 1 94.88 214 ARG B N 1
ATOM 4483 C CA . ARG B 1 214 ? -20.969 8.047 10.383 1 94.88 214 ARG B CA 1
ATOM 4484 C C . ARG B 1 214 ? -21.469 9.336 9.742 1 94.88 214 ARG B C 1
ATOM 4486 O O . ARG B 1 214 ? -22.406 9.312 8.953 1 94.88 214 ARG B O 1
ATOM 4493 N N . ARG B 1 215 ? -20.844 10.453 10.086 1 93.38 215 ARG B N 1
ATOM 4494 C CA . ARG B 1 215 ? -21.297 11.781 9.68 1 93.38 215 ARG B CA 1
ATOM 4495 C C . ARG B 1 215 ? -21.266 11.93 8.164 1 93.38 215 ARG B C 1
ATOM 4497 O O . ARG B 1 215 ? -22.203 12.453 7.57 1 93.38 215 ARG B O 1
ATOM 4504 N N . TRP B 1 216 ? -20.203 11.484 7.566 1 95.5 216 TRP B N 1
ATOM 4505 C CA . TRP B 1 216 ? -19.969 11.797 6.16 1 95.5 216 TRP B CA 1
ATOM 4506 C C . TRP B 1 216 ? -20.828 10.93 5.254 1 95.5 216 TRP B C 1
ATOM 4508 O O . TRP B 1 216 ? -21.344 11.406 4.238 1 95.5 216 TRP B O 1
ATOM 4518 N N . VAL B 1 217 ? -21 9.68 5.629 1 97 217 VAL B N 1
ATOM 4519 C CA . VAL B 1 217 ? -21.922 8.828 4.898 1 97 217 VAL B CA 1
ATOM 4520 C C . VAL B 1 217 ? -23.344 9.367 5.047 1 97 217 VAL B C 1
ATOM 4522 O O . VAL B 1 217 ? -24.109 9.398 4.078 1 97 217 VAL B O 1
ATOM 4525 N N . ALA B 1 218 ? -23.719 9.875 6.199 1 97.25 218 ALA B N 1
ATOM 4526 C CA . ALA B 1 218 ? -25.047 10.383 6.504 1 97.25 218 ALA B CA 1
ATOM 4527 C C . ALA B 1 218 ? -25.344 11.656 5.719 1 97.25 218 ALA B C 1
ATOM 4529 O O . ALA B 1 218 ? -26.516 12.023 5.539 1 97.25 218 ALA B O 1
ATOM 4530 N N . SER B 1 219 ? -24.344 12.328 5.266 1 97.06 219 SER B N 1
ATOM 4531 C CA . SER B 1 219 ? -24.516 13.555 4.496 1 97.06 219 SER B CA 1
ATOM 4532 C C . SER B 1 219 ? -25.156 13.266 3.137 1 97.06 219 SER B C 1
ATOM 4534 O O . SER B 1 219 ? -25.609 14.188 2.459 1 97.06 219 SER B O 1
ATOM 4536 N N . GLY B 1 220 ? -25.125 12.016 2.73 1 98 220 GLY B N 1
ATOM 4537 C CA . GLY B 1 220 ? -25.656 11.641 1.429 1 98 220 GLY B CA 1
ATOM 4538 C C . GLY B 1 220 ? -24.578 11.398 0.393 1 98 220 GLY B C 1
ATOM 4539 O O . GLY B 1 220 ? -24.875 11.07 -0.759 1 98 220 GLY B O 1
ATOM 4540 N N . ALA B 1 221 ? -23.328 11.523 0.758 1 98.44 221 ALA B N 1
ATOM 4541 C CA . ALA B 1 221 ? -22.219 11.188 -0.142 1 98.44 221 ALA B CA 1
ATOM 4542 C C . ALA B 1 221 ? -22.328 9.742 -0.617 1 98.44 221 ALA B C 1
ATOM 4544 O O . ALA B 1 221 ? -22.766 8.867 0.131 1 98.44 221 ALA B O 1
ATOM 4545 N N . ASP B 1 222 ? -21.922 9.477 -1.862 1 98.88 222 ASP B N 1
ATOM 4546 C CA . ASP B 1 222 ? -22.016 8.133 -2.428 1 98.88 222 ASP B CA 1
ATOM 4547 C C . ASP B 1 222 ? -20.812 7.281 -2.027 1 98.88 222 ASP B C 1
ATOM 4549 O O . ASP B 1 222 ? -20.922 6.062 -1.881 1 98.88 222 ASP B O 1
ATOM 4553 N N . LEU B 1 223 ? -19.641 7.898 -1.96 1 98.94 223 LEU B N 1
ATOM 4554 C CA . LEU B 1 223 ? -18.406 7.281 -1.477 1 98.94 223 LEU B CA 1
ATOM 4555 C C . LEU B 1 223 ? -17.672 8.219 -0.524 1 98.94 223 LEU B C 1
ATOM 4557 O O . LEU B 1 223 ? -17.609 9.422 -0.759 1 98.94 223 LEU B O 1
ATOM 4561 N N . VAL B 1 224 ? -17.188 7.691 0.574 1 98.88 224 VAL B N 1
ATOM 4562 C CA . VAL B 1 224 ? -16.391 8.422 1.555 1 98.88 224 VAL B CA 1
ATOM 4563 C C . VAL B 1 224 ? -15.047 7.707 1.766 1 98.88 224 VAL B C 1
ATOM 4565 O O . VAL B 1 224 ? -15.016 6.488 1.965 1 98.88 224 VAL B O 1
ATOM 4568 N N . ILE B 1 225 ? -13.969 8.453 1.706 1 98.75 225 ILE B N 1
ATOM 4569 C CA . ILE B 1 225 ? -12.625 7.906 1.816 1 98.75 225 ILE B CA 1
ATOM 4570 C C . ILE B 1 225 ? -12.023 8.273 3.174 1 98.75 225 ILE B C 1
ATOM 4572 O O . ILE B 1 225 ? -12.031 9.445 3.562 1 98.75 225 ILE B O 1
ATOM 4576 N N . TYR B 1 226 ? -11.5 7.289 3.883 1 97.88 226 TYR B N 1
ATOM 4577 C CA . TYR B 1 226 ? -10.812 7.5 5.156 1 97.88 226 TYR B CA 1
ATOM 4578 C C . TYR B 1 226 ? -9.383 6.98 5.098 1 97.88 226 TYR B C 1
ATOM 4580 O O . TYR B 1 226 ? -9.102 5.988 4.422 1 97.88 226 TYR B O 1
ATOM 4588 N N . SER B 1 227 ? -8.508 7.68 5.785 1 96.31 227 SER B N 1
ATOM 4589 C CA . SER B 1 227 ? -7.148 7.199 6 1 96.31 227 SER B CA 1
ATOM 4590 C C . SER B 1 227 ? -7.008 6.531 7.363 1 96.31 227 SER B C 1
ATOM 4592 O O . SER B 1 227 ? -7.59 6.984 8.352 1 96.31 227 SER B O 1
ATOM 4594 N N . GLY B 1 228 ? -6.18 5.488 7.441 1 95.19 228 GLY B N 1
ATOM 4595 C CA . GLY B 1 228 ? -5.977 4.75 8.68 1 95.19 228 GLY B CA 1
ATOM 4596 C C . GLY B 1 228 ? -5.012 5.434 9.633 1 95.19 228 GLY B C 1
ATOM 4597 O O . GLY B 1 228 ? -5.355 5.691 10.789 1 95.19 228 GLY B O 1
ATOM 4598 N N . PRO B 1 229 ? -3.863 5.852 9.148 1 92.81 229 PRO B N 1
ATOM 4599 C CA . PRO B 1 229 ? -2.797 6.266 10.062 1 92.81 229 PRO B CA 1
ATOM 4600 C C . PRO B 1 229 ? -2.918 7.727 10.484 1 92.81 229 PRO B C 1
ATOM 4602 O O . PRO B 1 229 ? -1.904 8.398 10.703 1 92.81 229 PRO B O 1
ATOM 4605 N N . LYS B 1 230 ? -4.027 8.312 10.516 1 90.5 230 LYS B N 1
ATOM 4606 C CA . LYS B 1 230 ? -4.293 9.672 10.992 1 90.5 230 LYS B CA 1
ATOM 4607 C C . LYS B 1 230 ? -5.148 9.648 12.25 1 90.5 230 LYS B C 1
ATOM 4609 O O . LYS B 1 230 ? -4.691 9.227 13.32 1 90.5 230 LYS B O 1
ATOM 4614 N N . MET B 1 231 ? -6.418 9.922 12.086 1 88.62 231 MET B N 1
ATOM 4615 C CA . MET B 1 231 ? -7.32 10.008 13.234 1 88.62 231 MET B CA 1
ATOM 4616 C C . MET B 1 231 ? -7.57 8.625 13.836 1 88.62 231 MET B C 1
ATOM 4618 O O . MET B 1 231 ? -7.73 8.492 15.047 1 88.62 231 MET B O 1
ATOM 4622 N N . LEU B 1 232 ? -7.457 7.547 13.07 1 93.38 232 LEU B N 1
ATOM 4623 C CA . LEU B 1 232 ? -7.918 6.227 13.477 1 93.38 232 LEU B CA 1
ATOM 4624 C C . LEU B 1 232 ? -6.812 5.461 14.195 1 93.38 232 LEU B C 1
ATOM 4626 O O . LEU B 1 232 ? -7.078 4.457 14.859 1 93.38 232 LEU B O 1
ATOM 4630 N N . GLY B 1 233 ? -5.59 5.887 14.016 1 94.12 233 GLY B N 1
ATOM 4631 C CA . GLY B 1 233 ? -4.492 5.219 14.695 1 94.12 233 GLY B CA 1
ATOM 4632 C C . GLY B 1 233 ? -4.168 3.855 14.117 1 94.12 233 GLY B C 1
ATOM 4633 O O . GLY B 1 233 ? -3.789 2.938 14.844 1 94.12 233 GLY B O 1
ATOM 4634 N N . ALA B 1 234 ? -4.422 3.678 12.875 1 96.62 234 ALA B N 1
ATOM 4635 C CA . ALA B 1 234 ? -4.191 2.416 12.172 1 96.62 234 ALA B CA 1
ATOM 4636 C C . ALA B 1 234 ? -2.857 2.432 11.438 1 96.62 234 ALA B C 1
ATOM 4638 O O . ALA B 1 234 ? -2.268 3.496 11.227 1 96.62 234 ALA B O 1
ATOM 4639 N N . PRO B 1 235 ? -2.297 1.224 11.102 1 96.56 235 PRO B N 1
ATOM 4640 C CA . PRO B 1 235 ? -1.158 1.211 10.18 1 96.56 235 PRO B CA 1
ATOM 4641 C C . PRO B 1 235 ? -1.516 1.744 8.797 1 96.56 235 PRO B C 1
ATOM 4643 O O . PRO B 1 235 ? -2.66 2.141 8.562 1 96.56 235 PRO B O 1
ATOM 4646 N N . THR B 1 236 ? -0.446 1.882 7.945 1 95.5 236 THR B N 1
ATOM 4647 C CA . THR B 1 236 ? -0.703 2.34 6.586 1 95.5 236 THR B CA 1
ATOM 4648 C C . THR B 1 236 ? -1.846 1.549 5.957 1 95.5 236 THR B C 1
ATOM 4650 O O . THR B 1 236 ? -1.708 0.353 5.691 1 95.5 236 THR B O 1
ATOM 4653 N N . SER B 1 237 ? -2.945 2.201 5.793 1 97 237 SER B N 1
ATOM 4654 C CA . SER B 1 237 ? -4.207 1.657 5.301 1 97 237 SER B CA 1
ATOM 4655 C C . SER B 1 237 ? -5.242 2.758 5.105 1 97 237 SER B C 1
ATOM 4657 O O . SER B 1 237 ? -4.945 3.939 5.297 1 97 237 SER B O 1
ATOM 4659 N N . GLY B 1 238 ? -6.41 2.414 4.801 1 97.44 238 GLY B N 1
ATOM 4660 C CA . GLY B 1 238 ? -7.613 3.217 4.641 1 97.44 238 GLY B CA 1
ATOM 4661 C C . GLY B 1 238 ? -8.797 2.418 4.133 1 97.44 238 GLY B C 1
ATOM 4662 O O . GLY B 1 238 ? -8.758 1.187 4.105 1 97.44 238 GLY B O 1
ATOM 4663 N N . PHE B 1 239 ? -9.836 3.113 3.801 1 98.38 239 PHE B N 1
ATOM 4664 C CA . PHE B 1 239 ? -10.961 2.422 3.193 1 98.38 239 PHE B CA 1
ATOM 4665 C C . PHE B 1 239 ? -11.906 3.414 2.518 1 98.38 239 PHE B C 1
ATOM 4667 O O . PHE B 1 239 ? -11.883 4.605 2.824 1 98.38 239 PHE B O 1
ATOM 4674 N N . ILE B 1 240 ? -12.594 2.922 1.545 1 98.81 240 ILE B N 1
ATOM 4675 C CA . ILE B 1 240 ? -13.703 3.598 0.883 1 98.81 240 ILE B CA 1
ATOM 4676 C C . ILE B 1 240 ? -15.031 2.992 1.348 1 98.81 240 ILE B C 1
ATOM 4678 O O . ILE B 1 240 ? -15.195 1.771 1.344 1 98.81 240 ILE B O 1
ATOM 4682 N N . CYS B 1 241 ? -15.953 3.766 1.786 1 98.81 241 CYS B N 1
ATOM 4683 C CA . CYS B 1 241 ? -17.266 3.25 2.186 1 98.81 241 CYS B CA 1
ATOM 4684 C C . CYS B 1 241 ? -18.391 4.059 1.549 1 98.81 241 CYS B C 1
ATOM 4686 O O . CYS B 1 241 ? -18.172 5.195 1.124 1 98.81 241 CYS B O 1
ATOM 4688 N N . GLY B 1 242 ? -19.594 3.516 1.414 1 98.75 242 GLY B N 1
ATOM 4689 C CA . GLY B 1 242 ? -20.734 4.184 0.808 1 98.75 242 GLY B CA 1
ATOM 4690 C C . GLY B 1 242 ? -21.703 3.227 0.154 1 98.75 242 GLY B C 1
ATOM 4691 O O . GLY B 1 242 ? -22.078 2.205 0.742 1 98.75 242 GLY B O 1
ATOM 4692 N N . ARG B 1 243 ? -22.203 3.623 -1 1 98.62 243 ARG B N 1
ATOM 4693 C CA . ARG B 1 243 ? -23.172 2.842 -1.763 1 98.62 243 ARG B CA 1
ATOM 4694 C C . ARG B 1 243 ? -22.594 1.49 -2.162 1 98.62 243 ARG B C 1
ATOM 4696 O O . ARG B 1 243 ? -21.469 1.411 -2.645 1 98.62 243 ARG B O 1
ATOM 4703 N N . GLY B 1 244 ? -23.438 0.43 -2.07 1 98.56 244 GLY B N 1
ATOM 4704 C CA . GLY B 1 244 ? -23 -0.94 -2.281 1 98.56 244 GLY B CA 1
ATOM 4705 C C . GLY B 1 244 ? -22.5 -1.199 -3.693 1 98.56 244 GLY B C 1
ATOM 4706 O O . GLY B 1 244 ? -21.5 -1.875 -3.889 1 98.56 244 GLY B O 1
ATOM 4707 N N . ASP B 1 245 ? -23.188 -0.685 -4.68 1 98.69 245 ASP B N 1
ATOM 4708 C CA . ASP B 1 245 ? -22.812 -0.919 -6.07 1 98.69 245 ASP B CA 1
ATOM 4709 C C . ASP B 1 245 ? -21.484 -0.247 -6.406 1 98.69 245 ASP B C 1
ATOM 4711 O O . ASP B 1 245 ? -20.656 -0.814 -7.125 1 98.69 245 ASP B O 1
ATOM 4715 N N . LEU B 1 246 ? -21.234 0.935 -5.859 1 98.81 246 LEU B N 1
ATOM 4716 C CA . LEU B 1 246 ? -20 1.646 -6.105 1 98.81 246 LEU B CA 1
ATOM 4717 C C . LEU B 1 246 ? -18.844 0.997 -5.352 1 98.81 246 LEU B C 1
ATOM 4719 O O . LEU B 1 246 ? -17.703 0.962 -5.844 1 98.81 246 LEU B O 1
ATOM 4723 N N . VAL B 1 247 ? -19.141 0.495 -4.148 1 98.88 247 VAL B N 1
ATOM 4724 C CA . VAL B 1 247 ? -18.109 -0.206 -3.398 1 98.88 247 VAL B CA 1
ATOM 4725 C C . VAL B 1 247 ? -17.734 -1.498 -4.121 1 98.88 247 VAL B C 1
ATOM 4727 O O . VAL B 1 247 ? -16.562 -1.878 -4.152 1 98.88 247 VAL B O 1
ATOM 4730 N N . ALA B 1 248 ? -18.703 -2.18 -4.723 1 98.62 248 ALA B N 1
ATOM 4731 C CA . ALA B 1 248 ? -18.406 -3.344 -5.551 1 98.62 248 ALA B CA 1
ATOM 4732 C C . ALA B 1 248 ? -17.5 -2.965 -6.723 1 98.62 248 ALA B C 1
ATOM 4734 O O . ALA B 1 248 ? -16.594 -3.717 -7.078 1 98.62 248 ALA B O 1
ATOM 4735 N N . ALA B 1 249 ? -17.781 -1.851 -7.289 1 98.88 249 ALA B N 1
ATOM 4736 C CA . ALA B 1 249 ? -16.938 -1.351 -8.375 1 98.88 249 ALA B CA 1
ATOM 4737 C C . ALA B 1 249 ? -15.539 -1.033 -7.883 1 98.88 249 ALA B C 1
ATOM 4739 O O . ALA B 1 249 ? -14.555 -1.246 -8.602 1 98.88 249 ALA B O 1
ATOM 4740 N N . CYS B 1 250 ? -15.43 -0.441 -6.66 1 98.81 250 CYS B N 1
ATOM 4741 C CA . CYS B 1 250 ? -14.117 -0.221 -6.062 1 98.81 250 CYS B CA 1
ATOM 4742 C C . CYS B 1 250 ? -13.352 -1.531 -5.941 1 98.81 250 CYS B C 1
ATOM 4744 O O . CYS B 1 250 ? -12.18 -1.604 -6.305 1 98.81 250 CYS B O 1
ATOM 4746 N N . ARG B 1 251 ? -14 -2.582 -5.484 1 97.81 251 ARG B N 1
ATOM 4747 C CA . ARG B 1 251 ? -13.367 -3.887 -5.316 1 97.81 251 ARG B CA 1
ATOM 4748 C C . ARG B 1 251 ? -12.914 -4.449 -6.656 1 97.81 251 ARG B C 1
ATOM 4750 O O . ARG B 1 251 ? -11.859 -5.082 -6.746 1 97.81 251 ARG B O 1
ATOM 4757 N N . ALA B 1 252 ? -13.688 -4.203 -7.664 1 98 252 ALA B N 1
ATOM 4758 C CA . ALA B 1 252 ? -13.359 -4.715 -8.992 1 98 252 ALA B CA 1
ATOM 4759 C C . ALA B 1 252 ? -12.039 -4.145 -9.492 1 98 252 ALA B C 1
ATOM 4761 O O . ALA B 1 252 ? -11.352 -4.773 -10.297 1 98 252 ALA B O 1
ATOM 4762 N N . GLN B 1 253 ? -11.664 -2.99 -8.984 1 98.31 253 GLN B N 1
ATOM 4763 C CA . GLN B 1 253 ? -10.453 -2.328 -9.461 1 98.31 253 GLN B CA 1
ATOM 4764 C C . GLN B 1 253 ? -9.203 -3.061 -8.992 1 98.31 253 GLN B C 1
ATOM 4766 O O . GLN B 1 253 ? -8.109 -2.816 -9.492 1 98.31 253 GLN B O 1
ATOM 4771 N N . TYR B 1 254 ? -9.328 -3.998 -8.07 1 96.25 254 TYR B N 1
ATOM 4772 C CA . TYR B 1 254 ? -8.18 -4.766 -7.609 1 96.25 254 TYR B CA 1
ATOM 4773 C C . TYR B 1 254 ? -7.691 -5.727 -8.688 1 96.25 254 TYR B C 1
ATOM 4775 O O . TYR B 1 254 ? -6.574 -6.246 -8.609 1 96.25 254 TYR B O 1
ATOM 4783 N N . SER B 1 255 ? -8.469 -5.988 -9.664 1 96.56 255 SER B N 1
ATOM 4784 C CA . SER B 1 255 ? -8.023 -6.688 -10.867 1 96.56 255 SER B CA 1
ATOM 4785 C C . SER B 1 255 ? -7.496 -5.715 -11.906 1 96.56 255 SER B C 1
ATOM 4787 O O . SER B 1 255 ? -7.402 -6.055 -13.094 1 96.56 255 SER B O 1
ATOM 4789 N N . GLY B 1 256 ? -7.25 -4.535 -11.5 1 97.62 256 GLY B N 1
ATOM 4790 C CA . GLY B 1 256 ? -6.734 -3.471 -12.352 1 97.62 256 GLY B CA 1
ATOM 4791 C C . GLY B 1 256 ? -5.852 -2.486 -11.602 1 97.62 256 GLY B C 1
ATOM 4792 O O . GLY B 1 256 ? -4.852 -2.875 -11 1 97.62 256 GLY B O 1
ATOM 4793 N N . ILE B 1 257 ? -6.242 -1.225 -11.539 1 98.38 257 ILE B N 1
ATOM 4794 C CA . ILE B 1 257 ? -5.367 -0.143 -11.102 1 98.38 257 ILE B CA 1
ATOM 4795 C C . ILE B 1 257 ? -5.137 -0.24 -9.594 1 98.38 257 ILE B C 1
ATOM 4797 O O . ILE B 1 257 ? -4.211 0.372 -9.062 1 98.38 257 ILE B O 1
ATOM 4801 N N . ALA B 1 258 ? -6 -0.961 -8.867 1 97.75 258 ALA B N 1
ATOM 4802 C CA . ALA B 1 258 ? -5.875 -1.037 -7.418 1 97.75 258 ALA B CA 1
ATOM 4803 C C . ALA B 1 258 ? -4.855 -2.098 -7.008 1 97.75 258 ALA B C 1
ATOM 4805 O O . ALA B 1 258 ? -4.445 -2.156 -5.848 1 97.75 258 ALA B O 1
ATOM 4806 N N . ARG B 1 259 ? -4.352 -2.885 -7.949 1 97.06 259 ARG B N 1
ATOM 4807 C CA . ARG B 1 259 ? -3.402 -3.951 -7.648 1 97.06 259 ARG B CA 1
ATOM 4808 C C . ARG B 1 259 ? -2.148 -3.396 -6.98 1 97.06 259 ARG B C 1
ATOM 4810 O O . ARG B 1 259 ? -1.674 -3.945 -5.984 1 97.06 259 ARG B O 1
ATOM 4817 N N . PRO B 1 260 ? -1.569 -2.32 -7.508 1 97.31 260 PRO B N 1
ATOM 4818 C CA . PRO B 1 260 ? -0.379 -1.769 -6.855 1 97.31 260 PRO B CA 1
ATOM 4819 C C . PRO B 1 260 ? -0.708 -0.996 -5.582 1 97.31 260 PRO B C 1
ATOM 4821 O O . PRO B 1 260 ? 0.193 -0.47 -4.922 1 97.31 260 PRO B O 1
ATOM 4824 N N . MET B 1 261 ? -2.008 -0.917 -5.203 1 96.69 261 MET B N 1
ATOM 4825 C CA . MET B 1 261 ? -2.482 -0.127 -4.07 1 96.69 261 MET B CA 1
ATOM 4826 C C . MET B 1 261 ? -3.109 -1.022 -3.008 1 96.69 261 MET B C 1
ATOM 4828 O O . MET B 1 261 ? -3.984 -0.585 -2.258 1 96.69 261 MET B O 1
ATOM 4832 N N . LYS B 1 262 ? -2.666 -2.213 -2.934 1 91.31 262 LYS B N 1
ATOM 4833 C CA . LYS B 1 262 ? -3.33 -3.203 -2.088 1 91.31 262 LYS B CA 1
ATOM 4834 C C . LYS B 1 262 ? -2.842 -3.109 -0.646 1 91.31 262 LYS B C 1
ATOM 4836 O O . LYS B 1 262 ? -1.738 -2.621 -0.389 1 91.31 262 LYS B O 1
ATOM 4841 N N . VAL B 1 263 ? -3.717 -3.607 0.226 1 93.62 263 VAL B N 1
ATOM 4842 C CA . VAL B 1 263 ? -3.402 -3.709 1.647 1 93.62 263 VAL B CA 1
ATOM 4843 C C . VAL B 1 263 ? -3.248 -5.176 2.039 1 93.62 263 VAL B C 1
ATOM 4845 O O . VAL B 1 263 ? -4.051 -6.023 1.633 1 93.62 263 VAL B O 1
ATOM 4848 N N . GLY B 1 264 ? -2.195 -5.484 2.715 1 94.25 264 GLY B N 1
ATOM 4849 C CA . GLY B 1 264 ? -1.975 -6.848 3.174 1 94.25 264 GLY B CA 1
ATOM 4850 C C . GLY B 1 264 ? -2.838 -7.223 4.363 1 94.25 264 GLY B C 1
ATOM 4851 O O . GLY B 1 264 ? -3.441 -6.352 5 1 94.25 264 GLY B O 1
ATOM 4852 N N . LYS B 1 265 ? -2.871 -8.508 4.676 1 95.69 265 LYS B N 1
ATOM 4853 C CA . LYS B 1 265 ? -3.738 -9.016 5.734 1 95.69 265 LYS B CA 1
ATOM 4854 C C . LYS B 1 265 ? -3.336 -8.453 7.094 1 95.69 265 LYS B C 1
ATOM 4856 O O . LYS B 1 265 ? -4.191 -8.203 7.945 1 95.69 265 LYS B O 1
ATOM 4861 N N . GLU B 1 266 ? -2.027 -8.203 7.363 1 96.44 266 GLU B N 1
ATOM 4862 C CA . GLU B 1 266 ? -1.569 -7.66 8.641 1 96.44 266 GLU B CA 1
ATOM 4863 C C . GLU B 1 266 ? -2.129 -6.262 8.875 1 96.44 266 GLU B C 1
ATOM 4865 O O . GLU B 1 266 ? -2.717 -5.988 9.922 1 96.44 266 GLU B O 1
ATOM 4870 N N . ASN B 1 267 ? -1.962 -5.414 7.848 1 97.38 267 ASN B N 1
ATOM 4871 C CA . ASN B 1 267 ? -2.432 -4.039 7.961 1 97.38 267 ASN B CA 1
ATOM 4872 C C . ASN B 1 267 ? -3.957 -3.967 7.984 1 97.38 267 ASN B C 1
ATOM 4874 O O . ASN B 1 267 ? -4.531 -3.09 8.633 1 97.38 267 ASN B O 1
ATOM 4878 N N . LEU B 1 268 ? -4.539 -4.898 7.277 1 97.19 268 LEU B N 1
ATOM 4879 C CA . LEU B 1 268 ? -6 -4.926 7.258 1 97.19 268 LEU B CA 1
ATOM 4880 C C . LEU B 1 268 ? -6.559 -5.242 8.641 1 97.19 268 LEU B C 1
ATOM 4882 O O . LEU B 1 268 ? -7.473 -4.566 9.117 1 97.19 268 LEU B O 1
ATOM 4886 N N . LEU B 1 269 ? -6.059 -6.273 9.297 1 97.38 269 LEU B N 1
ATOM 4887 C CA . LEU B 1 269 ? -6.531 -6.586 10.641 1 97.38 269 LEU B CA 1
ATOM 4888 C C . LEU B 1 269 ? -6.16 -5.473 11.617 1 97.38 269 LEU B C 1
ATOM 4890 O O . LEU B 1 269 ? -6.906 -5.199 12.562 1 97.38 269 LEU B O 1
ATOM 4894 N N . GLY B 1 270 ? -4.969 -4.895 11.414 1 97.81 270 GLY B N 1
ATOM 4895 C CA . GLY B 1 270 ? -4.621 -3.717 12.195 1 97.81 270 GLY B CA 1
ATOM 4896 C C . GLY B 1 270 ? -5.625 -2.59 12.055 1 97.81 270 GLY B C 1
ATOM 4897 O O . GLY B 1 270 ? -5.988 -1.949 13.047 1 97.81 270 GLY B O 1
ATOM 4898 N N . LEU B 1 271 ? -6.062 -2.344 10.836 1 98.19 271 LEU B N 1
ATOM 4899 C CA . LEU B 1 271 ? -7.066 -1.32 10.562 1 98.19 271 LEU B CA 1
ATOM 4900 C C . LEU B 1 271 ? -8.359 -1.619 11.312 1 98.19 271 LEU B C 1
ATOM 4902 O O . LEU B 1 271 ? -8.953 -0.726 11.922 1 98.19 271 LEU B O 1
ATOM 4906 N N . LEU B 1 272 ? -8.805 -2.867 11.25 1 98.06 272 LEU B N 1
ATOM 4907 C CA . LEU B 1 272 ? -10.062 -3.232 11.898 1 98.06 272 LEU B CA 1
ATOM 4908 C C . LEU B 1 272 ? -9.961 -3.061 13.406 1 98.06 272 LEU B C 1
ATOM 4910 O O . LEU B 1 272 ? -10.891 -2.549 14.039 1 98.06 272 LEU B O 1
ATOM 4914 N N . GLN B 1 273 ? -8.812 -3.473 13.984 1 97.88 273 GLN B N 1
ATOM 4915 C CA . GLN B 1 273 ? -8.602 -3.289 15.414 1 97.88 273 GLN B CA 1
ATOM 4916 C C . GLN B 1 273 ? -8.586 -1.808 15.781 1 97.88 273 GLN B C 1
ATOM 4918 O O . GLN B 1 273 ? -9.141 -1.41 16.812 1 97.88 273 GLN B O 1
ATOM 4923 N N . ALA B 1 274 ? -7.945 -1.02 14.992 1 97.25 274 ALA B N 1
ATOM 4924 C CA . ALA B 1 274 ? -7.859 0.417 15.242 1 97.25 274 ALA B CA 1
ATOM 4925 C C . ALA B 1 274 ? -9.242 1.062 15.211 1 97.25 274 ALA B C 1
ATOM 4927 O O . ALA B 1 274 ? -9.555 1.902 16.062 1 97.25 274 ALA B O 1
ATOM 4928 N N . VAL B 1 275 ? -10.047 0.693 14.203 1 97.19 275 VAL B N 1
ATOM 4929 C CA . VAL B 1 275 ? -11.398 1.226 14.086 1 97.19 275 VAL B CA 1
ATOM 4930 C C . VAL B 1 275 ? -12.219 0.816 15.305 1 97.19 275 VAL B C 1
ATOM 4932 O O . VAL B 1 275 ? -12.977 1.621 15.852 1 97.19 275 VAL B O 1
ATOM 4935 N N . ARG B 1 276 ? -12.078 -0.454 15.727 1 96.25 276 ARG B N 1
ATOM 4936 C CA . ARG B 1 276 ? -12.758 -0.931 16.922 1 96.25 276 ARG B CA 1
ATOM 4937 C C . ARG B 1 276 ? -12.375 -0.095 18.141 1 96.25 276 ARG B C 1
ATOM 4939 O O . ARG B 1 276 ? -13.242 0.339 18.906 1 96.25 276 ARG B O 1
ATOM 4946 N N . GLU B 1 277 ? -11.086 0.156 18.344 1 94.62 277 GLU B N 1
ATOM 4947 C CA . GLU B 1 277 ? -10.602 0.943 19.469 1 94.62 277 GLU B CA 1
ATOM 4948 C C . GLU B 1 277 ? -11.07 2.391 19.375 1 94.62 277 GLU B C 1
ATOM 4950 O O . GLU B 1 277 ? -11.445 2.992 20.391 1 94.62 277 GLU B O 1
ATOM 4955 N N . TYR B 1 278 ? -11.078 2.914 18.219 1 94.31 278 TYR B N 1
ATOM 4956 C CA . TYR B 1 278 ? -11.484 4.301 18 1 94.31 278 TYR B CA 1
ATOM 4957 C C . TYR B 1 278 ? -12.953 4.492 18.344 1 94.31 278 TYR B C 1
ATOM 4959 O O . TYR B 1 278 ? -13.328 5.465 19 1 94.31 278 TYR B O 1
ATOM 4967 N N . THR B 1 279 ? -13.789 3.596 17.859 1 93.88 279 THR B N 1
ATOM 4968 C CA . THR B 1 279 ? -15.227 3.73 18.016 1 93.88 279 THR B CA 1
ATOM 4969 C C . THR B 1 279 ? -15.641 3.418 19.453 1 93.88 279 THR B C 1
ATOM 4971 O O . THR B 1 279 ? -16.734 3.795 19.891 1 93.88 279 THR B O 1
ATOM 4974 N N . ALA B 1 280 ? -14.812 2.742 20.219 1 92.56 280 ALA B N 1
ATOM 4975 C CA . ALA B 1 280 ? -15.109 2.363 21.594 1 92.56 280 ALA B CA 1
ATOM 4976 C C . ALA B 1 280 ? -15.047 3.572 22.531 1 92.56 280 ALA B C 1
ATOM 4978 O O . ALA B 1 280 ? -15.617 3.555 23.625 1 92.56 280 ALA B O 1
ATOM 4979 N N . VAL B 1 281 ? -14.359 4.641 22.141 1 91.88 281 VAL B N 1
ATOM 4980 C CA . VAL B 1 281 ? -14.219 5.844 22.969 1 91.88 281 VAL B CA 1
ATOM 4981 C C . VAL B 1 281 ? -15.055 6.973 22.359 1 91.88 281 VAL B C 1
ATOM 4983 O O . VAL B 1 281 ? -14.75 7.473 21.281 1 91.88 281 VAL B O 1
ATOM 4986 N N . PRO B 1 282 ? -16.016 7.414 23.094 1 90.44 282 PRO B N 1
ATOM 4987 C CA . PRO B 1 282 ? -16.828 8.523 22.594 1 90.44 282 PRO B CA 1
ATOM 4988 C C . PRO B 1 282 ? -16.016 9.789 22.344 1 90.44 282 PRO B C 1
ATOM 4990 O O . PRO B 1 282 ? -15.078 10.086 23.094 1 90.44 282 PRO B O 1
ATOM 4993 N N . GLU B 1 283 ? -16.422 10.516 21.312 1 87.81 283 GLU B N 1
ATOM 4994 C CA . GLU B 1 283 ? -15.727 11.734 20.922 1 87.81 283 GLU B CA 1
ATOM 4995 C C . GLU B 1 283 ? -15.609 12.711 22.094 1 87.81 283 GLU B C 1
ATOM 4997 O O . GLU B 1 283 ? -14.578 13.359 22.266 1 87.81 283 GLU B O 1
ATOM 5002 N N . GLU B 1 284 ? -16.625 12.836 22.859 1 90.12 284 GLU B N 1
ATOM 5003 C CA . GLU B 1 284 ? -16.656 13.75 24 1 90.12 284 GLU B CA 1
ATOM 5004 C C . GLU B 1 284 ? -15.602 13.367 25.031 1 90.12 284 GLU B C 1
ATOM 5006 O O . GLU B 1 284 ? -14.984 14.242 25.656 1 90.12 284 GLU B O 1
ATOM 5011 N N . GLN B 1 285 ? -15.492 12.102 25.219 1 92.62 285 GLN B N 1
ATOM 5012 C CA . GLN B 1 285 ? -14.492 11.617 26.172 1 92.62 285 GLN B CA 1
ATOM 5013 C C . GLN B 1 285 ? -13.078 11.898 25.672 1 92.62 285 GLN B C 1
ATOM 5015 O O . GLN B 1 285 ? -12.211 12.32 26.453 1 92.62 285 GLN B O 1
ATOM 5020 N N . ARG B 1 286 ? -12.836 11.648 24.422 1 89.69 286 ARG B N 1
ATOM 5021 C CA . ARG B 1 286 ? -11.539 11.938 23.828 1 89.69 286 ARG B CA 1
ATOM 5022 C C . ARG B 1 286 ? -11.203 13.422 23.938 1 89.69 286 ARG B C 1
ATOM 5024 O O . ARG B 1 286 ? -10.062 13.789 24.234 1 89.69 286 ARG B O 1
ATOM 5031 N N . ALA B 1 287 ? -12.133 14.281 23.703 1 91.12 287 ALA B N 1
ATOM 5032 C CA . ALA B 1 287 ? -11.961 15.727 23.781 1 91.12 287 ALA B CA 1
ATOM 5033 C C . ALA B 1 287 ? -11.648 16.172 2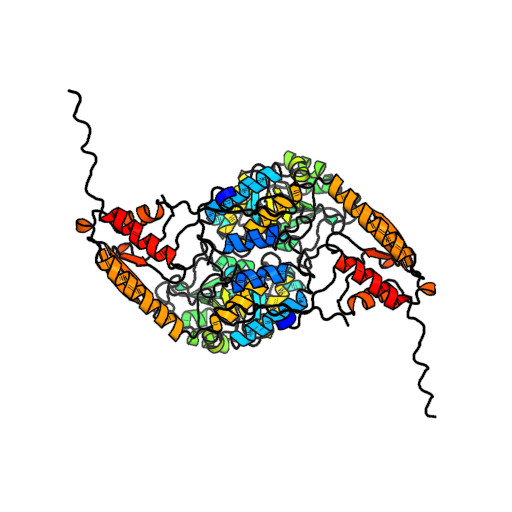5.203 1 91.12 287 ALA B C 1
ATOM 5035 O O . ALA B 1 287 ? -10.789 17.016 25.422 1 91.12 287 ALA B O 1
ATOM 5036 N N . ALA B 1 288 ? -12.391 15.617 26.094 1 93.94 288 ALA B N 1
ATOM 5037 C CA . ALA B 1 288 ? -12.195 15.969 27.5 1 93.94 288 ALA B CA 1
ATOM 5038 C C . ALA B 1 288 ? -10.797 15.594 27.969 1 93.94 288 ALA B C 1
ATOM 5040 O O . ALA B 1 288 ? -10.172 16.344 28.719 1 93.94 288 ALA B O 1
ATOM 5041 N N . GLU B 1 289 ? -10.359 14.453 27.578 1 93.25 289 GLU B N 1
ATOM 5042 C CA . GLU B 1 289 ? -9.016 14 27.953 1 93.25 289 GLU B CA 1
ATOM 5043 C C . GLU B 1 289 ? -7.945 14.906 27.359 1 93.25 289 GLU B C 1
ATOM 5045 O O . GLU B 1 289 ? -6.961 15.227 28.016 1 93.25 289 GLU B O 1
ATOM 5050 N N . GLN B 1 290 ? -8.078 15.273 26.141 1 93.06 290 GLN B N 1
ATOM 5051 C CA . GLN B 1 290 ? -7.152 16.188 25.484 1 93.06 290 GLN B CA 1
ATOM 5052 C C . GLN B 1 290 ? -7.121 17.547 26.203 1 93.06 290 GLN B C 1
ATOM 5054 O O . GLN B 1 290 ? -6.047 18.094 26.438 1 93.06 290 GLN B O 1
ATOM 5059 N N . LEU B 1 291 ? -8.312 18.016 26.484 1 95.62 291 LEU B N 1
ATOM 5060 C CA . LEU B 1 291 ? -8.43 19.312 27.141 1 95.62 291 LEU B CA 1
ATOM 5061 C C . LEU B 1 291 ? -7.711 19.297 28.484 1 95.62 291 LEU B C 1
ATOM 5063 O O . LEU B 1 291 ? -6.984 20.25 28.812 1 95.62 291 LEU B O 1
ATOM 5067 N N . GLU B 1 292 ? -7.945 18.266 29.219 1 96.62 292 GLU B N 1
ATOM 5068 C CA . GLU B 1 292 ? -7.297 18.156 30.516 1 96.62 292 GLU B CA 1
ATOM 5069 C C . GLU B 1 292 ? -5.777 18.125 30.375 1 96.62 292 GLU B C 1
ATOM 5071 O O . GLU B 1 292 ? -5.074 18.859 31.078 1 96.62 292 GLU B O 1
ATOM 5076 N N . ARG B 1 293 ? -5.273 17.297 29.5 1 96 293 ARG B N 1
ATOM 5077 C CA . ARG B 1 293 ? -3.838 17.141 29.281 1 96 293 ARG B CA 1
ATOM 5078 C C . ARG B 1 293 ? -3.219 18.453 28.797 1 96 293 ARG B C 1
ATOM 5080 O O . ARG B 1 293 ? -2.172 18.875 29.297 1 96 293 ARG B O 1
ATOM 5087 N N . MET B 1 294 ? -3.85 19.062 27.875 1 96.88 294 MET B N 1
ATOM 5088 C CA . MET B 1 294 ? -3.307 20.281 27.266 1 96.88 294 MET B CA 1
ATOM 5089 C C . MET B 1 294 ? -3.4 21.453 28.234 1 96.88 294 MET B C 1
ATOM 5091 O O . MET B 1 294 ? -2.547 22.344 28.219 1 96.88 294 MET B O 1
ATOM 5095 N N . THR B 1 295 ? -4.43 21.453 29.078 1 97.69 295 THR B N 1
ATOM 5096 C CA . THR B 1 295 ? -4.535 22.5 30.094 1 97.69 295 THR B CA 1
ATOM 5097 C C . THR B 1 295 ? -3.373 22.406 31.078 1 97.69 295 THR B C 1
ATOM 5099 O O . THR B 1 295 ? -2.758 23.422 31.406 1 97.69 295 THR B O 1
ATOM 5102 N N . LYS B 1 296 ? -3.092 21.188 31.484 1 97.62 296 LYS B N 1
ATOM 5103 C CA . LYS B 1 296 ? -1.968 20.969 32.406 1 97.62 296 LYS B CA 1
ATOM 5104 C C . LYS B 1 296 ? -0.648 21.359 31.734 1 97.62 296 LYS B C 1
ATOM 5106 O O . LYS B 1 296 ? 0.202 22 32.375 1 97.62 296 LYS B O 1
ATOM 5111 N N . LEU B 1 297 ? -0.45 20.984 30.516 1 97.75 297 LEU B N 1
ATOM 5112 C CA . LEU B 1 297 ? 0.777 21.297 29.797 1 97.75 297 LEU B CA 1
ATOM 5113 C C . LEU B 1 297 ? 0.922 22.797 29.578 1 97.75 297 LEU B C 1
ATOM 5115 O O . LEU B 1 297 ? 2.016 23.344 29.734 1 97.75 297 LEU B O 1
ATOM 5119 N N . ALA B 1 298 ? -0.167 23.438 29.203 1 98.19 298 ALA B N 1
ATOM 5120 C CA . ALA B 1 298 ? -0.149 24.875 29 1 98.19 298 ALA B CA 1
ATOM 5121 C C . ALA B 1 298 ? 0.283 25.609 30.266 1 98.19 298 ALA B C 1
ATOM 5123 O O . ALA B 1 298 ? 1.044 26.578 30.203 1 98.19 298 ALA B O 1
ATOM 5124 N N . ALA B 1 299 ? -0.216 25.156 31.375 1 98 299 ALA B N 1
ATOM 5125 C CA . ALA B 1 299 ? 0.127 25.766 32.656 1 98 299 ALA B CA 1
ATOM 5126 C C . ALA B 1 299 ? 1.625 25.672 32.906 1 98 299 ALA B C 1
ATOM 5128 O O . ALA B 1 299 ? 2.229 26.609 33.438 1 98 299 ALA B O 1
ATOM 5129 N N . ARG B 1 300 ? 2.209 24.578 32.594 1 97.56 300 ARG B N 1
ATOM 5130 C CA . ARG B 1 300 ? 3.641 24.375 32.781 1 97.56 300 ARG B CA 1
ATOM 5131 C C . ARG B 1 300 ? 4.449 25.25 31.828 1 97.56 300 ARG B C 1
ATOM 5133 O O . ARG B 1 300 ? 5.422 25.891 32.25 1 97.56 300 ARG B O 1
ATOM 5140 N N . LEU B 1 301 ? 4.059 25.281 30.641 1 97.94 301 LEU B N 1
ATOM 5141 C CA . LEU B 1 301 ? 4.812 25.984 29.609 1 97.94 301 LEU B CA 1
ATOM 5142 C C . LEU B 1 301 ? 4.695 27.5 29.781 1 97.94 301 LEU B C 1
ATOM 5144 O O . LEU B 1 301 ? 5.617 28.234 29.438 1 97.94 301 LEU B O 1
ATOM 5148 N N . ASP B 1 302 ? 3.551 27.891 30.344 1 97.56 302 ASP B N 1
ATOM 5149 C CA . ASP B 1 302 ? 3.289 29.312 30.562 1 97.56 302 ASP B CA 1
ATOM 5150 C C . ASP B 1 302 ? 4.238 29.891 31.594 1 97.56 302 ASP B C 1
ATOM 5152 O O . ASP B 1 302 ? 4.383 31.125 31.703 1 97.56 302 ASP B O 1
ATOM 5156 N N . LYS B 1 303 ? 4.898 29.047 32.281 1 96.56 303 LYS B N 1
ATOM 5157 C CA . LYS B 1 303 ? 5.828 29.484 33.312 1 96.56 303 LYS B CA 1
ATOM 5158 C C . LYS B 1 303 ? 7.215 29.75 32.75 1 96.56 303 LYS B C 1
ATOM 5160 O O . LYS B 1 303 ? 8.055 30.375 33.375 1 96.56 303 LYS B O 1
ATOM 5165 N N . ILE B 1 304 ? 7.438 29.344 31.578 1 96.38 304 ILE B N 1
ATOM 5166 C CA . ILE B 1 304 ? 8.742 29.531 30.953 1 96.38 304 ILE B CA 1
ATOM 5167 C C . ILE B 1 304 ? 8.859 30.953 30.406 1 96.38 304 ILE B C 1
ATOM 5169 O O . ILE B 1 304 ? 8.039 31.375 29.594 1 96.38 304 ILE B O 1
ATOM 5173 N N . PRO B 1 305 ? 9.891 31.703 30.812 1 95 305 PRO B N 1
ATOM 5174 C CA . PRO B 1 305 ? 10.062 33.062 30.297 1 95 305 PRO B CA 1
ATOM 5175 C C . PRO B 1 305 ? 10.148 33.125 28.781 1 95 305 PRO B C 1
ATOM 5177 O O . PRO B 1 305 ? 10.789 32.25 28.156 1 95 305 PRO B O 1
ATOM 5180 N N . GLY B 1 306 ? 9.367 34.125 28.219 1 96.38 306 GLY B N 1
ATOM 5181 C CA . GLY B 1 306 ? 9.398 34.281 26.781 1 96.38 306 GLY B CA 1
ATOM 5182 C C . GLY B 1 306 ? 8.281 33.562 26.062 1 96.38 306 GLY B C 1
ATOM 5183 O O . GLY B 1 306 ? 8.062 33.75 24.859 1 96.38 306 GLY B O 1
ATOM 5184 N N . LEU B 1 307 ? 7.578 32.719 26.844 1 97.31 307 LEU B N 1
ATOM 5185 C CA . LEU B 1 307 ? 6.457 31.984 26.266 1 97.31 307 LEU B CA 1
ATOM 5186 C C . LEU B 1 307 ? 5.145 32.375 26.938 1 97.31 307 LEU B C 1
ATOM 5188 O O . LEU B 1 307 ? 5.113 32.625 28.141 1 97.31 307 LEU B O 1
ATOM 5192 N N . SER B 1 308 ? 4.141 32.531 26.188 1 98.25 308 SER B N 1
ATOM 5193 C CA . SER B 1 308 ? 2.76 32.5 26.656 1 98.25 308 SER B CA 1
ATOM 5194 C C . SER B 1 308 ? 2.023 31.281 26.125 1 98.25 308 SER B C 1
ATOM 5196 O O . SER B 1 308 ? 2.02 31.031 24.922 1 98.25 308 SER B O 1
ATOM 5198 N N . ALA B 1 309 ? 1.512 30.531 27.047 1 98.19 309 ALA B N 1
ATOM 5199 C CA . ALA B 1 309 ? 0.881 29.281 26.656 1 98.19 309 ALA B CA 1
ATOM 5200 C C . ALA B 1 309 ? -0.569 29.219 27.125 1 98.19 309 ALA B C 1
ATOM 5202 O O . ALA B 1 309 ? -0.877 29.609 28.25 1 98.19 309 ALA B O 1
ATOM 5203 N N . ARG B 1 310 ? -1.458 28.828 26.281 1 97.88 310 ARG B N 1
ATOM 5204 C CA . ARG B 1 310 ? -2.857 28.609 26.641 1 97.88 310 ARG B CA 1
ATOM 5205 C C . ARG B 1 310 ? -3.445 27.438 25.844 1 97.88 310 ARG B C 1
ATOM 5207 O O . ARG B 1 310 ? -2.916 27.078 24.797 1 97.88 310 ARG B O 1
ATOM 5214 N N . THR B 1 311 ? -4.488 26.875 26.375 1 97.38 311 THR B N 1
ATOM 5215 C CA . THR B 1 311 ? -5.219 25.844 25.656 1 97.38 311 THR B CA 1
ATOM 5216 C C . THR B 1 311 ? -6.086 26.469 24.562 1 97.38 311 THR B C 1
ATOM 5218 O O . THR B 1 311 ? -6.715 27.5 24.766 1 97.38 311 THR B O 1
ATOM 5221 N N . ALA B 1 312 ? -6.051 25.922 23.391 1 94.88 312 ALA B N 1
ATOM 5222 C CA . ALA B 1 312 ? -6.855 26.391 22.266 1 94.88 312 ALA B CA 1
ATOM 5223 C C . ALA B 1 312 ? -7.5 25.234 21.516 1 94.88 312 ALA B C 1
ATOM 5225 O O . ALA B 1 312 ? -6.875 24.188 21.328 1 94.88 312 ALA B O 1
ATOM 5226 N N . GLN B 1 313 ? -8.742 25.438 21.141 1 91.5 313 GLN B N 1
ATOM 5227 C CA . GLN B 1 313 ? -9.43 24.453 20.297 1 91.5 313 GLN B CA 1
ATOM 5228 C C . GLN B 1 313 ? -9.023 24.609 18.844 1 91.5 313 GLN B C 1
ATOM 5230 O O . GLN B 1 313 ? -8.664 25.703 18.406 1 91.5 313 GLN B O 1
ATOM 5235 N N . ASP B 1 314 ? -9.07 23.5 18.078 1 86.25 314 ASP B N 1
ATOM 5236 C CA . ASP B 1 314 ? -8.805 23.484 16.641 1 86.25 314 ASP B CA 1
ATOM 5237 C C . ASP B 1 314 ? -9.625 24.562 15.93 1 86.25 314 ASP B C 1
ATOM 5239 O O . ASP B 1 314 ? -10.797 24.766 16.25 1 86.25 314 ASP B O 1
ATOM 5243 N N . ASP B 1 315 ? -9 25.219 14.953 1 78.62 315 ASP B N 1
ATOM 5244 C CA . ASP B 1 315 ? -9.594 26.359 14.266 1 78.62 315 ASP B CA 1
ATOM 5245 C C . ASP B 1 315 ? -10.797 25.938 13.422 1 78.62 315 ASP B C 1
ATOM 5247 O O . ASP B 1 315 ? -11.648 26.75 13.078 1 78.62 315 ASP B O 1
ATOM 5251 N N . SER B 1 316 ? -10.812 24.656 13.047 1 74.44 316 SER B N 1
ATOM 5252 C CA . SER B 1 316 ? -11.883 24.156 12.188 1 74.44 316 SER B CA 1
ATOM 5253 C C . SER B 1 316 ? -13.133 23.828 12.992 1 74.44 316 SER B C 1
ATOM 5255 O O . SER B 1 316 ? -14.172 23.484 12.43 1 74.44 316 SER B O 1
ATOM 5257 N N . GLY B 1 317 ? -13.102 23.953 14.297 1 77 317 GLY B N 1
ATOM 5258 C CA . GLY B 1 317 ? -14.242 23.656 15.164 1 77 317 GLY B CA 1
ATOM 5259 C C . GLY B 1 317 ? -14.25 22.234 15.672 1 77 317 GLY B C 1
ATOM 5260 O O . GLY B 1 317 ? -15.094 21.859 16.484 1 77 317 GLY B O 1
ATOM 5261 N N . ARG B 1 318 ? -13.266 21.5 15.258 1 79.81 318 ARG B N 1
ATOM 5262 C CA . ARG B 1 318 ? -13.18 20.141 15.766 1 79.81 318 ARG B CA 1
ATOM 5263 C C . ARG B 1 318 ? -12.828 20.125 17.25 1 79.81 318 ARG B C 1
ATOM 5265 O O . ARG B 1 318 ? -12.211 21.062 17.75 1 79.81 318 ARG B O 1
ATOM 5272 N N . THR B 1 319 ? -13.312 19.047 17.844 1 85 319 THR B N 1
ATOM 5273 C CA . THR B 1 319 ? -13.07 18.938 19.281 1 85 319 THR B CA 1
ATOM 5274 C C . THR B 1 319 ? -11.664 18.422 19.562 1 85 319 THR B C 1
ATOM 5276 O O . THR B 1 319 ? -11.492 17.406 20.219 1 85 319 THR B O 1
ATOM 5279 N N . ILE B 1 320 ? -10.711 19.094 19 1 89.31 320 ILE B N 1
ATOM 5280 C CA . ILE B 1 320 ? -9.289 18.891 19.219 1 89.31 320 ILE B CA 1
ATOM 5281 C C . ILE B 1 320 ? -8.719 20.094 19.984 1 89.31 320 ILE B C 1
ATOM 5283 O O . ILE B 1 320 ? -8.922 21.234 19.594 1 89.31 320 ILE B O 1
ATOM 5287 N N . TYR B 1 321 ? -8.055 19.828 21.078 1 94.56 321 TYR B N 1
ATOM 5288 C CA . TYR B 1 321 ? -7.5 20.891 21.922 1 94.56 321 TYR B CA 1
ATOM 5289 C C . TYR B 1 321 ? -5.977 20.828 21.938 1 94.56 321 TYR B C 1
ATOM 5291 O O . TYR B 1 321 ? -5.391 19.766 22.141 1 94.56 321 TYR B O 1
ATOM 5299 N N . ARG B 1 322 ? -5.398 21.922 21.672 1 96.62 322 ARG B N 1
ATOM 5300 C CA . ARG B 1 322 ? -3.947 22.062 21.578 1 96.62 322 ARG B CA 1
ATOM 5301 C C . ARG B 1 322 ? -3.441 23.125 22.562 1 96.62 322 ARG B C 1
ATOM 5303 O O . ARG B 1 322 ? -4.234 23.875 23.125 1 96.62 322 ARG B O 1
ATOM 5310 N N . VAL B 1 323 ? -2.135 23.109 22.828 1 97.81 323 VAL B N 1
ATOM 5311 C CA . VAL B 1 323 ? -1.5 24.25 23.469 1 97.81 323 VAL B CA 1
ATOM 5312 C C . VAL B 1 323 ? -1.034 25.234 22.406 1 97.81 323 VAL B C 1
ATOM 5314 O O . VAL B 1 323 ? -0.324 24.859 21.469 1 97.81 323 VAL B O 1
ATOM 5317 N N . LEU B 1 324 ? -1.495 26.422 22.5 1 97.69 324 LEU B N 1
ATOM 5318 C CA . LEU B 1 324 ? -0.985 27.516 21.688 1 97.69 324 LEU B CA 1
ATOM 5319 C C . LEU B 1 324 ? 0.155 28.234 22.391 1 97.69 324 LEU B C 1
ATOM 5321 O O . LEU B 1 324 ? -0.022 28.734 23.516 1 97.69 324 LEU B O 1
ATOM 5325 N N . LEU B 1 325 ? 1.321 28.234 21.781 1 97.81 325 LEU B N 1
ATOM 5326 C CA . LEU B 1 325 ? 2.51 28.906 22.312 1 97.81 325 LEU B CA 1
ATOM 5327 C C . LEU B 1 325 ? 2.805 30.188 21.547 1 97.81 325 LEU B C 1
ATOM 5329 O O . LEU B 1 325 ? 3.061 30.156 20.344 1 97.81 325 LEU B O 1
ATOM 5333 N N . THR B 1 326 ? 2.703 31.234 22.234 1 98.19 326 THR B N 1
ATOM 5334 C CA . THR B 1 326 ? 3.16 32.5 21.656 1 98.19 326 THR B CA 1
ATOM 5335 C C . THR B 1 326 ? 4.566 32.844 22.156 1 98.19 326 THR B C 1
ATOM 5337 O O . THR B 1 326 ? 4.816 32.875 23.359 1 98.19 326 THR B O 1
ATOM 5340 N N . VAL B 1 327 ? 5.465 33.094 21.234 1 97.81 327 VAL B N 1
ATOM 5341 C CA . VAL B 1 327 ? 6.859 33.344 21.562 1 97.81 327 VAL B CA 1
ATOM 5342 C C . VAL B 1 327 ? 7.121 34.875 21.516 1 97.81 327 VAL B C 1
ATOM 5344 O O . VAL B 1 327 ? 6.84 35.5 20.5 1 97.81 327 VAL B O 1
ATOM 5347 N N . ASP B 1 328 ? 7.555 35.375 22.578 1 96.69 328 ASP B N 1
ATOM 5348 C CA . ASP B 1 328 ? 8.078 36.719 22.609 1 96.69 328 ASP B CA 1
ATOM 5349 C C . ASP B 1 328 ? 9.562 36.75 22.281 1 96.69 328 ASP B C 1
ATOM 5351 O O . ASP B 1 328 ? 10.398 36.469 23.141 1 96.69 328 ASP B O 1
ATOM 5355 N N . PRO B 1 329 ? 9.852 37.219 21.141 1 95.56 329 PRO B N 1
ATOM 5356 C CA . PRO B 1 329 ? 11.242 37.094 20.703 1 95.56 329 PRO B CA 1
ATOM 5357 C C . PRO B 1 329 ? 12.211 37.844 21.625 1 95.56 329 PRO B C 1
ATOM 5359 O O . PRO B 1 329 ? 13.344 37.406 21.828 1 95.56 329 PRO B O 1
ATOM 5362 N N . ALA B 1 330 ? 11.805 39 22.156 1 95 330 ALA B N 1
ATOM 5363 C CA . ALA B 1 330 ? 12.672 39.781 23.016 1 95 330 ALA B CA 1
ATOM 5364 C C . ALA B 1 330 ? 12.953 39.031 24.328 1 95 330 ALA B C 1
ATOM 5366 O O . ALA B 1 330 ? 14.102 38.969 24.781 1 95 330 ALA B O 1
ATOM 5367 N N . ALA B 1 331 ? 11.945 38.5 24.875 1 94.75 331 ALA B N 1
ATOM 5368 C CA . ALA B 1 331 ? 12.078 37.844 26.156 1 94.75 331 ALA B CA 1
ATOM 5369 C C . ALA B 1 331 ? 12.703 36.438 26 1 94.75 331 ALA B C 1
ATOM 5371 O O . ALA B 1 331 ? 13.461 36 26.859 1 94.75 331 ALA B O 1
ATOM 5372 N N . ALA B 1 332 ? 12.406 35.781 24.891 1 94.81 332 ALA B N 1
ATOM 5373 C CA . ALA B 1 332 ? 12.875 34.406 24.641 1 94.81 332 ALA B CA 1
ATOM 5374 C C . ALA B 1 332 ? 14.289 34.406 24.062 1 94.81 332 ALA B C 1
ATOM 5376 O O . ALA B 1 332 ? 14.992 33.406 24.109 1 94.81 332 ALA B O 1
ATOM 5377 N N . GLY B 1 333 ? 14.664 35.562 23.422 1 94.38 333 GLY B N 1
ATOM 5378 C CA . GLY B 1 333 ? 15.953 35.656 22.75 1 94.38 333 GLY B CA 1
ATOM 5379 C C . GLY B 1 333 ? 15.969 34.969 21.391 1 94.38 333 GLY B C 1
ATOM 5380 O O . GLY B 1 333 ? 17.031 34.781 20.812 1 94.38 333 GLY B O 1
ATOM 5381 N N . ARG B 1 334 ? 14.922 34.5 20.922 1 94.69 334 ARG B N 1
ATOM 5382 C CA . ARG B 1 334 ? 14.773 33.844 19.609 1 94.69 334 ARG B CA 1
ATOM 5383 C C . ARG B 1 334 ? 13.336 33.938 19.125 1 94.69 334 ARG B C 1
ATOM 5385 O O . ARG B 1 334 ? 12.414 34.125 19.922 1 94.69 334 ARG B O 1
ATOM 5392 N N . SER B 1 335 ? 13.172 33.875 17.859 1 96.69 335 SER B N 1
ATOM 5393 C CA . SER B 1 335 ? 11.844 33.875 17.234 1 96.69 335 SER B CA 1
ATOM 5394 C C . SER B 1 335 ? 11.195 32.5 17.359 1 96.69 335 SER B C 1
ATOM 5396 O O . SER B 1 335 ? 11.867 31.5 17.672 1 96.69 335 SER B O 1
ATOM 5398 N N . ALA B 1 336 ? 9.844 32.438 17.062 1 97.38 336 ALA B N 1
ATOM 5399 C CA . ALA B 1 336 ? 9.133 31.156 17.016 1 97.38 336 ALA B CA 1
ATOM 5400 C C . ALA B 1 336 ? 9.758 30.219 15.977 1 97.38 336 ALA B C 1
ATOM 5402 O O . ALA B 1 336 ? 9.859 29.016 16.203 1 97.38 336 ALA B O 1
ATOM 5403 N N . ALA B 1 337 ? 10.164 30.766 14.867 1 97.19 337 ALA B N 1
ATOM 5404 C CA . ALA B 1 337 ? 10.773 29.984 13.797 1 97.19 337 ALA B CA 1
ATOM 5405 C C . ALA B 1 337 ? 12.086 29.359 14.25 1 97.19 337 ALA B C 1
ATOM 5407 O O . ALA B 1 337 ? 12.336 28.172 14 1 97.19 337 ALA B O 1
ATOM 5408 N N . THR B 1 338 ? 12.891 30.188 14.867 1 96.69 338 THR B N 1
ATOM 5409 C CA . THR B 1 338 ? 14.172 29.688 15.367 1 96.69 338 THR B CA 1
ATOM 5410 C C . THR B 1 338 ? 13.961 28.641 16.453 1 96.69 338 THR B C 1
ATOM 5412 O O . THR B 1 338 ? 14.672 27.625 16.484 1 96.69 338 THR B O 1
ATOM 5415 N N . LEU B 1 339 ? 13.016 28.906 17.297 1 96.81 339 LEU B N 1
ATOM 5416 C CA . LEU B 1 339 ? 12.711 27.953 18.359 1 96.81 339 LEU B CA 1
ATOM 5417 C C . LEU B 1 339 ? 12.281 26.609 17.766 1 96.81 339 LEU B C 1
ATOM 5419 O O . LEU B 1 339 ? 12.734 25.562 18.219 1 96.81 339 LEU B O 1
ATOM 5423 N N . ALA B 1 340 ? 11.383 26.609 16.75 1 97.12 340 ALA B N 1
ATOM 5424 C CA . ALA B 1 340 ? 10.938 25.391 16.094 1 97.12 340 ALA B CA 1
ATOM 5425 C C . ALA B 1 340 ? 12.109 24.641 15.477 1 97.12 340 ALA B C 1
ATOM 5427 O O . ALA B 1 340 ? 12.188 23.406 15.57 1 97.12 340 ALA B O 1
ATOM 5428 N N . GLU B 1 341 ? 13.023 25.359 14.859 1 96.88 341 GLU B N 1
ATOM 5429 C CA . GLU B 1 341 ? 14.211 24.766 14.25 1 96.88 341 GLU B CA 1
ATOM 5430 C C . GLU B 1 341 ? 15.102 24.109 15.297 1 96.88 341 GLU B C 1
ATOM 5432 O O . GLU B 1 341 ? 15.633 23.016 15.07 1 96.88 341 GLU B O 1
ATOM 5437 N N . GLU B 1 342 ? 15.289 24.812 16.359 1 96.12 342 GLU B N 1
ATOM 5438 C CA . GLU B 1 342 ? 16.141 24.297 17.422 1 96.12 342 GLU B CA 1
ATOM 5439 C C . GLU B 1 342 ? 15.523 23.078 18.094 1 96.12 342 GLU B C 1
ATOM 5441 O O . GLU B 1 342 ? 16.234 22.141 18.484 1 96.12 342 GLU B O 1
ATOM 5446 N N . MET B 1 343 ? 14.203 23.094 18.266 1 96.5 343 MET B N 1
ATOM 5447 C CA . MET B 1 343 ? 13.492 21.922 18.781 1 96.5 343 MET B CA 1
ATOM 5448 C C . MET B 1 343 ? 13.711 20.719 17.875 1 96.5 343 MET B C 1
ATOM 5450 O O . MET B 1 343 ? 13.961 19.609 18.359 1 96.5 343 MET B O 1
ATOM 5454 N N . ARG B 1 344 ? 13.672 20.938 16.562 1 94.62 344 ARG B N 1
ATOM 5455 C CA . ARG B 1 344 ? 13.805 19.875 15.57 1 94.62 344 ARG B CA 1
ATOM 5456 C C . ARG B 1 344 ? 15.242 19.375 15.508 1 94.62 344 ARG B C 1
ATOM 5458 O O . ARG B 1 344 ? 15.477 18.188 15.273 1 94.62 344 ARG B O 1
ATOM 5465 N N . ALA B 1 345 ? 16.156 20.234 15.742 1 93.88 345 ALA B N 1
ATOM 5466 C CA . ALA B 1 345 ? 17.578 19.922 15.602 1 93.88 345 ALA B CA 1
ATOM 5467 C C . ALA B 1 345 ? 18.094 19.125 16.812 1 93.88 345 ALA B C 1
ATOM 5469 O O . ALA B 1 345 ? 19.156 18.516 16.75 1 93.88 345 ALA B O 1
ATOM 5470 N N . GLY B 1 346 ? 17.328 19.062 17.875 1 91.81 346 GLY B N 1
ATOM 5471 C CA . GLY B 1 346 ? 17.766 18.375 19.078 1 91.81 346 GLY B CA 1
ATOM 5472 C C . GLY B 1 346 ? 17.625 16.875 18.984 1 91.81 346 GLY B C 1
ATOM 5473 O O . GLY B 1 346 ? 17.188 16.344 17.969 1 91.81 346 GLY B O 1
ATOM 5474 N N . ILE B 1 347 ? 18.109 16.219 20.062 1 87.94 347 ILE B N 1
ATOM 5475 C CA . ILE B 1 347 ? 18 14.766 20.219 1 87.94 347 ILE B CA 1
ATOM 5476 C C . ILE B 1 347 ? 17.203 14.43 21.469 1 87.94 347 ILE B C 1
ATOM 5478 O O . ILE B 1 347 ? 17.656 14.656 22.594 1 87.94 347 ILE B O 1
ATOM 5482 N N . PRO B 1 348 ? 16.062 13.867 21.297 1 91.44 348 PRO B N 1
ATOM 5483 C CA . PRO B 1 348 ? 15.359 13.57 20.047 1 91.44 348 PRO B CA 1
ATOM 5484 C C . PRO B 1 348 ? 14.875 14.828 19.328 1 91.44 348 PRO B C 1
ATOM 5486 O O . PRO B 1 348 ? 14.688 15.867 19.953 1 91.44 348 PRO B O 1
ATOM 5489 N N . SER B 1 349 ? 14.773 14.617 18.016 1 94.69 349 SER B N 1
ATOM 5490 C CA . SER B 1 349 ? 14.094 15.672 17.266 1 94.69 349 SER B CA 1
ATOM 5491 C C . SER B 1 349 ? 12.648 15.828 17.734 1 94.69 349 SER B C 1
ATOM 5493 O O . SER B 1 349 ? 11.953 14.836 17.969 1 94.69 349 SER B O 1
ATOM 5495 N N . ILE B 1 350 ? 12.234 17.078 18 1 96.19 350 ILE B N 1
ATOM 5496 C CA . ILE B 1 350 ? 10.875 17.391 18.422 1 96.19 350 ILE B CA 1
ATOM 5497 C C . ILE B 1 350 ? 10.203 18.297 17.391 1 96.19 350 ILE B C 1
ATOM 5499 O O . ILE B 1 350 ? 10.711 19.375 17.078 1 96.19 350 ILE B O 1
ATOM 5503 N N . TYR B 1 351 ? 9.055 17.797 16.891 1 95.56 351 TYR B N 1
ATOM 5504 C CA . TYR B 1 351 ? 8.328 18.547 15.883 1 95.56 351 TYR B CA 1
ATOM 5505 C C . TYR B 1 351 ? 7.102 19.234 16.484 1 95.56 351 TYR B C 1
ATOM 5507 O O . TYR B 1 351 ? 6.129 18.562 16.844 1 95.56 351 TYR B O 1
ATOM 5515 N N . LEU B 1 352 ? 7.168 20.562 16.578 1 96.12 352 LEU B N 1
ATOM 5516 C CA . LEU B 1 352 ? 6 21.344 16.969 1 96.12 352 LEU B CA 1
ATOM 5517 C C . LEU B 1 352 ? 5.176 21.719 15.734 1 96.12 352 LEU B C 1
ATOM 5519 O O . LEU B 1 352 ? 5.699 21.766 14.617 1 96.12 352 LEU B O 1
ATOM 5523 N N . ARG B 1 353 ? 3.908 21.859 15.938 1 94.25 353 ARG B N 1
ATOM 5524 C CA . ARG B 1 353 ? 3.051 22.328 14.852 1 94.25 353 ARG B CA 1
ATOM 5525 C C . ARG B 1 353 ? 3.332 23.797 14.523 1 94.25 353 ARG B C 1
ATOM 5527 O O . ARG B 1 353 ? 3.295 24.656 15.406 1 94.25 353 ARG B O 1
ATOM 5534 N N . ASP B 1 354 ? 3.609 24.109 13.266 1 92.62 354 ASP B N 1
ATOM 5535 C CA . ASP B 1 354 ? 4.145 25.422 12.922 1 92.62 354 ASP B CA 1
ATOM 5536 C C . ASP B 1 354 ? 3.24 26.141 11.93 1 92.62 354 ASP B C 1
ATOM 5538 O O . ASP B 1 354 ? 3.703 26.984 11.164 1 92.62 354 ASP B O 1
ATOM 5542 N N . PHE B 1 355 ? 1.996 25.844 11.93 1 87.12 355 PHE B N 1
ATOM 5543 C CA . PHE B 1 355 ? 1.063 26.422 10.969 1 87.12 355 PHE B CA 1
ATOM 5544 C C . PHE B 1 355 ? 0.834 27.891 11.25 1 87.12 355 PHE B C 1
ATOM 5546 O O . PHE B 1 355 ? 0.428 28.641 10.359 1 87.12 355 PHE B O 1
ATOM 5553 N N . LYS B 1 356 ? 1.186 28.438 12.453 1 91.56 356 LYS B N 1
ATOM 5554 C CA . LYS B 1 356 ? 0.967 29.828 12.844 1 91.56 356 LYS B CA 1
ATOM 5555 C C . LYS B 1 356 ? 2.291 30.547 13.102 1 91.56 356 LYS B C 1
ATOM 5557 O O . LYS B 1 356 ? 2.346 31.5 13.883 1 91.56 356 LYS B O 1
ATOM 5562 N N . LEU B 1 357 ? 3.307 30.047 12.492 1 93.25 357 LEU B N 1
ATOM 5563 C CA . LEU B 1 357 ? 4.637 30.609 12.68 1 93.25 357 LEU B CA 1
ATOM 5564 C C . LEU B 1 357 ? 4.66 32.094 12.305 1 93.25 357 LEU B C 1
ATOM 5566 O O . LEU B 1 357 ? 5.379 32.875 12.914 1 93.25 357 LEU B O 1
ATOM 5570 N N . HIS B 1 358 ? 3.928 32.438 11.281 1 91.94 358 HIS B N 1
ATOM 5571 C CA . HIS B 1 358 ? 3.893 33.812 10.805 1 91.94 358 HIS B CA 1
ATOM 5572 C C . HIS B 1 358 ? 3.326 34.75 11.867 1 91.94 358 HIS B C 1
ATOM 5574 O O . HIS B 1 358 ? 3.572 35.969 11.828 1 91.94 358 HIS B O 1
ATOM 5580 N N . LEU B 1 359 ? 2.617 34.25 12.828 1 93.81 359 LEU B N 1
ATOM 5581 C CA . LEU B 1 359 ? 2.066 35.031 13.938 1 93.81 359 LEU B CA 1
ATOM 5582 C C . LEU B 1 359 ? 2.963 34.906 15.164 1 93.81 359 LEU B C 1
ATOM 5584 O O . LEU B 1 359 ? 2.592 35.375 16.25 1 93.81 359 LEU B O 1
ATOM 5588 N N . GLY B 1 360 ? 4.125 34.25 14.969 1 95.94 360 GLY B N 1
ATOM 5589 C CA . GLY B 1 360 ? 5.02 34.031 16.094 1 95.94 360 GLY B CA 1
ATOM 5590 C C . GLY B 1 360 ? 4.531 32.969 17.047 1 95.94 360 GLY B C 1
ATOM 5591 O O . GLY B 1 360 ? 4.867 33 18.234 1 95.94 360 GLY B O 1
ATOM 5592 N N . GLN B 1 361 ? 3.676 32.062 16.5 1 97.12 361 GLN B N 1
ATOM 5593 C CA . GLN B 1 361 ? 3.047 31.078 17.359 1 97.12 361 GLN B CA 1
ATOM 5594 C C . GLN B 1 361 ? 3.395 29.656 16.922 1 97.12 361 GLN B C 1
ATOM 5596 O O . GLN B 1 361 ? 3.666 29.422 15.742 1 97.12 361 GLN B O 1
ATOM 5601 N N . LEU B 1 362 ? 3.527 28.781 17.891 1 97.31 362 LEU B N 1
ATOM 5602 C CA . LEU B 1 362 ? 3.66 27.344 17.719 1 97.31 362 LEU B CA 1
ATOM 5603 C C . LEU B 1 362 ? 2.549 26.609 18.469 1 97.31 362 LEU B C 1
ATOM 5605 O O . LEU B 1 362 ? 1.882 27.188 19.328 1 97.31 362 LEU B O 1
ATOM 5609 N N . GLU B 1 363 ? 2.312 25.391 18.078 1 96.88 363 GLU B N 1
ATOM 5610 C CA . GLU B 1 363 ? 1.301 24.609 18.766 1 96.88 363 GLU B CA 1
ATOM 5611 C C . GLU B 1 363 ? 1.85 23.234 19.188 1 96.88 363 GLU B C 1
ATOM 5613 O O . GLU B 1 363 ? 2.721 22.688 18.516 1 96.88 363 GLU B O 1
ATOM 5618 N N . VAL B 1 364 ? 1.414 22.812 20.297 1 96.88 364 VAL B N 1
ATOM 5619 C CA . VAL B 1 364 ? 1.644 21.438 20.734 1 96.88 364 VAL B CA 1
ATOM 5620 C C . VAL B 1 364 ? 0.359 20.625 20.578 1 96.88 364 VAL B C 1
ATOM 5622 O O . VAL B 1 364 ? -0.639 20.891 21.25 1 96.88 364 VAL B O 1
ATOM 5625 N N . ASP B 1 365 ? 0.38 19.672 19.672 1 94.69 365 ASP B N 1
ATOM 5626 C CA . ASP B 1 365 ? -0.763 18.812 19.391 1 94.69 365 ASP B CA 1
ATOM 5627 C C . ASP B 1 365 ? -0.661 17.484 20.172 1 94.69 365 ASP B C 1
ATOM 5629 O O . ASP B 1 365 ? 0.347 16.781 20.078 1 94.69 365 ASP B O 1
ATOM 5633 N N . PRO B 1 366 ? -1.699 17.109 20.938 1 92.44 366 PRO B N 1
ATOM 5634 C CA . PRO B 1 366 ? -1.606 15.953 21.828 1 92.44 366 PRO B CA 1
ATOM 5635 C C . PRO B 1 366 ? -1.823 14.633 21.094 1 92.44 366 PRO B C 1
ATOM 5637 O O . PRO B 1 366 ? -1.53 13.562 21.641 1 92.44 366 PRO B O 1
ATOM 5640 N N . ARG B 1 367 ? -2.301 14.617 19.984 1 87.19 367 ARG B N 1
ATOM 5641 C CA . ARG B 1 367 ? -2.834 13.414 19.359 1 87.19 367 ARG B CA 1
ATOM 5642 C C . ARG B 1 367 ? -1.729 12.398 19.094 1 87.19 367 ARG B C 1
ATOM 5644 O O . ARG B 1 367 ? -1.946 11.188 19.234 1 87.19 367 ARG B O 1
ATOM 5651 N N . ALA B 1 368 ? -0.586 12.844 18.734 1 88.06 368 ALA B N 1
ATOM 5652 C CA . ALA B 1 368 ? 0.537 11.945 18.484 1 88.06 368 ALA B CA 1
ATOM 5653 C C . ALA B 1 368 ? 1.562 12.016 19.609 1 88.06 368 ALA B C 1
ATOM 5655 O O . ALA B 1 368 ? 2.68 11.516 19.469 1 88.06 368 ALA B O 1
ATOM 5656 N N . LEU B 1 369 ? 1.209 12.617 20.641 1 91.62 369 LEU B N 1
ATOM 5657 C CA . LEU B 1 369 ? 2.178 12.953 21.672 1 91.62 369 LEU B CA 1
ATOM 5658 C C . LEU B 1 369 ? 1.979 12.078 22.906 1 91.62 369 LEU B C 1
ATOM 5660 O O . LEU B 1 369 ? 0.937 12.148 23.562 1 91.62 369 LEU B O 1
ATOM 5664 N N . SER B 1 370 ? 2.994 11.266 23.219 1 88.31 370 SER B N 1
ATOM 5665 C CA . SER B 1 370 ? 2.957 10.438 24.422 1 88.31 370 SER B CA 1
ATOM 5666 C C . SER B 1 370 ? 3.25 11.258 25.672 1 88.31 370 SER B C 1
ATOM 5668 O O . SER B 1 370 ? 3.746 12.383 25.578 1 88.31 370 SER B O 1
ATOM 5670 N N . PRO B 1 371 ? 2.887 10.656 26.812 1 90.31 371 PRO B N 1
ATOM 5671 C CA . PRO B 1 371 ? 3.262 11.359 28.047 1 90.31 371 PRO B CA 1
ATOM 5672 C C . PRO B 1 371 ? 4.762 11.633 28.141 1 90.31 371 PRO B C 1
ATOM 5674 O O . PRO B 1 371 ? 5.172 12.719 28.547 1 90.31 371 PRO B O 1
ATOM 5677 N N . ASP B 1 372 ? 5.527 10.641 27.703 1 91.31 372 ASP B N 1
ATOM 5678 C CA . ASP B 1 372 ? 6.973 10.852 27.688 1 91.31 372 ASP B CA 1
ATOM 5679 C C . ASP B 1 372 ? 7.352 11.945 26.688 1 91.31 372 ASP B C 1
ATOM 5681 O O . ASP B 1 372 ? 8.289 12.711 26.938 1 91.31 372 ASP B O 1
ATOM 5685 N N . GLY B 1 373 ? 6.664 11.977 25.625 1 93.38 373 GLY B N 1
ATOM 5686 C CA . GLY B 1 373 ? 6.879 13.031 24.656 1 93.38 373 GLY B CA 1
ATOM 5687 C C . GLY B 1 373 ? 6.57 14.414 25.188 1 93.38 373 GLY B C 1
ATOM 5688 O O . GLY B 1 373 ? 7.289 15.375 24.906 1 93.38 373 GLY B O 1
ATOM 5689 N N . GLU B 1 374 ? 5.531 14.531 25.984 1 95.75 374 GLU B N 1
ATOM 5690 C CA . GLU B 1 374 ? 5.184 15.805 26.609 1 95.75 374 GLU B CA 1
ATOM 5691 C C . GLU B 1 374 ? 6.312 16.297 27.516 1 95.75 374 GLU B C 1
ATOM 5693 O O . GLU B 1 374 ? 6.656 17.484 27.484 1 95.75 374 GLU B O 1
ATOM 5698 N N . GLU B 1 375 ? 6.848 15.344 28.203 1 96.38 375 GLU B N 1
ATOM 5699 C CA . GLU B 1 375 ? 7.961 15.695 29.078 1 96.38 375 GLU B CA 1
ATOM 5700 C C . GLU B 1 375 ? 9.172 16.156 28.266 1 96.38 375 GLU B C 1
ATOM 5702 O O . GLU B 1 375 ? 9.891 17.078 28.672 1 96.38 375 GLU B O 1
ATOM 5707 N N . SER B 1 376 ? 9.391 15.484 27.172 1 96.12 376 SER B N 1
ATOM 5708 C CA . SER B 1 376 ? 10.492 15.867 26.297 1 96.12 376 SER B CA 1
ATOM 5709 C C . SER B 1 376 ? 10.312 17.281 25.781 1 96.12 376 SER B C 1
ATOM 5711 O O . SER B 1 376 ? 11.281 18.047 25.672 1 96.12 376 SER B O 1
ATOM 5713 N N . VAL B 1 377 ? 9.109 17.656 25.422 1 96.81 377 VAL B N 1
ATOM 5714 C CA . VAL B 1 377 ? 8.805 19 24.922 1 96.81 377 VAL B CA 1
ATOM 5715 C C . VAL B 1 377 ? 9.125 20.031 26 1 96.81 377 VAL B C 1
ATOM 5717 O O . VAL B 1 377 ? 9.812 21.031 25.734 1 96.81 377 VAL B O 1
ATOM 5720 N N . VAL B 1 378 ? 8.664 19.781 27.203 1 97.19 378 VAL B N 1
ATOM 5721 C CA . VAL B 1 378 ? 8.859 20.719 28.312 1 97.19 378 VAL B CA 1
ATOM 5722 C C . VAL B 1 378 ? 10.352 20.859 28.594 1 97.19 378 VAL B C 1
ATOM 5724 O O . VAL B 1 378 ? 10.875 21.969 28.688 1 97.19 378 VAL B O 1
ATOM 5727 N N . ARG B 1 379 ? 11.016 19.734 28.703 1 96.44 379 ARG B N 1
ATOM 5728 C CA . ARG B 1 379 ? 12.438 19.734 29.047 1 96.44 379 ARG B CA 1
ATOM 5729 C C . ARG B 1 379 ? 13.242 20.516 28 1 96.44 379 ARG B C 1
ATOM 5731 O O . ARG B 1 379 ? 14.102 21.328 28.359 1 96.44 379 ARG B O 1
ATOM 5738 N N . ARG B 1 380 ? 13.008 20.281 26.75 1 96.81 380 ARG B N 1
ATOM 5739 C CA . ARG B 1 380 ? 13.758 20.938 25.688 1 96.81 380 ARG B CA 1
ATOM 5740 C C . ARG B 1 380 ? 13.484 22.438 25.656 1 96.81 380 ARG B C 1
ATOM 5742 O O . ARG B 1 380 ? 14.391 23.234 25.422 1 96.81 380 ARG B O 1
ATOM 5749 N N . LEU B 1 381 ? 12.25 22.828 25.859 1 97.12 381 LEU B N 1
ATOM 5750 C CA . LEU B 1 381 ? 11.914 24.25 25.891 1 97.12 381 LEU B CA 1
ATOM 5751 C C . LEU B 1 381 ? 12.586 24.938 27.062 1 97.12 381 LEU B C 1
ATOM 5753 O O . LEU B 1 381 ? 13.07 26.062 26.938 1 97.12 381 LEU B O 1
ATOM 5757 N N . GLU B 1 382 ? 12.617 24.25 28.188 1 96.12 382 GLU B N 1
ATOM 5758 C CA . GLU B 1 382 ? 13.312 24.797 29.359 1 96.12 382 GLU B CA 1
ATOM 5759 C C . GLU B 1 382 ? 14.805 24.953 29.078 1 96.12 382 GLU B C 1
ATOM 5761 O O . GLU B 1 382 ? 15.406 25.969 29.422 1 96.12 382 GLU B O 1
ATOM 5766 N N . GLU B 1 383 ? 15.398 23.969 28.516 1 95.06 383 GLU B N 1
ATOM 5767 C CA . GLU B 1 383 ? 16.828 24 28.188 1 95.06 383 GLU B CA 1
ATOM 5768 C C . GLU B 1 383 ? 17.141 25.141 27.234 1 95.06 383 GLU B C 1
ATOM 5770 O O . GLU B 1 383 ? 18.172 25.812 27.391 1 95.06 383 GLU B O 1
ATOM 5775 N N . LEU B 1 384 ? 16.312 25.344 26.297 1 95.12 384 LEU B N 1
ATOM 5776 C CA . LEU B 1 384 ? 16.578 26.328 25.25 1 95.12 384 LEU B CA 1
ATOM 5777 C C . LEU B 1 384 ? 16.312 27.75 25.766 1 95.12 384 LEU B C 1
ATOM 5779 O O . LEU B 1 384 ? 16.969 28.703 25.344 1 95.12 384 LEU B O 1
ATOM 5783 N N . LEU B 1 385 ? 15.391 27.906 26.75 1 94.88 385 LEU B N 1
ATOM 5784 C CA . LEU B 1 385 ? 14.93 29.25 27.078 1 94.88 385 LEU B CA 1
ATOM 5785 C C . LEU B 1 385 ? 15.383 29.672 28.469 1 94.88 385 LEU B C 1
ATOM 5787 O O . LEU B 1 385 ? 15.391 30.859 28.797 1 94.88 385 LEU B O 1
ATOM 5791 N N . LEU B 1 386 ? 15.703 28.75 29.328 1 88.19 386 LEU B N 1
ATOM 5792 C CA . LEU B 1 386 ? 16.172 29.109 30.672 1 88.19 386 LEU B CA 1
ATOM 5793 C C . LEU B 1 386 ? 17.688 29.109 30.719 1 88.19 386 LEU B C 1
ATOM 5795 O O . LEU B 1 386 ? 18.281 29.828 31.531 1 88.19 386 LEU B O 1
ATOM 5799 N N . ASP B 1 387 ? 18.406 28.234 30.016 1 68 387 ASP B N 1
ATOM 5800 C CA . ASP B 1 387 ? 19.859 28.125 30.125 1 68 387 ASP B CA 1
ATOM 5801 C C . ASP B 1 387 ? 20.562 29.219 29.312 1 68 387 ASP B C 1
ATOM 5803 O O . ASP B 1 387 ? 20.969 29 28.188 1 68 387 ASP B O 1
ATOM 5807 N N . HIS B 1 388 ? 20.016 30.422 29.094 1 54.94 388 HIS B N 1
ATOM 5808 C CA . HIS B 1 388 ? 20.719 31.484 28.359 1 54.94 388 HIS B CA 1
ATOM 5809 C C . HIS B 1 388 ? 21.984 31.906 29.109 1 54.94 388 HIS B C 1
ATOM 5811 O O . HIS B 1 388 ? 22.625 32.875 28.75 1 54.94 388 HIS B O 1
ATOM 5817 N N . GLY B 1 389 ? 22.297 31.531 30.266 1 43.69 389 GLY B N 1
ATOM 5818 C CA . GLY B 1 389 ? 23.422 32.312 30.766 1 43.69 389 GLY B CA 1
ATOM 5819 C C . GLY B 1 389 ? 24.641 32.25 29.859 1 43.69 389 GLY B C 1
ATOM 5820 O O . GLY B 1 389 ? 25.312 33.281 29.656 1 43.69 389 GLY B O 1
ATOM 5821 N N . GLY B 1 390 ? 25.469 31.172 29.734 1 39.72 390 GLY B N 1
ATOM 5822 C CA . GLY B 1 390 ? 26.875 31.406 29.406 1 39.72 390 GLY B CA 1
ATOM 5823 C C . GLY B 1 390 ? 27.109 31.688 27.938 1 39.72 390 GLY B C 1
ATOM 5824 O O . GLY B 1 390 ? 27 30.797 27.109 1 39.72 390 GLY B O 1
ATOM 5825 N N . ALA B 1 391 ? 26.688 32.812 27.453 1 38.84 391 ALA B N 1
ATOM 5826 C CA . ALA B 1 391 ? 27.297 33.25 26.188 1 38.84 391 ALA B CA 1
ATOM 5827 C C . ALA B 1 391 ? 28.766 32.844 26.109 1 38.84 391 ALA B C 1
ATOM 5829 O O . ALA B 1 391 ? 29.516 33.062 27.062 1 38.84 391 ALA B O 1
ATOM 5830 N N . PRO B 1 392 ? 29.266 31.891 25.234 1 38.12 392 PRO B N 1
ATOM 5831 C CA . PRO B 1 392 ? 30.719 31.906 25.156 1 38.12 392 PRO B CA 1
ATOM 5832 C C . PRO B 1 392 ? 31.281 33.312 25.062 1 38.12 392 PRO B C 1
ATOM 5834 O O . PRO B 1 392 ? 30.672 34.188 24.438 1 38.12 392 PRO B O 1
ATOM 5837 N N . THR B 1 393 ? 31.875 33.875 26.109 1 36.09 393 THR B N 1
ATOM 5838 C CA . THR B 1 393 ? 32.781 35.031 26.062 1 36.09 393 THR B CA 1
ATOM 5839 C C . THR B 1 393 ? 33.625 35 24.781 1 36.09 393 THR B C 1
ATOM 5841 O O . THR B 1 393 ? 34.125 33.938 24.391 1 36.09 393 THR B O 1
ATOM 5844 N N . GLY B 1 394 ? 33.406 35.906 23.859 1 33.75 394 GLY B N 1
ATOM 5845 C CA . GLY B 1 394 ? 34.125 36.219 22.625 1 33.75 394 GLY B CA 1
ATOM 5846 C C . GLY B 1 394 ? 35.625 36 22.703 1 33.75 394 GLY B C 1
ATOM 5847 O O . GLY B 1 394 ? 36.219 36.156 23.781 1 33.75 394 GLY B O 1
ATOM 5848 N N . MET B 1 395 ? 36.25 35.062 21.875 1 31.56 395 MET B N 1
ATOM 5849 C CA . MET B 1 395 ? 37.688 35.094 21.531 1 31.56 395 MET B CA 1
ATOM 5850 C C . MET B 1 395 ? 38.188 36.5 21.391 1 31.56 395 MET B C 1
ATOM 5852 O O . MET B 1 395 ? 37.594 37.312 20.703 1 31.56 395 MET B O 1
ATOM 5856 N N . GLU B 1 396 ? 39.031 37 22.344 1 30.33 396 GLU B N 1
ATOM 5857 C CA . GLU B 1 396 ? 40.031 38.062 22.219 1 30.33 396 GLU B CA 1
ATOM 5858 C C . GLU B 1 396 ? 40.656 38.062 20.844 1 30.33 396 GLU B C 1
ATOM 5860 O O . GLU B 1 396 ? 41.031 37 20.312 1 30.33 396 GLU B O 1
ATOM 5865 N N . ASP B 1 397 ? 40.438 39.094 20.094 1 24.95 397 ASP B N 1
ATOM 5866 C CA . ASP B 1 397 ? 41.156 39.531 18.875 1 24.95 397 ASP B CA 1
ATOM 5867 C C . ASP B 1 397 ? 42.656 39.344 19.016 1 24.95 397 ASP B C 1
ATOM 5869 O O . ASP B 1 397 ? 43.281 39.906 19.922 1 24.95 397 ASP B O 1
ATOM 5873 N N . ALA B 1 398 ? 43.219 38.219 18.641 1 28.02 398 ALA B N 1
ATOM 5874 C CA . ALA B 1 398 ? 44.625 38.406 18.219 1 28.02 398 ALA B CA 1
ATOM 5875 C C . ALA B 1 398 ? 44.75 39.562 17.25 1 28.02 398 ALA B C 1
ATOM 5877 O O . ALA B 1 398 ? 44.25 39.531 16.125 1 28.02 398 ALA B O 1
ATOM 5878 N N . ARG B 1 399 ? 44.844 40.75 17.891 1 21.53 399 ARG B N 1
ATOM 5879 C CA . ARG B 1 399 ? 45.688 41.719 17.219 1 21.53 399 ARG B CA 1
ATOM 5880 C C . ARG B 1 399 ? 47.062 41.156 16.938 1 21.53 399 ARG B C 1
ATOM 5882 O O . ARG B 1 399 ? 47.688 40.5 17.797 1 21.53 399 ARG B O 1
#

pLDDT: mean 90.78, std 16.02, range [21.11, 98.94]

Sequence (798 aa):
MNELEFHPHADRRTGSHTMEYQHLGVVPVVSAQANSTPLGGCTLSDGVIRAMGDAARFHVDMEQLWQAAGSFLAEATGSEDACPVTGAAAGMAIAVAACVAGTDGLRVQRLPDPGDQPNEIVLQKGHSISYGGAPLAQMIALGGGRAVEVGAVNETPRSHVASAVTRRTAALVYVTSRTHAVHRKGVPLDELVAIGREHGVPVIVDAAGEGGLRRWVASGADLVIYSGPKMLGAPTSGFICGRGDLVAACRAQYSGIARPMKVGKENLLGLLQAVREYTAVPEEQRAAEQLERMTKLAARLDKIPGLSARTAQDDSGRTIYRVLLTVDPAAAGRSAATLAEEMRAGIPSIYLRDFKLHLGQLEVDPRALSPDGEESVVRRLEELLLDHGGAPTGMEDARMNELEFHPHADRRTGSHTMEYQHLGVVPVVSAQANSTPLGGCTLSDGVIRAMGDAARFHVDMEQLWQAAGSFLAEATGSEDACPVTGAAAGMAIAVAACVAGTDGLRVQRLPDPGDQPNEIVLQKGHSISYGGAPLAQMIALGGGRAVEVGAVNETPRSHVASAVTRRTAALVYVTSRTHAVHRKGVPLDELVAIGREHGVPVIVDAAGEGGLRRWVASGADLVIYSGPKMLGAPTSGFICGRGDLVAACRAQYSGIARPMKVGKENLLGLLQAVREYTAVPEEQRAAEQLERMTKLAARLDKIPGLSARTAQDDSGRTIYRVLLTVDPAAAGRSAATLAEEMRAGIPSIYLRDFKLHLGQLEVDPRALSPDGEESVVRRLEELLLDHGGAPTGMEDAR

Radius of gyration: 28.31 Å; Cα contacts (8 Å, |Δi|>4): 1841; chains: 2; bounding box: 89×92×68 Å

Solvent-accessible surface area (backbone atoms only — not comparable to full-atom values): 38884 Å² total; per-residue (Å²): 133,84,70,78,76,74,73,79,61,59,41,79,87,78,62,50,63,51,52,47,53,68,82,57,74,39,65,58,38,36,38,22,50,33,50,36,66,64,37,44,19,35,51,46,51,71,55,23,43,49,11,19,44,61,42,27,64,42,33,31,52,39,68,59,46,52,51,36,50,10,51,54,50,7,63,67,23,73,30,75,20,25,35,78,23,30,18,38,56,25,27,47,15,35,50,37,24,15,53,42,30,37,68,43,65,70,47,28,44,44,33,39,52,48,80,90,44,33,24,32,28,39,29,46,38,21,46,69,36,60,61,83,60,14,42,47,54,30,29,28,30,54,14,19,28,41,68,42,68,28,65,39,56,74,36,22,57,63,65,49,55,58,68,65,58,54,90,42,42,29,31,36,51,45,59,65,49,69,88,70,24,47,62,61,64,40,66,52,67,65,57,50,36,49,49,20,63,75,69,74,30,48,28,38,33,44,36,33,70,51,72,63,62,40,56,60,45,70,59,59,36,39,33,38,22,29,26,16,20,40,67,41,34,11,47,61,17,23,28,32,32,16,42,48,71,54,30,49,7,33,55,44,25,43,34,19,76,34,48,29,21,60,59,36,57,30,37,48,39,10,34,53,31,14,47,52,57,48,70,71,50,53,68,67,58,55,29,50,52,34,40,53,53,22,43,56,50,12,59,58,48,37,68,40,68,28,37,45,37,37,62,37,65,41,90,82,68,49,77,42,37,22,22,40,34,37,44,37,36,83,68,37,72,43,45,35,62,54,50,49,50,51,39,41,70,38,90,58,28,31,40,60,26,58,90,42,36,93,76,25,22,38,31,43,27,56,84,45,38,47,74,69,41,51,50,50,53,51,52,52,51,46,53,67,45,65,64,63,69,83,63,81,77,74,83,77,76,87,118,133,85,70,78,75,74,72,79,60,61,42,82,86,78,61,51,65,52,53,47,54,68,82,55,75,40,66,59,37,36,38,21,47,35,50,35,68,66,36,44,20,36,51,45,50,72,55,25,42,49,11,19,45,60,41,27,64,42,32,31,54,38,69,58,47,52,51,36,49,11,52,55,50,6,63,68,21,72,30,73,20,26,35,78,22,30,18,36,54,24,27,47,14,34,51,36,25,16,54,42,29,35,68,45,64,71,48,29,45,44,35,39,52,49,77,91,43,33,25,31,28,40,31,48,37,19,47,70,35,58,62,83,60,14,42,45,56,31,29,28,30,54,15,19,28,42,69,42,70,28,62,40,55,74,36,22,57,62,65,48,54,56,69,66,57,54,91,42,39,29,30,37,51,46,58,67,49,70,88,70,25,47,62,61,63,39,66,51,68,64,58,50,36,49,50,20,62,73,68,74,30,48,30,39,34,44,36,32,70,52,72,64,62,40,58,59,43,70,61,60,38,38,32,38,22,31,26,16,22,41,66,39,33,13,47,62,17,23,29,33,33,16,42,49,72,54,30,51,8,34,56,44,26,42,35,18,77,32,48,30,21,61,60,37,57,29,38,48,39,10,34,53,29,14,48,53,57,49,69,70,50,52,68,67,57,55,29,51,52,34,40,53,53,24,44,56,50,12,59,59,48,38,68,40,68,29,37,45,38,38,64,37,65,41,90,83,69,49,78,43,39,22,22,40,34,38,42,37,36,83,68,37,71,43,46,36,61,54,48,49,50,53,39,40,70,37,91,58,28,32,41,59,26,59,89,41,36,93,76,25,23,38,30,44,28,56,83,45,36,47,76,71,42,51,51,51,53,52,52,51,50,45,54,65,46,65,62,62,70,82,62,82,76,76,81,77,75,83,120

InterPro domains:
  IPR015421 Pyridoxal phosphate-dependent transferase, major domain [G3DSA:3.40.640.10] (39-293)
  IPR015424 Pyridoxal phosphate-dependent transferase [SSF53383] (39-344)
  IPR018319 L-seryl-tRNA selenium transferase-like [PF03841] (117-313)